Protein AF-0000000074209063 (afdb_homodimer)

Nearest PDB structures (foldseek):
  8j2m-assembly1_B  TM=8.668E-01  e=2.135E-11  Oryza sativa Japonica Group
  7x2u-assembly1_B  TM=7.773E-01  e=1.503E-11  Homo sapiens
  8pd5-assembly1_A  TM=6.858E-01  e=7.177E-13  Strongylocentrotus purpuratus
  7dsw-assembly1_A  TM=8.557E-01  e=4.136E-10  Homo sapiens
  7dsv-assembly1_B  TM=8.076E-01  e=2.693E-10  Homo sapiens

Foldseek 3Di:
DVVVVVLVVLQVLLVVQCVCQVVVVFQSLLVLLQVLLVVLPDPPDDQDDDALCCCQQPQLLLLLLLLLLPQQLLLCVLCVVVLCCLQAVLLQVQLQVQLVVCPVQPDPADSLVSSLLSLLQQAFALSLLVVCVVLAFDSNLSNSSSSNNLRNLQNSLLSNVQSLVCVVPPDDPVNSVVLQVCQLVLLLVQLQVLLVVLLVVLLVPPDLVVNLVSSSCSLNSSQPVSVVVVHRSSSSSSNSSNNNSLCCLPRHALSNVVSNNVVSVVSNSSSSSVLSNSLSSNLVVLQVVQVVDDHHLVSLLVSLVVSLVSSLVSLLVSLVVVLVVLVVVLVVLVVVLVVLVVVLVVLVVVVVPPPPPDPVVPDDPVVVVVVVVVVVSVVVNLVSLLSSLSSVVCNVDRCDPLSSVLSSLSRAHDSSSQSSLSPNDPPRPPSSSSNSSSSSNRSVSCNVSSSCSSVSCVVSPSGDPPPPPCLVVLLVQLLVQLVVCLVFPADPVRDGQDPVLSVVLNCVSVVPPDDPDDPPQPAPVSLVSNLRSNLVSLSSSSVSLSSCSSSNNDDPVSSVVVSSVSSVVNVVSVVDDGRHDPPDPPPPD/DVVVVVLVVLQVLLVVQCVCQVVVVFQSLLVLLQVLLVVLPDPPDDQDDDALCCCQQPQLLLLLLLLLLPQQLLLCVLCVVVLCCLQAVLLQVQLQVQLVVCPVLPDPADSLVSSLLSLLQQAFALSLLVVCVVLAFDSNLSNSSSSNNLRNLQNSLLSNVQSLVCVVPPDDPVNSVVLQVCQLVVLLVQLQVLLVVLLVVLLVPPDLVVNLVSSSCSLNSSQPVSVVVVHRSSSSSSNSSNNNSLCCLPRHALSNVVSNNVVSVVSNSSSSSVLSNSLSSNLVVLQVVQVVDDHDLVSLLVSLVVSLVSSLVSLLVSLVVVLVVLVVVLVVLVVVLVVLVVVLVVLVVVVVPPPDPDPPVPDPPVVVVVVVVVVVSVVVNLVSLLSSLSSVVCNVDRCDPLSSVLSSLSRAHDSSSQSSLSPNDPPRPPSSSSNSSSSSNRSVSCNVSSSCSSVSCVVSVSGPPPPPPCLVVLLVQLLVQLVVCLVFPADPVRDGQDPVLSVVLNCVSVVPPDDPDDPPQPAPVSLVSNLRSNLVSLSSSSVSLSSCSSSNNDDPVSSVVVSSVSSVVNVVSVVDDGRHDPPDPPDPD

Sequence (1178 aa):
MEYLIVAVIAAVLIIAVTALAPKAGVAAPLVLVVLGAGVSLLPWVPAVEIPPEVILGGVLPPLLYSAAVGLPSMDFRRDFTAIGGLSVTLVVISSVLLGLLFRWLIPDIDLATAIALGAIVSPTDAVATSIVKRLGASPRSVTMLEGESLLNDASALVLLRSAIAATAASVSLWEVVGDFAYAALVAVAIGVPVGWLGLRVRRRLGHAALSTAMSFVVPFVAYIPAEELGASGLVAVVAAGLVTGNGSPRYLRPQDRIAERSNWHTVELLLEGTVFLIMGIELFALIEDAESGTGSVWQAAVVAAIAGAAILVVRAAFVTPLIGIQGRRARRGEAVRETLTAFQDRIDQRAAAAPPPTETDEGTGRRKGRRSTAQRLERIQGTLRRRTADIDYDLARPLGWREGTLLVWAGMRGVVTLAAAQTLPADTPNRSFLILVAFGVAFGTLLLQGSTLPWVTRRLGLIGQDTTGDLPALRRETEQAARQFLAEPQRPDGTPYDAGVVARVRKDTFREHESQDEDAVLTKDRFIQYRELRLATIAAQREELLAARSHGTFDSAQLGNALDLLDAEQIAVEMRKGKFSMHEEDPERMEYLIVAVIAAVLIIAVTALAPKAGVAAPLVLVVLGAGVSLLPWVPAVEIPPEVILGGVLPPLLYSAAVGLPSMDFRRDFTAIGGLSVTLVVISSVLLGLLFRWLIPDIDLATAIALGAIVSPTDAVATSIVKRLGASPRSVTMLEGESLLNDASALVLLRSAIAATAASVSLWEVVGDFAYAALVAVAIGVPVGWLGLRVRRRLGHAALSTAMSFVVPFVAYIPAEELGASGLVAVVAAGLVTGNGSPRYLRPQDRIAERSNWHTVELLLEGTVFLIMGIELFALIEDAESGTGSVWQAAVVAAIAGAAILVVRAAFVTPLIGIQGRRARRGEAVRETLTAFQDRIDQRAAAAPPPTETDEGTGRRKGRRSTAQRLERIQGTLRRRTADIDYDLARPLGWREGTLLVWAGMRGVVTLAAAQTLPADTPNRSFLILVAFGVAFGTLLLQGSTLPWVTRRLGLIGQDTTGDLPALRRETEQAARQFLAEPQRPDGTPYDAGVVARVRKDTFREHESQDEDAVLTKDRFIQYRELRLATIAAQREELLAARSHGTFDSAQLGNALDLLDAEQIAVEMRKGKFSMHEEDPER

InterPro domains:
  IPR006153 Cation/H+ exchanger, transmembrane domain [PF00999] (13-322)
  IPR006153 Cation/H+ exchanger, transmembrane domain [PF00999] (398-458)
  IPR018422 Cation/H+ exchanger, CPA1 family [PTHR10110] (18-532)

Solvent-accessible surface area (backbone atoms only — not comparable to full-atom values): 59679 Å² total; per-residue (Å²): 108,66,67,56,52,52,51,48,52,50,50,51,48,40,48,51,39,53,57,47,24,57,78,72,72,38,60,36,60,56,54,32,23,53,47,17,34,53,50,37,68,37,86,86,45,71,80,62,80,74,60,36,62,50,45,64,68,58,50,43,28,54,52,41,17,54,53,26,30,68,43,57,57,54,59,46,62,74,41,40,66,60,24,44,41,56,10,42,55,45,31,54,51,41,8,49,54,42,7,54,49,41,39,70,72,38,83,93,51,51,66,33,56,19,27,23,54,15,15,30,64,42,26,38,28,56,66,42,39,57,54,42,53,72,50,24,37,46,67,65,60,43,48,42,48,42,48,18,25,61,44,11,46,40,43,22,52,52,48,24,52,49,21,54,49,32,64,78,40,94,64,55,71,66,54,48,54,51,49,46,50,47,16,51,51,52,4,40,64,44,2,39,54,44,14,50,48,48,48,58,52,40,49,68,50,83,39,39,39,56,31,34,52,48,58,68,44,46,23,52,67,18,19,51,60,21,43,74,71,67,23,35,21,58,44,2,8,32,35,15,13,39,44,34,32,63,42,40,80,75,54,43,53,58,66,33,50,52,35,32,52,40,39,49,49,31,49,45,52,52,52,54,37,49,52,29,24,47,52,12,27,33,50,46,49,47,52,53,51,23,59,71,46,93,44,52,64,64,56,31,48,50,52,11,50,52,51,47,53,48,50,50,50,53,43,41,62,53,47,55,55,51,39,53,51,50,48,50,47,36,60,50,36,57,58,46,44,58,51,48,53,52,47,50,53,48,50,53,50,52,59,67,63,46,73,72,84,59,83,79,67,67,58,77,66,64,51,54,53,47,52,47,49,51,53,48,49,49,48,52,50,47,51,49,47,24,52,49,23,49,44,47,47,43,59,73,55,63,64,47,72,58,53,44,52,47,57,44,55,40,60,23,30,37,69,64,25,51,36,48,40,62,63,54,59,89,84,42,80,63,44,63,46,53,34,47,21,40,43,37,27,22,50,46,32,30,52,55,34,54,69,40,42,66,57,51,42,54,74,62,62,44,52,64,61,70,78,67,81,58,52,66,61,49,49,50,53,29,48,49,33,29,50,61,47,62,70,70,58,62,40,95,86,66,48,73,63,57,67,69,33,52,53,48,41,50,31,69,70,63,65,50,78,68,84,82,71,76,85,51,66,38,47,64,64,49,37,51,49,31,52,50,50,42,52,49,39,51,49,41,21,49,51,46,54,50,50,38,46,76,31,36,73,57,57,64,68,50,51,50,50,54,50,50,52,52,35,54,52,50,50,55,57,69,66,59,75,75,61,59,68,77,69,74,74,73,68,86,118,107,67,67,56,52,51,51,48,50,49,49,52,48,41,48,50,39,54,58,46,25,56,78,71,72,38,60,36,60,55,53,31,23,52,47,18,34,53,50,38,68,37,87,86,43,73,79,62,80,73,61,35,61,53,44,64,68,58,49,42,27,54,50,41,17,54,53,25,30,67,44,56,58,56,61,48,62,72,40,39,67,61,25,44,42,58,11,42,53,45,32,54,52,42,7,50,56,42,6,54,49,40,39,71,75,39,83,94,50,52,66,33,58,19,27,23,52,14,15,30,64,42,27,37,27,56,66,42,38,57,54,41,53,72,50,24,38,45,67,65,61,41,48,42,48,44,48,18,25,62,44,12,46,40,44,21,51,51,47,25,53,49,20,54,49,32,64,79,40,94,64,56,71,64,54,48,51,50,50,46,51,49,16,51,52,51,4,39,64,43,2,38,55,44,16,50,49,50,48,57,52,38,45,67,51,82,38,41,37,56,31,32,52,48,59,69,43,46,23,53,67,17,19,52,62,21,44,75,72,68,24,35,21,56,44,2,9,32,34,15,13,39,44,34,34,64,42,40,80,77,55,42,52,57,65,34,51,52,33,32,51,41,37,49,48,29,49,45,52,52,52,53,37,49,53,29,24,47,53,12,27,34,50,45,50,47,50,53,52,24,59,72,46,93,44,52,65,64,58,31,49,50,51,10,51,52,49,46,53,48,51,49,50,52,43,42,63,53,46,55,55,49,40,52,50,52,49,50,47,35,60,50,36,58,59,47,44,59,51,47,53,52,47,50,53,48,50,52,50,50,60,68,63,45,74,73,83,58,83,77,68,66,59,76,65,63,53,55,52,48,52,46,48,51,54,48,49,50,46,52,49,45,51,49,46,25,52,49,24,48,44,49,47,42,60,73,55,63,64,48,71,57,54,45,53,47,57,43,55,41,58,22,29,34,69,65,24,49,34,48,41,62,62,56,58,89,82,43,81,63,44,64,48,54,34,44,21,42,42,37,27,23,51,48,31,30,52,54,34,56,69,39,41,65,58,52,43,54,75,62,62,46,53,63,61,70,78,69,82,59,51,66,60,51,48,50,51,30,48,49,33,29,51,62,46,63,71,68,57,60,41,94,86,66,48,71,63,57,68,68,35,52,52,48,41,49,28,71,72,60,64,50,77,69,84,82,71,76,86,51,66,38,47,64,64,50,37,51,49,32,53,51,51,43,52,51,37,52,50,42,21,50,52,45,52,50,49,38,45,76,32,38,73,57,58,64,68,52,52,49,51,54,50,48,53,51,34,55,51,51,52,54,59,70,65,59,75,76,62,59,68,77,71,72,77,71,70,82,124

Organism: NCBI:txid88382

Radius of gyration: 33.86 Å; Cα contacts (8 Å, |Δi|>4): 1612; chains: 2; bounding box: 88×90×101 Å

Secondary structure (DSSP, 8-state):
-HHHHHHHHHHHHHHHHHHHTGGGTS-HHHHHHHHHHHHHTSTTS------HHIIIIIIHHHHHHHHHHHS-HHHHHHTHHHHHIIIIIHHHHHHHHHHHHHHHHSTT--HHHHHHHHHHHS---THHHHHHHHTT--HHHHHHHHHHHHHHHHHHHHHHHHHHHHHHS---HHHHHHHHHHHHHHHHHHHHHHHHHHHHHHHHH--HHHHHHHHHHHHHHHHHHHHHTTS-HHHHHHHHHHHHHHHHHHHS-HHHHHHHHHHHHHHHHHHHHHHHHHHHHHHHHHHHHHHHSSS-HHHHHHHHHHHHHHHHHHHHHHHHHHHHHHHHHHHHHHHHHHHHHHHHHHHHHHHHTS----TT---HHHHHHHHHHHHHHHHHHHHHHHHHHHHHHHHHS---HHHHHHHHHT----HHHHHHHTTS-TTSTTHHHHHHHHHHHHHHHHHHHHHHHHHHHHHTT-S-----TTHHHHHHHHHHHHHHHHHS-B-TTSPBPPHHHHHHHHHHHHT------------HHHHHHHHHHHHHHHHHHHHHHHHHHHHT-S-HHHHHHHHHHHHHHHHHHHH-------GGG----/-HHHHHHHHHHHHHHHHHHHTGGGT--HHHHHHHHHHHHHTSTTS------HHIIIIIIHHHHHHHHHHHS-HHHHHHTHHHHHIIIIIHHHHHHHHHHHHHHHHSTT--HHHHHHHHHHHS---THHHHHHHHTT--HHHHHHHHHHHHHHHHHHHHHHHHHHHHHHS---HHHHHHHHHHHHHHHHHHHHHHHHHHHHHHHHH--HHHHHHHHHHHHHHHHHHHHHTTS-HHHHHHHHHHHHHHHHHHHS-HHHHHHHHHHHHHHHHHHHHHHHHHHHHHHHHHHHHHHHSSS-HHHHHHHHHHHHHHHHHHHHHHHHHHHHHHHHHHHHHHHHHHHHHHHHHHHHHHHHTS----TT---HHHHHHHHHHHHHHHHHHHHHHHHHHHHHHHHHS---HHHHHHHHHT----HHHHHHHTTS-TTSTTHHHHHHHHHHHHHHHHHHHHHHHHHHHHHTT-S-----TTHHHHHHHHHHHHHHHHHS-B-TTSPBPPHHHHHHHHHHHHT------------HHHHHHHHHHHHHHHHHHHHHHHHHHHHT-S-HHHHHHHHHHHHHHHHHHHH-------GGG----

Structure (mmCIF, N/CA/C/O backbone):
data_AF-0000000074209063-model_v1
#
loop_
_entity.id
_entity.type
_entity.pdbx_description
1 polymer 'CPA1 family monovalent cation:H+ antiporter'
#
loop_
_atom_site.group_PDB
_atom_site.id
_atom_site.type_symbol
_atom_site.label_atom_id
_atom_site.label_alt_id
_atom_site.label_comp_id
_atom_site.label_asym_id
_atom_site.label_entity_id
_atom_site.label_seq_id
_atom_site.pdbx_PDB_ins_code
_atom_site.Cartn_x
_atom_site.Cartn_y
_atom_site.Cartn_z
_atom_site.occupancy
_atom_site.B_iso_or_equiv
_atom_site.auth_seq_id
_atom_site.auth_comp_id
_atom_site.auth_asym_id
_atom_site.auth_atom_id
_atom_site.pdbx_PDB_model_num
ATOM 1 N N . MET A 1 1 ? -18.594 0.581 13.305 1 71.06 1 MET A N 1
ATOM 2 C CA . MET A 1 1 ? -17.5 0.396 14.273 1 71.06 1 MET A CA 1
ATOM 3 C C . MET A 1 1 ? -17.188 -1.083 14.445 1 71.06 1 MET A C 1
ATOM 5 O O . MET A 1 1 ? -16.016 -1.464 14.492 1 71.06 1 MET A O 1
ATOM 9 N N . GLU A 1 2 ? -18.141 -1.885 14.289 1 76.5 2 GLU A N 1
ATOM 10 C CA . GLU A 1 2 ? -17.922 -3.312 14.5 1 76.5 2 GLU A CA 1
ATOM 11 C C . GLU A 1 2 ? -17.094 -3.914 13.367 1 76.5 2 GLU A C 1
ATOM 13 O O . GLU A 1 2 ? -16.141 -4.672 13.625 1 76.5 2 GLU A O 1
ATOM 18 N N . TYR A 1 3 ? -17.375 -3.449 12.18 1 77.81 3 TYR A N 1
ATOM 19 C CA . TYR A 1 3 ? -16.641 -3.975 11.039 1 77.81 3 TYR A CA 1
ATOM 20 C C . TYR A 1 3 ? -15.188 -3.502 11.07 1 77.81 3 TYR A C 1
ATOM 22 O O . TYR A 1 3 ? -14.281 -4.246 10.688 1 77.81 3 TYR A O 1
ATOM 30 N N . LEU A 1 4 ? -15.047 -2.334 11.594 1 82.75 4 LEU A N 1
ATOM 31 C CA . LEU A 1 4 ? -13.703 -1.78 11.68 1 82.75 4 LEU A CA 1
ATOM 32 C C . LEU A 1 4 ? -12.875 -2.521 12.727 1 82.75 4 LEU A C 1
ATOM 34 O O . LEU A 1 4 ? -11.695 -2.803 12.508 1 82.75 4 LEU A O 1
ATOM 38 N N . ILE A 1 5 ? -13.531 -2.861 13.82 1 84 5 ILE A N 1
ATOM 39 C CA . ILE A 1 5 ? -12.852 -3.582 14.898 1 84 5 ILE A CA 1
ATOM 40 C C . ILE A 1 5 ? -12.438 -4.965 14.406 1 84 5 ILE A C 1
ATOM 42 O O . ILE A 1 5 ? -11.305 -5.395 14.633 1 84 5 ILE A O 1
ATOM 46 N N . VAL A 1 6 ? -13.32 -5.602 13.656 1 81.62 6 VAL A N 1
ATOM 47 C CA . VAL A 1 6 ? -13.039 -6.93 13.125 1 81.62 6 VAL A CA 1
ATOM 48 C C . VAL A 1 6 ? -11.891 -6.855 12.125 1 81.62 6 VAL A C 1
ATOM 50 O O . VAL A 1 6 ? -11.008 -7.715 12.117 1 81.62 6 VAL A O 1
ATOM 53 N N . ALA A 1 7 ? -11.914 -5.867 11.352 1 84.56 7 ALA A N 1
ATOM 54 C CA . ALA A 1 7 ? -10.875 -5.691 10.344 1 84.56 7 ALA A CA 1
ATOM 55 C C . ALA A 1 7 ? -9.516 -5.457 11 1 84.56 7 ALA A C 1
ATOM 57 O O . ALA A 1 7 ? -8.5 -6 10.555 1 84.56 7 ALA A O 1
ATOM 58 N N . VAL A 1 8 ? -9.508 -4.711 12.039 1 87.88 8 VAL A N 1
ATOM 59 C CA . VAL A 1 8 ? -8.266 -4.375 12.734 1 87.88 8 VAL A CA 1
ATOM 60 C C . VAL A 1 8 ? -7.723 -5.609 13.453 1 87.88 8 VAL A C 1
ATOM 62 O O . VAL A 1 8 ? -6.523 -5.898 13.391 1 87.88 8 VAL A O 1
ATOM 65 N N . ILE A 1 9 ? -8.578 -6.332 14.086 1 86.44 9 ILE A N 1
ATOM 66 C CA . ILE A 1 9 ? -8.172 -7.547 14.789 1 86.44 9 ILE A CA 1
ATOM 67 C C . ILE A 1 9 ? -7.621 -8.555 13.789 1 86.44 9 ILE A C 1
ATOM 69 O O . ILE A 1 9 ? -6.594 -9.195 14.039 1 86.44 9 ILE A O 1
ATOM 73 N N . ALA A 1 10 ? -8.328 -8.688 12.68 1 87.69 10 ALA A N 1
ATOM 74 C CA . ALA A 1 10 ? -7.879 -9.602 11.625 1 87.69 10 ALA A CA 1
ATOM 75 C C . ALA A 1 10 ? -6.492 -9.211 11.125 1 87.69 10 ALA A C 1
ATOM 77 O O . ALA A 1 10 ? -5.629 -10.07 10.938 1 87.69 10 ALA A O 1
ATOM 78 N N . ALA A 1 11 ? -6.359 -7.949 10.938 1 89.88 11 ALA A N 1
ATOM 79 C CA . ALA A 1 11 ? -5.074 -7.465 10.445 1 89.88 11 ALA A CA 1
ATOM 80 C C . ALA A 1 11 ? -3.959 -7.746 11.453 1 89.88 11 ALA A C 1
ATOM 82 O O . ALA A 1 11 ? -2.875 -8.195 11.07 1 89.88 11 ALA A O 1
ATOM 83 N N . VAL A 1 12 ? -4.191 -7.504 12.688 1 89.62 12 VAL A N 1
ATOM 84 C CA . VAL A 1 12 ? -3.207 -7.734 13.734 1 89.62 12 VAL A CA 1
ATOM 85 C C . VAL A 1 12 ? -2.867 -9.227 13.805 1 89.62 12 VAL A C 1
ATOM 87 O O . VAL A 1 12 ? -1.699 -9.594 13.945 1 89.62 12 VAL A O 1
ATOM 90 N N . LEU A 1 13 ? -3.855 -10.016 13.656 1 89.88 13 LEU A N 1
ATOM 91 C CA . LEU A 1 13 ? -3.65 -11.461 13.688 1 89.88 13 LEU A CA 1
ATOM 92 C C . LEU A 1 13 ? -2.797 -11.914 12.508 1 89.88 13 LEU A C 1
ATOM 94 O O . LEU A 1 13 ? -1.895 -12.742 12.672 1 89.88 13 LEU A O 1
ATOM 98 N N . ILE A 1 14 ? -3.133 -11.469 11.375 1 91.06 14 ILE A N 1
ATOM 99 C CA . ILE A 1 14 ? -2.395 -11.812 10.164 1 91.06 14 ILE A CA 1
ATOM 100 C C . ILE A 1 14 ? -0.929 -11.414 10.328 1 91.06 14 ILE A C 1
ATOM 102 O O . ILE A 1 14 ? -0.03 -12.211 10.039 1 91.06 14 ILE A O 1
ATOM 106 N N . ILE A 1 15 ? -0.71 -10.234 10.844 1 90.06 15 ILE A N 1
ATOM 107 C CA . ILE A 1 15 ? 0.643 -9.711 11.016 1 90.06 15 ILE A CA 1
ATOM 108 C C . ILE A 1 15 ? 1.382 -10.539 12.062 1 90.06 15 ILE A C 1
ATOM 110 O O . ILE A 1 15 ? 2.525 -10.945 11.852 1 90.06 15 ILE A O 1
ATOM 114 N N . ALA A 1 16 ? 0.745 -10.805 13.141 1 90 16 ALA A N 1
ATOM 115 C CA . ALA A 1 16 ? 1.349 -11.562 14.234 1 90 16 ALA A CA 1
ATOM 116 C C . ALA A 1 16 ? 1.724 -12.969 13.773 1 90 16 ALA A C 1
ATOM 118 O O . ALA A 1 16 ? 2.832 -13.445 14.047 1 90 16 ALA A O 1
ATOM 119 N N . VAL A 1 17 ? 0.86 -13.578 13.07 1 90.38 17 VAL A N 1
ATOM 120 C CA . VAL A 1 17 ? 1.085 -14.945 12.617 1 90.38 17 VAL A CA 1
ATOM 121 C C . VAL A 1 17 ? 2.195 -14.969 11.57 1 90.38 17 VAL A C 1
ATOM 123 O O . VAL A 1 17 ? 3.061 -15.852 11.594 1 90.38 17 VAL A O 1
ATOM 126 N N . THR A 1 18 ? 2.098 -14.102 10.695 1 87.31 18 THR A N 1
ATOM 127 C CA . THR A 1 18 ? 3.109 -14.062 9.641 1 87.31 18 THR A CA 1
ATOM 128 C C . THR A 1 18 ? 4.488 -13.773 10.234 1 87.31 18 THR A C 1
ATOM 130 O O . THR A 1 18 ? 5.5 -14.227 9.695 1 87.31 18 THR A O 1
ATOM 133 N N . ALA A 1 19 ? 4.535 -13.047 11.305 1 86.31 19 ALA A N 1
ATOM 134 C CA . ALA A 1 19 ? 5.797 -12.727 11.969 1 86.31 19 ALA A CA 1
ATOM 135 C C . ALA A 1 19 ? 6.305 -13.914 12.789 1 86.31 19 ALA A C 1
ATOM 137 O O . ALA A 1 19 ? 7.512 -14.164 12.844 1 86.31 19 ALA A O 1
ATOM 138 N N . LEU A 1 20 ? 5.438 -14.672 13.359 1 87.94 20 LEU A N 1
ATOM 139 C CA . LEU A 1 20 ? 5.824 -15.664 14.352 1 87.94 20 LEU A CA 1
ATOM 140 C C . LEU A 1 20 ? 5.918 -17.047 13.727 1 87.94 20 LEU A C 1
ATOM 142 O O . LE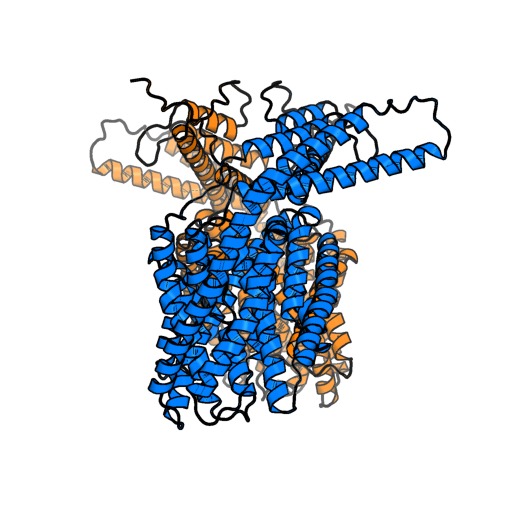U A 1 20 ? 6.684 -17.891 14.195 1 87.94 20 LEU A O 1
ATOM 146 N N . ALA A 1 21 ? 5.121 -17.281 12.727 1 85.06 21 ALA A N 1
ATOM 147 C CA . ALA A 1 21 ? 5.02 -18.625 12.148 1 85.06 21 ALA A CA 1
ATOM 148 C C . ALA A 1 21 ? 6.371 -19.094 11.633 1 85.06 21 ALA A C 1
ATOM 150 O O . ALA A 1 21 ? 6.789 -20.219 11.906 1 85.06 21 ALA A O 1
ATOM 151 N N . PRO A 1 22 ? 7.051 -18.219 10.945 1 76.19 22 PRO A N 1
ATOM 152 C CA . PRO A 1 22 ? 8.344 -18.688 10.438 1 76.19 22 PRO A CA 1
ATOM 153 C C . PRO A 1 22 ? 9.328 -19.031 11.555 1 76.19 22 PRO A C 1
ATOM 155 O O . PRO A 1 22 ? 10.188 -19.891 11.367 1 76.19 22 PRO A O 1
ATOM 158 N N . LYS A 1 23 ? 9.234 -18.375 12.609 1 77.5 23 LYS A N 1
ATOM 159 C CA . LYS A 1 23 ? 10.102 -18.672 13.75 1 77.5 23 LYS A CA 1
ATOM 160 C C . LYS A 1 23 ? 9.797 -20.062 14.32 1 77.5 23 LYS A C 1
ATOM 162 O O . LYS A 1 23 ? 10.68 -20.703 14.883 1 77.5 23 LYS A O 1
ATOM 167 N N . ALA A 1 24 ? 8.633 -20.516 14.117 1 78.94 24 ALA A N 1
ATOM 168 C CA . ALA A 1 24 ? 8.227 -21.844 14.578 1 78.94 24 ALA A CA 1
ATOM 169 C C . ALA A 1 24 ? 8.43 -22.891 13.492 1 78.94 24 ALA A C 1
ATOM 171 O O . ALA A 1 24 ? 8.102 -24.062 13.68 1 78.94 24 ALA A O 1
ATOM 172 N N . GLY A 1 25 ? 8.844 -22.422 12.391 1 74.88 25 GLY A N 1
ATOM 173 C CA . GLY A 1 25 ? 9.133 -23.344 11.305 1 74.88 25 GLY A CA 1
ATOM 174 C C . GLY A 1 25 ? 7.906 -23.719 10.5 1 74.88 25 GLY A C 1
ATOM 175 O O . GLY A 1 25 ? 7.914 -24.719 9.781 1 74.88 25 GLY A O 1
ATOM 176 N N . VAL A 1 26 ? 6.867 -23 10.664 1 80.81 26 VAL A N 1
ATOM 177 C CA . VAL A 1 26 ? 5.637 -23.328 9.953 1 80.81 26 VAL A CA 1
ATOM 178 C C . VAL A 1 26 ? 5.289 -22.188 8.984 1 80.81 26 VAL A C 1
ATOM 180 O O . VAL A 1 26 ? 5.688 -21.047 9.195 1 80.81 26 VAL A O 1
ATOM 183 N N . ALA A 1 27 ? 4.656 -22.609 7.879 1 81.69 27 ALA A N 1
ATOM 184 C CA . ALA A 1 27 ? 4.223 -21.609 6.914 1 81.69 27 ALA A CA 1
ATOM 185 C C . ALA A 1 27 ? 3.059 -20.781 7.461 1 81.69 27 ALA A C 1
ATOM 187 O O . ALA A 1 27 ? 2.123 -21.344 8.039 1 81.69 27 ALA A O 1
ATOM 188 N N . ALA A 1 28 ? 3.086 -19.516 7.297 1 85.81 28 ALA A N 1
ATOM 189 C CA . ALA A 1 28 ? 2.107 -18.578 7.852 1 85.81 28 ALA A CA 1
ATOM 190 C C . ALA A 1 28 ? 0.702 -18.891 7.348 1 85.81 28 ALA A C 1
ATOM 192 O O . ALA A 1 28 ? -0.253 -18.922 8.125 1 85.81 28 ALA A O 1
ATOM 193 N N . PRO A 1 29 ? 0.542 -19.188 6.059 1 84.12 29 PRO A N 1
ATOM 194 C CA . PRO A 1 29 ? -0.805 -19.469 5.551 1 84.12 29 PRO A CA 1
ATOM 195 C C . PRO A 1 29 ? -1.467 -20.641 6.258 1 84.12 29 PRO A C 1
ATOM 197 O O . PRO A 1 29 ? -2.68 -20.625 6.488 1 84.12 29 PRO A O 1
ATOM 200 N N . LEU A 1 30 ? -0.714 -21.609 6.645 1 85.31 30 LEU A N 1
ATOM 201 C CA . LEU A 1 30 ? -1.245 -22.781 7.332 1 85.31 30 LEU A CA 1
ATOM 202 C C . LEU A 1 30 ? -1.786 -22.406 8.703 1 85.31 30 LEU A C 1
ATOM 204 O O . LEU A 1 30 ? -2.879 -22.828 9.086 1 85.31 30 LEU A O 1
ATOM 208 N N . VAL A 1 31 ? -1.007 -21.641 9.391 1 88.69 31 VAL A N 1
ATOM 209 C CA . VAL A 1 31 ? -1.399 -21.219 10.734 1 88.69 31 VAL A CA 1
ATOM 210 C C . VAL A 1 31 ? -2.652 -20.359 10.656 1 88.69 31 VAL A C 1
ATOM 212 O O . VAL A 1 31 ? -3.541 -20.453 11.508 1 88.69 31 VAL A O 1
ATOM 215 N N . LEU A 1 32 ? -2.713 -19.562 9.68 1 89.62 32 LEU A N 1
ATOM 216 C CA . LEU A 1 32 ? -3.857 -18.672 9.531 1 89.62 32 LEU A CA 1
ATOM 217 C C . LEU A 1 32 ? -5.129 -19.469 9.25 1 89.62 32 LEU A C 1
ATOM 219 O O . LEU A 1 32 ? -6.199 -19.141 9.766 1 89.62 32 LEU A O 1
ATOM 223 N N . VAL A 1 33 ? -5.023 -20.453 8.461 1 86.38 33 VAL A N 1
ATOM 224 C CA . VAL A 1 33 ? -6.18 -21.297 8.164 1 86.38 33 VAL A CA 1
ATOM 225 C C . VAL A 1 33 ? -6.652 -22 9.43 1 86.38 33 VAL A C 1
ATOM 227 O O . VAL A 1 33 ? -7.852 -22.047 9.711 1 86.38 33 VAL A O 1
ATOM 230 N N . VAL A 1 34 ? -5.73 -22.531 10.18 1 88.06 34 VAL A N 1
ATOM 231 C CA . VAL A 1 34 ? -6.059 -23.234 11.414 1 88.06 34 VAL A CA 1
ATOM 232 C C . VAL A 1 34 ? -6.664 -22.25 12.422 1 88.06 34 VAL A C 1
ATOM 234 O O . VAL A 1 34 ? -7.641 -22.578 13.102 1 88.06 34 VAL A O 1
ATOM 237 N N . LEU A 1 35 ? -6.082 -21.125 12.492 1 88.75 35 LEU A N 1
ATOM 238 C CA . LEU A 1 35 ? -6.598 -20.094 13.391 1 88.75 35 LEU A CA 1
ATOM 239 C C . LEU A 1 35 ? -7.992 -19.656 12.969 1 88.75 35 LEU A C 1
ATOM 241 O O . LEU A 1 35 ? -8.859 -19.422 13.812 1 88.75 35 LEU A O 1
ATOM 245 N N . GLY A 1 36 ? -8.156 -19.406 11.711 1 87 36 GLY A N 1
ATOM 246 C CA . GLY A 1 36 ? -9.477 -19.078 11.211 1 87 36 GLY A CA 1
ATOM 247 C C . GLY A 1 36 ? -10.531 -20.109 11.539 1 87 36 GLY A C 1
ATOM 248 O O . GLY A 1 36 ? -11.641 -19.781 11.953 1 87 36 GLY A O 1
ATOM 249 N N . ALA A 1 37 ? -10.125 -21.359 11.359 1 84.44 37 ALA A N 1
ATOM 250 C CA . ALA A 1 37 ? -11.016 -22.469 11.711 1 84.44 37 ALA A CA 1
ATOM 251 C C . ALA A 1 37 ? -11.344 -22.453 13.203 1 84.44 37 ALA A C 1
ATOM 253 O O . ALA A 1 37 ? -12.484 -22.703 13.602 1 84.44 37 ALA A O 1
ATOM 254 N N . GLY A 1 38 ? -10.32 -22.141 14.008 1 85.44 38 GLY A N 1
ATOM 255 C CA . GLY A 1 38 ? -10.516 -22.062 15.453 1 85.44 38 GLY A CA 1
ATOM 256 C C . GLY A 1 38 ? -11.414 -20.906 15.867 1 85.44 38 GLY A C 1
ATOM 257 O O . GLY A 1 38 ? -12.289 -21.078 16.719 1 85.44 38 GLY A O 1
ATOM 258 N N . VAL A 1 39 ? -11.234 -19.797 15.281 1 84.19 39 VAL A N 1
ATOM 259 C CA . VAL A 1 39 ? -12.016 -18.594 15.594 1 84.19 39 VAL A CA 1
ATOM 260 C C . VAL A 1 39 ? -13.469 -18.812 15.203 1 84.19 39 VAL A C 1
ATOM 262 O O . VAL A 1 39 ? -14.383 -18.312 15.867 1 84.19 39 VAL A O 1
ATOM 265 N N . SER A 1 40 ? -13.672 -19.531 14.172 1 81.44 40 SER A N 1
ATOM 266 C CA . SER A 1 40 ? -15.023 -19.781 13.688 1 81.44 40 SER A CA 1
ATOM 267 C C . SER A 1 40 ? -15.828 -20.609 14.688 1 81.44 40 SER A C 1
ATOM 269 O O . SER A 1 40 ? -17.062 -20.609 14.656 1 81.44 40 SER A O 1
ATOM 271 N N . LEU A 1 41 ? -15.094 -21.312 15.531 1 78.44 41 LEU A N 1
ATOM 272 C CA . LEU A 1 41 ? -15.742 -22.141 16.531 1 78.44 41 LEU A CA 1
ATOM 273 C C . LEU A 1 41 ? -16.25 -21.297 17.703 1 78.44 41 LEU A C 1
ATOM 275 O O . LEU A 1 41 ? -17.062 -21.75 18.5 1 78.44 41 LEU A O 1
ATOM 279 N N . LEU A 1 42 ? -15.773 -20.078 17.719 1 76.81 42 LEU A N 1
ATOM 280 C CA . LEU A 1 42 ? -16.203 -19.188 18.797 1 76.81 42 LEU A CA 1
ATOM 281 C C . LEU A 1 42 ? -17.641 -18.703 18.547 1 76.81 42 LEU A C 1
ATOM 283 O O . LEU A 1 42 ? -17.984 -18.344 17.422 1 76.81 42 LEU A O 1
ATOM 287 N N . PRO A 1 43 ? -18.484 -18.734 19.438 1 68.31 43 PRO A N 1
ATOM 288 C CA . PRO A 1 43 ? -19.922 -18.453 19.297 1 68.31 43 PRO A CA 1
ATOM 289 C C . PRO A 1 43 ? -20.188 -17.016 18.844 1 68.31 43 PRO A C 1
ATOM 291 O O . PRO A 1 43 ? -21.234 -16.75 18.25 1 68.31 43 PRO A O 1
ATOM 294 N N . TRP A 1 44 ? -19.266 -16.094 19.078 1 67.5 44 TRP A N 1
ATOM 295 C CA . TRP A 1 44 ? -19.562 -14.703 18.766 1 67.5 44 TRP A CA 1
ATOM 296 C C . TRP A 1 44 ? -19.109 -14.352 17.359 1 67.5 44 TRP A C 1
ATOM 298 O O . TRP A 1 44 ? -19.312 -13.227 16.906 1 67.5 44 TRP A O 1
ATOM 308 N N . VAL A 1 45 ? -18.625 -15.336 16.703 1 69.25 45 VAL A N 1
ATOM 309 C CA . VAL A 1 45 ? -18.172 -15.047 15.344 1 69.25 45 VAL A CA 1
ATOM 310 C C . VAL A 1 45 ? -19.188 -15.57 14.336 1 69.25 45 VAL A C 1
ATOM 312 O O . VAL A 1 45 ? -19.469 -16.781 14.297 1 69.25 45 VAL A O 1
ATOM 315 N N . PRO A 1 46 ? -19.891 -14.594 13.711 1 66.44 46 PRO A N 1
ATOM 316 C CA . PRO A 1 46 ? -20.875 -15.047 12.727 1 66.44 46 PRO A CA 1
ATOM 317 C C . PRO A 1 46 ? -20.234 -15.727 11.516 1 66.44 46 PRO A C 1
ATOM 319 O O . PRO A 1 46 ? -19.047 -15.508 11.242 1 66.44 46 PRO A O 1
ATOM 322 N N . ALA A 1 47 ? -21.016 -16.609 10.945 1 66.38 47 ALA A N 1
ATOM 323 C CA . ALA A 1 47 ? -20.562 -17.266 9.719 1 66.38 47 ALA A CA 1
ATOM 324 C C . ALA A 1 47 ? -20.344 -16.25 8.602 1 66.38 47 ALA A C 1
ATOM 326 O O . ALA A 1 47 ? -21.203 -15.414 8.32 1 66.38 47 ALA A O 1
ATOM 327 N N . VAL A 1 48 ? -19.109 -16.047 8.328 1 68.19 48 VAL A N 1
ATOM 328 C CA . VAL A 1 48 ? -18.766 -15.094 7.277 1 68.19 48 VAL A CA 1
ATOM 329 C C . VAL A 1 48 ? -18.719 -15.812 5.93 1 68.19 48 VAL A C 1
ATOM 331 O O . VAL A 1 48 ? -18.047 -16.844 5.797 1 68.19 48 VAL A O 1
ATOM 334 N N . GLU A 1 49 ? -19.656 -15.555 5.035 1 72.62 49 GLU A N 1
ATOM 335 C CA . GLU A 1 49 ? -19.578 -16.062 3.666 1 72.62 49 GLU A CA 1
ATOM 336 C C . GLU A 1 49 ? -19.188 -14.945 2.691 1 72.62 49 GLU A C 1
ATOM 338 O O . GLU A 1 49 ? -19.906 -13.945 2.566 1 72.62 49 GLU A O 1
ATOM 343 N N . ILE A 1 50 ? -18.094 -15.102 2.178 1 75.69 50 ILE A N 1
ATOM 344 C CA . ILE A 1 50 ? -17.641 -14.117 1.194 1 75.69 50 ILE A CA 1
ATOM 345 C C . ILE A 1 50 ? -18.062 -14.57 -0.205 1 75.69 50 ILE A C 1
ATOM 347 O O . ILE A 1 50 ? -17.828 -15.719 -0.587 1 75.69 50 ILE A O 1
ATOM 351 N N . PRO A 1 51 ? -18.719 -13.703 -0.861 1 80.81 51 PRO A N 1
ATOM 352 C CA . PRO A 1 51 ? -19.047 -14.055 -2.244 1 80.81 51 PRO A CA 1
ATOM 353 C C . PRO A 1 51 ? -17.812 -14.406 -3.074 1 80.81 51 PRO A C 1
ATOM 355 O O . PRO A 1 51 ? -16.797 -13.719 -2.994 1 80.81 51 PRO A O 1
ATOM 358 N N . PRO A 1 52 ? -17.906 -15.523 -3.801 1 82.69 52 PRO A N 1
ATOM 359 C CA . PRO A 1 52 ? -16.766 -15.977 -4.594 1 82.69 52 PRO A CA 1
ATOM 360 C C . PRO A 1 52 ? -16.266 -14.914 -5.57 1 82.69 52 PRO A C 1
ATOM 362 O O . PRO A 1 52 ? -15.086 -14.891 -5.922 1 82.69 52 PRO A O 1
ATOM 365 N N . GLU A 1 53 ? -17.125 -14.008 -5.914 1 81.94 53 GLU A N 1
ATOM 366 C CA . GLU A 1 53 ? -16.75 -12.961 -6.863 1 81.94 53 GLU A CA 1
ATOM 367 C C . GLU A 1 53 ? -15.711 -12.023 -6.27 1 81.94 53 GLU A C 1
ATOM 369 O O . GLU A 1 53 ? -14.875 -11.477 -6.992 1 81.94 53 GLU A O 1
ATOM 374 N N . VAL A 1 54 ? -15.75 -11.891 -4.965 1 83.88 54 VAL A N 1
ATOM 375 C CA . VAL A 1 54 ? -14.805 -11.016 -4.285 1 83.88 54 VAL A CA 1
ATOM 376 C C . VAL A 1 54 ? -13.406 -11.625 -4.34 1 83.88 54 VAL A C 1
ATOM 378 O O . VAL A 1 54 ? -12.414 -10.914 -4.531 1 83.88 54 VAL A O 1
ATOM 381 N N . ILE A 1 55 ? -13.375 -12.883 -4.254 1 84.44 55 ILE A N 1
ATOM 382 C CA . ILE A 1 55 ? -12.086 -13.57 -4.262 1 84.44 55 ILE A CA 1
ATOM 383 C C . ILE A 1 55 ? -11.57 -13.68 -5.695 1 84.44 55 ILE A C 1
ATOM 385 O O . ILE A 1 55 ? -10.43 -13.32 -5.98 1 84.44 55 ILE A O 1
ATOM 389 N N . LEU A 1 56 ? -12.398 -14.07 -6.633 1 86.12 56 LEU A N 1
ATOM 390 C CA . LEU A 1 56 ? -11.992 -14.32 -8.016 1 86.12 56 LEU A CA 1
ATOM 391 C C . LEU A 1 56 ? -11.734 -13.016 -8.758 1 86.12 56 LEU A C 1
ATOM 393 O O . LEU A 1 56 ? -10.812 -12.93 -9.562 1 86.12 56 LEU A O 1
ATOM 397 N N . GLY A 1 57 ? -12.523 -12.016 -8.453 1 86.44 57 GLY A N 1
ATOM 398 C CA . GLY A 1 57 ? -12.391 -10.75 -9.164 1 86.44 57 GLY A CA 1
ATOM 399 C C . GLY A 1 57 ? -11.656 -9.688 -8.359 1 86.44 57 GLY A C 1
ATOM 400 O O . GLY A 1 57 ? -11.117 -8.742 -8.922 1 86.44 57 GLY A O 1
ATOM 401 N N . GLY A 1 58 ? -11.578 -9.844 -7.113 1 88.19 58 GLY A N 1
ATOM 402 C CA . GLY A 1 58 ? -11.016 -8.812 -6.262 1 88.19 58 GLY A CA 1
ATOM 403 C C . GLY A 1 58 ? -9.648 -9.164 -5.711 1 88.19 58 GLY A C 1
ATOM 404 O O . GLY A 1 58 ? -8.719 -8.359 -5.777 1 88.19 58 GLY A O 1
ATOM 405 N N . VAL A 1 59 ? -9.445 -10.359 -5.316 1 89.38 59 VAL A N 1
ATOM 406 C CA . VAL A 1 59 ? -8.258 -10.734 -4.559 1 89.38 59 VAL A CA 1
ATOM 407 C C . VAL A 1 59 ? -7.254 -11.43 -5.48 1 89.38 59 VAL A C 1
ATOM 409 O O . VAL A 1 59 ? -6.055 -11.148 -5.434 1 89.38 59 VAL A O 1
ATOM 412 N N . LEU A 1 60 ? -7.641 -12.258 -6.363 1 89.62 60 LEU A N 1
ATOM 413 C CA . LEU A 1 60 ? -6.754 -13.102 -7.156 1 89.62 60 LEU A CA 1
ATOM 414 C C . LEU A 1 60 ? -6.031 -12.289 -8.219 1 89.62 60 LEU A C 1
ATOM 416 O O . LEU A 1 60 ? -4.836 -12.484 -8.453 1 89.62 60 LEU A O 1
ATOM 420 N N . PRO A 1 61 ? -6.773 -11.367 -8.867 1 92.56 61 PRO A N 1
ATOM 421 C CA . PRO A 1 61 ? -6.078 -10.633 -9.93 1 92.56 61 PRO A CA 1
ATOM 422 C C . PRO A 1 61 ? -4.828 -9.914 -9.422 1 92.56 61 PRO A C 1
ATOM 424 O O . PRO A 1 61 ? -3.748 -10.07 -10 1 92.56 61 PRO A O 1
ATOM 427 N N . PRO A 1 62 ? -4.953 -9.203 -8.312 1 93.38 62 PRO A N 1
ATOM 428 C CA . PRO A 1 62 ? -3.73 -8.562 -7.824 1 93.38 62 PRO A CA 1
ATOM 429 C C . PRO A 1 62 ? -2.658 -9.57 -7.418 1 93.38 62 PRO A C 1
ATOM 431 O O . PRO A 1 62 ? -1.468 -9.336 -7.648 1 93.38 62 PRO A O 1
ATOM 434 N N . LEU A 1 63 ? -3.01 -10.641 -6.824 1 89.25 63 LEU A N 1
ATOM 435 C CA . LEU A 1 63 ? -2.047 -11.648 -6.387 1 89.25 63 LEU A CA 1
ATOM 436 C C . LEU A 1 63 ? -1.324 -12.258 -7.578 1 89.25 63 LEU A C 1
ATOM 438 O O . LEU A 1 63 ? -0.102 -12.422 -7.555 1 89.25 63 LEU A O 1
ATOM 442 N N . LEU A 1 64 ? -2.078 -12.555 -8.609 1 90.5 64 LEU A N 1
ATOM 443 C CA . LEU A 1 64 ? -1.506 -13.156 -9.805 1 90.5 64 LEU A CA 1
ATOM 444 C C . LEU A 1 64 ? -0.637 -12.148 -10.555 1 90.5 64 LEU A C 1
ATOM 446 O O . LEU A 1 64 ? 0.401 -12.516 -11.109 1 90.5 64 LEU A O 1
ATOM 450 N N . TYR A 1 65 ? -1.099 -10.922 -10.625 1 93.12 65 TYR A N 1
ATOM 451 C CA . TYR A 1 65 ? -0.322 -9.875 -11.266 1 93.12 65 TYR A CA 1
ATOM 452 C C . TYR A 1 65 ? 1.045 -9.719 -10.609 1 93.12 65 TYR A C 1
ATOM 454 O O . TYR A 1 65 ? 2.07 -9.68 -11.289 1 93.12 65 TYR A O 1
ATOM 462 N N . SER A 1 66 ? 1.018 -9.641 -9.305 1 91.69 66 SER A N 1
ATOM 463 C CA . SER A 1 66 ? 2.26 -9.469 -8.562 1 91.69 66 SER A CA 1
ATOM 464 C C . SER A 1 66 ? 3.201 -10.648 -8.781 1 91.69 66 SER A C 1
ATOM 466 O O . SER A 1 66 ? 4.402 -10.461 -8.992 1 91.69 66 SER A O 1
ATOM 468 N N . ALA A 1 67 ? 2.697 -11.844 -8.719 1 86.62 67 ALA A N 1
ATOM 469 C CA . ALA A 1 67 ? 3.498 -13.039 -8.938 1 86.62 67 ALA A CA 1
ATOM 470 C C . ALA A 1 67 ? 4.082 -13.055 -10.352 1 86.62 67 ALA A C 1
ATOM 472 O O . ALA A 1 67 ? 5.242 -13.43 -10.547 1 86.62 67 ALA A O 1
ATOM 473 N N . ALA A 1 68 ? 3.277 -12.68 -11.273 1 89.94 68 ALA A N 1
ATOM 474 C CA . ALA A 1 68 ? 3.709 -12.68 -12.664 1 89.94 68 ALA A CA 1
ATOM 475 C C . ALA A 1 68 ? 4.809 -11.648 -12.898 1 89.94 68 ALA A C 1
ATOM 477 O O . ALA A 1 68 ? 5.75 -11.898 -13.656 1 89.94 68 ALA A O 1
ATOM 478 N N . VAL A 1 69 ? 4.664 -10.539 -12.281 1 90.19 69 VAL A N 1
ATOM 479 C CA . VAL A 1 69 ? 5.66 -9.477 -12.422 1 90.19 69 VAL A CA 1
ATOM 480 C C . VAL A 1 69 ? 7 -9.953 -11.875 1 90.19 69 VAL A C 1
ATOM 482 O O . VAL A 1 69 ? 8.055 -9.609 -12.406 1 90.19 69 VAL A O 1
ATOM 485 N N . GLY A 1 70 ? 6.953 -10.711 -10.891 1 84.94 70 GLY A N 1
ATOM 486 C CA . GLY A 1 70 ? 8.164 -11.18 -10.234 1 84.94 70 GLY A CA 1
ATOM 487 C C . GLY A 1 70 ? 8.789 -12.375 -10.922 1 84.94 70 GLY A C 1
ATOM 488 O O . GLY A 1 70 ? 9.914 -12.758 -10.594 1 84.94 70 GLY A O 1
ATOM 489 N N . LEU A 1 71 ? 8.141 -12.938 -11.781 1 80.94 71 LEU A N 1
ATOM 490 C CA . LEU A 1 71 ? 8.641 -14.117 -12.484 1 80.94 71 LEU A CA 1
ATOM 491 C C . LEU A 1 71 ? 9.68 -13.727 -13.531 1 80.94 71 LEU A C 1
ATOM 493 O O . LEU A 1 71 ? 9.422 -12.867 -14.383 1 80.94 71 LEU A O 1
ATOM 497 N N . PRO A 1 72 ? 10.891 -14.266 -13.32 1 76.06 72 PRO A N 1
ATOM 498 C CA . PRO A 1 72 ? 11.891 -13.984 -14.352 1 76.06 72 PRO A CA 1
ATOM 499 C C . PRO A 1 72 ? 11.461 -14.453 -15.734 1 76.06 72 PRO A C 1
ATOM 501 O O . PRO A 1 72 ? 11.219 -15.648 -15.945 1 76.06 72 PRO A O 1
ATOM 504 N N . SER A 1 73 ? 11.328 -13.578 -16.594 1 74.44 73 SER A N 1
ATOM 505 C CA . SER A 1 73 ? 10.797 -13.852 -17.922 1 74.44 73 SER A CA 1
ATOM 506 C C . SER A 1 73 ? 11.703 -14.812 -18.688 1 74.44 73 SER A C 1
ATOM 508 O O . SER A 1 73 ? 11.219 -15.617 -19.5 1 74.44 73 SER A O 1
ATOM 510 N N . MET A 1 74 ? 13.023 -14.711 -18.453 1 69.88 74 MET A N 1
ATOM 511 C CA . MET A 1 74 ? 13.969 -15.578 -19.141 1 69.88 74 MET A CA 1
ATOM 512 C C . MET A 1 74 ? 13.742 -17.047 -18.781 1 69.88 74 MET A C 1
ATOM 514 O O . MET A 1 74 ? 13.672 -17.906 -19.656 1 69.88 74 MET A O 1
ATOM 518 N N . ASP A 1 75 ? 13.602 -17.281 -17.547 1 72.25 75 ASP A N 1
ATOM 519 C CA . ASP A 1 75 ? 13.391 -18.641 -17.062 1 72.25 75 ASP A CA 1
ATOM 520 C C . ASP A 1 75 ? 12.016 -19.156 -17.484 1 72.25 75 ASP A C 1
ATOM 522 O O . ASP A 1 75 ? 11.875 -20.328 -17.828 1 72.25 75 ASP A O 1
ATOM 526 N N . PHE A 1 76 ? 11.094 -18.344 -17.438 1 75.12 76 PHE A N 1
ATOM 527 C CA . PHE A 1 76 ? 9.742 -18.703 -17.844 1 75.12 76 PHE A CA 1
ATOM 528 C C . PHE A 1 76 ? 9.703 -19.125 -19.297 1 75.12 76 PHE A C 1
ATOM 530 O O . PHE A 1 76 ? 9.047 -20.109 -19.656 1 75.12 76 PHE A O 1
ATOM 537 N N . ARG A 1 77 ? 10.344 -18.406 -20.094 1 74.81 77 ARG A N 1
ATOM 538 C CA . ARG A 1 77 ? 10.359 -18.703 -21.531 1 74.81 77 ARG A CA 1
ATOM 539 C C . ARG A 1 77 ? 11.078 -20.016 -21.797 1 74.81 77 ARG A C 1
ATOM 541 O O . ARG A 1 77 ? 10.664 -20.781 -22.656 1 74.81 77 ARG A O 1
ATOM 548 N N . ARG A 1 78 ? 12.117 -20.203 -21.094 1 72.12 78 ARG A N 1
ATOM 549 C CA . ARG A 1 78 ? 12.898 -21.422 -21.266 1 72.12 78 ARG A CA 1
ATOM 550 C C . ARG A 1 78 ? 12.094 -22.656 -20.875 1 72.12 78 ARG A C 1
ATOM 552 O O . ARG A 1 78 ? 12.195 -23.719 -21.5 1 72.12 78 ARG A O 1
ATOM 559 N N . ASP A 1 79 ? 11.336 -22.484 -19.891 1 77.31 79 ASP A N 1
ATOM 560 C CA . ASP A 1 79 ? 10.602 -23.625 -19.344 1 77.31 79 ASP A CA 1
ATOM 561 C C . ASP A 1 79 ? 9.125 -23.547 -19.719 1 77.31 79 ASP A C 1
ATOM 563 O O . ASP A 1 79 ? 8.273 -24.141 -19.031 1 77.31 79 ASP A O 1
ATOM 567 N N . PHE A 1 80 ? 8.805 -22.891 -20.719 1 81.69 80 PHE A N 1
ATOM 568 C CA . PHE A 1 80 ? 7.422 -22.625 -21.094 1 81.69 80 PHE A CA 1
ATOM 569 C C . PHE A 1 80 ? 6.699 -23.938 -21.422 1 81.69 80 PHE A C 1
ATOM 571 O O . PHE A 1 80 ? 5.52 -24.094 -21.094 1 81.69 80 PHE A O 1
ATOM 578 N N . THR A 1 81 ? 7.348 -24.844 -22.062 1 80.88 81 THR A N 1
ATOM 579 C CA . THR A 1 81 ? 6.73 -26.109 -22.438 1 80.88 81 THR A CA 1
ATOM 580 C C . THR A 1 81 ? 6.438 -26.953 -21.203 1 80.88 81 THR A C 1
ATOM 582 O O . THR A 1 81 ? 5.375 -27.578 -21.094 1 80.88 81 THR A O 1
ATOM 585 N N . ALA A 1 82 ? 7.402 -26.969 -20.344 1 83.44 82 ALA A N 1
ATOM 586 C CA . ALA A 1 82 ? 7.199 -27.719 -19.094 1 83.44 82 ALA A CA 1
ATOM 587 C C . ALA A 1 82 ? 6.102 -27.078 -18.25 1 83.44 82 ALA A C 1
ATOM 589 O O . ALA A 1 82 ? 5.246 -27.781 -17.703 1 83.44 82 ALA A O 1
ATOM 590 N N . ILE A 1 83 ? 6.109 -25.812 -18.172 1 87.19 83 ILE A N 1
ATOM 591 C CA . ILE A 1 83 ? 5.109 -25.078 -17.406 1 87.19 83 ILE A CA 1
ATOM 592 C C . ILE A 1 83 ? 3.734 -25.266 -18.047 1 87.19 83 ILE A C 1
ATOM 594 O O . ILE A 1 83 ? 2.742 -25.469 -17.344 1 87.19 83 ILE A O 1
ATOM 598 N N . GLY A 1 84 ? 3.693 -25.234 -19.344 1 86.81 84 GLY A N 1
ATOM 599 C CA . GLY A 1 84 ? 2.449 -25.469 -20.047 1 86.81 84 GLY A CA 1
ATOM 600 C C . GLY A 1 84 ? 1.892 -26.859 -19.828 1 86.81 84 GLY A C 1
ATOM 601 O O . GLY A 1 84 ? 0.679 -27.031 -19.703 1 86.81 84 GLY A O 1
ATOM 602 N N . GLY A 1 85 ? 2.748 -27.797 -19.859 1 87.44 85 GLY A N 1
ATOM 603 C CA . GLY A 1 85 ? 2.326 -29.156 -19.562 1 87.44 85 GLY A CA 1
ATOM 604 C C . GLY A 1 85 ? 1.727 -29.312 -18.172 1 87.44 85 GLY A C 1
ATOM 605 O O . GLY A 1 85 ? 0.682 -29.938 -18.016 1 87.44 85 GLY A O 1
ATOM 606 N N . LEU A 1 86 ? 2.346 -28.688 -17.281 1 88.81 86 LEU A N 1
ATOM 607 C CA . LEU A 1 86 ? 1.901 -28.781 -15.891 1 88.81 86 LEU A CA 1
ATOM 608 C C . LEU A 1 86 ? 0.637 -27.969 -15.664 1 88.81 86 LEU A C 1
ATOM 610 O O . LEU A 1 86 ? -0.195 -28.312 -14.828 1 88.81 86 LEU A O 1
ATOM 614 N N . SER A 1 87 ? 0.51 -26.875 -16.422 1 89.44 87 SER A N 1
ATOM 615 C CA . SER A 1 87 ? -0.547 -25.922 -16.125 1 89.44 87 SER A CA 1
ATOM 616 C C . SER A 1 87 ? -1.795 -26.203 -16.953 1 89.44 87 SER A C 1
ATOM 618 O O . SER A 1 87 ? -2.898 -25.797 -16.578 1 89.44 87 SER A O 1
ATOM 620 N N . VAL A 1 88 ? -1.676 -26.828 -18.047 1 86.88 88 VAL A N 1
ATOM 621 C CA . VAL A 1 88 ? -2.822 -27.047 -18.922 1 86.88 88 VAL A CA 1
ATOM 622 C C . VAL A 1 88 ? -3.104 -28.547 -19.016 1 86.88 88 VAL A C 1
ATOM 624 O O . VAL A 1 88 ? -4.141 -29.031 -18.562 1 86.88 88 VAL A O 1
ATOM 627 N N . THR A 1 89 ? -2.121 -29.312 -19.516 1 89.31 89 THR A N 1
ATOM 628 C CA . THR A 1 89 ? -2.312 -30.734 -19.766 1 89.31 89 THR A CA 1
ATOM 629 C C . THR A 1 89 ? -2.596 -31.484 -18.453 1 89.31 89 THR A C 1
ATOM 631 O O . THR A 1 89 ? -3.537 -32.281 -18.375 1 89.31 89 THR A O 1
ATOM 634 N N . LEU A 1 90 ? -1.804 -31.219 -17.5 1 91.81 90 LEU A N 1
ATOM 635 C CA . LEU A 1 90 ? -1.997 -31.891 -16.219 1 91.81 90 LEU A CA 1
ATOM 636 C C . LEU A 1 90 ? -3.344 -31.516 -15.609 1 91.81 90 LEU A C 1
ATOM 638 O O . LEU A 1 90 ? -4.012 -32.344 -15 1 91.81 90 LEU A O 1
ATOM 642 N N . VAL A 1 91 ? -3.76 -30.281 -15.734 1 91.19 91 VAL A N 1
ATOM 643 C CA . VAL A 1 91 ? -5.023 -29.812 -15.172 1 91.19 91 VAL A CA 1
ATOM 644 C C . VAL A 1 91 ? -6.188 -30.516 -15.867 1 91.19 91 VAL A C 1
ATOM 646 O O . VAL A 1 91 ? -7.141 -30.953 -15.211 1 91.19 91 VAL A O 1
ATOM 649 N N . VAL A 1 92 ? -6.125 -30.656 -17.156 1 88.75 92 VAL A N 1
ATOM 650 C CA . VAL A 1 92 ? -7.176 -31.328 -17.906 1 88.75 92 VAL A CA 1
ATOM 651 C C . VAL A 1 92 ? -7.227 -32.812 -17.531 1 88.75 92 VAL A C 1
ATOM 653 O O . VAL A 1 92 ? -8.297 -33.344 -17.219 1 88.75 92 VAL A O 1
ATOM 656 N N . ILE A 1 93 ? -6.082 -33.406 -17.516 1 92.62 93 ILE A N 1
ATOM 657 C CA . ILE A 1 93 ? -6.004 -34.844 -17.188 1 92.62 93 ILE A CA 1
ATOM 658 C C . ILE A 1 93 ? -6.492 -35.062 -15.766 1 92.62 93 ILE A C 1
ATOM 660 O O . ILE A 1 93 ? -7.281 -36 -15.523 1 92.62 93 ILE A O 1
ATOM 664 N N . SER A 1 94 ? -6.023 -34.25 -14.898 1 94.19 94 SER A N 1
ATOM 665 C CA . SER A 1 94 ? -6.426 -34.406 -13.5 1 94.19 94 SER A CA 1
ATOM 666 C C . SER A 1 94 ? -7.918 -34.156 -13.32 1 94.19 94 SER A C 1
ATOM 668 O O . SER A 1 94 ? -8.578 -34.875 -12.547 1 94.19 94 SER A O 1
ATOM 670 N N . SER A 1 95 ? -8.477 -33.188 -13.977 1 93.31 95 SER A N 1
ATOM 671 C CA . SER A 1 95 ? -9.898 -32.875 -13.867 1 93.31 95 SER A CA 1
ATOM 672 C C . SER A 1 95 ? -10.758 -34.031 -14.344 1 93.31 95 SER A C 1
ATOM 674 O O . SER A 1 95 ? -11.75 -34.375 -13.711 1 93.31 95 SER A O 1
ATOM 676 N N . VAL A 1 96 ? -10.375 -34.656 -15.438 1 91.75 96 VAL A N 1
ATOM 677 C CA . VAL A 1 96 ? -11.148 -35.75 -16.016 1 91.75 96 VAL A CA 1
ATOM 678 C C . VAL A 1 96 ? -11.008 -37 -15.148 1 91.75 96 VAL A C 1
ATOM 680 O O . VAL A 1 96 ? -12 -37.656 -14.828 1 91.75 96 VAL A O 1
ATOM 683 N N . LEU A 1 97 ? -9.797 -37.344 -14.781 1 95.25 97 LEU A N 1
ATOM 684 C CA . LEU A 1 97 ? -9.57 -38.562 -13.992 1 95.25 97 LEU A CA 1
ATOM 685 C C . LEU A 1 97 ? -10.227 -38.438 -12.625 1 95.25 97 LEU A C 1
ATOM 687 O O . LEU A 1 97 ? -10.828 -39.406 -12.133 1 95.25 97 LEU A O 1
ATOM 691 N N . LEU A 1 98 ? -10.086 -37.312 -12.016 1 95.5 98 LEU A N 1
ATOM 692 C CA . LEU A 1 98 ? -10.742 -37.125 -10.734 1 95.5 98 LEU A CA 1
ATOM 693 C C . LEU A 1 98 ? -12.258 -37.062 -10.891 1 95.5 98 LEU A C 1
ATOM 695 O O . LEU A 1 98 ? -13 -37.5 -10.008 1 95.5 98 LEU A O 1
ATOM 699 N N . GLY A 1 99 ? -12.688 -36.375 -11.961 1 94.25 99 GLY A N 1
ATOM 700 C CA . GLY A 1 99 ? -14.117 -36.406 -12.242 1 94.25 99 GLY A CA 1
ATOM 701 C C . GLY A 1 99 ? -14.703 -37.781 -12.305 1 94.25 99 GLY A C 1
ATOM 702 O O . GLY A 1 99 ? -15.773 -38.062 -11.75 1 94.25 99 GLY A O 1
ATOM 703 N N . LEU A 1 100 ? -14.016 -38.656 -12.977 1 94.62 100 LEU A N 1
ATOM 704 C CA . LEU A 1 100 ? -14.445 -40.062 -13.062 1 94.62 100 LEU A CA 1
ATOM 705 C C . LEU A 1 100 ? -14.414 -40.719 -11.688 1 94.62 100 LEU A C 1
ATOM 707 O O . LEU A 1 100 ? -15.305 -41.5 -11.352 1 94.62 100 LEU A O 1
ATOM 711 N N . LEU A 1 101 ? -13.43 -40.406 -10.938 1 95.75 101 LEU A N 1
ATOM 712 C CA . LEU A 1 101 ? -13.328 -40.938 -9.578 1 95.75 101 LEU A CA 1
ATOM 713 C C . LEU A 1 101 ? -14.492 -40.438 -8.727 1 95.75 101 LEU A C 1
ATOM 715 O O . LEU A 1 101 ? -15.094 -41.219 -7.984 1 95.75 101 LEU A O 1
ATOM 719 N N . PHE A 1 102 ? -14.859 -39.188 -8.805 1 95.5 102 PHE A N 1
ATOM 720 C CA . PHE A 1 102 ? -15.945 -38.594 -8.023 1 95.5 102 PHE A CA 1
ATOM 721 C C . PHE A 1 102 ? -17.281 -39.188 -8.445 1 95.5 102 PHE A C 1
ATOM 723 O O . PHE A 1 102 ? -18.172 -39.375 -7.605 1 95.5 102 PHE A O 1
ATOM 730 N N . ARG A 1 103 ? -17.422 -39.406 -9.766 1 93.06 103 ARG A N 1
ATOM 731 C CA . ARG A 1 103 ? -18.641 -40.062 -10.242 1 93.06 103 ARG A CA 1
ATOM 732 C C . ARG A 1 103 ? -18.828 -41.438 -9.617 1 93.06 103 ARG A C 1
ATOM 734 O O . ARG A 1 103 ? -19.969 -41.844 -9.336 1 93.06 103 ARG A O 1
ATOM 741 N N . TRP A 1 104 ? -17.75 -42.062 -9.422 1 93.81 104 TRP A N 1
ATOM 742 C CA . TRP A 1 104 ? -17.781 -43.406 -8.844 1 93.81 104 TRP A CA 1
ATOM 743 C C . TRP A 1 104 ? -18.016 -43.344 -7.336 1 93.81 104 TRP A C 1
ATOM 745 O O . TRP A 1 104 ? -18.719 -44.156 -6.773 1 93.81 104 TRP A O 1
ATOM 755 N N . LEU A 1 105 ? -17.484 -42.375 -6.617 1 92.62 105 LEU A N 1
ATOM 756 C CA . LEU A 1 105 ? -17.516 -42.281 -5.16 1 92.62 105 LEU A CA 1
ATOM 757 C C . LEU A 1 105 ? -18.797 -41.625 -4.672 1 92.62 105 LEU A C 1
ATOM 759 O O . LEU A 1 105 ? -19.266 -41.938 -3.574 1 92.62 105 LEU A O 1
ATOM 763 N N . ILE A 1 106 ? -19.281 -40.625 -5.406 1 89.12 106 ILE A N 1
ATOM 764 C CA . ILE A 1 106 ? -20.453 -39.875 -4.984 1 89.12 106 ILE A CA 1
ATOM 765 C C . ILE A 1 106 ? -21.672 -40.281 -5.816 1 89.12 106 ILE A C 1
ATOM 767 O O . ILE A 1 106 ? -21.734 -39.969 -7.016 1 89.12 106 ILE A O 1
ATOM 771 N N . PRO A 1 107 ? -22.656 -40.781 -5.164 1 81.88 107 PRO A N 1
ATOM 772 C CA . PRO A 1 107 ? -23.828 -41.219 -5.906 1 81.88 107 PRO A CA 1
ATOM 773 C C . PRO A 1 107 ? -24.688 -40.062 -6.402 1 81.88 107 PRO A C 1
ATOM 775 O O . PRO A 1 107 ? -24.656 -38.969 -5.816 1 81.88 107 PRO A O 1
ATOM 778 N N . ASP A 1 108 ? -25.328 -40.062 -7.543 1 82.06 108 ASP A N 1
ATOM 779 C CA . ASP A 1 108 ? -26.375 -39.156 -8.047 1 82.06 108 ASP A CA 1
ATOM 780 C C . ASP A 1 108 ? -25.766 -37.906 -8.664 1 82.06 108 ASP A C 1
ATOM 782 O O . ASP A 1 108 ? -26.453 -36.906 -8.805 1 82.06 108 ASP A O 1
ATOM 786 N N . ILE A 1 109 ? -24.438 -37.906 -8.867 1 87.12 109 ILE A N 1
ATOM 787 C CA . ILE A 1 109 ? -23.891 -36.75 -9.539 1 87.12 109 ILE A CA 1
ATOM 788 C C . ILE A 1 109 ? -23.656 -37.062 -11.016 1 87.12 109 ILE A C 1
ATOM 790 O O . ILE A 1 109 ? -23.25 -38.188 -11.367 1 87.12 109 ILE A O 1
ATOM 794 N N . ASP A 1 110 ? -24.016 -36.219 -11.867 1 89.12 110 ASP A N 1
ATOM 795 C CA . ASP A 1 110 ? -23.766 -36.375 -13.297 1 89.12 110 ASP A CA 1
ATOM 796 C C . ASP A 1 110 ? -22.297 -36.188 -13.633 1 89.12 110 ASP A C 1
ATOM 798 O O . ASP A 1 110 ? -21.531 -35.688 -12.82 1 89.12 110 ASP A O 1
ATOM 802 N N . LEU A 1 111 ? -21.891 -36.688 -14.758 1 89.38 111 LEU A N 1
ATOM 803 C CA . LEU A 1 111 ? -20.5 -36.656 -15.18 1 89.38 111 LEU A CA 1
ATOM 804 C C . LEU A 1 111 ? -19.969 -35.219 -15.266 1 89.38 111 LEU A C 1
ATOM 806 O O . LEU A 1 111 ? -18.828 -34.969 -14.891 1 89.38 111 LEU A O 1
ATOM 810 N N . ALA A 1 112 ? -20.812 -34.312 -15.75 1 89.06 112 ALA A N 1
ATOM 811 C CA . ALA A 1 112 ? -20.406 -32.938 -15.906 1 89.06 112 ALA A CA 1
ATOM 812 C C . ALA A 1 112 ? -20.109 -32.281 -14.555 1 89.06 112 ALA A C 1
ATOM 814 O O . ALA A 1 112 ? -19.125 -31.562 -14.406 1 89.06 112 ALA A O 1
ATOM 815 N N . THR A 1 113 ? -20.938 -32.594 -13.609 1 91.75 113 THR A N 1
ATOM 816 C CA . THR A 1 113 ? -20.734 -32.062 -12.266 1 91.75 113 THR A CA 1
ATOM 817 C C . THR A 1 113 ? -19.484 -32.656 -11.617 1 91.75 113 THR A C 1
ATOM 819 O O . THR A 1 113 ? -18.75 -31.953 -10.914 1 91.75 113 THR A O 1
ATOM 822 N N . ALA A 1 114 ? -19.281 -33.938 -11.891 1 93.94 114 ALA A N 1
ATOM 823 C CA . ALA A 1 114 ? -18.109 -34.594 -11.359 1 93.94 114 ALA A CA 1
ATOM 824 C C . ALA A 1 114 ? -16.828 -34 -11.945 1 93.94 114 ALA A C 1
ATOM 826 O O . ALA A 1 114 ? -15.836 -33.812 -11.234 1 93.94 114 ALA A O 1
ATOM 827 N N . ILE A 1 115 ? -16.859 -33.75 -13.195 1 91.62 115 ILE A N 1
ATOM 828 C CA . ILE A 1 115 ? -15.703 -33.125 -13.852 1 91.62 115 ILE A CA 1
ATOM 829 C C . ILE A 1 115 ? -15.5 -31.719 -13.336 1 91.62 115 ILE A C 1
ATOM 831 O O . ILE A 1 115 ? -14.367 -31.266 -13.18 1 91.62 115 ILE A O 1
ATOM 835 N N . ALA A 1 116 ? -16.609 -31.016 -13.062 1 92.38 116 ALA A N 1
ATOM 836 C CA . ALA A 1 116 ? -16.516 -29.672 -12.469 1 92.38 116 ALA A CA 1
ATOM 837 C C . ALA A 1 116 ? -15.781 -29.719 -11.133 1 92.38 116 ALA A C 1
ATOM 839 O O . ALA A 1 116 ? -14.922 -28.891 -10.867 1 92.38 116 ALA A O 1
ATOM 840 N N . LEU A 1 117 ? -16.125 -30.703 -10.375 1 94.12 117 LEU A N 1
ATOM 841 C CA . LEU A 1 117 ? -15.445 -30.875 -9.094 1 94.12 117 LEU A CA 1
ATOM 842 C C . LEU A 1 117 ? -13.969 -31.219 -9.305 1 94.12 117 LEU A C 1
ATOM 844 O O . LEU A 1 117 ? -13.109 -30.734 -8.562 1 94.12 117 LEU A O 1
ATOM 848 N N . GLY A 1 118 ? -13.719 -32 -10.273 1 94.56 118 GLY A N 1
ATOM 849 C CA . GLY A 1 118 ? -12.344 -32.312 -10.633 1 94.56 118 GLY A CA 1
ATOM 850 C C . GLY A 1 118 ? -11.547 -31.078 -11.031 1 94.56 118 GLY A C 1
ATOM 851 O O . GLY A 1 118 ? -10.391 -30.922 -10.648 1 94.56 118 GLY A O 1
ATOM 852 N N . ALA A 1 119 ? -12.156 -30.25 -11.812 1 92.69 119 ALA A N 1
ATOM 853 C CA . ALA A 1 119 ? -11.523 -29 -12.234 1 92.69 119 ALA A CA 1
ATOM 854 C C . ALA A 1 119 ? -11.25 -28.094 -11.039 1 92.69 119 ALA A C 1
ATOM 856 O O . ALA A 1 119 ? -10.234 -27.391 -11 1 92.69 119 ALA A O 1
ATOM 857 N N . ILE A 1 120 ? -12.117 -28.125 -10.086 1 94.31 120 ILE A N 1
ATOM 858 C CA . ILE A 1 120 ? -12.031 -27.281 -8.898 1 94.31 120 ILE A CA 1
ATOM 859 C C . ILE A 1 120 ? -10.812 -27.688 -8.07 1 94.31 120 ILE A C 1
ATOM 861 O O . ILE A 1 120 ? -10.102 -26.828 -7.547 1 94.31 120 ILE A O 1
ATOM 865 N N . VAL A 1 121 ? -10.484 -28.953 -7.992 1 94.88 121 VAL A N 1
ATOM 866 C CA . VAL A 1 121 ? -9.461 -29.438 -7.074 1 94.88 121 VAL A CA 1
ATOM 867 C C . VAL A 1 121 ? -8.141 -29.641 -7.824 1 94.88 121 VAL A C 1
ATOM 869 O O . VAL A 1 121 ? -7.133 -30 -7.227 1 94.88 121 VAL A O 1
ATOM 872 N N . SER A 1 122 ? -8.109 -29.312 -9.031 1 92 122 SER A N 1
ATOM 873 C CA . SER A 1 122 ? -6.949 -29.625 -9.867 1 92 122 SER A CA 1
ATOM 874 C C . SER A 1 122 ? -5.867 -28.547 -9.734 1 92 122 SER A C 1
ATOM 876 O O . SER A 1 122 ? -4.676 -28.875 -9.711 1 92 122 SER A O 1
ATOM 878 N N . PRO A 1 123 ? -6.254 -27.266 -9.586 1 90.62 123 PRO A N 1
ATOM 879 C CA . PRO A 1 123 ? -5.203 -26.25 -9.602 1 90.62 123 PRO A CA 1
ATOM 880 C C . PRO A 1 123 ? -4.41 -26.203 -8.297 1 90.62 123 PRO A C 1
ATOM 882 O O . PRO A 1 123 ? -4.973 -26.406 -7.223 1 90.62 123 PRO A O 1
ATOM 885 N N . THR A 1 124 ? -3.111 -25.906 -8.477 1 90.62 124 THR A N 1
ATOM 886 C CA . THR A 1 124 ? -2.221 -25.797 -7.328 1 90.62 124 THR A CA 1
ATOM 887 C C . THR A 1 124 ? -2.105 -24.344 -6.875 1 90.62 124 THR A C 1
ATOM 889 O O . THR A 1 124 ? -2.48 -23.422 -7.609 1 90.62 124 THR A O 1
ATOM 892 N N . ASP A 1 125 ? -1.643 -24.203 -5.676 1 85 125 ASP A N 1
ATOM 893 C CA . ASP A 1 125 ? -1.484 -22.875 -5.082 1 85 125 ASP A CA 1
ATOM 894 C C . ASP A 1 125 ? -0.012 -22.484 -5.008 1 85 125 ASP A C 1
ATOM 896 O O . ASP A 1 125 ? 0.87 -23.344 -5.027 1 85 125 ASP A O 1
ATOM 900 N N . ALA A 1 126 ? 0.192 -21.125 -4.871 1 78.5 126 ALA A N 1
ATOM 901 C CA . ALA A 1 126 ? 1.552 -20.578 -4.887 1 78.5 126 ALA A CA 1
ATOM 902 C C . ALA A 1 126 ? 2.186 -20.656 -3.5 1 78.5 126 ALA A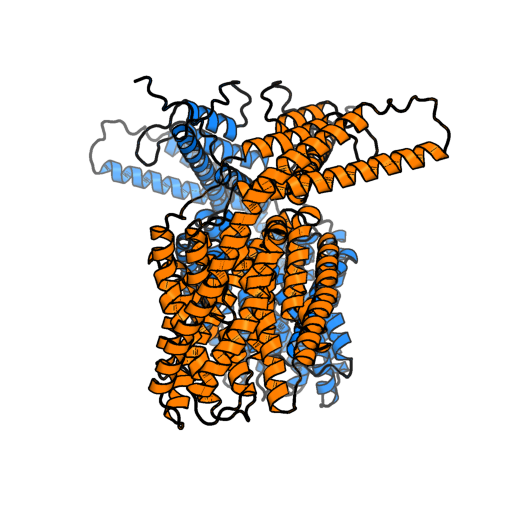 C 1
ATOM 904 O O . ALA A 1 126 ? 3.375 -20.375 -3.34 1 78.5 126 ALA A O 1
ATOM 905 N N . VAL A 1 127 ? 1.457 -21.078 -2.521 1 77.94 127 VAL A N 1
ATOM 906 C CA . VAL A 1 127 ? 1.973 -21.125 -1.157 1 77.94 127 VAL A CA 1
ATOM 907 C C . VAL A 1 127 ? 3.215 -22.016 -1.105 1 77.94 127 VAL A C 1
ATOM 909 O O . VAL A 1 127 ? 4.188 -21.688 -0.421 1 77.94 127 VAL A O 1
ATOM 912 N N . ALA A 1 128 ? 3.191 -23.047 -1.825 1 79.31 128 ALA A N 1
ATOM 913 C CA . ALA A 1 128 ? 4.332 -23.969 -1.863 1 79.31 128 ALA A CA 1
ATOM 914 C C . ALA A 1 128 ? 5.582 -23.266 -2.381 1 79.31 128 ALA A C 1
ATOM 916 O O . ALA A 1 128 ? 6.688 -23.516 -1.902 1 79.31 128 ALA A O 1
ATOM 917 N N . THR A 1 129 ? 5.328 -22.438 -3.309 1 81.5 129 THR A N 1
ATOM 918 C CA . THR A 1 129 ? 6.449 -21.719 -3.914 1 81.5 129 THR A CA 1
ATOM 919 C C . THR A 1 129 ? 7.152 -20.844 -2.885 1 81.5 129 THR A C 1
ATOM 921 O O . THR A 1 129 ? 8.383 -20.766 -2.861 1 81.5 129 THR A O 1
ATOM 924 N N . SER A 1 130 ? 6.422 -20.266 -2.09 1 77.88 130 SER A N 1
ATOM 925 C CA . SER A 1 130 ? 7.012 -19.406 -1.065 1 77.88 130 SER A CA 1
ATOM 926 C C . SER A 1 130 ? 7.855 -20.219 -0.084 1 77.88 130 SER A C 1
ATOM 928 O O . SER A 1 130 ? 8.914 -19.766 0.349 1 77.88 130 SER A O 1
ATOM 930 N N . ILE A 1 131 ? 7.41 -21.391 0.203 1 79.19 131 ILE A N 1
ATOM 931 C CA . ILE A 1 131 ? 8.117 -22.25 1.137 1 79.19 131 ILE A CA 1
ATOM 932 C C . ILE A 1 131 ? 9.422 -22.734 0.508 1 79.19 131 ILE A C 1
ATOM 934 O O . ILE A 1 131 ? 10.484 -22.641 1.131 1 79.19 131 ILE A O 1
ATOM 938 N N . VAL A 1 132 ? 9.344 -23.109 -0.661 1 82.12 132 VAL A N 1
ATOM 939 C CA . VAL A 1 132 ? 10.5 -23.672 -1.351 1 82.12 132 VAL A CA 1
ATOM 940 C C . VAL A 1 132 ? 11.539 -22.562 -1.599 1 82.12 132 VAL A C 1
ATOM 942 O O . VAL A 1 132 ? 12.742 -22.812 -1.498 1 82.12 132 VAL A O 1
ATOM 945 N N . LYS A 1 133 ? 11.055 -21.453 -1.907 1 77 133 LYS A N 1
ATOM 946 C CA . LYS A 1 133 ? 11.938 -20.312 -2.131 1 77 133 LYS A CA 1
ATOM 947 C C . LYS A 1 133 ? 12.711 -19.953 -0.862 1 77 133 LYS A C 1
ATOM 949 O O . LYS A 1 133 ? 13.914 -19.688 -0.913 1 77 133 LYS A O 1
ATOM 954 N N . ARG A 1 134 ? 12.094 -20.016 0.14 1 73.44 134 ARG A N 1
ATOM 955 C CA . ARG A 1 134 ? 12.703 -19.688 1.42 1 73.44 134 ARG A CA 1
ATOM 956 C C . ARG A 1 134 ? 13.766 -20.703 1.804 1 73.44 134 ARG A C 1
ATOM 958 O O . ARG A 1 134 ? 14.75 -20.375 2.469 1 73.44 134 ARG A O 1
ATOM 965 N N . LEU A 1 135 ? 13.547 -21.875 1.381 1 76.19 135 LEU A N 1
ATOM 966 C CA . LEU A 1 135 ? 14.461 -22.969 1.729 1 76.19 135 LEU A CA 1
ATOM 967 C C . LEU A 1 135 ? 15.656 -23 0.782 1 76.19 135 LEU A C 1
ATOM 969 O O . LEU A 1 135 ? 16.594 -23.766 0.985 1 76.19 135 LEU A O 1
ATOM 973 N N . GLY A 1 136 ? 15.594 -22.125 -0.204 1 73.62 136 GLY A N 1
ATOM 974 C CA . GLY A 1 136 ? 16.719 -21.984 -1.112 1 73.62 136 GLY A CA 1
ATOM 975 C C . GLY A 1 136 ? 16.734 -23.031 -2.217 1 73.62 136 GLY A C 1
ATOM 976 O O . GLY A 1 136 ? 17.797 -23.5 -2.623 1 73.62 136 GLY A O 1
ATOM 977 N N . ALA A 1 137 ? 15.633 -23.406 -2.646 1 77.44 137 ALA A N 1
ATOM 978 C CA . ALA A 1 137 ? 15.562 -24.344 -3.766 1 77.44 137 ALA A CA 1
ATOM 979 C C . ALA A 1 137 ? 16.047 -23.703 -5.055 1 77.44 137 ALA A C 1
ATOM 981 O O . ALA A 1 137 ? 16.188 -22.484 -5.129 1 77.44 137 ALA A O 1
ATOM 982 N N . SER A 1 138 ? 16.297 -24.5 -5.988 1 76.44 138 SER A N 1
ATOM 983 C CA . SER A 1 138 ? 16.812 -24.016 -7.258 1 76.44 138 SER A CA 1
ATOM 984 C C . SER A 1 138 ? 15.844 -23.031 -7.91 1 76.44 138 SER A C 1
ATOM 986 O O . SER A 1 138 ? 14.633 -23.234 -7.859 1 76.44 138 SER A O 1
ATOM 988 N N . PRO A 1 139 ? 16.359 -22 -8.461 1 75.19 139 PRO A N 1
ATOM 989 C CA . PRO A 1 139 ? 15.5 -21.016 -9.125 1 75.19 139 PRO A CA 1
ATOM 990 C C . PRO A 1 139 ? 14.625 -21.625 -10.219 1 75.19 139 PRO A C 1
ATOM 992 O O . PRO A 1 139 ? 13.508 -21.172 -10.445 1 75.19 139 PRO A O 1
ATOM 995 N N . ARG A 1 140 ? 15.141 -22.609 -10.828 1 76.94 140 ARG A N 1
ATOM 996 C CA . ARG A 1 140 ? 14.375 -23.25 -11.891 1 76.94 140 ARG A CA 1
ATOM 997 C C . ARG A 1 140 ? 13.125 -23.922 -11.336 1 76.94 140 ARG A C 1
ATOM 999 O O . ARG A 1 140 ? 12.047 -23.812 -11.922 1 76.94 140 ARG A O 1
ATOM 1006 N N . SER A 1 141 ? 13.312 -24.656 -10.258 1 83.31 141 SER A N 1
ATOM 1007 C CA . SER A 1 141 ? 12.172 -25.297 -9.617 1 83.31 141 SER A CA 1
ATOM 1008 C C . SER A 1 141 ? 11.148 -24.266 -9.156 1 83.31 141 SER A C 1
ATOM 1010 O O . SER A 1 141 ? 9.938 -24.484 -9.289 1 83.31 141 SER A O 1
ATOM 1012 N N . VAL A 1 142 ? 11.633 -23.203 -8.672 1 82.94 142 VAL A N 1
ATOM 1013 C CA . VAL A 1 142 ? 10.758 -22.141 -8.18 1 82.94 142 VAL A CA 1
ATOM 1014 C C . VAL A 1 142 ? 9.984 -21.531 -9.352 1 82.94 142 VAL A C 1
ATOM 1016 O O . VAL A 1 142 ? 8.773 -21.312 -9.25 1 82.94 142 VAL A O 1
ATOM 1019 N N . THR A 1 143 ? 10.664 -21.359 -10.398 1 82.94 143 THR A N 1
ATOM 1020 C CA . THR A 1 143 ? 10.047 -20.781 -11.586 1 82.94 143 THR A CA 1
ATOM 1021 C C . THR A 1 143 ? 8.977 -21.719 -12.148 1 82.94 143 THR A C 1
ATOM 1023 O O . THR A 1 143 ? 7.914 -21.266 -12.578 1 82.94 143 THR A O 1
ATOM 1026 N N . MET A 1 144 ? 9.266 -22.922 -12.133 1 86.31 144 MET A N 1
ATOM 1027 C CA . MET A 1 144 ? 8.312 -23.906 -12.648 1 86.31 144 MET A CA 1
ATOM 1028 C C . MET A 1 144 ? 7.059 -23.953 -11.789 1 86.31 144 MET A C 1
ATOM 1030 O O . MET A 1 144 ? 5.941 -23.969 -12.312 1 86.31 144 MET A O 1
ATOM 1034 N N . LEU A 1 145 ? 7.277 -23.969 -10.539 1 87.81 145 LEU A N 1
ATOM 1035 C CA . LEU A 1 145 ? 6.152 -24.016 -9.617 1 87.81 145 LEU A CA 1
ATOM 1036 C C . LEU A 1 145 ? 5.32 -22.75 -9.695 1 87.81 145 LEU A C 1
ATOM 1038 O O . LEU A 1 145 ? 4.09 -22.797 -9.688 1 87.81 145 LEU A O 1
ATOM 1042 N N . GLU A 1 146 ? 5.988 -21.672 -9.734 1 87.62 146 GLU A N 1
ATOM 1043 C CA . GLU A 1 146 ? 5.297 -20.391 -9.828 1 87.62 146 GLU A CA 1
ATOM 1044 C C . GLU A 1 146 ? 4.547 -20.266 -11.148 1 87.62 146 GLU A C 1
ATOM 1046 O O . GLU A 1 146 ? 3.402 -19.797 -11.18 1 87.62 146 GLU A O 1
ATOM 1051 N N . GLY A 1 147 ? 5.262 -20.609 -12.18 1 87.44 147 GLY A N 1
ATOM 1052 C CA . GLY A 1 147 ? 4.625 -20.562 -13.484 1 87.44 147 GLY A CA 1
ATOM 1053 C C . GLY A 1 147 ? 3.408 -21.469 -13.578 1 87.44 147 GLY A C 1
ATOM 1054 O O . GLY A 1 147 ? 2.383 -21.078 -14.141 1 87.44 147 GLY A O 1
ATOM 1055 N N . GLU A 1 148 ? 3.57 -22.609 -13.055 1 90.06 148 GLU A N 1
ATOM 1056 C CA . GLU A 1 148 ? 2.455 -23.562 -13.039 1 90.06 148 GLU A CA 1
ATOM 1057 C C . GLU A 1 148 ? 1.253 -22.969 -12.297 1 90.06 148 GLU A C 1
ATOM 1059 O O . GLU A 1 148 ? 0.134 -22.984 -12.82 1 90.06 148 GLU A O 1
ATOM 1064 N N . SER A 1 149 ? 1.496 -22.484 -11.109 1 88.81 149 SER A N 1
ATOM 1065 C CA . SER A 1 149 ? 0.418 -21.969 -10.281 1 88.81 149 SER A CA 1
ATOM 1066 C C . SER A 1 149 ? -0.284 -20.797 -10.961 1 88.81 149 SER A C 1
ATOM 1068 O O . SER A 1 149 ? -1.502 -20.641 -10.852 1 88.81 149 SER A O 1
ATOM 1070 N N . LEU A 1 150 ? 0.442 -20 -11.656 1 86.38 150 LEU A N 1
ATOM 1071 C CA . LEU A 1 150 ? -0.096 -18.828 -12.328 1 86.38 150 LEU A CA 1
ATOM 1072 C C . LEU A 1 150 ? -1.069 -19.234 -13.43 1 86.38 150 LEU A C 1
ATOM 1074 O O . LEU A 1 150 ? -2.129 -18.625 -13.586 1 86.38 150 LEU A O 1
ATOM 1078 N N . LEU A 1 151 ? -0.729 -20.266 -14.148 1 86.12 151 LEU A N 1
ATOM 1079 C CA . LEU A 1 151 ? -1.485 -20.609 -15.352 1 86.12 151 LEU A CA 1
ATOM 1080 C C . LEU A 1 151 ? -2.535 -21.672 -15.039 1 86.12 151 LEU A C 1
ATOM 1082 O O . LEU A 1 151 ? -3.578 -21.734 -15.695 1 86.12 151 LEU A O 1
ATOM 1086 N N . ASN A 1 152 ? -2.262 -22.469 -14.102 1 90.69 152 ASN A N 1
ATOM 1087 C CA . ASN A 1 152 ? -3.182 -23.578 -13.852 1 90.69 152 ASN A CA 1
ATOM 1088 C C . ASN A 1 152 ? -4.512 -23.078 -13.281 1 90.69 152 ASN A C 1
ATOM 1090 O O . ASN A 1 152 ? -5.551 -23.703 -13.492 1 90.69 152 ASN A O 1
ATOM 1094 N N . ASP A 1 153 ? -4.48 -21.938 -12.562 1 86.62 153 ASP A N 1
ATOM 1095 C CA . ASP A 1 153 ? -5.719 -21.344 -12.07 1 86.62 153 ASP A CA 1
ATOM 1096 C C . ASP A 1 153 ? -6.664 -21 -13.219 1 86.62 153 ASP A C 1
ATOM 1098 O O . ASP A 1 153 ? -7.855 -21.297 -13.164 1 86.62 153 ASP A O 1
ATOM 1102 N N . ALA A 1 154 ? -6.113 -20.438 -14.164 1 81.06 154 ALA A N 1
ATOM 1103 C CA . ALA A 1 154 ? -6.895 -20.047 -15.336 1 81.06 154 ALA A CA 1
ATOM 1104 C C . ALA A 1 154 ? -7.457 -21.266 -16.062 1 81.06 154 ALA A C 1
ATOM 1106 O O . ALA A 1 154 ? -8.633 -21.281 -16.438 1 81.06 154 ALA A O 1
ATOM 1107 N N . SER A 1 155 ? -6.668 -22.25 -16.25 1 84.94 155 SER A N 1
ATOM 1108 C CA . SER A 1 155 ? -7.09 -23.469 -16.922 1 84.94 155 SER A CA 1
ATOM 1109 C C . SER A 1 155 ? -8.211 -24.172 -16.172 1 84.94 155 SER A C 1
ATOM 1111 O O . SER A 1 155 ? -9.18 -24.625 -16.781 1 84.94 155 SER A O 1
ATOM 1113 N N . ALA A 1 156 ? -8.023 -24.188 -14.922 1 89.69 156 ALA A N 1
ATOM 1114 C CA . ALA A 1 156 ? -9.008 -24.875 -14.086 1 89.69 156 ALA A CA 1
ATOM 1115 C C . ALA A 1 156 ? -10.359 -24.156 -14.141 1 89.69 156 ALA A C 1
ATOM 1117 O O . ALA A 1 156 ? -11.406 -24.797 -14.203 1 89.69 156 ALA A O 1
ATOM 1118 N N . LEU A 1 157 ? -10.367 -22.906 -14.125 1 85.94 157 LEU A N 1
ATOM 1119 C CA . LEU A 1 157 ? -11.609 -22.125 -14.109 1 85.94 157 LEU A CA 1
ATOM 1120 C C . LEU A 1 157 ? -12.312 -22.203 -15.461 1 85.94 157 LEU A C 1
ATOM 1122 O O . LEU A 1 157 ? -13.547 -22.203 -15.516 1 85.94 157 LEU A O 1
ATOM 1126 N N . VAL A 1 158 ? -11.555 -22.234 -16.5 1 81.38 158 VAL A N 1
ATOM 1127 C CA . VAL A 1 158 ? -12.141 -22.391 -17.812 1 81.38 158 VAL A CA 1
ATOM 1128 C C . VAL A 1 158 ? -12.797 -23.766 -17.922 1 81.38 158 VAL A C 1
ATOM 1130 O O . VAL A 1 158 ? -13.906 -23.891 -18.453 1 81.38 158 VAL A O 1
ATOM 1133 N N . LEU A 1 159 ? -12.125 -24.734 -17.484 1 85.31 159 LEU A N 1
ATOM 1134 C CA . LEU A 1 159 ? -12.664 -26.094 -17.5 1 85.31 159 LEU A CA 1
ATOM 1135 C C . LEU A 1 159 ? -13.914 -26.203 -16.641 1 85.31 159 LEU A C 1
ATOM 1137 O O . LEU A 1 159 ? -14.859 -26.906 -16.984 1 85.31 159 LEU A O 1
ATOM 1141 N N . LEU A 1 160 ? -13.828 -25.516 -15.555 1 89.38 160 LEU A N 1
ATOM 1142 C CA . LEU A 1 160 ? -14.969 -25.516 -14.648 1 89.38 160 LEU A CA 1
ATOM 1143 C C . LEU A 1 160 ? -16.188 -24.891 -15.328 1 89.38 160 LEU A C 1
ATOM 1145 O O . LEU A 1 160 ? -17.281 -25.453 -15.273 1 89.38 160 LEU A O 1
ATOM 1149 N N . ARG A 1 161 ? -16.016 -23.812 -15.906 1 83.94 161 ARG A N 1
ATOM 1150 C CA . ARG A 1 161 ? -17.109 -23.156 -16.609 1 83.94 161 ARG A CA 1
ATOM 1151 C C . ARG A 1 161 ? -17.688 -24.031 -17.703 1 83.94 161 ARG A C 1
ATOM 1153 O O . ARG A 1 161 ? -18.906 -24.094 -17.891 1 83.94 161 ARG A O 1
ATOM 1160 N N . SER A 1 162 ? -16.844 -24.641 -18.406 1 82 162 SER A N 1
ATOM 1161 C CA . SER A 1 162 ? -17.25 -25.547 -19.484 1 82 162 SER A CA 1
ATOM 1162 C C . SER A 1 162 ? -18.016 -26.734 -18.922 1 82 162 SER A C 1
ATOM 1164 O O . SER A 1 162 ? -19 -27.188 -19.531 1 82 162 SER A O 1
ATOM 1166 N N . ALA A 1 163 ? -17.516 -27.25 -17.859 1 85.25 163 ALA A N 1
ATOM 1167 C CA . ALA A 1 163 ? -18.17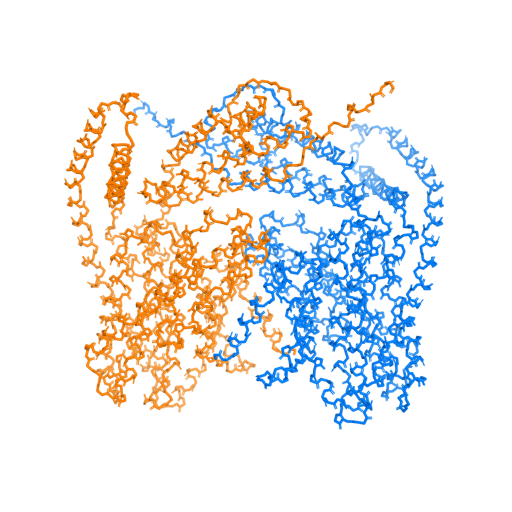2 -28.406 -17.25 1 85.25 163 ALA A CA 1
ATOM 1168 C C . ALA A 1 163 ? -19.562 -28.031 -16.734 1 85.25 163 ALA A C 1
ATOM 1170 O O . ALA A 1 163 ? -20.516 -28.812 -16.875 1 85.25 163 ALA A O 1
ATOM 1171 N N . ILE A 1 164 ? -19.656 -26.891 -16.188 1 86.38 164 ILE A N 1
ATOM 1172 C CA . ILE A 1 164 ? -20.938 -26.406 -15.703 1 86.38 164 ILE A CA 1
ATOM 1173 C C . ILE A 1 164 ? -21.891 -26.203 -16.875 1 86.38 164 ILE A C 1
ATOM 1175 O O . ILE A 1 164 ? -23.062 -26.562 -16.812 1 86.38 164 ILE A O 1
ATOM 1179 N N . ALA A 1 165 ? -21.375 -25.641 -17.938 1 79.75 165 ALA A N 1
ATOM 1180 C CA . ALA A 1 165 ? -22.172 -25.438 -19.141 1 79.75 165 ALA A CA 1
ATOM 1181 C C . ALA A 1 165 ? -22.656 -26.781 -19.703 1 79.75 165 ALA A C 1
ATOM 1183 O O . ALA A 1 165 ? -23.75 -26.875 -20.25 1 79.75 165 ALA A O 1
ATOM 1184 N N . ALA A 1 166 ? -21.875 -27.766 -19.531 1 81.06 166 ALA A N 1
ATOM 1185 C CA . ALA A 1 166 ? -22.172 -29.094 -20.062 1 81.06 166 ALA A CA 1
ATOM 1186 C C . ALA A 1 166 ? -23.281 -29.781 -19.266 1 81.06 166 ALA A C 1
ATOM 1188 O O . ALA A 1 166 ? -23.906 -30.719 -19.734 1 81.06 166 ALA A O 1
ATOM 1189 N N . THR A 1 167 ? -23.422 -29.359 -18.062 1 78.19 167 THR A N 1
ATOM 1190 C CA . THR A 1 167 ? -24.531 -29.891 -17.281 1 78.19 167 THR A CA 1
ATOM 1191 C C . THR A 1 167 ? -25.859 -29.438 -17.875 1 78.19 167 THR A C 1
ATOM 1193 O O . THR A 1 167 ? -26.875 -30.141 -17.734 1 78.19 167 THR A O 1
ATOM 1196 N N . ALA A 1 168 ? -25.844 -28.297 -18.438 1 73 168 ALA A N 1
ATOM 1197 C CA . ALA A 1 168 ? -27.062 -27.719 -19 1 73 168 ALA A CA 1
ATOM 1198 C C . ALA A 1 168 ? -27.297 -28.188 -20.422 1 73 168 ALA A C 1
ATOM 1200 O O . ALA A 1 168 ? -28.438 -28.281 -20.875 1 73 168 ALA A O 1
ATOM 1201 N N . ALA A 1 169 ? -26.188 -28.297 -21.234 1 72.25 169 ALA A N 1
ATOM 1202 C CA . ALA A 1 169 ? -26.297 -28.688 -22.641 1 72.25 169 ALA A CA 1
ATOM 1203 C C . ALA A 1 169 ? -25.203 -29.656 -23.016 1 72.25 169 ALA A C 1
ATOM 1205 O O . ALA A 1 169 ? -24.172 -29.766 -22.328 1 72.25 169 ALA A O 1
ATOM 1206 N N . SER A 1 170 ? -25.469 -30.516 -23.969 1 70.25 170 SER A N 1
ATOM 1207 C CA . SER A 1 170 ? -24.453 -31.438 -24.469 1 70.25 170 SER A CA 1
ATOM 1208 C C . SER A 1 170 ? -23.266 -30.688 -25.047 1 70.25 170 SER A C 1
ATOM 1210 O O . SER A 1 170 ? -23.422 -29.797 -25.891 1 70.25 170 SER A O 1
ATOM 1212 N N . VAL A 1 171 ? -22.172 -30.734 -24.375 1 67.69 171 VAL A N 1
ATOM 1213 C CA . VAL A 1 171 ? -20.984 -30.047 -24.844 1 67.69 171 VAL A CA 1
ATOM 1214 C C . VAL A 1 171 ? -19.984 -31.047 -25.406 1 67.69 171 VAL A C 1
ATOM 1216 O O . VAL A 1 171 ? -19.766 -32.125 -24.812 1 67.69 171 VAL A O 1
ATOM 1219 N N . SER A 1 172 ? -19.594 -30.875 -26.719 1 70.69 172 SER A N 1
ATOM 1220 C CA . SER A 1 172 ? -18.562 -31.719 -27.344 1 70.69 172 SER A CA 1
ATOM 1221 C C . SER A 1 172 ? -17.172 -31.328 -26.859 1 70.69 172 SER A C 1
ATOM 1223 O O . SER A 1 172 ? -16.953 -30.219 -26.391 1 70.69 172 SER A O 1
ATOM 1225 N N . LEU A 1 173 ? -16.219 -32.281 -26.781 1 71.75 173 LEU A N 1
ATOM 1226 C CA . LEU A 1 173 ? -14.828 -32.031 -26.406 1 71.75 173 LEU A CA 1
ATOM 1227 C C . LEU A 1 173 ? -14.211 -30.938 -27.25 1 71.75 173 LEU A C 1
ATOM 1229 O O . LEU A 1 173 ? -13.43 -30.125 -26.734 1 71.75 173 LEU A O 1
ATOM 1233 N N . TRP A 1 174 ? -14.609 -30.906 -28.438 1 75 174 TRP A N 1
ATOM 1234 C CA . TRP A 1 174 ? -14.055 -29.922 -29.344 1 75 174 TRP A CA 1
ATOM 1235 C C . TRP A 1 174 ? -14.531 -28.516 -28.984 1 75 174 TRP A C 1
ATOM 1237 O O . TRP A 1 174 ? -13.805 -27.547 -29.156 1 75 174 TRP A O 1
ATOM 1247 N N . GLU A 1 175 ? -15.695 -28.516 -28.484 1 75.62 175 GLU A N 1
ATOM 1248 C CA . GLU A 1 175 ? -16.219 -27.219 -28.047 1 75.62 175 GLU A CA 1
ATOM 1249 C C . GLU A 1 175 ? -15.492 -26.719 -26.812 1 75.62 175 GLU A C 1
ATOM 1251 O O . GLU A 1 175 ? -15.258 -25.516 -26.672 1 75.62 175 GLU A O 1
ATOM 1256 N N . VAL A 1 176 ? -15.094 -27.641 -26.062 1 72.81 176 VAL A N 1
ATOM 1257 C CA . VAL A 1 176 ? -14.383 -27.297 -24.828 1 72.81 176 VAL A CA 1
ATOM 1258 C C . VAL A 1 176 ? -12.984 -26.781 -25.172 1 72.81 176 VAL A C 1
ATOM 1260 O O . VAL A 1 176 ? -12.523 -25.781 -24.625 1 72.81 176 VAL A O 1
ATOM 1263 N N . VAL A 1 177 ? -12.367 -27.484 -26.016 1 76.25 177 VAL A N 1
ATOM 1264 C CA . VAL A 1 177 ? -11.031 -27.094 -26.453 1 76.25 177 VAL A CA 1
ATOM 1265 C C . VAL A 1 177 ? -11.086 -25.734 -27.141 1 76.25 177 VAL A C 1
ATOM 1267 O O . VAL A 1 177 ? -10.195 -24.891 -26.953 1 76.25 177 VAL A O 1
ATOM 1270 N N . GLY A 1 178 ? -12.047 -25.594 -28.016 1 77.5 178 GLY A N 1
ATOM 1271 C CA . GLY A 1 178 ? -12.227 -24.312 -28.672 1 77.5 178 GLY A CA 1
ATOM 1272 C C . GLY A 1 178 ? -12.477 -23.172 -27.703 1 77.5 178 GLY A C 1
ATOM 1273 O O . GLY A 1 178 ? -11.922 -22.078 -27.875 1 77.5 178 GLY A O 1
ATOM 1274 N N . ASP A 1 179 ? -13.258 -23.438 -26.719 1 75.5 179 ASP A N 1
ATOM 1275 C CA . ASP A 1 179 ? -13.562 -22.438 -25.703 1 75.5 179 ASP A CA 1
ATOM 1276 C C . ASP A 1 179 ? -12.305 -22.047 -24.938 1 75.5 179 ASP A C 1
ATOM 1278 O O . ASP A 1 179 ? -12.109 -20.875 -24.594 1 75.5 179 ASP A O 1
ATOM 1282 N N . PHE A 1 180 ? -11.516 -23.016 -24.703 1 76 180 PHE A N 1
ATOM 1283 C CA . PHE A 1 180 ? -10.273 -22.766 -23.984 1 76 180 PHE A CA 1
ATOM 1284 C C . PHE A 1 180 ? -9.32 -21.922 -24.828 1 76 180 PHE A C 1
ATOM 1286 O O . PHE A 1 180 ? -8.688 -21 -24.328 1 76 180 PHE A O 1
ATOM 1293 N N . ALA A 1 181 ? -9.188 -22.344 -26.047 1 82.38 181 ALA A N 1
ATOM 1294 C CA . ALA A 1 181 ? -8.312 -21.594 -26.953 1 82.38 181 ALA A CA 1
ATOM 1295 C C . ALA A 1 181 ? -8.773 -20.141 -27.078 1 82.38 181 ALA A C 1
ATOM 1297 O O . ALA A 1 181 ? -7.953 -19.219 -27.062 1 82.38 181 ALA A O 1
ATOM 1298 N N . TYR A 1 182 ? -10.031 -19.969 -27.188 1 85.75 182 TYR A N 1
ATOM 1299 C CA . TYR A 1 182 ? -10.586 -18.625 -27.25 1 85.75 182 TYR A CA 1
ATOM 1300 C C . TYR A 1 182 ? -10.289 -17.844 -25.984 1 85.75 182 TYR A C 1
ATOM 1302 O O . TYR A 1 182 ? -9.828 -16.703 -26.031 1 85.75 182 TYR A O 1
ATOM 1310 N N . ALA A 1 183 ? -10.57 -18.469 -24.922 1 83.81 183 ALA A N 1
ATOM 1311 C CA . ALA A 1 183 ? -10.383 -17.828 -23.625 1 83.81 183 ALA A CA 1
ATOM 1312 C C . ALA A 1 183 ? -8.93 -17.406 -23.422 1 83.81 183 ALA A C 1
ATOM 1314 O O . ALA A 1 183 ? -8.648 -16.312 -22.938 1 83.81 183 ALA A O 1
ATOM 1315 N N . ALA A 1 184 ? -8.047 -18.266 -23.812 1 84.44 184 ALA A N 1
ATOM 1316 C CA . ALA A 1 184 ? -6.621 -18 -23.625 1 84.44 184 ALA A CA 1
ATOM 1317 C C . ALA A 1 184 ? -6.125 -16.938 -24.609 1 84.44 184 ALA A C 1
ATOM 1319 O O . ALA A 1 184 ? -5.391 -16.031 -24.234 1 84.44 184 ALA A O 1
ATOM 1320 N N . LEU A 1 185 ? -6.5 -17.062 -25.859 1 90.62 185 LEU A N 1
ATOM 1321 C CA . LEU A 1 185 ? -6.016 -16.172 -26.891 1 90.62 185 LEU A CA 1
ATOM 1322 C C . LEU A 1 185 ? -6.535 -14.75 -26.672 1 90.62 185 LEU A C 1
ATOM 1324 O O . LEU A 1 185 ? -5.781 -13.781 -26.797 1 90.62 185 LEU A O 1
ATOM 1328 N N . VAL A 1 186 ? -7.789 -14.688 -26.406 1 93 186 VAL A N 1
ATOM 1329 C CA . VAL A 1 186 ? -8.383 -13.375 -26.156 1 93 186 VAL A CA 1
ATOM 1330 C C . VAL A 1 186 ? -7.789 -12.758 -24.891 1 93 186 VAL A C 1
ATOM 1332 O O . VAL A 1 186 ? -7.555 -11.547 -24.828 1 93 186 VAL A O 1
ATOM 1335 N N . ALA A 1 187 ? -7.609 -13.539 -23.938 1 92.19 187 ALA A N 1
ATOM 1336 C CA . ALA A 1 187 ? -7.02 -13.07 -22.672 1 92.19 187 ALA A CA 1
ATOM 1337 C C . ALA A 1 187 ? -5.625 -12.5 -22.906 1 92.19 187 ALA A C 1
ATOM 1339 O O . ALA A 1 187 ? -5.289 -11.43 -22.391 1 92.19 187 ALA A O 1
ATOM 1340 N N . VAL A 1 188 ? -4.84 -13.164 -23.703 1 92.31 188 VAL A N 1
ATOM 1341 C CA . VAL A 1 188 ? -3.486 -12.711 -24 1 92.31 188 VAL A CA 1
ATOM 1342 C C . VAL A 1 188 ? -3.541 -11.438 -24.844 1 92.31 188 VAL A C 1
ATOM 1344 O O . VAL A 1 188 ? -2.752 -10.516 -24.625 1 92.31 188 VAL A O 1
ATOM 1347 N N . ALA A 1 189 ? -4.449 -11.391 -25.75 1 96.44 189 ALA A N 1
ATOM 1348 C CA . ALA A 1 189 ? -4.609 -10.234 -26.641 1 96.44 189 ALA A CA 1
ATOM 1349 C C . ALA A 1 189 ? -4.969 -8.984 -25.844 1 96.44 189 ALA A C 1
ATOM 1351 O O . ALA A 1 189 ? -4.625 -7.867 -26.234 1 96.44 189 ALA A O 1
ATOM 1352 N N . ILE A 1 190 ? -5.574 -9.195 -24.75 1 96.25 190 ILE A N 1
ATOM 1353 C CA . ILE A 1 190 ? -5.965 -8.07 -23.906 1 96.25 190 ILE A CA 1
ATOM 1354 C C . ILE A 1 190 ? -4.863 -7.789 -22.891 1 96.25 190 ILE A C 1
ATOM 1356 O O . ILE A 1 190 ? -4.469 -6.637 -22.688 1 96.25 190 ILE A O 1
ATOM 1360 N N . GLY A 1 191 ? -4.371 -8.812 -22.266 1 96.31 191 GLY A N 1
ATOM 1361 C CA . GLY A 1 191 ? -3.396 -8.68 -21.203 1 96.31 191 GLY A CA 1
ATOM 1362 C C . GLY A 1 191 ? -2.096 -8.047 -21.656 1 96.31 191 GLY A C 1
ATOM 1363 O O . GLY A 1 191 ? -1.552 -7.176 -20.969 1 96.31 191 GLY A O 1
ATOM 1364 N N . VAL A 1 192 ? -1.612 -8.406 -22.797 1 95.56 192 VAL A N 1
ATOM 1365 C CA . VAL A 1 192 ? -0.321 -7.938 -23.297 1 95.56 192 VAL A CA 1
ATOM 1366 C C . VAL A 1 192 ? -0.382 -6.438 -23.562 1 95.56 192 VAL A C 1
ATOM 1368 O O . VAL A 1 192 ? 0.452 -5.676 -23.078 1 95.56 192 VAL A O 1
ATOM 1371 N N . PRO A 1 193 ? -1.403 -5.984 -24.328 1 97.25 193 PRO A N 1
ATOM 1372 C CA . PRO A 1 193 ? -1.479 -4.539 -24.547 1 97.25 193 PRO A CA 1
ATOM 1373 C C . PRO A 1 193 ? -1.67 -3.756 -23.25 1 97.25 193 PRO A C 1
ATOM 1375 O O . PRO A 1 193 ? -1.14 -2.652 -23.109 1 97.25 193 PRO A O 1
ATOM 1378 N N . VAL A 1 194 ? -2.402 -4.262 -22.375 1 96.31 194 VAL A N 1
ATOM 1379 C CA . VAL A 1 194 ? -2.65 -3.578 -21.109 1 96.31 194 VAL A CA 1
ATOM 1380 C C . VAL A 1 194 ? -1.35 -3.463 -20.312 1 96.31 194 VAL A C 1
ATOM 1382 O O . VAL A 1 194 ? -1.069 -2.422 -19.719 1 96.31 194 VAL A O 1
ATOM 1385 N N . GLY A 1 195 ? -0.61 -4.598 -20.281 1 95.25 195 GLY A N 1
ATOM 1386 C CA . GLY A 1 195 ? 0.691 -4.543 -19.625 1 95.25 195 GLY A CA 1
ATOM 1387 C C . GLY A 1 195 ? 1.627 -3.527 -20.25 1 95.25 195 GLY A C 1
ATOM 1388 O O . GLY A 1 195 ? 2.293 -2.77 -19.547 1 95.25 195 GLY A O 1
ATOM 1389 N N . TRP A 1 196 ? 1.622 -3.498 -21.516 1 94.69 196 TRP A N 1
ATOM 1390 C CA . TRP A 1 196 ? 2.479 -2.586 -22.266 1 94.69 196 TRP A CA 1
ATOM 1391 C C . TRP A 1 196 ? 2.039 -1.139 -22.062 1 94.69 196 TRP A C 1
ATOM 1393 O O . TRP A 1 196 ? 2.869 -0.261 -21.812 1 94.69 196 TRP A O 1
ATOM 1403 N N . LEU A 1 197 ? 0.782 -0.909 -22.188 1 95.06 197 LEU A N 1
ATOM 1404 C CA . LEU A 1 197 ? 0.24 0.431 -21.984 1 95.06 197 LEU A CA 1
ATOM 1405 C C . LEU A 1 197 ? 0.468 0.904 -20.562 1 95.06 197 LEU A C 1
ATOM 1407 O O . LEU A 1 197 ? 0.751 2.082 -20.328 1 95.06 197 LEU A O 1
ATOM 1411 N N . GLY A 1 198 ? 0.257 0.011 -19.656 1 94 198 GLY A N 1
ATOM 1412 C CA . GLY A 1 198 ? 0.524 0.348 -18.266 1 94 198 GLY A CA 1
ATOM 1413 C C . GLY A 1 198 ? 1.941 0.838 -18.031 1 94 198 GLY A C 1
ATOM 1414 O O . GLY A 1 198 ? 2.156 1.81 -17.312 1 94 198 GLY A O 1
ATOM 1415 N N . LEU A 1 199 ? 2.9 0.17 -18.672 1 92.31 199 LEU A N 1
ATOM 1416 C CA . LEU A 1 199 ? 4.305 0.549 -18.547 1 92.31 199 LEU A CA 1
ATOM 1417 C C . LEU A 1 199 ? 4.551 1.918 -19.172 1 92.31 199 LEU A C 1
ATOM 1419 O O . LEU A 1 199 ? 5.301 2.729 -18.625 1 92.31 199 LEU A O 1
ATOM 1423 N N . ARG A 1 200 ? 3.973 2.166 -20.297 1 91.69 200 ARG A N 1
ATOM 1424 C CA . ARG A 1 200 ? 4.156 3.432 -21 1 91.69 200 ARG A CA 1
ATOM 1425 C C . ARG A 1 200 ? 3.582 4.594 -20.188 1 91.69 200 ARG A C 1
ATOM 1427 O O . ARG A 1 200 ? 4.188 5.664 -20.109 1 91.69 200 ARG A O 1
ATOM 1434 N N . VAL A 1 201 ? 2.469 4.395 -19.641 1 92.31 201 VAL A N 1
ATOM 1435 C CA . VAL A 1 201 ? 1.822 5.426 -18.844 1 92.31 201 VAL A CA 1
ATOM 1436 C C . VAL A 1 201 ? 2.646 5.699 -17.578 1 92.31 201 VAL A C 1
ATOM 1438 O O . VAL A 1 201 ? 2.875 6.855 -17.219 1 92.31 201 VAL A O 1
ATOM 1441 N N . ARG A 1 202 ? 3.041 4.684 -16.969 1 91.25 202 ARG A N 1
ATOM 1442 C CA . ARG A 1 202 ? 3.787 4.809 -15.719 1 91.25 202 ARG A CA 1
ATOM 1443 C C . ARG A 1 202 ? 5.137 5.48 -15.953 1 91.25 202 ARG A C 1
ATOM 1445 O O . ARG A 1 202 ? 5.641 6.188 -15.078 1 91.25 202 ARG A O 1
ATOM 1452 N N . ARG A 1 203 ? 5.691 5.199 -17.078 1 86 203 ARG A N 1
ATOM 1453 C CA . ARG A 1 203 ? 6.945 5.855 -17.438 1 86 203 ARG A CA 1
ATOM 1454 C C . ARG A 1 203 ? 6.785 7.371 -17.453 1 86 203 ARG A C 1
ATOM 1456 O O . ARG A 1 203 ? 7.723 8.102 -17.125 1 86 203 ARG A O 1
ATOM 1463 N N . ARG A 1 204 ? 5.59 7.805 -17.719 1 86.69 204 ARG A N 1
ATOM 1464 C CA . ARG A 1 204 ? 5.348 9.234 -17.906 1 86.69 204 ARG A CA 1
ATOM 1465 C C . ARG A 1 204 ? 4.926 9.883 -16.594 1 86.69 204 ARG A C 1
ATOM 1467 O O . ARG A 1 204 ? 4.906 11.109 -16.484 1 86.69 204 ARG A O 1
ATOM 1474 N N . LEU A 1 205 ? 4.477 9.219 -15.516 1 85.19 205 LEU A N 1
ATOM 1475 C CA . LEU A 1 205 ? 3.943 9.766 -14.273 1 85.19 205 LEU A CA 1
ATOM 1476 C C . LEU A 1 205 ? 5.062 10.312 -13.398 1 85.19 205 LEU A C 1
ATOM 1478 O O . LEU A 1 205 ? 4.852 11.258 -12.633 1 85.19 205 LEU A O 1
ATOM 1482 N N . GLY A 1 206 ? 6.285 10.078 -13.578 1 73.38 206 GLY A N 1
ATOM 1483 C CA . GLY A 1 206 ? 7.473 10.609 -12.93 1 73.38 206 GLY A CA 1
ATOM 1484 C C . GLY A 1 206 ? 7.414 10.539 -11.414 1 73.38 206 GLY A C 1
ATOM 1485 O O . GLY A 1 206 ? 8.289 11.07 -10.734 1 73.38 206 GLY A O 1
ATOM 1486 N N . HIS A 1 207 ? 6.301 10.117 -10.688 1 83.81 207 HIS A N 1
ATOM 1487 C CA . HIS A 1 207 ? 6.156 10 -9.242 1 83.81 207 HIS A CA 1
ATOM 1488 C C . HIS A 1 207 ? 5.926 8.555 -8.828 1 83.81 207 HIS A C 1
ATOM 1490 O O . HIS A 1 207 ? 5.07 7.867 -9.398 1 83.81 207 HIS A O 1
ATOM 1496 N N . ALA A 1 208 ? 6.672 8.156 -7.836 1 86.12 208 ALA A N 1
ATOM 1497 C CA . ALA A 1 208 ? 6.656 6.758 -7.414 1 86.12 208 ALA A CA 1
ATOM 1498 C C . ALA A 1 208 ? 5.281 6.352 -6.895 1 86.12 208 ALA A C 1
ATOM 1500 O O . ALA A 1 208 ? 4.809 5.25 -7.172 1 86.12 208 ALA A O 1
ATOM 1501 N N . ALA A 1 209 ? 4.68 7.242 -6.234 1 88.19 209 ALA A N 1
ATOM 1502 C CA . ALA A 1 209 ? 3.371 6.926 -5.664 1 88.19 209 ALA A CA 1
ATOM 1503 C C . ALA A 1 209 ? 2.326 6.746 -6.762 1 88.19 209 ALA A C 1
ATOM 1505 O O . ALA A 1 209 ? 1.486 5.848 -6.688 1 88.19 209 ALA A O 1
ATOM 1506 N N . LEU A 1 210 ? 2.373 7.621 -7.754 1 89.69 210 LEU A N 1
ATOM 1507 C CA . LEU A 1 210 ? 1.448 7.535 -8.883 1 89.69 210 LEU A CA 1
ATOM 1508 C C . LEU A 1 210 ? 1.694 6.27 -9.695 1 89.69 210 LEU A C 1
ATOM 1510 O O . LEU A 1 210 ? 0.747 5.602 -10.109 1 89.69 210 LEU A O 1
ATOM 1514 N N . SER A 1 211 ? 2.955 6.035 -9.891 1 91.25 211 SER A N 1
ATOM 1515 C CA . SER A 1 211 ? 3.318 4.824 -10.617 1 91.25 211 SER A CA 1
ATOM 1516 C C . SER A 1 211 ? 2.83 3.574 -9.891 1 91.25 211 SER A C 1
ATOM 1518 O O . SER A 1 211 ? 2.295 2.654 -10.516 1 91.25 211 SER A O 1
ATOM 1520 N N . THR A 1 212 ? 3.061 3.561 -8.617 1 92.5 212 THR A N 1
ATOM 1521 C CA . THR A 1 212 ? 2.625 2.432 -7.801 1 92.5 212 THR A CA 1
ATOM 1522 C C . THR A 1 212 ? 1.104 2.301 -7.824 1 92.5 212 THR A C 1
ATOM 1524 O O . THR A 1 212 ? 0.572 1.198 -7.965 1 92.5 212 THR A O 1
ATOM 1527 N N . ALA A 1 213 ? 0.413 3.393 -7.664 1 92.69 213 ALA A N 1
ATOM 1528 C CA . ALA A 1 213 ? -1.047 3.385 -7.719 1 92.69 213 ALA A CA 1
ATOM 1529 C C . ALA A 1 213 ? -1.545 2.83 -9.047 1 92.69 213 ALA A C 1
ATOM 1531 O O . ALA A 1 213 ? -2.512 2.066 -9.086 1 92.69 213 ALA A O 1
ATOM 1532 N N . MET A 1 214 ? -0.903 3.273 -10.078 1 92.44 214 MET A N 1
ATOM 1533 C CA . MET A 1 214 ? -1.267 2.777 -11.398 1 92.44 214 MET A CA 1
ATOM 1534 C C . MET A 1 214 ? -1.044 1.272 -11.5 1 92.44 214 MET A C 1
ATOM 1536 O O . MET A 1 214 ? -1.815 0.568 -12.148 1 92.44 214 MET A O 1
ATOM 1540 N N . SER A 1 215 ? 0.035 0.811 -10.922 1 94.25 215 SER A N 1
ATOM 1541 C CA . SER A 1 215 ? 0.318 -0.62 -10.945 1 94.25 215 SER A CA 1
ATOM 1542 C C . SER A 1 215 ? -0.795 -1.415 -10.273 1 94.25 215 SER A C 1
ATOM 1544 O O . SER A 1 215 ? -1.032 -2.576 -10.617 1 94.25 215 SER A O 1
ATOM 1546 N N . PHE A 1 216 ? -1.482 -0.853 -9.281 1 93.75 216 PHE A N 1
ATOM 1547 C CA . PHE A 1 216 ? -2.588 -1.514 -8.602 1 93.75 216 PHE A CA 1
ATOM 1548 C C . PHE A 1 216 ? -3.803 -1.622 -9.516 1 93.75 216 PHE A C 1
ATOM 1550 O O . PHE A 1 216 ? -4.652 -2.494 -9.32 1 93.75 216 PHE A O 1
ATOM 1557 N N . VAL A 1 217 ? -3.916 -0.776 -10.5 1 94 217 VAL A N 1
ATOM 1558 C CA . VAL A 1 217 ? -5.086 -0.696 -11.367 1 94 217 VAL A CA 1
ATOM 1559 C C . VAL A 1 217 ? -4.914 -1.644 -12.555 1 94 217 VAL A C 1
ATOM 1561 O O . VAL A 1 217 ? -5.895 -2.17 -13.086 1 94 217 VAL A O 1
ATOM 1564 N N . VAL A 1 218 ? -3.734 -1.969 -12.938 1 94.88 218 VAL A N 1
ATOM 1565 C CA . VAL A 1 218 ? -3.398 -2.707 -14.148 1 94.88 218 VAL A CA 1
ATOM 1566 C C . VAL A 1 218 ? -4.07 -4.078 -14.125 1 94.88 218 VAL A C 1
ATOM 1568 O O . VAL A 1 218 ? -4.688 -4.492 -15.109 1 94.88 218 VAL A O 1
ATOM 1571 N N . PRO A 1 219 ? -4.004 -4.812 -13 1 95.31 219 PRO A N 1
ATOM 1572 C CA . PRO A 1 219 ? -4.633 -6.137 -13.016 1 95.31 219 PRO A CA 1
ATOM 1573 C C . PRO A 1 219 ? -6.137 -6.07 -13.273 1 95.31 219 PRO A C 1
ATOM 1575 O O . PRO A 1 219 ? -6.688 -6.934 -13.961 1 95.31 219 PRO A O 1
ATOM 1578 N N . PHE A 1 220 ? -6.758 -5.086 -12.859 1 95.25 220 PHE A N 1
ATOM 1579 C CA . PHE A 1 220 ? -8.203 -4.984 -13.016 1 95.25 220 PHE A CA 1
ATOM 1580 C C . PHE A 1 220 ? -8.562 -4.496 -14.414 1 95.25 220 PHE A C 1
ATOM 1582 O O . PHE A 1 220 ? -9.609 -4.871 -14.953 1 95.25 220 PHE A O 1
ATOM 1589 N N . VAL A 1 221 ? -7.738 -3.625 -14.961 1 95.25 221 VAL A N 1
ATOM 1590 C CA . VAL A 1 221 ? -7.965 -3.15 -16.312 1 95.25 221 VAL A CA 1
ATOM 1591 C C . VAL A 1 221 ? -7.805 -4.309 -17.297 1 95.25 221 VAL A C 1
ATOM 1593 O O . VAL A 1 221 ? -8.43 -4.32 -18.359 1 95.25 221 VAL A O 1
ATOM 1596 N N . ALA A 1 222 ? -6.973 -5.23 -16.938 1 95.88 222 ALA A N 1
ATOM 1597 C CA . ALA A 1 222 ? -6.809 -6.43 -17.75 1 95.88 222 ALA A CA 1
ATOM 1598 C C . ALA A 1 222 ? -7.938 -7.426 -17.5 1 95.88 222 ALA A C 1
ATOM 1600 O O . ALA A 1 222 ? -8.469 -8.023 -18.438 1 95.88 222 ALA A O 1
ATOM 1601 N N . TYR A 1 223 ? -8.352 -7.602 -16.281 1 94.56 223 TYR A N 1
ATOM 1602 C CA . TYR A 1 223 ? -9.312 -8.609 -15.852 1 94.56 223 TYR A CA 1
ATOM 1603 C C . TYR A 1 223 ? -10.703 -8.312 -16.391 1 94.56 223 TYR A C 1
ATOM 1605 O O . TYR A 1 223 ? -11.352 -9.188 -16.969 1 94.56 223 TYR A O 1
ATOM 1613 N N . ILE A 1 224 ? -11.188 -7.094 -16.266 1 94 224 ILE A N 1
ATOM 1614 C CA . ILE A 1 224 ? -12.586 -6.734 -16.469 1 94 224 ILE A CA 1
ATOM 1615 C C . ILE A 1 224 ? -12.953 -6.895 -17.938 1 94 224 ILE A C 1
ATOM 1617 O O . ILE A 1 224 ? -13.914 -7.582 -18.281 1 94 224 ILE A O 1
ATOM 1621 N N . PRO A 1 225 ? -12.219 -6.285 -18.875 1 94 225 PRO A N 1
ATOM 1622 C CA . PRO A 1 225 ? -12.586 -6.457 -20.281 1 94 225 PRO A CA 1
ATOM 1623 C C . PRO A 1 225 ? -12.516 -7.914 -20.734 1 94 225 PRO A C 1
ATOM 1625 O O . PRO A 1 225 ? -13.312 -8.344 -21.562 1 94 225 PRO A O 1
ATOM 1628 N N . ALA A 1 226 ? -11.523 -8.68 -20.25 1 93.06 226 ALA A N 1
ATOM 1629 C CA . ALA A 1 226 ? -11.422 -10.094 -20.609 1 93.06 226 ALA A CA 1
ATOM 1630 C C . ALA A 1 226 ? -12.648 -10.867 -20.141 1 93.06 226 ALA A C 1
ATOM 1632 O O . ALA A 1 226 ? -13.219 -11.656 -20.891 1 93.06 226 ALA A O 1
ATOM 1633 N N . GLU A 1 227 ? -13.062 -10.641 -18.938 1 89.5 227 GLU A N 1
ATOM 1634 C CA . GLU A 1 227 ? -14.234 -11.328 -18.391 1 89.5 227 GLU A CA 1
ATOM 1635 C C . GLU A 1 227 ? -15.5 -10.914 -19.141 1 89.5 227 GLU A C 1
ATOM 1637 O O . GLU A 1 227 ? -16.391 -11.742 -19.375 1 89.5 227 GLU A O 1
ATOM 1642 N N . GLU A 1 228 ? -15.625 -9.664 -19.531 1 90.12 228 GLU A N 1
ATOM 1643 C CA . GLU A 1 228 ? -16.797 -9.164 -20.234 1 90.12 228 GLU A CA 1
ATOM 1644 C C . GLU A 1 228 ? -16.906 -9.789 -21.625 1 90.12 228 GLU A C 1
ATOM 1646 O O . GLU A 1 228 ? -18 -9.961 -22.156 1 90.12 228 GLU A O 1
ATOM 1651 N N . LEU A 1 229 ? -15.805 -10.18 -22.219 1 91.81 229 LEU A N 1
ATOM 1652 C CA . LEU A 1 229 ? -15.789 -10.781 -23.547 1 91.81 229 LEU A CA 1
ATOM 1653 C C . LEU A 1 229 ? -15.867 -12.297 -23.453 1 91.81 229 LEU A C 1
ATOM 1655 O O . LEU A 1 229 ? -15.711 -12.992 -24.453 1 91.81 229 LEU A O 1
ATOM 1659 N N . GLY A 1 230 ? -15.984 -12.758 -22.266 1 85.62 230 GLY A N 1
ATOM 1660 C CA . GLY A 1 230 ? -16.125 -14.188 -22.062 1 85.62 230 GLY A CA 1
ATOM 1661 C C . GLY A 1 230 ? -14.805 -14.922 -22.031 1 85.62 230 GLY A C 1
ATOM 1662 O O . GLY A 1 230 ? -14.758 -16.141 -22.188 1 85.62 230 GLY A O 1
ATOM 1663 N N . ALA A 1 231 ? -13.742 -14.242 -21.953 1 89.38 231 ALA A N 1
ATOM 1664 C CA . ALA A 1 231 ? -12.422 -14.852 -21.859 1 89.38 231 ALA A CA 1
ATOM 1665 C C . ALA A 1 231 ? -12 -15 -20.391 1 89.38 231 ALA A C 1
ATOM 1667 O O . ALA A 1 231 ? -12.797 -14.766 -19.484 1 89.38 231 ALA A O 1
ATOM 1668 N N . SER A 1 232 ? -10.773 -15.5 -20.172 1 88.06 232 SER A N 1
ATOM 1669 C CA . SER A 1 232 ? -10.266 -15.688 -18.812 1 88.06 232 SER A CA 1
ATOM 1670 C C . SER A 1 232 ? -9.609 -14.414 -18.297 1 88.06 232 SER A C 1
ATOM 1672 O O . SER A 1 232 ? -8.5 -14.07 -18.688 1 88.06 232 SER A O 1
ATOM 1674 N N . GLY A 1 233 ? -10.234 -13.742 -17.375 1 91 233 GLY A N 1
ATOM 1675 C CA . GLY A 1 233 ? -9.664 -12.547 -16.781 1 91 233 GLY A CA 1
ATOM 1676 C C . GLY A 1 233 ? -8.336 -12.797 -16.094 1 91 233 GLY A C 1
ATOM 1677 O O . GLY A 1 233 ? -7.438 -11.961 -16.141 1 91 233 GLY A O 1
ATOM 1678 N N . LEU A 1 234 ? -8.188 -13.922 -15.492 1 90 234 LEU A N 1
ATOM 1679 C CA . LEU A 1 234 ? -6.984 -14.242 -14.734 1 90 234 LEU A CA 1
ATOM 1680 C C . LEU A 1 234 ? -5.789 -14.438 -15.664 1 90 234 LEU A C 1
ATOM 1682 O O . LEU A 1 234 ? -4.676 -14.016 -15.344 1 90 234 LEU A O 1
ATOM 1686 N N . VAL A 1 235 ? -6.031 -15.062 -16.781 1 90.06 235 VAL A N 1
ATOM 1687 C CA . VAL A 1 235 ? -4.957 -15.234 -17.766 1 90.06 235 VAL A CA 1
ATOM 1688 C C . VAL A 1 235 ? -4.52 -13.867 -18.281 1 90.06 235 VAL A C 1
ATOM 1690 O O . VAL A 1 235 ? -3.328 -13.641 -18.516 1 90.06 235 VAL A O 1
ATOM 1693 N N . ALA A 1 236 ? -5.465 -13.039 -18.516 1 94.75 236 ALA A N 1
ATOM 1694 C CA . ALA A 1 236 ? -5.148 -11.688 -18.969 1 94.75 236 ALA A CA 1
ATOM 1695 C C . ALA A 1 236 ? -4.27 -10.961 -17.953 1 94.75 236 ALA A C 1
ATOM 1697 O O . ALA A 1 236 ? -3.33 -10.258 -18.328 1 94.75 236 ALA A O 1
ATOM 1698 N N . VAL A 1 237 ? -4.586 -11.109 -16.703 1 94.75 237 VAL A N 1
ATOM 1699 C CA . VAL A 1 237 ? -3.826 -10.484 -15.625 1 94.75 237 VAL A CA 1
ATOM 1700 C C . VAL A 1 237 ? -2.398 -11.023 -15.617 1 94.75 237 VAL A C 1
ATOM 1702 O O . VAL A 1 237 ? -1.441 -10.258 -15.469 1 94.75 237 VAL A O 1
ATOM 1705 N N . VAL A 1 238 ? -2.246 -12.273 -15.781 1 90.62 238 VAL A N 1
ATOM 1706 C CA . VAL A 1 238 ? -0.926 -12.898 -15.805 1 90.62 238 VAL A CA 1
ATOM 1707 C C . VAL A 1 238 ? -0.126 -12.367 -16.984 1 90.62 238 VAL A C 1
ATOM 1709 O O . VAL A 1 238 ? 1.054 -12.031 -16.844 1 90.62 238 VAL A O 1
ATOM 1712 N N . ALA A 1 239 ? -0.747 -12.305 -18.125 1 93.19 239 ALA A N 1
ATOM 1713 C CA . ALA A 1 239 ? -0.079 -11.781 -19.312 1 93.19 239 ALA A CA 1
ATOM 1714 C C . ALA A 1 239 ? 0.387 -10.344 -19.094 1 93.19 239 ALA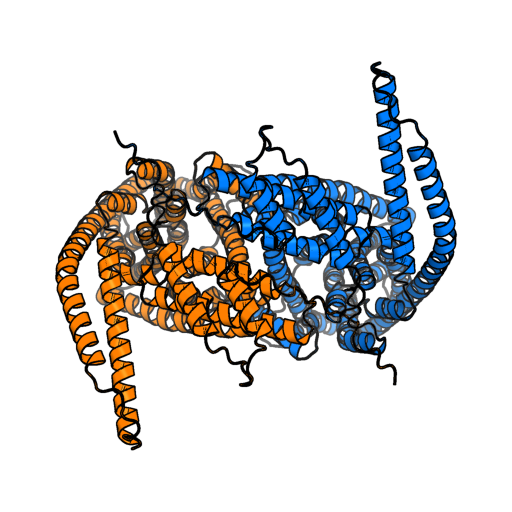 A C 1
ATOM 1716 O O . ALA A 1 239 ? 1.507 -9.984 -19.469 1 93.19 239 ALA A O 1
ATOM 1717 N N . ALA A 1 240 ? -0.463 -9.578 -18.531 1 95.69 240 ALA A N 1
ATOM 1718 C CA . ALA A 1 240 ? -0.103 -8.195 -18.234 1 95.69 240 ALA A CA 1
ATOM 1719 C C . ALA A 1 240 ? 1.064 -8.133 -17.25 1 95.69 240 ALA A C 1
ATOM 1721 O O . ALA A 1 240 ? 1.962 -7.301 -17.391 1 95.69 240 ALA A O 1
ATOM 1722 N N . GLY A 1 241 ? 0.998 -8.969 -16.281 1 93.94 241 GLY A N 1
ATOM 1723 C CA . GLY A 1 241 ? 2.07 -9.023 -15.297 1 93.94 241 GLY A CA 1
ATOM 1724 C C . GLY A 1 241 ? 3.404 -9.43 -15.891 1 93.94 241 GLY A C 1
ATOM 1725 O O . GLY A 1 241 ? 4.441 -8.844 -15.555 1 93.94 241 GLY A O 1
ATOM 1726 N N . LEU A 1 242 ? 3.406 -10.375 -16.734 1 89.44 242 LEU A N 1
ATOM 1727 C CA . LEU A 1 242 ? 4.629 -10.836 -17.391 1 89.44 242 LEU A CA 1
ATOM 1728 C C . LEU A 1 242 ? 5.242 -9.727 -18.234 1 89.44 242 LEU A C 1
ATOM 1730 O O . LEU A 1 242 ? 6.461 -9.539 -18.234 1 89.44 242 LEU A O 1
ATOM 1734 N N . VAL A 1 243 ? 4.453 -9.047 -18.938 1 92.31 243 VAL A N 1
ATOM 1735 C CA . VAL A 1 243 ? 4.922 -7.93 -19.75 1 92.31 243 VAL A CA 1
ATOM 1736 C C . VAL A 1 243 ? 5.504 -6.84 -18.859 1 92.31 243 VAL A C 1
ATOM 1738 O O . VAL A 1 243 ? 6.559 -6.277 -19.156 1 92.31 243 VAL A O 1
ATOM 1741 N N . THR A 1 244 ? 4.809 -6.605 -17.828 1 92.62 244 THR A N 1
ATOM 1742 C CA . THR A 1 244 ? 5.266 -5.586 -16.891 1 92.62 244 THR A CA 1
ATOM 1743 C C . THR A 1 244 ? 6.594 -5.992 -16.25 1 92.62 244 THR A C 1
ATOM 1745 O O . THR A 1 244 ? 7.512 -5.176 -16.141 1 92.62 244 THR A O 1
ATOM 1748 N N . GLY A 1 245 ? 6.633 -7.211 -15.82 1 87.75 245 GLY A N 1
ATOM 1749 C CA . GLY A 1 245 ? 7.863 -7.703 -15.219 1 87.75 245 GLY A CA 1
ATOM 1750 C C . GLY A 1 245 ? 9.055 -7.629 -16.156 1 87.75 245 GLY A C 1
ATOM 1751 O O . GLY A 1 245 ? 10.164 -7.281 -15.727 1 87.75 245 GLY A O 1
ATOM 1752 N N . ASN A 1 246 ? 8.875 -7.895 -17.312 1 82.38 246 ASN A N 1
ATOM 1753 C CA . ASN A 1 246 ? 9.945 -7.883 -18.312 1 82.38 246 ASN A CA 1
ATOM 1754 C C . ASN A 1 246 ? 10.352 -6.461 -18.672 1 82.38 246 ASN A C 1
ATOM 1756 O O . ASN A 1 246 ? 11.531 -6.195 -18.938 1 82.38 246 ASN A O 1
ATOM 1760 N N . GLY A 1 247 ? 9.5 -5.535 -18.672 1 85.44 247 GLY A N 1
ATOM 1761 C CA . GLY A 1 247 ? 9.758 -4.184 -19.141 1 85.44 247 GLY A CA 1
ATOM 1762 C C . GLY A 1 247 ? 10.086 -3.219 -18.016 1 85.44 247 GLY A C 1
ATOM 1763 O O . GLY A 1 247 ? 10.602 -2.125 -18.266 1 85.44 247 GLY A O 1
ATOM 1764 N N . SER A 1 248 ? 9.859 -3.584 -16.812 1 85.69 248 SER A N 1
ATOM 1765 C CA . SER A 1 248 ? 9.984 -2.691 -15.672 1 85.69 248 SER A CA 1
ATOM 1766 C C . SER A 1 248 ? 11.398 -2.137 -15.547 1 85.69 248 SER A C 1
ATOM 1768 O O . SER A 1 248 ? 11.586 -0.933 -15.367 1 85.69 248 SER A O 1
ATOM 1770 N N . PRO A 1 249 ? 12.469 -3 -15.719 1 72.25 249 PRO A N 1
ATOM 1771 C CA . PRO A 1 249 ? 13.828 -2.477 -15.562 1 72.25 249 PRO A CA 1
ATOM 1772 C C . PRO A 1 249 ? 14.211 -1.497 -16.672 1 72.25 249 PRO A C 1
ATOM 1774 O O . PRO A 1 249 ? 15.109 -0.673 -16.484 1 72.25 249 PRO A O 1
ATOM 1777 N N . ARG A 1 250 ? 13.562 -1.59 -17.734 1 71.81 250 ARG A N 1
ATOM 1778 C CA . ARG A 1 250 ? 13.891 -0.759 -18.891 1 71.81 250 ARG A CA 1
ATOM 1779 C C . ARG A 1 250 ? 13.117 0.557 -18.844 1 71.81 250 ARG A C 1
ATOM 1781 O O . ARG A 1 250 ? 13.664 1.611 -19.188 1 71.81 250 ARG A O 1
ATOM 1788 N N . TYR A 1 251 ? 11.953 0.528 -18.422 1 77.56 251 TYR A N 1
ATOM 1789 C CA . TYR A 1 251 ? 11.078 1.673 -18.641 1 77.56 251 TYR A CA 1
ATOM 1790 C C . TYR A 1 251 ? 10.836 2.441 -17.359 1 77.56 251 TYR A C 1
ATOM 1792 O O . TYR A 1 251 ? 10.484 3.621 -17.375 1 77.56 251 TYR A O 1
ATOM 1800 N N . LEU A 1 252 ? 11.039 1.872 -16.203 1 81.94 252 LEU A N 1
ATOM 1801 C CA . LEU A 1 252 ? 10.711 2.516 -14.938 1 81.94 252 LEU A CA 1
ATOM 1802 C C . LEU A 1 252 ? 11.977 2.939 -14.203 1 81.94 252 LEU A C 1
ATOM 1804 O O . LEU A 1 252 ? 13.008 2.271 -14.297 1 81.94 252 LEU A O 1
ATOM 1808 N N . ARG A 1 253 ? 11.891 3.953 -13.461 1 78.06 253 ARG A N 1
ATOM 1809 C CA . ARG A 1 253 ? 12.977 4.441 -12.625 1 78.06 253 ARG A CA 1
ATOM 1810 C C . ARG A 1 253 ? 13.203 3.518 -11.43 1 78.06 253 ARG A C 1
ATOM 1812 O O . ARG A 1 253 ? 12.281 2.828 -10.992 1 78.06 253 ARG A O 1
ATOM 1819 N N . PRO A 1 254 ? 14.445 3.461 -10.977 1 73.44 254 PRO A N 1
ATOM 1820 C CA . PRO A 1 254 ? 14.734 2.617 -9.812 1 73.44 254 PRO A CA 1
ATOM 1821 C C . PRO A 1 254 ? 13.836 2.934 -8.617 1 73.44 254 PRO A C 1
ATOM 1823 O O . PRO A 1 254 ? 13.375 2.021 -7.926 1 73.44 254 PRO A O 1
ATOM 1826 N N . GLN A 1 255 ? 13.516 4.203 -8.398 1 75.31 255 GLN A N 1
ATOM 1827 C CA . GLN A 1 255 ? 12.672 4.594 -7.277 1 75.31 255 GLN A CA 1
ATOM 1828 C C . GLN A 1 255 ? 11.258 4.039 -7.426 1 75.31 255 GLN A C 1
ATOM 1830 O O . GLN A 1 255 ? 10.633 3.639 -6.441 1 75.31 255 GLN A O 1
ATOM 1835 N N . ASP A 1 256 ? 10.812 4.031 -8.711 1 83.75 256 ASP A N 1
ATOM 1836 C CA . ASP A 1 256 ? 9.484 3.504 -8.977 1 83.75 256 ASP A CA 1
ATOM 1837 C C . ASP A 1 256 ? 9.422 2.002 -8.719 1 83.75 256 ASP A C 1
ATOM 1839 O O . ASP A 1 256 ? 8.453 1.506 -8.133 1 83.75 256 ASP A O 1
ATOM 1843 N N . ARG A 1 257 ? 10.43 1.315 -9.086 1 82.31 257 ARG A N 1
ATOM 1844 C CA . ARG A 1 257 ? 10.461 -0.135 -8.93 1 82.31 257 ARG A CA 1
ATOM 1845 C C . ARG A 1 257 ? 10.539 -0.526 -7.461 1 82.31 257 ARG A C 1
ATOM 1847 O O . ARG A 1 257 ? 9.891 -1.479 -7.031 1 82.31 257 ARG A O 1
ATOM 1854 N N . ILE A 1 258 ? 11.336 0.198 -6.754 1 80.38 258 ILE A N 1
ATOM 1855 C CA . ILE A 1 258 ? 11.477 -0.078 -5.328 1 80.38 258 ILE A CA 1
ATOM 1856 C C . ILE A 1 258 ? 10.148 0.174 -4.621 1 80.38 258 ILE A C 1
ATOM 1858 O O . ILE A 1 258 ? 9.703 -0.643 -3.809 1 80.38 258 ILE A O 1
ATOM 1862 N N . ALA A 1 259 ? 9.586 1.3 -4.941 1 85.69 259 ALA A N 1
ATOM 1863 C CA . ALA A 1 259 ? 8.297 1.64 -4.344 1 85.69 259 ALA A CA 1
ATOM 1864 C C . ALA A 1 259 ? 7.246 0.588 -4.68 1 85.69 259 ALA A C 1
ATOM 1866 O O . ALA A 1 259 ? 6.492 0.154 -3.803 1 85.69 259 ALA A O 1
ATOM 1867 N N . GLU A 1 260 ? 7.238 0.238 -5.875 1 89.5 260 GLU A N 1
ATOM 1868 C CA . GLU A 1 260 ? 6.27 -0.756 -6.328 1 89.5 260 GLU A CA 1
ATOM 1869 C C . GLU A 1 260 ? 6.461 -2.084 -5.602 1 89.5 260 GLU A C 1
ATOM 1871 O O . GLU A 1 260 ? 5.492 -2.693 -5.145 1 89.5 260 GLU A O 1
ATOM 1876 N N . ARG A 1 261 ? 7.641 -2.539 -5.574 1 86.69 261 ARG A N 1
ATOM 1877 C CA . ARG A 1 261 ? 7.93 -3.812 -4.918 1 86.69 261 ARG A CA 1
ATOM 1878 C C . ARG A 1 261 ? 7.52 -3.779 -3.449 1 86.69 261 ARG A C 1
ATOM 1880 O O . ARG A 1 261 ? 6.93 -4.734 -2.943 1 86.69 261 ARG A O 1
ATOM 1887 N N . SER A 1 262 ? 7.879 -2.709 -2.867 1 88.5 262 SER A N 1
ATOM 1888 C CA . SER A 1 262 ? 7.559 -2.559 -1.452 1 88.5 262 SER A CA 1
ATOM 1889 C C . SER A 1 262 ? 6.051 -2.551 -1.226 1 88.5 262 SER A C 1
ATOM 1891 O O . SER A 1 262 ? 5.551 -3.219 -0.317 1 88.5 262 SER A O 1
ATOM 1893 N N . ASN A 1 263 ? 5.367 -1.795 -1.961 1 91.44 263 ASN A N 1
ATOM 1894 C CA . ASN A 1 263 ? 3.918 -1.692 -1.832 1 91.44 263 ASN A CA 1
ATOM 1895 C C . ASN A 1 263 ? 3.232 -3.021 -2.137 1 91.44 263 ASN A C 1
ATOM 1897 O O . ASN A 1 263 ? 2.334 -3.443 -1.405 1 91.44 263 ASN A O 1
ATOM 1901 N N . TRP A 1 264 ? 3.617 -3.646 -3.17 1 91.56 264 TRP A N 1
ATOM 1902 C CA . TRP A 1 264 ? 2.998 -4.91 -3.559 1 91.56 264 TRP A CA 1
ATOM 1903 C C . TRP A 1 264 ? 3.268 -5.992 -2.518 1 91.56 264 TRP A C 1
ATOM 1905 O O . TRP A 1 264 ? 2.398 -6.82 -2.236 1 91.56 264 TRP A O 1
ATOM 1915 N N . HIS A 1 265 ? 4.449 -6.035 -1.945 1 89.12 265 HIS A N 1
ATOM 1916 C CA . HIS A 1 265 ? 4.742 -7.008 -0.897 1 89.12 265 HIS A CA 1
ATOM 1917 C C . HIS A 1 265 ? 3.787 -6.852 0.28 1 89.12 265 HIS A C 1
ATOM 1919 O O . HIS A 1 265 ? 3.303 -7.848 0.827 1 89.12 265 HIS A O 1
ATOM 1925 N N . THR A 1 266 ? 3.58 -5.656 0.623 1 91 266 THR A N 1
ATOM 1926 C CA . THR A 1 266 ? 2.678 -5.383 1.734 1 91 266 THR A CA 1
ATOM 1927 C C . THR A 1 266 ? 1.254 -5.812 1.393 1 91 266 THR A C 1
ATOM 1929 O O . THR A 1 266 ? 0.581 -6.449 2.203 1 91 266 THR A O 1
ATOM 1932 N N . VAL A 1 267 ? 0.815 -5.465 0.241 1 91.81 267 VAL A N 1
ATOM 1933 C CA . VAL A 1 267 ? -0.536 -5.797 -0.199 1 91.81 267 VAL A CA 1
ATOM 1934 C C . VAL A 1 267 ? -0.692 -7.312 -0.292 1 91.81 267 VAL A C 1
ATOM 1936 O O . VAL A 1 267 ? -1.718 -7.863 0.114 1 91.81 267 VAL A O 1
ATOM 1939 N N . GLU A 1 268 ? 0.292 -7.969 -0.848 1 89.62 268 GLU A N 1
ATOM 1940 C CA . GLU A 1 268 ? 0.256 -9.422 -0.979 1 89.62 268 GLU A CA 1
ATOM 1941 C C . GLU A 1 268 ? 0.133 -10.094 0.385 1 89.62 268 GLU A C 1
ATOM 1943 O O . GLU A 1 268 ? -0.634 -11.047 0.547 1 89.62 268 GLU A O 1
ATOM 1948 N N . LEU A 1 269 ? 0.925 -9.617 1.278 1 88.38 269 LEU A N 1
ATOM 1949 C CA . LEU A 1 269 ? 0.92 -10.172 2.627 1 88.38 269 LEU A CA 1
ATOM 1950 C C . LEU A 1 269 ? -0.465 -10.062 3.256 1 88.38 269 LEU A C 1
ATOM 1952 O O . LEU A 1 269 ? -0.976 -11.039 3.814 1 88.38 269 LEU A O 1
ATOM 1956 N N . LEU A 1 270 ? -1.051 -8.945 3.092 1 91.31 270 LEU A N 1
ATOM 1957 C CA . LEU A 1 270 ? -2.354 -8.711 3.705 1 91.31 270 LEU A CA 1
ATOM 1958 C C . LEU A 1 270 ? -3.449 -9.477 2.973 1 91.31 270 LEU A C 1
ATOM 1960 O O . LEU A 1 270 ? -4.328 -10.062 3.605 1 91.31 270 LEU A O 1
ATOM 1964 N N . LEU A 1 271 ? -3.408 -9.445 1.652 1 89.88 271 LEU A N 1
ATOM 1965 C CA . LEU A 1 271 ? -4.426 -10.141 0.87 1 89.88 271 LEU A CA 1
ATOM 1966 C C . LEU A 1 271 ? -4.355 -11.641 1.094 1 89.88 271 LEU A C 1
ATOM 1968 O O . LEU A 1 271 ? -5.383 -12.289 1.315 1 89.88 271 LEU A O 1
ATOM 1972 N N . GLU A 1 272 ? -3.141 -12.188 1.002 1 87.12 272 GLU A N 1
ATOM 1973 C CA . GLU A 1 272 ? -2.959 -13.617 1.215 1 87.12 272 GLU A CA 1
ATOM 1974 C C . GLU A 1 272 ? -3.371 -14.023 2.627 1 87.12 272 GLU A C 1
ATOM 1976 O O . GLU A 1 272 ? -4.031 -15.047 2.816 1 87.12 272 GLU A O 1
ATOM 1981 N N . GLY A 1 273 ? -2.924 -13.25 3.588 1 88.94 273 GLY A N 1
ATOM 1982 C CA . GLY A 1 273 ? -3.312 -13.531 4.961 1 88.94 273 GLY A CA 1
ATOM 1983 C C . GLY A 1 273 ? -4.812 -13.508 5.176 1 88.94 273 GLY A C 1
ATOM 1984 O O . GLY A 1 273 ? -5.359 -14.359 5.883 1 88.94 273 GLY A O 1
ATOM 1985 N N . THR A 1 274 ? -5.469 -12.547 4.555 1 89.75 274 THR A N 1
ATOM 1986 C CA . THR A 1 274 ? -6.91 -12.406 4.691 1 89.75 274 THR A CA 1
ATOM 1987 C C . THR A 1 274 ? -7.637 -13.602 4.078 1 89.75 274 THR A C 1
ATOM 1989 O O . THR A 1 274 ? -8.57 -14.141 4.676 1 89.75 274 THR A O 1
ATOM 1992 N N . VAL A 1 275 ? -7.195 -14.016 2.916 1 86.88 275 VAL A N 1
ATOM 1993 C CA . VAL A 1 275 ? -7.855 -15.102 2.203 1 86.88 275 VAL A CA 1
ATOM 1994 C C . VAL A 1 275 ? -7.719 -16.406 2.996 1 86.88 275 VAL A C 1
ATOM 1996 O O . VAL A 1 275 ? -8.68 -17.156 3.131 1 86.88 275 VAL A O 1
ATOM 1999 N N . PHE A 1 276 ? -6.578 -16.703 3.516 1 87.31 276 PHE A N 1
ATOM 2000 C CA . PHE A 1 276 ? -6.363 -17.938 4.25 1 87.31 276 PHE A CA 1
ATOM 2001 C C . PHE A 1 276 ? -7.09 -17.906 5.59 1 87.31 276 PHE A C 1
ATOM 2003 O O . PHE A 1 276 ? -7.59 -18.938 6.055 1 87.31 276 PHE A O 1
ATOM 2010 N N . LEU A 1 277 ? -7.117 -16.734 6.199 1 88.44 277 LEU A N 1
ATOM 2011 C CA . LEU A 1 277 ? -7.891 -16.594 7.426 1 88.44 277 LEU A CA 1
ATOM 2012 C C . LEU A 1 277 ? -9.375 -16.844 7.168 1 88.44 277 LEU A C 1
ATOM 2014 O O . LEU A 1 277 ? -10.031 -17.562 7.934 1 88.44 277 LEU A O 1
ATOM 2018 N N . ILE A 1 278 ? -9.875 -16.297 6.121 1 84.69 278 ILE A N 1
ATOM 2019 C CA . ILE A 1 278 ? -11.281 -16.438 5.758 1 84.69 278 ILE A CA 1
ATOM 2020 C C . ILE A 1 278 ? -11.586 -17.891 5.41 1 84.69 278 ILE A C 1
ATOM 2022 O O . ILE A 1 278 ? -12.648 -18.406 5.746 1 84.69 278 ILE A O 1
ATOM 2026 N N . MET A 1 279 ? -10.688 -18.484 4.688 1 81.12 279 MET A N 1
ATOM 2027 C CA . MET A 1 279 ? -10.828 -19.906 4.359 1 81.12 279 MET A CA 1
ATOM 2028 C C . MET A 1 279 ? -11.031 -20.734 5.621 1 81.12 279 MET A C 1
ATOM 2030 O O . MET A 1 279 ? -11.859 -21.641 5.641 1 81.12 279 MET A O 1
ATOM 2034 N N . GLY A 1 280 ? -10.25 -20.438 6.613 1 82.62 280 GLY A N 1
ATOM 2035 C CA . GLY A 1 280 ? -10.398 -21.156 7.875 1 82.62 280 GLY A CA 1
ATOM 2036 C C . GLY A 1 280 ? -11.727 -20.891 8.555 1 82.62 280 GLY A C 1
ATOM 2037 O O . GLY A 1 280 ? -12.359 -21.812 9.07 1 82.62 280 GLY A O 1
ATOM 2038 N N . ILE A 1 281 ? -12.18 -19.688 8.453 1 83.31 281 ILE A N 1
ATOM 2039 C CA . ILE A 1 281 ? -13.43 -19.297 9.109 1 83.31 281 ILE A CA 1
ATOM 2040 C C . ILE A 1 281 ? -14.609 -19.938 8.391 1 83.31 281 ILE A C 1
ATOM 2042 O O . ILE A 1 281 ? -15.594 -20.328 9.023 1 83.31 281 ILE A O 1
ATOM 2046 N N . GLU A 1 282 ? -14.523 -20.047 7.113 1 80.88 282 GLU A N 1
ATOM 2047 C CA . GLU A 1 282 ? -15.609 -20.594 6.309 1 80.88 282 GLU A CA 1
ATOM 2048 C C . GLU A 1 282 ? -15.734 -22.109 6.492 1 80.88 282 GLU A C 1
ATOM 2050 O O . GLU A 1 282 ? -16.812 -22.672 6.27 1 80.88 282 GLU A O 1
ATOM 2055 N N . LEU A 1 283 ? -14.68 -22.781 6.816 1 76.94 283 LEU A N 1
ATOM 2056 C CA . LEU A 1 283 ? -14.68 -24.234 6.977 1 76.94 283 LEU A CA 1
ATOM 2057 C C . LEU A 1 283 ? -15.711 -24.672 8.008 1 76.94 283 LEU A C 1
ATOM 2059 O O . LEU A 1 283 ? -16.438 -25.641 7.797 1 76.94 283 LEU A O 1
ATOM 2063 N N . PHE A 1 284 ? -15.867 -23.922 9.039 1 73.31 284 PHE A N 1
ATOM 2064 C CA . PHE A 1 284 ? -16.797 -24.312 10.102 1 73.31 284 PHE A CA 1
ATOM 2065 C C . PHE A 1 284 ? -18.234 -24.141 9.648 1 73.31 284 PHE A C 1
ATOM 2067 O O . PHE A 1 284 ? -19.094 -24.953 9.961 1 73.31 284 PHE A O 1
ATOM 2074 N N . ALA A 1 285 ? -18.406 -23.078 8.984 1 73.75 285 ALA A N 1
ATOM 2075 C CA . ALA A 1 285 ? -19.766 -22.828 8.484 1 73.75 285 ALA A CA 1
ATOM 2076 C C . ALA A 1 285 ? -20.203 -23.953 7.551 1 73.75 285 ALA A C 1
ATOM 2078 O O . ALA A 1 285 ? -21.375 -24.375 7.57 1 73.75 285 ALA A O 1
ATOM 2079 N N . LEU A 1 286 ? -19.297 -24.469 6.805 1 75.06 286 LEU A N 1
ATOM 2080 C CA . LEU A 1 286 ? -19.594 -25.516 5.844 1 75.06 286 LEU A CA 1
ATOM 2081 C C . LEU A 1 286 ? -19.812 -26.844 6.551 1 75.06 286 LEU A C 1
ATOM 2083 O O . LEU A 1 286 ? -20.656 -27.641 6.129 1 75.06 286 LEU A O 1
ATOM 2087 N N . ILE A 1 287 ? -19.109 -27.062 7.609 1 76.38 287 ILE A N 1
ATOM 2088 C CA . ILE A 1 287 ? -19.25 -28.281 8.391 1 76.38 287 ILE A CA 1
ATOM 2089 C C . ILE A 1 287 ? -20.625 -28.312 9.047 1 76.38 287 ILE A C 1
ATOM 2091 O O . ILE A 1 287 ? -21.297 -29.344 9.023 1 76.38 287 ILE A O 1
ATOM 2095 N N . GLU A 1 288 ? -21.016 -27.188 9.508 1 73.81 288 GLU A N 1
ATOM 2096 C CA . GLU A 1 288 ? -22.312 -27.109 10.156 1 73.81 288 GLU A CA 1
ATOM 2097 C C . GLU A 1 288 ? -23.453 -27.312 9.156 1 73.81 288 GLU A C 1
ATOM 2099 O O . GLU A 1 288 ? -24.453 -27.969 9.469 1 73.81 288 GLU A O 1
ATOM 2104 N N . ASP A 1 289 ? -23.234 -26.781 8.023 1 73.81 289 ASP A N 1
ATOM 2105 C CA . ASP A 1 289 ? -24.25 -26.906 6.98 1 73.81 289 ASP A CA 1
ATOM 2106 C C . ASP A 1 289 ? -24.359 -28.359 6.5 1 73.81 289 ASP A C 1
ATOM 2108 O O . ASP A 1 289 ? -25.453 -28.828 6.195 1 73.81 289 ASP A O 1
ATOM 2112 N N . ALA A 1 290 ? -23.234 -28.969 6.332 1 72.81 290 ALA A N 1
ATOM 2113 C CA . ALA A 1 290 ? -23.219 -30.359 5.859 1 72.81 290 ALA A CA 1
ATOM 2114 C C . ALA A 1 290 ? -23.828 -31.297 6.891 1 72.81 290 ALA A C 1
ATOM 2116 O O . ALA A 1 290 ? -24.469 -32.281 6.527 1 72.81 290 ALA A O 1
ATOM 2117 N N . GLU A 1 291 ? -23.609 -31.016 8.125 1 70.88 291 GLU A N 1
ATOM 2118 C CA . GLU A 1 291 ? -24.156 -31.859 9.18 1 70.88 291 GLU A CA 1
ATOM 2119 C C . GLU A 1 291 ? -25.672 -31.734 9.242 1 70.88 291 GLU A C 1
ATOM 2121 O O . GLU A 1 291 ? -26.359 -32.688 9.594 1 70.88 291 GLU A O 1
ATOM 2126 N N . SER A 1 292 ? -26.062 -30.578 8.922 1 66.19 292 SER A N 1
ATOM 2127 C CA . SER A 1 292 ? -27.5 -30.375 8.961 1 66.19 292 SER A CA 1
ATOM 2128 C C . SER A 1 292 ? -28.188 -31 7.75 1 66.19 292 SER A C 1
ATOM 2130 O O . SER A 1 292 ? -29.375 -31.328 7.793 1 66.19 292 SER A O 1
ATOM 2132 N N . GLY A 1 293 ? -27.359 -31.109 6.738 1 61.06 293 GLY A N 1
ATOM 2133 C CA . GLY A 1 293 ? -27.953 -31.719 5.559 1 61.06 293 GLY A CA 1
ATOM 2134 C C . GLY A 1 293 ? -27.688 -33.219 5.461 1 61.06 293 GLY A C 1
ATOM 2135 O O . GLY A 1 293 ? -27.516 -33.875 6.48 1 61.06 293 GLY A O 1
ATOM 2136 N N . THR A 1 294 ? -27.922 -33.844 4.305 1 55.69 294 THR A N 1
ATOM 2137 C CA . THR A 1 294 ? -27.891 -35.281 4.039 1 55.69 294 THR A CA 1
ATOM 2138 C C . THR A 1 294 ? -26.453 -35.812 4.012 1 55.69 294 THR A C 1
ATOM 2140 O O . THR A 1 294 ? -26.234 -37.031 4.051 1 55.69 294 THR A O 1
ATOM 2143 N N . GLY A 1 295 ? -25.453 -34.969 3.941 1 62.09 295 GLY A N 1
ATOM 2144 C CA . GLY A 1 295 ? -24.141 -35.531 3.73 1 62.09 295 GLY A CA 1
ATOM 2145 C C . GLY A 1 295 ? -23.297 -35.562 4.992 1 62.09 295 GLY A C 1
ATOM 2146 O O . GLY A 1 295 ? -23.547 -34.812 5.938 1 62.09 295 GLY A O 1
ATOM 2147 N N . SER A 1 296 ? -22.781 -36.719 5.383 1 77.19 296 SER A N 1
ATOM 2148 C CA . SER A 1 296 ? -21.938 -36.906 6.562 1 77.19 296 SER A CA 1
ATOM 2149 C C . SER A 1 296 ? -20.562 -36.281 6.379 1 77.19 296 SER A C 1
ATOM 2151 O O . SER A 1 296 ? -19.969 -36.375 5.305 1 77.19 296 SER A O 1
ATOM 2153 N N . VAL A 1 297 ? -20.172 -35.312 7.289 1 83.75 297 VAL A N 1
ATOM 2154 C CA . VAL A 1 297 ? -18.859 -34.719 7.348 1 83.75 297 VAL A CA 1
ATOM 2155 C C . VAL A 1 297 ? -17.781 -35.781 7.199 1 83.75 297 VAL A C 1
ATOM 2157 O O . VAL A 1 297 ? -16.766 -35.562 6.531 1 83.75 297 VAL A O 1
ATOM 2160 N N . TRP A 1 298 ? -18.094 -36.906 7.648 1 86.38 298 TRP A N 1
ATOM 2161 C CA . TRP A 1 298 ? -17.141 -38.031 7.582 1 86.38 298 TRP A CA 1
ATOM 2162 C C . TRP A 1 298 ? -17 -38.531 6.16 1 86.38 298 TRP A C 1
ATOM 2164 O O . TRP A 1 298 ? -15.898 -38.844 5.699 1 86.38 298 TRP A O 1
ATOM 2174 N N . GLN A 1 299 ? -18.109 -38.656 5.512 1 88.06 299 GLN A N 1
ATOM 2175 C CA . GLN A 1 299 ? -18.078 -39.094 4.121 1 88.06 299 GLN A CA 1
ATOM 2176 C C . GLN A 1 299 ? -17.328 -38.094 3.246 1 88.06 299 GLN A C 1
ATOM 2178 O O . GLN A 1 299 ? -16.578 -38.5 2.348 1 88.06 299 GLN A O 1
ATOM 2183 N N . ALA A 1 300 ? -17.594 -36.875 3.527 1 90 300 ALA A N 1
ATOM 2184 C CA . ALA A 1 300 ? -16.891 -35.844 2.768 1 90 300 ALA A CA 1
ATOM 2185 C C . ALA A 1 300 ? -15.391 -35.906 3.008 1 90 300 ALA A C 1
ATOM 2187 O O . ALA A 1 300 ? -14.602 -35.719 2.08 1 90 300 ALA A O 1
ATOM 2188 N N . ALA A 1 301 ? -14.984 -36.156 4.254 1 91.5 301 ALA A N 1
ATOM 2189 C CA . ALA A 1 301 ? -13.57 -36.25 4.613 1 91.5 301 ALA A CA 1
ATOM 2190 C C . ALA A 1 301 ? -12.898 -37.438 3.922 1 91.5 301 ALA A C 1
ATOM 2192 O O . ALA A 1 301 ? -11.75 -37.344 3.484 1 91.5 301 ALA A O 1
ATOM 2193 N N . VAL A 1 302 ? -13.602 -38.5 3.818 1 93.75 302 VAL A N 1
ATOM 2194 C CA . VAL A 1 302 ? -13.062 -39.719 3.186 1 93.75 302 VAL A CA 1
ATOM 2195 C C . VAL A 1 302 ? -12.891 -39.469 1.687 1 93.75 302 VAL A C 1
ATOM 2197 O O . VAL A 1 302 ? -11.859 -39.812 1.109 1 93.75 302 VAL A O 1
ATOM 2200 N N . VAL A 1 303 ? -13.961 -38.906 1.102 1 94.12 303 VAL A N 1
ATOM 2201 C CA . VAL A 1 303 ? -13.898 -38.594 -0.327 1 94.12 303 VAL A CA 1
ATOM 2202 C C . VAL A 1 303 ? -12.766 -37.625 -0.609 1 94.12 303 VAL A C 1
ATOM 2204 O O . VAL A 1 303 ? -12.039 -37.781 -1.593 1 94.12 303 VAL A O 1
ATOM 2207 N N . ALA A 1 304 ? -12.633 -36.656 0.259 1 94.75 304 ALA A N 1
ATOM 2208 C CA . ALA A 1 304 ? -11.57 -35.656 0.104 1 94.75 304 ALA A CA 1
ATOM 2209 C C . ALA A 1 304 ? -10.195 -36.312 0.223 1 94.75 304 ALA A C 1
ATOM 2211 O O . ALA A 1 304 ? -9.273 -35.969 -0.521 1 94.75 304 ALA A O 1
ATOM 2212 N N . ALA A 1 305 ? -10.031 -37.219 1.142 1 95.69 305 ALA A N 1
ATOM 2213 C CA . ALA A 1 305 ? -8.758 -37.906 1.347 1 95.69 305 ALA A CA 1
ATOM 2214 C C . ALA A 1 305 ? -8.391 -38.75 0.134 1 95.69 305 ALA A C 1
ATOM 2216 O O . ALA A 1 305 ? -7.23 -38.75 -0.292 1 95.69 305 ALA A O 1
ATOM 2217 N N . ILE A 1 306 ? -9.367 -39.406 -0.369 1 96.31 306 ILE A N 1
ATOM 2218 C CA . ILE A 1 306 ? -9.141 -40.25 -1.543 1 96.31 306 ILE A CA 1
ATOM 2219 C C . ILE A 1 306 ? -8.781 -39.375 -2.74 1 96.31 306 ILE A C 1
ATOM 2221 O O . ILE A 1 306 ? -7.863 -39.688 -3.5 1 96.31 306 ILE A O 1
ATOM 2225 N N . ALA A 1 307 ? -9.555 -38.344 -2.877 1 95.94 307 ALA A N 1
ATOM 2226 C CA . ALA A 1 307 ? -9.289 -37.406 -3.963 1 95.94 307 ALA A CA 1
ATOM 2227 C C . ALA A 1 307 ? -7.891 -36.812 -3.836 1 95.94 307 ALA A C 1
ATOM 2229 O O . ALA A 1 307 ? -7.188 -36.625 -4.832 1 95.94 307 ALA A O 1
ATOM 2230 N N . GLY A 1 308 ? -7.523 -36.375 -2.604 1 95.25 308 GLY A N 1
ATOM 2231 C CA . GLY A 1 308 ? -6.188 -35.844 -2.363 1 95.25 308 GLY A CA 1
ATOM 2232 C C . GLY A 1 308 ? -5.086 -36.844 -2.738 1 95.25 308 GLY A C 1
ATOM 2233 O O . GLY A 1 308 ? -4.09 -36.438 -3.352 1 95.25 308 GLY A O 1
ATOM 2234 N N . ALA A 1 309 ? -5.258 -38.062 -2.422 1 95.75 309 ALA A N 1
ATOM 2235 C CA . ALA A 1 309 ? -4.293 -39.094 -2.771 1 95.75 309 ALA A CA 1
ATOM 2236 C C . ALA A 1 309 ? -4.242 -39.312 -4.281 1 95.75 309 ALA A C 1
ATOM 2238 O O . ALA A 1 309 ? -3.166 -39.5 -4.852 1 95.75 309 ALA A O 1
ATOM 2239 N N . ALA A 1 310 ? -5.375 -39.312 -4.852 1 95.88 310 ALA A N 1
ATOM 2240 C CA . ALA A 1 310 ? -5.461 -39.5 -6.297 1 95.88 310 ALA A CA 1
ATOM 2241 C C . ALA A 1 310 ? -4.75 -38.375 -7.047 1 95.88 310 ALA A C 1
ATOM 2243 O O . ALA A 1 310 ? -4.082 -38.625 -8.055 1 95.88 310 ALA A O 1
ATOM 2244 N N . ILE A 1 311 ? -4.934 -37.188 -6.598 1 94.56 311 ILE A N 1
ATOM 2245 C CA . ILE A 1 311 ? -4.297 -36.031 -7.223 1 94.56 311 ILE A CA 1
ATOM 2246 C C . ILE A 1 311 ? -2.779 -36.188 -7.168 1 94.56 311 ILE A C 1
ATOM 2248 O O . ILE A 1 311 ? -2.082 -35.875 -8.133 1 94.56 311 ILE A O 1
ATOM 2252 N N . LEU A 1 312 ? -2.285 -36.656 -6.07 1 94.19 312 LEU A N 1
ATOM 2253 C CA . LEU A 1 312 ? -0.851 -36.875 -5.902 1 94.19 312 LEU A CA 1
ATOM 2254 C C . LEU A 1 312 ? -0.338 -37.938 -6.863 1 94.19 312 LEU A C 1
ATOM 2256 O O . LEU A 1 312 ? 0.749 -37.781 -7.43 1 94.19 312 LEU A O 1
ATOM 2260 N N . VAL A 1 313 ? -1.106 -38.938 -7.023 1 95.56 313 VAL A N 1
ATOM 2261 C CA . VAL A 1 313 ? -0.714 -40.031 -7.902 1 95.56 313 VAL A CA 1
ATOM 2262 C C . VAL A 1 313 ? -0.721 -39.562 -9.352 1 95.56 313 VAL A C 1
ATOM 2264 O O . VAL A 1 313 ? 0.201 -39.875 -10.117 1 95.56 313 VAL A O 1
ATOM 2267 N N . VAL A 1 314 ? -1.75 -38.875 -9.719 1 95.38 314 VAL A N 1
ATOM 2268 C CA . VAL A 1 314 ? -1.863 -38.344 -11.078 1 95.38 314 VAL A CA 1
ATOM 2269 C C . VAL A 1 314 ? -0.71 -37.375 -11.367 1 95.38 314 VAL A C 1
ATOM 2271 O O . VAL A 1 314 ? -0.113 -37.438 -12.445 1 95.38 314 VAL A O 1
ATOM 2274 N N . ARG A 1 315 ? -0.424 -36.5 -10.438 1 93.88 315 ARG A N 1
ATOM 2275 C CA . ARG A 1 315 ? 0.67 -35.531 -10.594 1 93.88 315 ARG A CA 1
ATOM 2276 C C . ARG A 1 315 ? 2.01 -36.25 -10.711 1 93.88 315 ARG A C 1
ATOM 2278 O O . ARG A 1 315 ? 2.846 -35.906 -11.539 1 93.88 315 ARG A O 1
ATOM 2285 N N . ALA A 1 316 ? 2.225 -37.25 -9.914 1 94.31 316 ALA A N 1
ATOM 2286 C CA . ALA A 1 316 ? 3.455 -38.062 -9.969 1 94.31 316 ALA A CA 1
ATOM 2287 C C . ALA A 1 316 ? 3.598 -38.75 -11.312 1 94.31 316 ALA A C 1
ATOM 2289 O O . ALA A 1 316 ? 4.691 -38.812 -11.883 1 94.31 316 ALA A O 1
ATOM 2290 N N . ALA A 1 317 ? 2.529 -39.281 -11.727 1 94.06 317 ALA A N 1
ATOM 2291 C CA . ALA A 1 317 ? 2.533 -40 -12.992 1 94.06 317 ALA A CA 1
ATOM 2292 C C . ALA A 1 317 ? 2.83 -39.094 -14.164 1 94.06 317 ALA A C 1
ATOM 2294 O O . ALA A 1 317 ? 3.393 -39.5 -15.18 1 94.06 317 ALA A O 1
ATOM 2295 N N . PHE A 1 318 ? 2.447 -37.875 -14.055 1 92.56 318 PHE A N 1
ATOM 2296 C CA . PHE A 1 318 ? 2.664 -36.906 -15.125 1 92.56 318 PHE A CA 1
ATOM 2297 C C . PHE A 1 318 ? 4.07 -36.312 -15.047 1 92.56 318 PHE A C 1
ATOM 2299 O O . PHE A 1 318 ? 4.734 -36.156 -16.078 1 92.56 318 PHE A O 1
ATOM 2306 N N . VAL A 1 319 ? 4.555 -35.969 -13.852 1 90.31 319 VAL A N 1
ATOM 2307 C CA . VAL A 1 319 ? 5.82 -35.281 -13.656 1 90.31 319 VAL A CA 1
ATOM 2308 C C . VAL A 1 319 ? 6.98 -36.219 -13.93 1 90.31 319 VAL A C 1
ATOM 2310 O O . VAL A 1 319 ? 8.016 -35.812 -14.469 1 90.31 319 VAL A O 1
ATOM 2313 N N . THR A 1 320 ? 6.895 -37.5 -13.648 1 87.25 320 THR A N 1
ATOM 2314 C CA . THR A 1 320 ? 7.973 -38.469 -13.812 1 87.25 320 THR A CA 1
ATOM 2315 C C . THR A 1 320 ? 8.383 -38.594 -15.273 1 87.25 320 THR A C 1
ATOM 2317 O O . THR A 1 320 ? 9.562 -38.469 -15.609 1 87.25 320 THR A O 1
ATOM 2320 N N . PRO A 1 321 ? 7.406 -38.75 -16.109 1 85.94 321 PRO A N 1
ATOM 2321 C CA . PRO A 1 321 ? 7.812 -38.812 -17.516 1 85.94 321 PRO A CA 1
ATOM 2322 C C . PRO A 1 321 ? 8.305 -37.469 -18.047 1 85.94 321 PRO A C 1
ATOM 2324 O O . PRO A 1 321 ? 9.164 -37.406 -18.922 1 85.94 321 PRO A O 1
ATOM 2327 N N . LEU A 1 322 ? 7.77 -36.438 -17.578 1 82.56 322 LEU A N 1
ATOM 2328 C CA . LEU A 1 322 ? 8.18 -35.094 -18 1 82.56 322 LEU A CA 1
ATOM 2329 C C . LEU A 1 322 ? 9.656 -34.875 -17.703 1 82.56 322 LEU A C 1
ATOM 2331 O O . LEU A 1 322 ? 10.383 -34.312 -18.531 1 82.56 322 LEU A O 1
ATOM 2335 N N . ILE A 1 323 ? 10.086 -35.219 -16.531 1 78.19 323 ILE A N 1
ATOM 2336 C CA . ILE A 1 323 ? 11.484 -35.062 -16.141 1 78.19 323 ILE A CA 1
ATOM 2337 C C . ILE A 1 323 ? 12.359 -35.969 -17 1 78.19 323 ILE A C 1
ATOM 2339 O O . ILE A 1 323 ? 13.469 -35.594 -17.391 1 78.19 323 ILE A O 1
ATOM 2343 N N . GLY A 1 324 ? 11.891 -37.156 -17.25 1 76.69 324 GLY A N 1
ATOM 2344 C CA . GLY A 1 324 ? 12.625 -38.062 -18.109 1 76.69 324 GLY A CA 1
ATOM 2345 C C . GLY A 1 324 ? 12.836 -37.531 -19.516 1 76.69 324 GLY A C 1
ATOM 2346 O O . GLY A 1 324 ? 13.93 -37.656 -20.078 1 76.69 324 GLY A O 1
ATOM 2347 N N . ILE A 1 325 ? 11.852 -36.906 -20.016 1 77.81 325 ILE A N 1
ATOM 2348 C CA . ILE A 1 325 ? 11.906 -36.344 -21.359 1 77.81 325 ILE A CA 1
ATOM 2349 C C . ILE A 1 325 ? 12.867 -35.156 -21.391 1 77.81 325 ILE A C 1
ATOM 2351 O O . ILE A 1 325 ? 13.633 -35 -22.344 1 77.81 325 ILE A O 1
ATOM 2355 N N . GLN A 1 326 ? 12.828 -34.344 -20.391 1 72.81 326 GLN A N 1
ATOM 2356 C CA . GLN A 1 326 ? 13.703 -33.188 -20.312 1 72.81 326 GLN A CA 1
ATOM 2357 C C . GLN A 1 326 ? 15.164 -33.625 -20.156 1 72.81 326 GLN A C 1
ATOM 2359 O O . GLN A 1 326 ? 16.062 -32.969 -20.719 1 72.81 326 GLN A O 1
ATOM 2364 N N . GLY A 1 327 ? 15.375 -34.625 -19.344 1 67.31 327 GLY A N 1
ATOM 2365 C CA . GLY A 1 327 ? 16.719 -35.188 -19.203 1 67.31 327 GLY A CA 1
ATOM 2366 C C . GLY A 1 327 ? 17.266 -35.719 -20.516 1 67.31 327 GLY A C 1
ATOM 2367 O O . GLY A 1 327 ? 18.422 -35.531 -20.844 1 67.31 327 GLY A O 1
ATOM 2368 N N . ARG A 1 328 ? 16.422 -36.312 -21.25 1 66.81 328 ARG A N 1
ATOM 2369 C CA . ARG A 1 328 ? 16.828 -36.844 -22.547 1 66.81 328 ARG A CA 1
ATOM 2370 C C . ARG A 1 328 ? 17.125 -35.75 -23.547 1 66.81 328 ARG A C 1
ATOM 2372 O O . ARG A 1 328 ? 18.078 -35.844 -24.328 1 66.81 328 ARG A O 1
ATOM 2379 N N . ARG A 1 329 ? 16.344 -34.75 -23.484 1 66.62 329 ARG A N 1
ATOM 2380 C CA . ARG A 1 329 ? 16.531 -33.594 -24.375 1 66.62 329 ARG A CA 1
ATOM 2381 C C . ARG A 1 329 ? 17.844 -32.875 -24.062 1 66.62 329 ARG A C 1
ATOM 2383 O O . ARG A 1 329 ? 18.531 -32.406 -24.969 1 66.62 329 ARG A O 1
ATOM 2390 N N . ALA A 1 330 ? 18.094 -32.719 -22.797 1 62.66 330 ALA A N 1
ATOM 2391 C CA . ALA A 1 330 ? 19.344 -32.094 -22.391 1 62.66 330 ALA A CA 1
ATOM 2392 C C . ALA A 1 330 ? 20.547 -32.906 -22.891 1 62.66 330 ALA A C 1
ATOM 2394 O O . ALA A 1 330 ? 21.547 -32.312 -23.344 1 62.66 330 ALA A O 1
ATOM 2395 N N . ARG A 1 331 ? 20.453 -34.156 -22.859 1 60.84 331 ARG A N 1
ATOM 2396 C CA . ARG A 1 331 ? 21.531 -35 -23.359 1 60.84 331 ARG A CA 1
ATOM 2397 C C . ARG A 1 331 ? 21.688 -34.875 -24.875 1 60.84 331 ARG A C 1
ATOM 2399 O O . ARG A 1 331 ? 22.797 -34.844 -25.391 1 60.84 331 ARG A O 1
ATOM 2406 N N . ARG A 1 332 ? 20.562 -34.688 -25.422 1 60.34 332 ARG A N 1
ATOM 2407 C CA . ARG A 1 332 ? 20.609 -34.5 -26.875 1 60.34 332 ARG A CA 1
ATOM 2408 C C . ARG A 1 332 ? 21.125 -33.125 -27.25 1 60.34 332 ARG A C 1
ATOM 2410 O O . ARG A 1 332 ? 21.75 -32.969 -28.312 1 60.34 332 ARG A O 1
ATOM 2417 N N . GLY A 1 333 ? 20.719 -32.156 -26.453 1 61.62 333 GLY A N 1
ATOM 2418 C CA . GLY A 1 333 ? 21.172 -30.781 -26.672 1 61.62 333 GLY A CA 1
ATOM 2419 C C . GLY A 1 333 ? 22.688 -30.641 -26.641 1 61.62 333 GLY A C 1
ATOM 2420 O O . GLY A 1 333 ? 23.25 -29.828 -27.359 1 61.62 333 GLY A O 1
ATOM 2421 N N . GLU A 1 334 ? 23.359 -31.406 -25.812 1 58.03 334 GLU A N 1
ATOM 2422 C CA . GLU A 1 334 ? 24.812 -31.422 -25.797 1 58.03 334 GLU A CA 1
ATOM 2423 C C . GLU A 1 334 ? 25.391 -31.766 -27.172 1 58.03 334 GLU A C 1
ATOM 2425 O O . GLU A 1 334 ? 26.375 -31.156 -27.609 1 58.03 334 GLU A O 1
ATOM 2430 N N . ALA A 1 335 ? 24.688 -32.594 -27.812 1 58.72 335 ALA A N 1
ATOM 2431 C CA . ALA A 1 335 ? 25.141 -32.938 -29.156 1 58.72 335 ALA A CA 1
ATOM 2432 C C . ALA A 1 335 ? 24.922 -31.781 -30.125 1 58.72 335 ALA A C 1
ATOM 2434 O O . ALA A 1 335 ? 25.766 -31.516 -30.984 1 58.72 335 ALA A O 1
ATOM 2435 N N . VAL A 1 336 ? 23.797 -31.141 -29.859 1 60.5 336 VAL A N 1
ATOM 2436 C CA . VAL A 1 336 ? 23.438 -30.047 -30.75 1 60.5 336 VAL A CA 1
ATOM 2437 C C . VAL A 1 336 ? 24.328 -28.844 -30.469 1 60.5 336 VAL A C 1
ATOM 2439 O O . VAL A 1 336 ? 24.641 -28.062 -31.375 1 60.5 336 VAL A O 1
ATOM 2442 N N . ARG A 1 337 ? 24.688 -28.672 -29.25 1 62.78 337 ARG A N 1
ATOM 2443 C CA . ARG A 1 337 ? 25.594 -27.578 -28.875 1 62.78 337 ARG A CA 1
ATOM 2444 C C . ARG A 1 337 ? 26.875 -27.625 -29.703 1 62.78 337 ARG A C 1
ATOM 2446 O O . ARG A 1 337 ? 27.359 -26.594 -30.156 1 62.78 337 ARG A O 1
ATOM 2453 N N . GLU A 1 338 ? 27.438 -28.781 -29.797 1 59.69 338 GLU A N 1
ATOM 2454 C CA . GLU A 1 338 ? 28.656 -28.922 -30.578 1 59.69 338 GLU A CA 1
ATOM 2455 C C . GLU A 1 338 ? 28.453 -28.5 -32.031 1 59.69 338 GLU A C 1
ATOM 2457 O O . GLU A 1 338 ? 29.312 -27.844 -32.625 1 59.69 338 GLU A O 1
ATOM 2462 N N . THR A 1 339 ? 27.234 -28.766 -32.406 1 59.09 339 THR A N 1
ATOM 2463 C CA . THR A 1 339 ? 26.953 -28.422 -33.812 1 59.09 339 THR A CA 1
ATOM 2464 C C . THR A 1 339 ? 26.703 -26.922 -33.938 1 59.09 339 THR A C 1
ATOM 2466 O O . THR A 1 339 ? 27.125 -26.297 -34.906 1 59.09 339 THR A O 1
ATOM 2469 N N . LEU A 1 340 ? 26.031 -26.375 -32.906 1 61.41 340 LEU A N 1
ATOM 2470 C CA . LEU A 1 340 ? 25.703 -24.953 -32.969 1 61.41 340 LEU A CA 1
ATOM 2471 C C . LEU A 1 340 ? 26.953 -24.094 -32.75 1 61.41 340 LEU A C 1
ATOM 2473 O O . LEU A 1 340 ? 27.109 -23.062 -33.406 1 61.41 340 LEU A O 1
ATOM 2477 N N . THR A 1 341 ? 27.828 -24.484 -31.875 1 60.59 341 THR A N 1
ATOM 2478 C CA . THR A 1 341 ? 29.094 -23.781 -31.703 1 60.59 341 THR A CA 1
ATOM 2479 C C . THR A 1 341 ? 29.922 -23.844 -32.969 1 60.59 341 THR A C 1
ATOM 2481 O O . THR A 1 341 ? 30.578 -22.859 -33.344 1 60.59 341 THR A O 1
ATOM 2484 N N . ALA A 1 342 ? 29.828 -24.938 -33.625 1 58.78 342 ALA A N 1
ATOM 2485 C CA . ALA A 1 342 ? 30.531 -25.078 -34.906 1 58.78 342 ALA A CA 1
ATOM 2486 C C . ALA A 1 342 ? 29.938 -24.156 -35.938 1 58.78 342 ALA A C 1
ATOM 2488 O O . ALA A 1 342 ? 30.672 -23.547 -36.719 1 58.78 342 ALA A O 1
ATOM 2489 N N . PHE A 1 343 ? 28.641 -24.062 -35.844 1 59.16 343 PHE A N 1
ATOM 2490 C CA . PHE A 1 343 ? 27.953 -23.203 -36.781 1 59.16 343 PHE A CA 1
ATOM 2491 C C . PHE A 1 343 ? 28.234 -21.734 -36.469 1 59.16 343 PHE A C 1
ATOM 2493 O O . PHE A 1 343 ? 28.438 -20.938 -37.406 1 59.16 343 PHE A O 1
ATOM 2500 N N . GLN A 1 344 ? 28.203 -21.344 -35.219 1 61.09 344 GLN A N 1
ATOM 2501 C CA . GLN A 1 344 ? 28.547 -20 -34.781 1 61.09 344 GLN A CA 1
ATOM 2502 C C . GLN A 1 344 ? 29.984 -19.641 -35.188 1 61.09 344 GLN A C 1
ATOM 2504 O O . GLN A 1 344 ? 30.234 -18.516 -35.625 1 61.09 344 GLN A O 1
ATOM 2509 N N . ASP A 1 345 ? 30.891 -20.547 -35.031 1 59.69 345 ASP A N 1
ATOM 2510 C CA . ASP A 1 345 ? 32.281 -20.344 -35.438 1 59.69 345 ASP A CA 1
ATOM 2511 C C . ASP A 1 345 ? 32.375 -20.125 -36.938 1 59.69 345 ASP A C 1
ATOM 2513 O O . ASP A 1 345 ? 33.156 -19.281 -37.375 1 59.69 345 ASP A O 1
ATOM 2517 N N . ARG A 1 346 ? 31.516 -20.703 -37.625 1 60.19 346 ARG A N 1
ATOM 2518 C CA . ARG A 1 346 ? 31.5 -20.547 -39.094 1 60.19 346 ARG A CA 1
ATOM 2519 C C . ARG A 1 346 ? 30.938 -19.188 -39.5 1 60.19 346 ARG A C 1
ATOM 2521 O O . ARG A 1 346 ? 31.453 -18.547 -40.406 1 60.19 346 ARG A O 1
ATOM 2528 N N . ILE A 1 347 ? 29.906 -18.812 -38.812 1 61.06 347 ILE A N 1
ATOM 2529 C CA . ILE A 1 347 ? 29.297 -17.531 -39.125 1 61.06 347 ILE A CA 1
ATOM 2530 C C . ILE A 1 347 ? 30.234 -16.391 -38.719 1 61.06 347 ILE A C 1
ATOM 2532 O O . ILE A 1 347 ? 30.375 -15.406 -39.438 1 61.06 347 ILE A O 1
ATOM 2536 N N . ASP A 1 348 ? 30.859 -16.531 -37.562 1 60.34 348 ASP A N 1
ATOM 2537 C CA . ASP A 1 348 ? 31.844 -15.547 -37.125 1 60.34 348 ASP A CA 1
ATOM 2538 C C . ASP A 1 348 ? 33.031 -15.484 -38.062 1 60.34 348 ASP A C 1
ATOM 2540 O O . ASP A 1 348 ? 33.562 -14.406 -38.375 1 60.34 348 ASP A O 1
ATOM 2544 N N . GLN A 1 349 ? 33.438 -16.578 -38.625 1 59.47 349 GLN A N 1
ATOM 2545 C CA . GLN A 1 349 ? 34.5 -16.656 -39.625 1 59.47 349 GLN A CA 1
ATOM 2546 C C . GLN A 1 349 ? 34.062 -16.031 -40.938 1 59.47 349 GLN A C 1
ATOM 2548 O O . GLN A 1 349 ? 34.875 -15.328 -41.594 1 59.47 349 GLN A O 1
ATOM 2553 N N . ARG A 1 350 ? 32.812 -16.234 -41.25 1 57.34 350 ARG A N 1
ATOM 2554 C CA . ARG A 1 350 ? 32.312 -15.633 -42.5 1 57.34 350 ARG A CA 1
ATOM 2555 C C . ARG A 1 350 ? 32.156 -14.125 -42.344 1 57.34 350 ARG A C 1
ATOM 2557 O O . ARG A 1 350 ? 32.375 -13.367 -43.281 1 57.34 350 ARG A O 1
ATOM 2564 N N . ALA A 1 351 ? 31.656 -13.805 -41.125 1 57.44 351 ALA A N 1
ATOM 2565 C CA . ALA A 1 351 ? 31.5 -12.375 -40.844 1 57.44 351 ALA A CA 1
ATOM 2566 C C . ALA A 1 351 ? 32.844 -11.672 -40.781 1 57.44 351 ALA A C 1
ATOM 2568 O O . ALA A 1 351 ? 32.969 -10.531 -41.25 1 57.44 351 ALA A O 1
ATOM 2569 N N . ALA A 1 352 ? 33.875 -12.25 -40.219 1 56.41 352 ALA A N 1
ATOM 2570 C CA . ALA A 1 352 ? 35.219 -11.727 -40.188 1 56.41 352 ALA A CA 1
ATOM 2571 C C . ALA A 1 352 ? 35.875 -11.727 -41.562 1 56.41 352 ALA A C 1
ATOM 2573 O O . ALA A 1 352 ? 36.719 -10.883 -41.875 1 56.41 352 ALA A O 1
ATOM 2574 N N . ALA A 1 353 ? 35.531 -12.609 -42.344 1 55.22 353 ALA A N 1
ATOM 2575 C CA . ALA A 1 353 ? 36.094 -12.695 -43.688 1 55.22 353 ALA A CA 1
ATOM 2576 C C . ALA A 1 353 ? 35.438 -11.695 -44.625 1 55.22 353 ALA A C 1
ATOM 2578 O O . ALA A 1 353 ? 35.875 -11.539 -45.781 1 55.22 353 ALA A O 1
ATOM 2579 N N . ALA A 1 354 ? 34.344 -11.172 -44.219 1 52.78 354 ALA A N 1
ATOM 2580 C CA . ALA A 1 354 ? 33.75 -10.18 -45.125 1 52.78 354 ALA A CA 1
ATOM 2581 C C . ALA A 1 354 ? 34.594 -8.914 -45.156 1 52.78 354 ALA A C 1
ATOM 2583 O O . ALA A 1 354 ? 35.062 -8.406 -44.125 1 52.78 354 ALA A O 1
ATOM 2584 N N . PRO A 1 355 ? 35.188 -8.508 -46.188 1 51.12 355 PRO A N 1
ATOM 2585 C CA . PRO A 1 355 ? 36.062 -7.355 -46.375 1 51.12 355 PRO A CA 1
ATOM 2586 C C . PRO A 1 355 ? 35.5 -6.07 -45.781 1 51.12 355 PRO A C 1
ATOM 2588 O O . PRO A 1 355 ? 34.281 -5.883 -45.75 1 51.12 355 PRO A O 1
ATOM 2591 N N . PRO A 1 356 ? 36.188 -5.441 -44.781 1 49.16 356 PRO A N 1
ATOM 2592 C CA . PRO A 1 356 ? 35.719 -4.156 -44.25 1 49.16 356 PRO A CA 1
ATOM 2593 C C . PRO A 1 356 ? 35.156 -3.234 -45.312 1 49.16 356 PRO A C 1
ATOM 2595 O O . PRO A 1 356 ? 35.531 -3.314 -46.469 1 49.16 356 PRO A O 1
ATOM 2598 N N . PRO A 1 357 ? 33.969 -2.711 -45.062 1 45 357 PRO A N 1
ATOM 2599 C CA . PRO A 1 357 ? 33.469 -1.816 -46.125 1 45 357 PRO A CA 1
ATOM 2600 C C . PRO A 1 357 ? 34.531 -0.835 -46.594 1 45 357 PRO A C 1
ATOM 2602 O O . PRO A 1 357 ? 35.281 -0.278 -45.781 1 45 357 PRO A O 1
ATOM 2605 N N . THR A 1 358 ? 35.219 -1.05 -47.594 1 44.38 358 THR A N 1
ATOM 2606 C CA . THR A 1 358 ? 36.031 0.003 -48.219 1 44.38 358 THR A CA 1
ATOM 2607 C C . THR A 1 358 ? 35.219 1.272 -48.406 1 44.38 358 THR A C 1
ATOM 2609 O O . THR A 1 358 ? 34 1.206 -48.625 1 44.38 358 THR A O 1
ATOM 2612 N N . GLU A 1 359 ? 35.719 2.486 -47.906 1 44.53 359 GLU A N 1
ATOM 2613 C CA . GLU A 1 359 ? 35.219 3.848 -48.062 1 44.53 359 GLU A CA 1
ATOM 2614 C C . GLU A 1 359 ? 34.5 4.035 -49.375 1 44.53 359 GLU A C 1
ATOM 2616 O O . GLU A 1 359 ? 33.719 4.98 -49.562 1 44.53 359 GLU A O 1
ATOM 2621 N N . THR A 1 360 ? 35.062 3.443 -50.438 1 44.47 360 THR A N 1
ATOM 2622 C CA . THR A 1 360 ? 34.625 3.885 -51.75 1 44.47 360 THR A CA 1
ATOM 2623 C C . THR A 1 360 ? 33.188 3.379 -52.031 1 44.47 360 THR A C 1
ATOM 2625 O O . THR A 1 360 ? 32.656 3.617 -53.094 1 44.47 360 THR A O 1
ATOM 2628 N N . ASP A 1 361 ? 32.812 2.418 -51.344 1 45.03 361 ASP A N 1
ATOM 2629 C CA . ASP A 1 361 ? 31.516 1.888 -51.75 1 45.03 361 ASP A CA 1
ATOM 2630 C C . ASP A 1 361 ? 30.391 2.809 -51.312 1 45.03 361 ASP A C 1
ATOM 2632 O O . ASP A 1 361 ? 29.672 2.506 -50.375 1 45.03 361 ASP A O 1
ATOM 2636 N N . GLU A 1 362 ? 30.562 4.137 -51.438 1 42.78 362 GLU A N 1
ATOM 2637 C CA . GLU A 1 362 ? 29.641 5.242 -51.219 1 42.78 362 GLU A CA 1
ATOM 2638 C C . GLU A 1 362 ? 28.312 5.004 -51.938 1 42.78 362 GLU A C 1
ATOM 2640 O O . GLU A 1 362 ? 27.438 5.863 -51.906 1 42.78 362 GLU A O 1
ATOM 2645 N N . GLY A 1 363 ? 28.234 4.07 -52.875 1 42.69 363 GLY A N 1
ATOM 2646 C CA . GLY A 1 363 ? 26.938 4.168 -53.531 1 42.69 363 GLY A CA 1
ATOM 2647 C C . GLY A 1 363 ? 25.797 3.699 -52.656 1 42.69 363 GLY A C 1
ATOM 2648 O O . GLY A 1 363 ? 26.016 2.969 -51.688 1 42.69 363 GLY A O 1
ATOM 2649 N N . THR A 1 364 ? 24.625 4.398 -52.688 1 46.91 364 THR A N 1
ATOM 2650 C CA . THR A 1 364 ? 23.375 4.477 -51.906 1 46.91 364 THR A CA 1
ATOM 2651 C C . THR A 1 364 ? 22.812 3.086 -51.656 1 46.91 364 THR A C 1
ATOM 2653 O O . THR A 1 364 ? 22.297 2.807 -50.562 1 46.91 364 THR A O 1
ATOM 2656 N N . GLY A 1 365 ? 22.781 2.242 -52.562 1 42.72 365 GLY A N 1
ATOM 2657 C CA . GLY A 1 365 ? 21.984 1.021 -52.531 1 42.72 365 GLY A CA 1
ATOM 2658 C C . GLY A 1 365 ? 22.641 -0.083 -51.719 1 42.72 365 GLY A C 1
ATOM 2659 O O . GLY A 1 365 ? 21.953 -0.893 -51.094 1 42.72 365 GLY A O 1
ATOM 2660 N N . ARG A 1 366 ? 23.922 -0.36 -51.906 1 41.38 366 ARG A N 1
ATOM 2661 C CA . ARG A 1 366 ? 24.625 -1.5 -51.312 1 41.38 366 ARG A CA 1
ATOM 2662 C C . ARG A 1 366 ? 24.812 -1.306 -49.812 1 41.38 366 ARG A C 1
ATOM 2664 O O . ARG A 1 366 ? 25.125 -2.256 -49.094 1 41.38 366 ARG A O 1
ATOM 2671 N N . ARG A 1 367 ? 24.766 -0.117 -49.344 1 47.19 367 ARG A N 1
ATOM 2672 C CA . ARG A 1 367 ? 24.797 0.139 -47.906 1 47.19 367 ARG A CA 1
ATOM 2673 C C . ARG A 1 367 ? 23.547 -0.406 -47.219 1 47.19 367 ARG A C 1
ATOM 2675 O O . ARG A 1 367 ? 23.625 -0.907 -46.094 1 47.19 367 ARG A O 1
ATOM 2682 N N . LYS A 1 368 ? 22.531 -0.21 -47.969 1 48.78 368 LYS A N 1
ATOM 2683 C CA . LYS A 1 368 ? 21.266 -0.695 -47.406 1 48.78 368 LYS A CA 1
ATOM 2684 C C . LYS A 1 368 ? 21.266 -2.219 -47.312 1 48.78 368 LYS A C 1
ATOM 2686 O O . LYS A 1 368 ? 20.734 -2.781 -46.344 1 48.78 368 LYS A O 1
ATOM 2691 N N . GLY A 1 369 ? 21.797 -2.77 -48.344 1 43.62 369 GLY A N 1
ATOM 2692 C CA . GLY A 1 369 ? 21.844 -4.223 -48.375 1 43.62 369 GLY A CA 1
ATOM 2693 C C . GLY A 1 369 ? 22.75 -4.816 -47.312 1 43.62 369 GLY A C 1
ATOM 2694 O O . GLY A 1 369 ? 22.406 -5.816 -46.688 1 43.62 369 GLY A O 1
ATOM 2695 N N . ARG A 1 370 ? 23.844 -4.312 -47.094 1 48.59 370 ARG A N 1
ATOM 2696 C CA . ARG A 1 370 ? 24.844 -4.816 -46.156 1 48.59 370 ARG A CA 1
ATOM 2697 C C . ARG A 1 370 ? 24.406 -4.559 -44.719 1 48.59 370 ARG A C 1
ATOM 2699 O O . ARG A 1 370 ? 24.656 -5.379 -43.844 1 48.59 370 ARG A O 1
ATOM 2706 N N . ARG A 1 371 ? 23.891 -3.373 -44.469 1 51.31 371 ARG A N 1
ATOM 2707 C CA . ARG A 1 371 ? 23.312 -3.117 -43.156 1 51.31 371 ARG A CA 1
ATOM 2708 C C . ARG A 1 371 ? 22.203 -4.113 -42.844 1 51.31 371 ARG A C 1
ATOM 2710 O O . ARG A 1 371 ? 22.094 -4.57 -41.688 1 51.31 371 ARG A O 1
ATOM 2717 N N . SER A 1 372 ? 21.594 -4.402 -43.969 1 55.03 372 SER A N 1
ATOM 2718 C CA . SER A 1 372 ? 20.516 -5.383 -43.781 1 55.03 372 SER A CA 1
ATOM 2719 C C . SER A 1 372 ? 21.094 -6.758 -43.438 1 55.03 372 SER A C 1
ATOM 2721 O O . SER A 1 372 ? 20.578 -7.453 -42.562 1 55.03 372 SER A O 1
ATOM 2723 N N . THR A 1 373 ? 22.125 -7.09 -44.094 1 55.09 373 THR A N 1
ATOM 2724 C CA . THR A 1 373 ? 22.734 -8.391 -43.844 1 55.09 373 THR A CA 1
ATOM 2725 C C . THR A 1 373 ? 23.375 -8.414 -42.469 1 55.09 373 THR A C 1
ATOM 2727 O O . THR A 1 373 ? 23.281 -9.414 -41.75 1 55.09 373 THR A O 1
ATOM 2730 N N . ALA A 1 374 ? 23.969 -7.336 -42.062 1 57.16 374 ALA A N 1
ATOM 2731 C CA . ALA A 1 374 ? 24.594 -7.238 -40.75 1 57.16 374 ALA A CA 1
ATOM 2732 C C . ALA A 1 374 ? 23.547 -7.309 -39.625 1 57.16 374 ALA A C 1
ATOM 2734 O O . ALA A 1 374 ? 23.781 -7.961 -38.594 1 57.16 374 ALA A O 1
ATOM 2735 N N . GLN A 1 375 ? 22.484 -6.672 -39.844 1 59.38 375 GLN A N 1
ATOM 2736 C CA . GLN A 1 375 ? 21.406 -6.707 -38.844 1 59.38 375 GLN A CA 1
ATOM 2737 C C . GLN A 1 375 ? 20.812 -8.109 -38.75 1 59.38 375 GLN A C 1
ATOM 2739 O O . GLN A 1 375 ? 20.5 -8.57 -37.625 1 59.38 375 GLN A O 1
ATOM 2744 N N . ARG A 1 376 ? 20.734 -8.742 -39.969 1 57.62 376 ARG A N 1
ATOM 2745 C CA . ARG A 1 376 ? 20.219 -10.102 -39.969 1 57.62 376 ARG A CA 1
ATOM 2746 C C . ARG A 1 376 ? 21.172 -11.047 -39.25 1 57.62 376 ARG A C 1
ATOM 2748 O O . ARG A 1 376 ? 20.75 -11.938 -38.5 1 57.62 376 ARG A O 1
ATOM 2755 N N . LEU A 1 377 ? 22.391 -10.836 -39.594 1 58.28 377 LEU A N 1
ATOM 2756 C CA . LEU A 1 377 ? 23.391 -11.68 -38.938 1 58.28 377 LEU A CA 1
ATOM 2757 C C . LEU A 1 377 ? 23.422 -11.461 -37.438 1 58.28 377 LEU A C 1
ATOM 2759 O O . LEU A 1 377 ? 23.562 -12.414 -36.656 1 58.28 377 LEU A O 1
ATOM 2763 N N . GLU A 1 378 ? 23.219 -10.234 -37.062 1 59.12 378 GLU A N 1
ATOM 2764 C CA . GLU A 1 378 ? 23.156 -9.93 -35.625 1 59.12 378 GLU A CA 1
ATOM 2765 C C . GLU A 1 378 ? 21.953 -10.586 -34.969 1 59.12 378 GLU A C 1
ATOM 2767 O O . GLU A 1 378 ? 22.047 -11.078 -33.844 1 59.12 378 GLU A O 1
ATOM 2772 N N . ARG A 1 379 ? 20.984 -10.68 -35.656 1 58.44 379 ARG A N 1
ATOM 2773 C CA . ARG A 1 379 ? 19.781 -11.328 -35.156 1 58.44 379 ARG A CA 1
ATOM 2774 C C . ARG A 1 379 ? 19.984 -12.836 -35 1 58.44 379 ARG A C 1
ATOM 2776 O O . ARG A 1 379 ? 19.547 -13.445 -34.031 1 58.44 379 ARG A O 1
ATOM 2783 N N . ILE A 1 380 ? 20.531 -13.375 -36.156 1 59.22 380 ILE A N 1
ATOM 2784 C CA . ILE A 1 380 ? 20.797 -14.812 -36.125 1 59.22 380 ILE A CA 1
ATOM 2785 C C . ILE A 1 380 ? 21.766 -15.148 -35 1 59.22 380 ILE A C 1
ATOM 2787 O O . ILE A 1 380 ? 21.594 -16.141 -34.312 1 59.22 380 ILE A O 1
ATOM 2791 N N . GLN A 1 381 ? 22.719 -14.25 -34.844 1 58.69 381 GLN A N 1
ATOM 2792 C CA . GLN A 1 381 ? 23.688 -14.445 -33.781 1 58.69 381 GLN A CA 1
ATOM 2793 C C . GLN A 1 381 ? 23 -14.352 -32.406 1 58.69 381 GLN A C 1
ATOM 2795 O O . GLN A 1 381 ? 23.312 -15.117 -31.5 1 58.69 381 GLN A O 1
ATOM 2800 N N . GLY A 1 382 ? 22.078 -13.5 -32.344 1 59.16 382 GLY A N 1
ATOM 2801 C CA . GLY A 1 382 ? 21.328 -13.367 -31.109 1 59.16 382 GLY A CA 1
ATOM 2802 C C . GLY A 1 382 ? 20.5 -14.594 -30.781 1 59.16 382 GLY A C 1
ATOM 2803 O O . GLY A 1 382 ? 20.484 -15.055 -29.641 1 59.16 382 GLY A O 1
ATOM 2804 N N . THR A 1 383 ? 19.906 -15.07 -31.844 1 62.94 383 THR A N 1
ATOM 2805 C CA . THR A 1 383 ? 19.078 -16.266 -31.656 1 62.94 383 THR A CA 1
ATOM 2806 C C . THR A 1 383 ? 19.938 -17.469 -31.297 1 62.94 383 THR A C 1
ATOM 2808 O O . THR A 1 383 ? 19.562 -18.281 -30.453 1 62.94 383 THR A O 1
ATOM 2811 N N . LEU A 1 384 ? 21.078 -17.516 -31.984 1 59.72 384 LEU A N 1
ATOM 2812 C CA . LEU A 1 384 ? 21.969 -18.641 -31.719 1 59.72 384 LEU A CA 1
ATOM 2813 C C . LEU A 1 384 ? 22.547 -18.562 -30.312 1 59.72 384 LEU A C 1
ATOM 2815 O O . LEU A 1 384 ? 22.641 -19.578 -29.625 1 59.72 384 LEU A O 1
ATOM 2819 N N . ARG A 1 385 ? 22.828 -17.406 -29.922 1 57.94 385 ARG A N 1
ATOM 2820 C CA . ARG A 1 385 ? 23.344 -17.203 -28.562 1 57.94 385 ARG A CA 1
ATOM 2821 C C . ARG A 1 385 ? 22.281 -17.594 -27.531 1 57.94 385 ARG A C 1
ATOM 2823 O O . ARG A 1 385 ? 22.609 -18.172 -26.484 1 57.94 385 ARG A O 1
ATOM 2830 N N . ARG A 1 386 ? 21.219 -17.281 -27.875 1 60.84 386 ARG A N 1
ATOM 2831 C CA . ARG A 1 386 ? 20.109 -17.625 -26.984 1 60.84 386 ARG A CA 1
ATOM 2832 C C . ARG A 1 386 ? 19.922 -19.141 -26.891 1 60.84 386 ARG A C 1
ATOM 2834 O O . ARG A 1 386 ? 19.719 -19.672 -25.797 1 60.84 386 ARG A O 1
ATOM 2841 N N . ARG A 1 387 ? 19.922 -19.734 -28.031 1 61.69 387 ARG A N 1
ATOM 2842 C CA . ARG A 1 387 ? 19.719 -21.172 -28.047 1 61.69 387 ARG A CA 1
ATOM 2843 C C . ARG A 1 387 ? 20.859 -21.906 -27.328 1 61.69 387 ARG A C 1
ATOM 2845 O O . ARG A 1 387 ? 20.609 -22.875 -26.625 1 61.69 387 ARG A O 1
ATOM 2852 N N . THR A 1 388 ? 22.016 -21.391 -27.562 1 58.97 388 THR A N 1
ATOM 2853 C CA . THR A 1 388 ? 23.156 -22 -26.891 1 58.97 388 THR A CA 1
ATOM 2854 C C . THR A 1 388 ? 23.078 -21.781 -25.375 1 58.97 388 THR A C 1
ATOM 2856 O O . THR A 1 388 ? 23.422 -22.672 -24.594 1 58.97 388 THR A O 1
ATOM 2859 N N . ALA A 1 389 ? 22.625 -20.656 -25.094 1 58.97 389 ALA A N 1
ATOM 2860 C CA . ALA A 1 389 ? 22.5 -20.344 -23.672 1 58.97 389 ALA A CA 1
ATOM 2861 C C . ALA A 1 389 ? 21.438 -21.203 -23 1 58.97 389 ALA A C 1
ATOM 2863 O O . ALA A 1 389 ? 21.609 -21.641 -21.859 1 58.97 389 ALA A O 1
ATOM 2864 N N . ASP A 1 390 ? 20.469 -21.422 -23.766 1 62.19 390 ASP A N 1
ATOM 2865 C CA . ASP A 1 390 ? 19.391 -22.266 -23.25 1 62.19 390 ASP A CA 1
ATOM 2866 C C . ASP A 1 390 ? 19.875 -23.703 -23.031 1 62.19 390 ASP A C 1
ATOM 2868 O O . ASP A 1 390 ? 19.547 -24.312 -22.016 1 62.19 390 ASP A O 1
ATOM 2872 N N . ILE A 1 391 ? 20.594 -24.109 -24 1 55.91 391 ILE A N 1
ATOM 2873 C CA . ILE A 1 391 ? 21.125 -25.469 -23.922 1 55.91 391 ILE A CA 1
ATOM 2874 C C . ILE A 1 391 ? 22.094 -25.562 -22.734 1 55.91 391 ILE A C 1
ATOM 2876 O O . ILE A 1 391 ? 22.062 -26.531 -21.984 1 55.91 391 ILE A O 1
ATOM 2880 N N . ASP A 1 392 ? 22.844 -24.531 -22.578 1 57.22 392 ASP A N 1
ATOM 2881 C CA . ASP A 1 392 ? 23.812 -24.516 -21.484 1 57.22 392 ASP A CA 1
ATOM 2882 C C . ASP A 1 392 ? 23.109 -24.484 -20.125 1 57.22 392 ASP A C 1
ATOM 2884 O O . ASP A 1 392 ? 23.562 -25.125 -19.172 1 57.22 392 ASP A O 1
ATOM 2888 N N . TYR A 1 393 ? 22.094 -23.828 -20.188 1 58.12 393 TYR A N 1
ATOM 2889 C CA . TYR A 1 393 ? 21.312 -23.719 -18.953 1 58.12 393 TYR A CA 1
ATOM 2890 C C . TYR A 1 393 ? 20.688 -25.062 -18.578 1 58.12 393 TYR A C 1
ATOM 2892 O O . TYR A 1 393 ? 20.719 -25.469 -17.422 1 58.12 393 TYR A O 1
ATOM 2900 N N . ASP A 1 394 ? 20.141 -25.703 -19.562 1 60.88 394 ASP A N 1
ATOM 2901 C CA . ASP A 1 394 ? 19.484 -27 -19.344 1 60.88 394 ASP A CA 1
ATOM 2902 C C . ASP A 1 394 ? 20.5 -28.047 -18.875 1 60.88 394 ASP A C 1
ATOM 2904 O O . ASP A 1 394 ? 20.172 -28.906 -18.047 1 60.88 394 ASP A O 1
ATOM 2908 N N . LEU A 1 395 ? 21.688 -27.844 -19.438 1 53.56 395 LEU A N 1
ATOM 2909 C CA . LEU A 1 395 ? 22.75 -28.797 -19.094 1 53.56 395 LEU A CA 1
ATOM 2910 C C . LEU A 1 395 ? 23.328 -28.484 -17.719 1 53.56 395 LEU A C 1
ATOM 2912 O O . LEU A 1 395 ? 23.719 -29.391 -17 1 53.56 395 LEU A O 1
ATOM 2916 N N . ALA A 1 396 ? 23.344 -27.25 -17.375 1 54.91 396 ALA A N 1
ATOM 2917 C CA . ALA A 1 396 ? 23.969 -26.828 -16.125 1 54.91 396 ALA A CA 1
ATOM 2918 C C . ALA A 1 396 ? 23.031 -27.062 -14.938 1 54.91 396 ALA A C 1
ATOM 2920 O O . ALA A 1 396 ? 23.484 -27.266 -13.812 1 54.91 396 ALA A O 1
ATOM 2921 N N . ARG A 1 397 ? 21.766 -27.141 -15.297 1 60.12 397 ARG A N 1
ATOM 2922 C CA . ARG A 1 397 ? 20.812 -27.312 -14.203 1 60.12 397 ARG A CA 1
ATOM 2923 C C . ARG A 1 397 ? 19.75 -28.344 -14.555 1 60.12 397 ARG A C 1
ATOM 2925 O O . ARG A 1 397 ? 18.578 -27.984 -14.773 1 60.12 397 ARG A O 1
ATOM 2932 N N . PRO A 1 398 ? 20.25 -29.516 -14.609 1 60.78 398 PRO A N 1
ATOM 2933 C CA . PRO A 1 398 ? 19.297 -30.562 -14.984 1 60.78 398 PRO A CA 1
ATOM 2934 C C . PRO A 1 398 ? 18.234 -30.797 -13.906 1 60.78 398 PRO A C 1
ATOM 2936 O O . PRO A 1 398 ? 18.5 -30.609 -12.719 1 60.78 398 PRO A O 1
ATOM 2939 N N . LEU A 1 399 ? 16.938 -30.953 -14.391 1 71.75 399 LEU A N 1
ATOM 2940 C CA . LEU A 1 399 ? 15.891 -31.391 -13.469 1 71.75 399 LEU A CA 1
ATOM 2941 C C . LEU A 1 399 ? 16.016 -32.875 -13.156 1 71.75 399 LEU A C 1
ATOM 2943 O O . LEU A 1 399 ? 15.773 -33.719 -14.023 1 71.75 399 LEU A O 1
ATOM 2947 N N . GLY A 1 400 ? 16.531 -33.219 -12 1 77.75 400 GLY A N 1
ATOM 2948 C CA . GLY A 1 400 ? 16.672 -34.625 -11.578 1 77.75 400 GLY A CA 1
ATOM 2949 C C . GLY A 1 400 ? 15.469 -35.125 -10.82 1 77.75 400 GLY A C 1
ATOM 2950 O O . GLY A 1 400 ? 14.414 -34.5 -10.812 1 77.75 400 GLY A O 1
ATOM 2951 N N . TRP A 1 401 ? 15.594 -36.375 -10.375 1 83.31 401 TRP A N 1
ATOM 2952 C CA . TRP A 1 401 ? 14.508 -37.031 -9.656 1 83.31 401 TRP A CA 1
ATOM 2953 C C . TRP A 1 401 ? 14.18 -36.281 -8.367 1 83.31 401 TRP A C 1
ATOM 2955 O O . TRP A 1 401 ? 13.039 -36.312 -7.902 1 83.31 401 TRP A O 1
ATOM 2965 N N . ARG A 1 402 ? 15.133 -35.594 -7.836 1 86.81 402 ARG A N 1
ATOM 2966 C CA . ARG A 1 402 ? 14.914 -34.844 -6.613 1 86.81 402 ARG A CA 1
ATOM 2967 C C . ARG A 1 402 ? 14 -33.656 -6.875 1 86.81 402 ARG A C 1
ATOM 2969 O O . ARG A 1 402 ? 13.078 -33.375 -6.098 1 86.81 402 ARG A O 1
ATOM 2976 N N . GLU A 1 403 ? 14.344 -33 -7.93 1 85.75 403 GLU A N 1
ATOM 2977 C CA . GLU A 1 403 ? 13.508 -31.859 -8.305 1 85.75 403 GLU A CA 1
ATOM 2978 C C . GLU A 1 403 ? 12.102 -32.312 -8.688 1 85.75 403 GLU A C 1
ATOM 2980 O O . GLU A 1 403 ? 11.117 -31.625 -8.422 1 85.75 403 GLU A O 1
ATOM 2985 N N . GLY A 1 404 ? 12.062 -33.469 -9.297 1 88.5 404 GLY A N 1
ATOM 2986 C CA . GLY A 1 404 ? 10.766 -34.031 -9.633 1 88.5 404 GLY A CA 1
ATOM 2987 C C . GLY A 1 404 ? 9.914 -34.344 -8.414 1 88.5 404 GLY A C 1
ATOM 2988 O O . GLY A 1 404 ? 8.719 -34.062 -8.406 1 88.5 404 GLY A O 1
ATOM 2989 N N . THR A 1 405 ? 10.492 -34.938 -7.43 1 90.69 405 THR A N 1
ATOM 2990 C CA . THR A 1 405 ? 9.781 -35.25 -6.191 1 90.69 405 THR A CA 1
ATOM 2991 C C . THR A 1 405 ? 9.297 -33.969 -5.516 1 90.69 405 THR A C 1
ATOM 2993 O O . THR A 1 405 ? 8.203 -33.938 -4.953 1 90.69 405 THR A O 1
ATOM 2996 N N . LEU A 1 406 ? 10.133 -32.969 -5.629 1 90.38 406 LEU A N 1
ATOM 2997 C CA . LEU A 1 406 ? 9.75 -31.688 -5.078 1 90.38 406 LEU A CA 1
ATOM 2998 C C . LEU A 1 406 ? 8.539 -31.125 -5.809 1 90.38 406 LEU A C 1
ATOM 3000 O O . LEU A 1 406 ? 7.613 -30.594 -5.18 1 90.38 406 LEU A O 1
ATOM 3004 N N . LEU A 1 407 ? 8.547 -31.25 -7.094 1 90.38 407 LEU A N 1
ATOM 3005 C CA . LEU A 1 407 ? 7.457 -30.719 -7.91 1 90.38 407 LEU A CA 1
ATOM 3006 C C . LEU A 1 407 ? 6.152 -31.453 -7.602 1 90.38 407 LEU A C 1
ATOM 3008 O O . LEU A 1 407 ? 5.078 -30.844 -7.621 1 90.38 407 LEU A O 1
ATOM 3012 N N . VAL A 1 408 ? 6.262 -32.656 -7.34 1 92 408 VAL A N 1
ATOM 3013 C CA . VAL A 1 408 ? 5.082 -33.438 -7.031 1 92 408 VAL A CA 1
ATOM 3014 C C . VAL A 1 408 ? 4.547 -33.062 -5.652 1 92 408 VAL A C 1
ATOM 3016 O O . VAL A 1 408 ? 3.344 -32.875 -5.48 1 92 408 VAL A O 1
ATOM 3019 N N . TRP A 1 409 ? 5.379 -32.906 -4.711 1 92.19 409 TRP A N 1
ATOM 3020 C CA . TRP A 1 409 ? 4.977 -32.688 -3.33 1 92.19 409 TRP A CA 1
ATOM 3021 C C . TRP A 1 409 ? 4.531 -31.234 -3.137 1 92.19 409 TRP A C 1
ATOM 3023 O O . TRP A 1 409 ? 3.76 -30.938 -2.223 1 92.19 409 TRP A O 1
ATOM 3033 N N . ALA A 1 410 ? 4.977 -30.375 -4 1 90.81 410 ALA A N 1
ATOM 3034 C CA . ALA A 1 410 ? 4.664 -28.953 -3.881 1 90.81 410 ALA A CA 1
ATOM 3035 C C . ALA A 1 410 ? 3.311 -28.641 -4.508 1 90.81 410 ALA A C 1
ATOM 3037 O O . ALA A 1 410 ? 2.895 -27.484 -4.547 1 90.81 410 ALA A O 1
ATOM 3038 N N . GLY A 1 411 ? 2.57 -29.609 -4.91 1 89.19 411 GLY A N 1
ATOM 3039 C CA . GLY A 1 411 ? 1.295 -29.406 -5.578 1 89.19 411 GLY A CA 1
ATOM 3040 C C . GLY A 1 411 ? 0.135 -29.25 -4.613 1 89.19 411 GLY A C 1
ATOM 3041 O O . GLY A 1 411 ? -0.89 -29.922 -4.754 1 89.19 411 GLY A O 1
ATOM 3042 N N . MET A 1 412 ? 0.239 -28.375 -3.674 1 88.5 412 MET A N 1
ATOM 3043 C CA . MET A 1 412 ? -0.844 -28.156 -2.719 1 88.5 412 MET A CA 1
ATOM 3044 C C . MET A 1 412 ? -1.915 -27.25 -3.307 1 88.5 412 MET A C 1
ATOM 3046 O O . MET A 1 412 ? -1.635 -26.453 -4.211 1 88.5 412 MET A O 1
ATOM 3050 N N . ARG A 1 413 ? -3.098 -27.453 -2.764 1 88.38 413 ARG A N 1
ATOM 3051 C CA . ARG A 1 413 ? -4.23 -26.656 -3.234 1 88.38 413 ARG A CA 1
ATOM 3052 C C . ARG A 1 413 ? -4.477 -25.453 -2.326 1 88.38 413 ARG A C 1
ATOM 3054 O O . ARG A 1 413 ? -3.902 -25.375 -1.238 1 88.38 413 ARG A O 1
ATOM 3061 N N . GLY A 1 414 ? -5.242 -24.469 -2.857 1 82.56 414 GLY A N 1
ATOM 3062 C CA . GLY A 1 414 ? -5.363 -23.281 -2.039 1 82.56 414 GLY A CA 1
ATOM 3063 C C . GLY A 1 414 ? -6.609 -22.469 -2.348 1 82.56 414 GLY A C 1
ATOM 3064 O O . GLY A 1 414 ? -7.707 -23.016 -2.426 1 82.56 414 GLY A O 1
ATOM 3065 N N . VAL A 1 415 ? -6.379 -21.188 -2.518 1 79.25 415 VAL A N 1
ATOM 3066 C CA . VAL A 1 415 ? -7.43 -20.172 -2.5 1 79.25 415 VAL A CA 1
ATOM 3067 C C . VAL A 1 415 ? -8.336 -20.359 -3.713 1 79.25 415 VAL A C 1
ATOM 3069 O O . VAL A 1 415 ? -9.555 -20.203 -3.611 1 79.25 415 VAL A O 1
ATOM 3072 N N . VAL A 1 416 ? -7.828 -20.719 -4.809 1 84.19 416 VAL A N 1
ATOM 3073 C CA . VAL A 1 416 ? -8.617 -20.828 -6.031 1 84.19 416 VAL A CA 1
ATOM 3074 C C . VAL A 1 416 ? -9.594 -21.984 -5.914 1 84.19 416 VAL A C 1
ATOM 3076 O O . VAL A 1 416 ? -10.734 -21.906 -6.383 1 84.19 416 VAL A O 1
ATOM 3079 N N . THR A 1 417 ? -9.125 -23.047 -5.312 1 88.12 417 THR A N 1
ATOM 3080 C CA . THR A 1 417 ? -10 -24.203 -5.102 1 88.12 417 THR A CA 1
ATOM 3081 C C . THR A 1 417 ? -11.219 -23.812 -4.277 1 88.12 417 THR A C 1
ATOM 3083 O O . THR A 1 417 ? -12.344 -24.188 -4.609 1 88.12 417 THR A O 1
ATOM 3086 N N . LEU A 1 418 ? -11.023 -23.047 -3.34 1 83.44 418 LEU A N 1
ATOM 3087 C CA . LEU A 1 418 ? -12.109 -22.641 -2.447 1 83.44 418 LEU A CA 1
ATOM 3088 C C . LEU A 1 418 ? -13.086 -21.703 -3.16 1 83.44 418 LEU A C 1
ATOM 3090 O O . LEU A 1 418 ? -14.297 -21.891 -3.072 1 83.44 418 LEU A O 1
ATOM 3094 N N . ALA A 1 419 ? -12.578 -20.766 -3.801 1 83.56 419 ALA A N 1
ATOM 3095 C CA . ALA A 1 419 ? -13.422 -19.797 -4.496 1 83.56 419 ALA A CA 1
ATOM 3096 C C . ALA A 1 419 ? -14.188 -20.469 -5.637 1 83.56 419 ALA A C 1
ATOM 3098 O O . ALA A 1 419 ? -15.375 -20.188 -5.84 1 83.56 419 ALA A O 1
ATOM 3099 N N . ALA A 1 420 ? -13.516 -21.328 -6.324 1 88 420 ALA A N 1
ATOM 3100 C CA . ALA A 1 420 ? -14.125 -22.016 -7.457 1 88 420 ALA A CA 1
ATOM 3101 C C . ALA A 1 420 ? -15.273 -22.922 -7 1 88 420 ALA A C 1
ATOM 3103 O O . ALA A 1 420 ? -16.312 -23 -7.672 1 88 420 ALA A O 1
ATOM 3104 N N . ALA A 1 421 ? -15.062 -23.531 -5.879 1 88.94 421 ALA A N 1
ATOM 3105 C CA . ALA A 1 421 ? -16.094 -24.422 -5.355 1 88.94 421 ALA A CA 1
ATOM 3106 C C . ALA A 1 421 ? -17.391 -23.656 -5.086 1 88.94 421 ALA A C 1
ATOM 3108 O O . ALA A 1 421 ? -18.484 -24.172 -5.324 1 88.94 421 ALA A O 1
ATOM 3109 N N . GLN A 1 422 ? -17.234 -22.469 -4.738 1 85.81 422 GLN A N 1
ATOM 3110 C CA . GLN A 1 422 ? -18.391 -21.672 -4.348 1 85.81 422 GLN A CA 1
ATOM 3111 C C . GLN A 1 422 ? -19.078 -21.078 -5.566 1 85.81 422 GLN A C 1
ATOM 3113 O O . GLN A 1 422 ? -20.172 -20.5 -5.449 1 85.81 422 GLN A O 1
ATOM 3118 N N . THR A 1 423 ? -18.531 -21.266 -6.676 1 83.88 423 THR A N 1
ATOM 3119 C CA . THR A 1 423 ? -19.156 -20.781 -7.902 1 83.88 423 THR A CA 1
ATOM 3120 C C . THR A 1 423 ? -20.109 -21.812 -8.477 1 83.88 423 THR A C 1
ATOM 3122 O O . THR A 1 423 ? -20.844 -21.531 -9.438 1 83.88 423 THR A O 1
ATOM 3125 N N . LEU A 1 424 ? -20.156 -22.953 -7.875 1 87.5 424 LEU A N 1
ATOM 3126 C CA . LEU A 1 424 ? -21.109 -23.969 -8.312 1 87.5 424 LEU A CA 1
ATOM 3127 C C . LEU A 1 424 ? -22.547 -23.438 -8.211 1 87.5 424 LEU A C 1
ATOM 3129 O O . LEU A 1 424 ? -22.922 -22.812 -7.215 1 87.5 424 LEU A O 1
ATOM 3133 N N . PRO A 1 425 ? -23.25 -23.672 -9.289 1 85.94 425 PRO A N 1
ATOM 3134 C CA . PRO A 1 425 ? -24.625 -23.172 -9.281 1 85.94 425 PRO A CA 1
ATOM 3135 C C . PRO A 1 425 ? -25.438 -23.672 -8.086 1 85.94 425 PRO A C 1
ATOM 3137 O O . PRO A 1 425 ? -25.219 -24.781 -7.613 1 85.94 425 PRO A O 1
ATOM 3140 N N . ALA A 1 426 ? -26.422 -22.859 -7.672 1 81.81 426 ALA A N 1
ATOM 3141 C CA . ALA A 1 426 ? -27.25 -23.172 -6.508 1 81.81 426 ALA A CA 1
ATOM 3142 C C . ALA A 1 426 ? -28.094 -24.406 -6.746 1 81.81 426 ALA A C 1
ATOM 3144 O O . ALA A 1 426 ? -28.453 -25.125 -5.801 1 81.81 426 ALA A O 1
ATOM 3145 N N . ASP A 1 427 ? -28.328 -24.703 -7.941 1 81.62 427 ASP A N 1
ATOM 3146 C CA . ASP A 1 427 ? -29.219 -25.812 -8.273 1 81.62 427 ASP A CA 1
ATOM 3147 C C . ASP A 1 427 ? -28.438 -27.109 -8.406 1 81.62 427 ASP A C 1
ATOM 3149 O O . ASP A 1 427 ? -29.016 -28.172 -8.695 1 81.62 427 ASP A O 1
ATOM 3153 N N . THR A 1 428 ? -27.156 -27.125 -8.078 1 85.56 428 THR A N 1
ATOM 3154 C CA . THR A 1 428 ? -26.344 -28.328 -8.156 1 85.56 428 THR A CA 1
ATOM 3155 C C . THR A 1 428 ? -26.734 -29.312 -7.047 1 85.56 428 THR A C 1
ATOM 3157 O O . THR A 1 428 ? -26.828 -28.922 -5.879 1 85.56 428 THR A O 1
ATOM 3160 N N . PRO A 1 429 ? -27.047 -30.469 -7.477 1 82.5 429 PRO A N 1
ATOM 3161 C CA . PRO A 1 429 ? -27.359 -31.469 -6.449 1 82.5 429 PRO A CA 1
ATOM 3162 C C . PRO A 1 429 ? -26.219 -31.672 -5.453 1 82.5 429 PRO A C 1
ATOM 3164 O O . PRO A 1 429 ? -25.062 -31.75 -5.852 1 82.5 429 PRO A O 1
ATOM 3167 N N . ASN A 1 430 ? -26.516 -31.719 -4.152 1 82.69 430 ASN A N 1
ATOM 3168 C CA . ASN A 1 430 ? -25.531 -31.922 -3.092 1 82.69 430 ASN A CA 1
ATOM 3169 C C . ASN A 1 430 ? -24.453 -30.844 -3.107 1 82.69 430 ASN A C 1
ATOM 3171 O O . ASN A 1 430 ? -23.266 -31.141 -2.955 1 82.69 430 ASN A O 1
ATOM 3175 N N . ARG A 1 431 ? -24.781 -29.703 -3.43 1 85.88 431 ARG A N 1
ATOM 3176 C CA . ARG A 1 431 ? -23.844 -28.594 -3.59 1 85.88 431 ARG A CA 1
ATOM 3177 C C . ARG A 1 431 ? -22.984 -28.422 -2.348 1 85.88 431 ARG A C 1
ATOM 3179 O O . ARG A 1 431 ? -21.766 -28.297 -2.453 1 85.88 431 ARG A O 1
ATOM 3186 N N . SER A 1 432 ? -23.625 -28.453 -1.17 1 82.88 432 SER A N 1
ATOM 3187 C CA . SER A 1 432 ? -22.891 -28.25 0.073 1 82.88 432 SER A CA 1
ATOM 3188 C C . SER A 1 432 ? -21.859 -29.344 0.308 1 82.88 432 SER A C 1
ATOM 3190 O O . SER A 1 432 ? -20.781 -29.094 0.821 1 82.88 432 SER A O 1
ATOM 3192 N N . PHE A 1 433 ? -22.25 -30.5 -0.11 1 86.56 433 PHE A N 1
ATOM 3193 C CA . PHE A 1 433 ? -21.344 -31.641 0.032 1 86.56 433 PHE A CA 1
ATOM 3194 C C . PHE A 1 433 ? -20.141 -31.5 -0.886 1 86.56 433 PHE A C 1
ATOM 3196 O O . PHE A 1 433 ? -19.016 -31.75 -0.473 1 86.56 433 PHE A O 1
ATOM 3203 N N . LEU A 1 434 ? -20.406 -31.141 -2.08 1 89.62 434 LEU A N 1
ATOM 3204 C CA . LEU A 1 434 ? -19.328 -30.969 -3.055 1 89.62 434 LEU A CA 1
ATOM 3205 C C . LEU A 1 434 ? -18.359 -29.875 -2.617 1 89.62 434 LEU A C 1
ATOM 3207 O O . LEU A 1 434 ? -17.141 -30.031 -2.76 1 89.62 434 LEU A O 1
ATOM 3211 N N . ILE A 1 435 ? -18.906 -28.844 -2.045 1 88.94 435 ILE A N 1
ATOM 3212 C CA . ILE A 1 435 ? -18.078 -27.734 -1.568 1 88.94 435 ILE A CA 1
ATOM 3213 C C . ILE A 1 435 ? -17.234 -28.203 -0.387 1 88.94 435 ILE A C 1
ATOM 3215 O O . ILE A 1 435 ? -16.047 -27.859 -0.292 1 88.94 435 ILE A O 1
ATOM 3219 N N . LEU A 1 436 ? -17.797 -28.938 0.41 1 88.69 436 LEU A N 1
ATOM 3220 C CA . LEU A 1 436 ? -17.062 -29.469 1.566 1 88.69 436 LEU A CA 1
ATOM 3221 C C . LEU A 1 436 ? -15.93 -30.375 1.131 1 88.69 436 LEU A C 1
ATOM 3223 O O . LEU A 1 436 ? -14.852 -30.359 1.727 1 88.69 436 LEU A O 1
ATOM 3227 N N . VAL A 1 437 ? -16.156 -31.172 0.145 1 91.38 437 VAL A N 1
ATOM 3228 C CA . VAL A 1 437 ? -15.133 -32.062 -0.385 1 91.38 437 VAL A CA 1
ATOM 3229 C C . VAL A 1 437 ? -13.977 -31.234 -0.94 1 91.38 437 VAL A C 1
ATOM 3231 O O . VAL A 1 437 ? -12.805 -31.516 -0.668 1 91.38 437 VAL A O 1
ATOM 3234 N N . ALA A 1 438 ? -14.336 -30.234 -1.736 1 92 438 ALA A N 1
ATOM 3235 C CA . ALA A 1 438 ? -13.312 -29.359 -2.297 1 92 438 ALA A CA 1
ATOM 3236 C C . ALA A 1 438 ? -12.5 -28.688 -1.194 1 92 438 ALA A C 1
ATOM 3238 O O . ALA A 1 438 ? -11.273 -28.609 -1.281 1 92 438 ALA A O 1
ATOM 3239 N N . PHE A 1 439 ? -13.18 -28.266 -0.198 1 88.62 439 PHE A N 1
ATOM 3240 C CA . PHE A 1 439 ? -12.516 -27.641 0.938 1 88.62 439 PHE A CA 1
ATOM 3241 C C . PHE A 1 439 ? -11.625 -28.641 1.665 1 88.62 439 PHE A C 1
ATOM 3243 O O . PHE A 1 439 ? -10.531 -28.297 2.119 1 88.62 439 PHE A O 1
ATOM 3250 N N . GLY A 1 440 ? -12.141 -29.797 1.783 1 90.06 440 GLY A N 1
ATOM 3251 C CA . GLY A 1 440 ? -11.359 -30.844 2.412 1 90.06 440 GLY A CA 1
ATOM 3252 C C . GLY A 1 440 ? -10.07 -31.156 1.672 1 90.06 440 GLY A C 1
ATOM 3253 O O . GLY A 1 440 ? -9.023 -31.359 2.293 1 90.06 440 GLY A O 1
ATOM 3254 N N . VAL A 1 441 ? -10.164 -31.219 0.396 1 92.62 441 VAL A N 1
ATOM 3255 C CA . VAL A 1 441 ? -8.984 -31.484 -0.419 1 92.62 441 VAL A CA 1
ATOM 3256 C C . VAL A 1 441 ? -7.984 -30.344 -0.257 1 92.62 441 VAL A C 1
ATOM 3258 O O . VAL A 1 441 ? -6.785 -30.578 -0.069 1 92.62 441 VAL A O 1
ATOM 3261 N N . ALA A 1 442 ? -8.492 -29.125 -0.348 1 90.38 442 ALA A N 1
ATOM 3262 C CA . ALA A 1 442 ? -7.633 -27.953 -0.242 1 90.38 442 ALA A CA 1
ATOM 3263 C C . ALA A 1 442 ? -6.977 -27.875 1.133 1 90.38 442 ALA A C 1
ATOM 3265 O O . ALA A 1 442 ? -5.758 -27.719 1.237 1 90.38 442 ALA A O 1
ATOM 3266 N N . PHE A 1 443 ? -7.758 -28.062 2.135 1 88.06 443 PHE A N 1
ATOM 3267 C CA . PHE A 1 443 ? -7.266 -27.984 3.506 1 88.06 443 PHE A CA 1
ATOM 3268 C C . PHE A 1 443 ? -6.324 -29.141 3.807 1 88.06 443 PHE A C 1
ATOM 3270 O O . PHE A 1 443 ? -5.273 -28.953 4.43 1 88.06 443 PHE A O 1
ATOM 3277 N N . GLY A 1 444 ? -6.707 -30.25 3.371 1 89.44 444 GLY A N 1
ATOM 3278 C CA . GLY A 1 444 ? -5.898 -31.438 3.607 1 89.44 444 GLY A CA 1
ATOM 3279 C C . GLY A 1 444 ? -4.539 -31.375 2.936 1 89.44 444 GLY A C 1
ATOM 3280 O O . GLY A 1 444 ? -3.516 -31.672 3.561 1 89.44 444 GLY A O 1
ATOM 3281 N N . THR A 1 445 ? -4.535 -31 1.716 1 91 445 THR A N 1
ATOM 3282 C CA . THR A 1 445 ? -3.275 -30.922 0.984 1 91 445 THR A CA 1
ATOM 3283 C C . THR A 1 445 ? -2.404 -29.797 1.532 1 91 445 THR A C 1
ATOM 3285 O O . THR A 1 445 ? -1.185 -29.938 1.64 1 91 445 THR A O 1
ATOM 3288 N N . LEU A 1 446 ? -3.045 -28.75 1.882 1 87.44 446 LEU A N 1
ATOM 3289 C CA . LEU A 1 446 ? -2.303 -27.609 2.428 1 87.44 446 LEU A CA 1
ATOM 3290 C C . LEU A 1 446 ? -1.645 -27.984 3.752 1 87.44 446 LEU A C 1
ATOM 3292 O O . LEU A 1 446 ? -0.472 -27.672 3.975 1 87.44 446 LEU A O 1
ATOM 3296 N N . LEU A 1 447 ? -2.387 -28.594 4.59 1 87.38 447 LEU A N 1
ATOM 3297 C CA . LEU A 1 447 ? -1.876 -28.922 5.918 1 87.38 447 LEU A CA 1
ATOM 3298 C C . LEU A 1 447 ? -0.848 -30.047 5.848 1 87.38 447 LEU A C 1
ATOM 3300 O O . LEU A 1 447 ? 0.191 -29.984 6.508 1 87.38 447 LEU A O 1
ATOM 3304 N N . LEU A 1 448 ? -1.157 -31.047 5.062 1 89.75 448 LEU A N 1
ATOM 3305 C CA . LEU A 1 448 ? -0.264 -32.188 4.988 1 89.75 448 LEU A CA 1
ATOM 3306 C C . LEU A 1 448 ? 0.986 -31.859 4.184 1 89.75 448 LEU A C 1
ATOM 3308 O O . LEU A 1 448 ? 2.107 -32.031 4.672 1 89.75 448 LEU A O 1
ATOM 3312 N N . GLN A 1 449 ? 0.808 -31.406 3.021 1 90.88 449 GLN A N 1
ATOM 3313 C CA . GLN A 1 449 ? 1.946 -31.109 2.16 1 90.88 449 GLN A CA 1
ATOM 3314 C C . GLN A 1 449 ? 2.652 -29.828 2.605 1 90.88 449 GLN A C 1
ATOM 3316 O O . GLN A 1 449 ? 3.881 -29.734 2.539 1 90.88 449 GLN A O 1
ATOM 3321 N N . GLY A 1 450 ? 1.887 -28.875 3.031 1 86.56 450 GLY A N 1
ATOM 3322 C CA . GLY A 1 450 ? 2.498 -27.625 3.479 1 86.56 450 GLY A CA 1
ATOM 3323 C C . GLY A 1 450 ? 3.373 -27.797 4.707 1 86.56 450 GLY A C 1
ATOM 3324 O O . GLY A 1 450 ? 4.453 -27.219 4.793 1 86.56 450 GLY A O 1
ATOM 3325 N N . SER A 1 451 ? 2.971 -28.578 5.625 1 87.94 451 SER A N 1
ATOM 3326 C CA . SER A 1 451 ? 3.721 -28.797 6.859 1 87.94 451 SER A CA 1
ATOM 3327 C C . SER A 1 451 ? 4.906 -29.719 6.633 1 87.94 451 SER A C 1
ATOM 3329 O O . SER A 1 451 ? 5.914 -29.641 7.336 1 87.94 451 SER A O 1
ATOM 3331 N N . THR A 1 452 ? 4.891 -30.484 5.598 1 91.25 452 THR A N 1
ATOM 3332 C CA . THR A 1 452 ? 5.941 -31.469 5.395 1 91.25 452 THR A CA 1
ATOM 3333 C C . THR A 1 452 ? 6.891 -31.031 4.281 1 91.25 452 THR A C 1
ATOM 3335 O O . THR A 1 452 ? 7.977 -31.594 4.129 1 91.25 452 THR A O 1
ATOM 3338 N N . LEU A 1 453 ? 6.559 -30.125 3.611 1 88.75 453 LEU A N 1
ATOM 3339 C CA . LEU A 1 453 ? 7.344 -29.688 2.459 1 88.75 453 LEU A CA 1
ATOM 3340 C C . LEU A 1 453 ? 8.75 -29.281 2.883 1 88.75 453 LEU A C 1
ATOM 3342 O O . LEU A 1 453 ? 9.734 -29.641 2.227 1 88.75 453 LEU A O 1
ATOM 3346 N N . PRO A 1 454 ? 8.883 -28.531 3.973 1 86.25 454 PRO A N 1
ATOM 3347 C CA . PRO A 1 454 ? 10.25 -28.188 4.391 1 86.25 454 PRO A CA 1
ATOM 3348 C C . PRO A 1 454 ? 11.086 -29.422 4.719 1 86.25 454 PRO A C 1
ATOM 3350 O O . PRO A 1 454 ? 12.273 -29.469 4.395 1 86.25 454 PRO A O 1
ATOM 3353 N N . TRP A 1 455 ? 10.461 -30.359 5.273 1 87.5 455 TRP A N 1
ATOM 3354 C CA . TRP A 1 455 ? 11.141 -31.594 5.617 1 87.5 455 TRP A CA 1
ATOM 3355 C C . TRP A 1 455 ? 11.555 -32.375 4.359 1 87.5 455 TRP A C 1
ATOM 3357 O O . TRP A 1 455 ? 12.68 -32.875 4.27 1 87.5 455 TRP A O 1
ATOM 3367 N N . VAL A 1 456 ? 10.703 -32.438 3.426 1 90.06 456 VAL A N 1
ATOM 3368 C CA . VAL A 1 456 ? 10.977 -33.125 2.174 1 90.06 456 VAL A CA 1
ATOM 3369 C C . VAL A 1 456 ? 12.094 -32.406 1.414 1 90.06 456 VAL A C 1
ATOM 3371 O O . VAL A 1 456 ? 12.992 -33.062 0.87 1 90.06 456 VAL A O 1
ATOM 3374 N N . THR A 1 457 ? 12.047 -31.172 1.39 1 87 457 THR A N 1
ATOM 3375 C CA . THR A 1 457 ? 13.039 -30.391 0.675 1 87 457 THR A CA 1
ATOM 3376 C C . THR A 1 457 ? 14.422 -30.578 1.294 1 87 457 THR A C 1
ATOM 3378 O O . THR A 1 457 ? 15.422 -30.672 0.578 1 87 457 THR A O 1
ATOM 3381 N N . ARG A 1 458 ? 14.469 -30.641 2.559 1 85.19 458 ARG A N 1
ATOM 3382 C CA . ARG A 1 458 ? 15.734 -30.844 3.264 1 85.19 458 ARG A CA 1
ATOM 3383 C C . ARG A 1 458 ? 16.266 -32.25 3.037 1 85.19 458 ARG A C 1
ATOM 3385 O O . ARG A 1 458 ? 17.469 -32.438 2.848 1 85.19 458 ARG A O 1
ATOM 3392 N N . ARG A 1 459 ? 15.406 -33.156 3.1 1 88.19 459 ARG A N 1
ATOM 3393 C CA . ARG A 1 459 ? 15.805 -34.531 2.938 1 88.19 459 ARG A CA 1
ATOM 3394 C C . ARG A 1 459 ? 16.312 -34.812 1.523 1 88.19 459 ARG A C 1
ATOM 3396 O O . ARG A 1 459 ? 17.172 -35.656 1.316 1 88.19 459 ARG A O 1
ATOM 3403 N N . LEU A 1 460 ? 15.812 -34.062 0.604 1 89 460 LEU A N 1
ATOM 3404 C CA . LEU A 1 460 ? 16.219 -34.219 -0.789 1 89 460 LEU A CA 1
ATOM 3405 C C . LEU A 1 460 ? 17.5 -33.469 -1.076 1 89 460 LEU A C 1
ATOM 3407 O O . LEU A 1 460 ? 18.078 -33.594 -2.156 1 89 460 LEU A O 1
ATOM 3411 N N . GLY A 1 461 ? 18 -32.594 -0.157 1 78.31 461 GLY A N 1
ATOM 3412 C CA . GLY A 1 461 ? 19.25 -31.875 -0.29 1 78.31 461 GLY A CA 1
ATOM 3413 C C . GLY A 1 461 ? 19.156 -30.688 -1.231 1 78.31 461 GLY A C 1
ATOM 3414 O O . GLY A 1 461 ? 20.141 -30.344 -1.903 1 78.31 461 GLY A O 1
ATOM 3415 N N . LEU A 1 462 ? 18.109 -30.188 -1.394 1 76.19 462 LEU A N 1
ATOM 3416 C CA . LEU A 1 462 ? 17.906 -29.109 -2.363 1 76.19 462 LEU A CA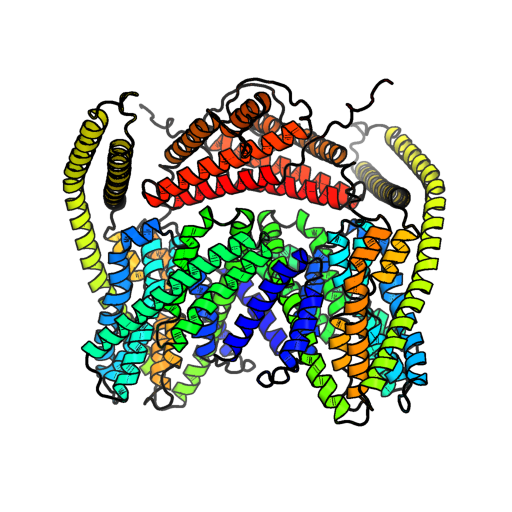 1
ATOM 3417 C C . LEU A 1 462 ? 18.016 -27.75 -1.694 1 76.19 462 LEU A C 1
ATOM 3419 O O . LEU A 1 462 ? 17.547 -26.75 -2.236 1 76.19 462 LEU A O 1
ATOM 3423 N N . ILE A 1 463 ? 18.656 -27.609 -0.573 1 70.12 463 ILE A N 1
ATOM 3424 C CA . ILE A 1 463 ? 18.766 -26.359 0.166 1 70.12 463 ILE A CA 1
ATOM 3425 C C . ILE A 1 463 ? 20.016 -25.609 -0.276 1 70.12 463 ILE A C 1
ATOM 3427 O O . ILE A 1 463 ? 21.078 -26.203 -0.477 1 70.12 463 ILE A O 1
ATOM 3431 N N . GLY A 1 464 ? 19.859 -24.188 -0.339 1 60.66 464 GLY A N 1
ATOM 3432 C CA . GLY A 1 464 ? 21 -23.297 -0.437 1 60.66 464 GLY A CA 1
ATOM 3433 C C . GLY A 1 464 ? 21.719 -23.375 -1.776 1 60.66 464 GLY A C 1
ATOM 3434 O O . GLY A 1 464 ? 22.938 -23.297 -1.841 1 60.66 464 GLY A O 1
ATOM 3435 N N . GLN A 1 465 ? 21.156 -23.844 -2.838 1 53.91 465 GLN A N 1
ATOM 3436 C CA . GLN A 1 465 ? 21.844 -23.906 -4.117 1 53.91 465 GLN A CA 1
ATOM 3437 C C . GLN A 1 465 ? 22.125 -22.516 -4.664 1 53.91 465 GLN A C 1
ATOM 3439 O O . GLN A 1 465 ? 21.297 -21.953 -5.383 1 53.91 465 GLN A O 1
ATOM 3444 N N . ASP A 1 466 ? 22.703 -21.594 -3.799 1 51.06 466 ASP A N 1
ATOM 3445 C CA . ASP A 1 466 ? 23.047 -20.203 -4.094 1 51.06 466 ASP A CA 1
ATOM 3446 C C . ASP A 1 466 ? 23.984 -20.125 -5.297 1 51.06 466 ASP A C 1
ATOM 3448 O O . ASP A 1 466 ? 25 -20.812 -5.355 1 51.06 466 ASP A O 1
ATOM 3452 N N . THR A 1 467 ? 23.562 -19.859 -6.43 1 50.12 467 THR A N 1
ATOM 3453 C CA . THR A 1 467 ? 24.312 -19.75 -7.684 1 50.12 467 THR A CA 1
ATOM 3454 C C . THR A 1 467 ? 25.281 -18.578 -7.641 1 50.12 467 THR A C 1
ATOM 3456 O O . THR A 1 467 ? 24.938 -17.469 -8.047 1 50.12 467 THR A O 1
ATOM 3459 N N . THR A 1 468 ? 26.172 -18.422 -6.609 1 46.59 468 THR A N 1
ATOM 3460 C CA . THR A 1 468 ? 27.125 -17.328 -6.492 1 46.59 468 THR A CA 1
ATOM 3461 C C . THR A 1 468 ? 28.109 -17.344 -7.652 1 46.59 468 THR A C 1
ATOM 3463 O O . THR A 1 468 ? 28.812 -16.359 -7.898 1 46.59 468 THR A O 1
ATOM 3466 N N . GLY A 1 469 ? 28.25 -18.328 -8.484 1 45.56 469 GLY A N 1
ATOM 3467 C CA . GLY A 1 469 ? 29.422 -18.531 -9.328 1 45.56 469 GLY A CA 1
ATOM 3468 C C . GLY A 1 469 ? 29.547 -17.516 -10.438 1 45.56 469 GLY A C 1
ATOM 3469 O O . GLY A 1 469 ? 30.641 -17.188 -10.891 1 45.56 469 GLY A O 1
ATOM 3470 N N . ASP A 1 470 ? 28.406 -16.844 -10.891 1 53.66 470 ASP A N 1
ATOM 3471 C CA . ASP A 1 470 ? 28.547 -16.109 -12.141 1 53.66 470 ASP A CA 1
ATOM 3472 C C . ASP A 1 470 ? 28.531 -14.602 -11.898 1 53.66 470 ASP A C 1
ATOM 3474 O O . ASP A 1 470 ? 28.453 -13.812 -12.844 1 53.66 470 ASP A O 1
ATOM 3478 N N . LEU A 1 471 ? 28.688 -14.141 -10.688 1 57.28 471 LEU A N 1
ATOM 3479 C CA . LEU A 1 471 ? 28.578 -12.719 -10.391 1 57.28 471 LEU A CA 1
ATOM 3480 C C . LEU A 1 471 ? 29.781 -11.961 -10.938 1 57.28 471 LEU A C 1
ATOM 3482 O O . LEU A 1 471 ? 29.641 -10.875 -11.508 1 57.28 471 LEU A O 1
ATOM 3486 N N . PRO A 1 472 ? 30.953 -12.57 -10.891 1 52.53 472 PRO A N 1
ATOM 3487 C CA . PRO A 1 472 ? 32.094 -11.852 -11.445 1 52.53 472 PRO A CA 1
ATOM 3488 C C . PRO A 1 472 ? 31.984 -11.641 -12.953 1 52.53 472 PRO A C 1
ATOM 3490 O O . PRO A 1 472 ? 32.375 -10.586 -13.461 1 52.53 472 PRO A O 1
ATOM 3493 N N . ALA A 1 473 ? 31.422 -12.625 -13.586 1 57.03 473 ALA A N 1
ATOM 3494 C CA . ALA A 1 473 ? 31.266 -12.492 -15.031 1 57.03 473 ALA A CA 1
ATOM 3495 C C . ALA A 1 473 ? 30.297 -11.367 -15.383 1 57.03 473 ALA A C 1
ATOM 3497 O O . ALA A 1 473 ? 30.516 -10.617 -16.328 1 57.03 473 ALA A O 1
ATOM 3498 N N . LEU A 1 474 ? 29.359 -11.242 -14.641 1 62.09 474 LEU A N 1
ATOM 3499 C CA . LEU A 1 474 ? 28.359 -10.195 -14.859 1 62.09 474 LEU A CA 1
ATOM 3500 C C . LEU A 1 474 ? 28.953 -8.82 -14.594 1 62.09 474 LEU A C 1
ATOM 3502 O O . LEU A 1 474 ? 28.672 -7.867 -15.32 1 62.09 474 LEU A O 1
ATOM 3506 N N . ARG A 1 475 ? 29.719 -8.789 -13.664 1 61.56 475 ARG A N 1
ATOM 3507 C CA . ARG A 1 475 ? 30.359 -7.527 -13.336 1 61.56 475 ARG A CA 1
ATOM 3508 C C . ARG A 1 475 ? 31.312 -7.102 -14.453 1 61.56 475 ARG A C 1
ATOM 3510 O O . ARG A 1 475 ? 31.406 -5.918 -14.781 1 61.56 475 ARG A O 1
ATOM 3517 N N . ARG A 1 476 ? 31.984 -8.062 -14.906 1 59.84 476 ARG A N 1
ATOM 3518 C CA . ARG A 1 476 ? 32.906 -7.773 -16 1 59.84 476 ARG A CA 1
ATOM 3519 C C . ARG A 1 476 ? 32.156 -7.238 -17.219 1 59.84 476 ARG A C 1
ATOM 3521 O O . ARG A 1 476 ? 32.594 -6.309 -17.875 1 59.84 476 ARG A O 1
ATOM 3528 N N . GLU A 1 477 ? 31.031 -7.828 -17.438 1 65.44 477 GLU A N 1
ATOM 3529 C CA . GLU A 1 477 ? 30.219 -7.383 -18.562 1 65.44 477 GLU A CA 1
ATOM 3530 C C . GLU A 1 477 ? 29.719 -5.957 -18.359 1 65.44 477 GLU A C 1
ATOM 3532 O O . GLU A 1 477 ? 29.703 -5.156 -19.297 1 65.44 477 GLU A O 1
ATOM 3537 N N . THR A 1 478 ? 29.375 -5.684 -17.203 1 70.44 478 THR A N 1
ATOM 3538 C CA . THR A 1 478 ? 28.859 -4.352 -16.906 1 70.44 478 THR A CA 1
ATOM 3539 C C . THR A 1 478 ? 29.984 -3.32 -16.953 1 70.44 478 THR A C 1
ATOM 3541 O O . THR A 1 478 ? 29.781 -2.189 -17.391 1 70.44 478 THR A O 1
ATOM 3544 N N . GLU A 1 479 ? 31.062 -3.73 -16.453 1 65.69 479 GLU A N 1
ATOM 3545 C CA . GLU A 1 479 ? 32.219 -2.844 -16.5 1 65.69 479 GLU A CA 1
ATOM 3546 C C . GLU A 1 479 ? 32.656 -2.572 -17.938 1 65.69 479 GLU A C 1
ATOM 3548 O O . GLU A 1 479 ? 33.031 -1.454 -18.281 1 65.69 479 GLU A O 1
ATOM 3553 N N . GLN A 1 480 ? 32.625 -3.619 -18.688 1 65.44 480 GLN A N 1
ATOM 3554 C CA . GLN A 1 480 ? 32.969 -3.451 -20.094 1 65.44 480 GLN A CA 1
ATOM 3555 C C . GLN A 1 480 ? 32.031 -2.49 -20.797 1 65.44 480 GLN A C 1
ATOM 3557 O O . GLN A 1 480 ? 32.438 -1.672 -21.609 1 65.44 480 GLN A O 1
ATOM 3562 N N . ALA A 1 481 ? 30.844 -2.631 -20.469 1 67.5 481 ALA A N 1
ATOM 3563 C CA . ALA A 1 481 ? 29.844 -1.721 -21.031 1 67.5 481 ALA A CA 1
ATOM 3564 C C . ALA A 1 481 ? 30.125 -0.28 -20.609 1 67.5 481 ALA A C 1
ATOM 3566 O O . ALA A 1 481 ? 29.969 0.646 -21.422 1 67.5 481 ALA A O 1
ATOM 3567 N N . ALA A 1 482 ? 30.375 -0.147 -19.406 1 67.38 482 ALA A N 1
ATOM 3568 C CA . ALA A 1 482 ? 30.703 1.179 -18.891 1 67.38 482 ALA A CA 1
ATOM 3569 C C . ALA A 1 482 ? 31.953 1.744 -19.578 1 67.38 482 ALA A C 1
ATOM 3571 O O . ALA A 1 482 ? 32 2.93 -19.906 1 67.38 482 ALA A O 1
ATOM 3572 N N . ARG A 1 483 ? 32.969 0.894 -19.703 1 65.75 483 ARG A N 1
ATOM 3573 C CA . ARG A 1 483 ? 34.188 1.306 -20.359 1 65.75 483 ARG A CA 1
ATOM 3574 C C . ARG A 1 483 ? 33.938 1.742 -21.797 1 65.75 483 ARG A C 1
ATOM 3576 O O . ARG A 1 483 ? 34.5 2.742 -22.25 1 65.75 483 ARG A O 1
ATOM 3583 N N . GLN A 1 484 ? 33.219 1.001 -22.484 1 68.44 484 GLN A N 1
ATOM 3584 C CA . GLN A 1 484 ? 32.875 1.318 -23.859 1 68.44 484 GLN A CA 1
ATOM 3585 C C . GLN A 1 484 ? 32.094 2.635 -23.953 1 68.44 484 GLN A C 1
ATOM 3587 O O . GLN A 1 484 ? 32.344 3.434 -24.859 1 68.44 484 GLN A O 1
ATOM 3592 N N . PHE A 1 485 ? 31.281 2.844 -23.047 1 68.12 485 PHE A N 1
ATOM 3593 C CA . PHE A 1 485 ? 30.469 4.062 -23.047 1 68.12 485 PHE A CA 1
ATOM 3594 C C . PHE A 1 485 ? 31.328 5.277 -22.703 1 68.12 485 PHE A C 1
ATOM 3596 O O . PHE A 1 485 ? 31.172 6.34 -23.312 1 68.12 485 PHE A O 1
ATOM 3603 N N . LEU A 1 486 ? 32.156 5.105 -21.734 1 69.75 486 LEU A N 1
ATOM 3604 C CA . LEU A 1 486 ? 32.969 6.219 -21.25 1 69.75 486 LEU A CA 1
ATOM 3605 C C . LEU A 1 486 ? 34.125 6.508 -22.172 1 69.75 486 LEU A C 1
ATOM 3607 O O . LEU A 1 486 ? 34.844 7.504 -22.016 1 69.75 486 LEU A O 1
ATOM 3611 N N . ALA A 1 487 ? 34.375 5.648 -23.078 1 71.31 487 ALA A N 1
ATOM 3612 C CA . ALA A 1 487 ? 35.438 5.883 -24.062 1 71.31 487 ALA A CA 1
ATOM 3613 C C . ALA A 1 487 ? 35.125 7.109 -24.922 1 71.31 487 ALA A C 1
ATOM 3615 O O . ALA A 1 487 ? 36.031 7.898 -25.219 1 71.31 487 ALA A O 1
ATOM 3616 N N . GLU A 1 488 ? 33.875 7.316 -25.359 1 71.38 488 GLU A N 1
ATOM 3617 C CA . GLU A 1 488 ? 33.469 8.484 -26.125 1 71.38 488 GLU A CA 1
ATOM 3618 C C . GLU A 1 488 ? 32.125 9.008 -25.641 1 71.38 488 GLU A C 1
ATOM 3620 O O . GLU A 1 488 ? 31.141 9.008 -26.391 1 71.38 488 GLU A O 1
ATOM 3625 N N . PRO A 1 489 ? 32.219 9.641 -24.375 1 70.12 489 PRO A N 1
ATOM 3626 C CA . PRO A 1 489 ? 30.938 10.125 -23.844 1 70.12 489 PRO A CA 1
ATOM 3627 C C . PRO A 1 489 ? 30.5 11.445 -24.484 1 70.12 489 PRO A C 1
ATOM 3629 O O . PRO A 1 489 ? 31.312 12.336 -24.688 1 70.12 489 PRO A O 1
ATOM 3632 N N . GLN A 1 490 ? 29.375 11.477 -25.109 1 65.88 490 GLN A N 1
ATOM 3633 C CA . GLN A 1 490 ? 28.828 12.695 -25.688 1 65.88 490 GLN A CA 1
ATOM 3634 C C . GLN A 1 490 ? 27.562 13.141 -24.938 1 65.88 490 GLN A C 1
ATOM 3636 O O . GLN A 1 490 ? 26.75 12.305 -24.531 1 65.88 490 GLN A O 1
ATOM 3641 N N . ARG A 1 491 ? 27.609 14.414 -24.547 1 62.5 491 ARG A N 1
ATOM 3642 C CA . ARG A 1 491 ? 26.391 14.953 -23.953 1 62.5 491 ARG A CA 1
ATOM 3643 C C . ARG A 1 491 ? 25.219 14.891 -24.922 1 62.5 491 ARG A C 1
ATOM 3645 O O . ARG A 1 491 ? 25.422 14.805 -26.141 1 62.5 491 ARG A O 1
ATOM 3652 N N . PRO A 1 492 ? 24.016 14.812 -24.453 1 61.59 492 PRO A N 1
ATOM 3653 C CA . PRO A 1 492 ? 22.859 14.781 -25.344 1 61.59 492 PRO A CA 1
ATOM 3654 C C . PRO A 1 492 ? 22.828 15.945 -26.328 1 61.59 492 PRO A C 1
ATOM 3656 O O . PRO A 1 492 ? 22.297 15.812 -27.438 1 61.59 492 PRO A O 1
ATOM 3659 N N . ASP A 1 493 ? 23.453 17.031 -25.969 1 60.69 493 ASP A N 1
ATOM 3660 C CA . ASP A 1 493 ? 23.484 18.203 -26.828 1 60.69 493 ASP A CA 1
ATOM 3661 C C . ASP A 1 493 ? 24.656 18.141 -27.797 1 60.69 493 ASP A C 1
ATOM 3663 O O . ASP A 1 493 ? 24.797 19 -28.672 1 60.69 493 ASP A O 1
ATOM 3667 N N . GLY A 1 494 ? 25.438 17.047 -27.812 1 64.94 494 GLY A N 1
ATOM 3668 C CA . GLY A 1 494 ? 26.547 16.859 -28.734 1 64.94 494 GLY A CA 1
ATOM 3669 C C . GLY A 1 494 ? 27.859 17.406 -28.203 1 64.94 494 GLY A C 1
ATOM 3670 O O . GLY A 1 494 ? 28.906 17.172 -28.797 1 64.94 494 GLY A O 1
ATOM 3671 N N . THR A 1 495 ? 27.781 18.219 -27.156 1 69.56 495 THR A N 1
ATOM 3672 C CA . THR A 1 495 ? 29 18.797 -26.594 1 69.56 495 THR A CA 1
ATOM 3673 C C . THR A 1 495 ? 29.734 17.781 -25.734 1 69.56 495 THR A C 1
ATOM 3675 O O . THR A 1 495 ? 29.125 16.875 -25.172 1 69.56 495 THR A O 1
ATOM 3678 N N . PRO A 1 496 ? 31.094 17.891 -25.797 1 69.12 496 PRO A N 1
ATOM 3679 C CA . PRO A 1 496 ? 31.859 16.953 -25 1 69.12 496 PRO A CA 1
ATOM 3680 C C . PRO A 1 496 ? 31.812 17.25 -23.5 1 69.12 496 PRO A C 1
ATOM 3682 O O . PRO A 1 496 ? 31.562 18.391 -23.109 1 69.12 496 PRO A O 1
ATOM 3685 N N . TYR A 1 497 ? 31.797 16.266 -22.719 1 71.38 497 TYR A N 1
ATOM 3686 C CA . TYR A 1 497 ? 31.891 16.406 -21.266 1 71.38 497 TYR A CA 1
ATOM 3687 C C . TYR A 1 497 ? 33.25 16.953 -20.875 1 71.38 497 TYR A C 1
ATOM 3689 O O . TYR A 1 497 ? 34.25 16.75 -21.578 1 71.38 497 TYR A O 1
ATOM 3697 N N . ASP A 1 498 ? 33.25 17.75 -19.766 1 71.69 498 ASP A N 1
ATOM 3698 C CA . ASP A 1 498 ? 34.531 18.188 -19.203 1 71.69 498 ASP A CA 1
ATOM 3699 C C . ASP A 1 498 ? 35.438 17 -18.875 1 71.69 498 ASP A C 1
ATOM 3701 O O . ASP A 1 498 ? 34.969 15.984 -18.359 1 71.69 498 ASP A O 1
ATOM 3705 N N . ALA A 1 499 ? 36.719 17.047 -19.359 1 68.81 499 ALA A N 1
ATOM 3706 C CA . ALA A 1 499 ? 37.656 15.961 -19.172 1 68.81 499 ALA A CA 1
ATOM 3707 C C . ALA A 1 499 ? 37.781 15.57 -17.703 1 68.81 499 ALA A C 1
ATOM 3709 O O . ALA A 1 499 ? 37.938 14.383 -17.391 1 68.81 499 ALA A O 1
ATOM 3710 N N . GLY A 1 500 ? 37.719 16.594 -16.844 1 64.88 500 GLY A N 1
ATOM 3711 C CA . GLY A 1 500 ? 37.781 16.312 -15.414 1 64.88 500 GLY A CA 1
ATOM 3712 C C . GLY A 1 500 ? 36.562 15.508 -14.922 1 64.88 500 GLY A C 1
ATOM 3713 O O . GLY A 1 500 ? 36.719 14.625 -14.07 1 64.88 500 GLY A O 1
ATOM 3714 N N . VAL A 1 501 ? 35.5 15.773 -15.523 1 66.69 501 VAL A N 1
ATOM 3715 C CA . VAL A 1 501 ? 34.25 15.078 -15.148 1 66.69 501 VAL A CA 1
ATOM 3716 C C . VAL A 1 501 ? 34.312 13.633 -15.633 1 66.69 501 VAL A C 1
ATOM 3718 O O . VAL A 1 501 ? 33.938 12.711 -14.914 1 66.69 501 VAL A O 1
ATOM 3721 N N . VAL A 1 502 ? 34.844 13.461 -16.812 1 69.31 502 VAL A N 1
ATOM 3722 C CA . VAL A 1 502 ? 34.969 12.117 -17.359 1 69.31 502 VAL A CA 1
ATOM 3723 C C . VAL A 1 502 ? 35.906 11.273 -16.516 1 69.31 502 VAL A C 1
ATOM 3725 O O . VAL A 1 502 ? 35.625 10.109 -16.234 1 69.31 502 VAL A O 1
ATOM 3728 N N . ALA A 1 503 ? 36.938 11.883 -16.109 1 64.75 503 ALA A N 1
ATOM 3729 C CA . ALA A 1 503 ? 37.938 11.18 -15.289 1 64.75 503 ALA A CA 1
ATOM 3730 C C . ALA A 1 503 ? 37.312 10.789 -13.938 1 64.75 503 ALA A C 1
ATOM 3732 O O . ALA A 1 503 ? 37.594 9.695 -13.43 1 64.75 503 ALA A O 1
ATOM 3733 N N . ARG A 1 504 ? 36.562 11.656 -13.461 1 63.53 504 ARG A N 1
ATOM 3734 C CA . ARG A 1 504 ? 35.938 11.391 -12.164 1 63.53 504 ARG A CA 1
ATOM 3735 C C . ARG A 1 504 ? 34.938 10.266 -12.273 1 63.53 504 ARG A C 1
ATOM 3737 O O . ARG A 1 504 ? 34.844 9.398 -11.398 1 63.53 504 ARG A O 1
ATOM 3744 N N . VAL A 1 505 ? 34.188 10.328 -13.273 1 64.44 505 VAL A N 1
ATOM 3745 C CA . VAL A 1 505 ? 33.156 9.297 -13.477 1 64.44 505 VAL A CA 1
ATOM 3746 C C . VAL A 1 505 ? 33.844 7.949 -13.719 1 64.44 505 VAL A C 1
ATOM 3748 O O . VAL A 1 505 ? 33.375 6.918 -13.242 1 64.44 505 VAL A O 1
ATOM 3751 N N . ARG A 1 506 ? 34.875 7.961 -14.469 1 63.12 506 ARG A N 1
ATOM 3752 C CA . ARG A 1 506 ? 35.625 6.73 -14.711 1 63.12 506 ARG A CA 1
ATOM 3753 C C . ARG A 1 506 ? 36.156 6.152 -13.398 1 63.12 506 ARG A C 1
ATOM 3755 O O . ARG A 1 506 ? 36.094 4.945 -13.18 1 63.12 506 ARG A O 1
ATOM 3762 N N . LYS A 1 507 ? 36.562 7.062 -12.633 1 61.53 507 LYS A N 1
ATOM 3763 C CA . LYS A 1 507 ? 37.094 6.645 -11.344 1 61.53 507 LYS A CA 1
ATOM 3764 C C . LYS A 1 507 ? 36 6.059 -10.453 1 61.53 507 LYS A C 1
ATOM 3766 O O . LYS A 1 507 ? 36.188 5.023 -9.812 1 61.53 507 LYS A O 1
ATOM 3771 N N . ASP A 1 508 ? 34.969 6.734 -10.438 1 60.31 508 ASP A N 1
ATOM 3772 C CA . ASP A 1 508 ? 33.844 6.32 -9.57 1 60.31 508 ASP A CA 1
ATOM 3773 C C . ASP A 1 508 ? 33.219 5.027 -10.078 1 60.31 508 ASP A C 1
ATOM 3775 O O . ASP A 1 508 ? 32.688 4.246 -9.289 1 60.31 508 ASP A O 1
ATOM 3779 N N . THR A 1 509 ? 33.281 4.84 -11.367 1 58.91 509 THR A N 1
ATOM 3780 C CA . THR A 1 509 ? 32.656 3.67 -11.977 1 58.91 509 THR A CA 1
ATOM 3781 C C . THR A 1 509 ? 33.562 2.441 -11.82 1 58.91 509 THR A C 1
ATOM 3783 O O . THR A 1 509 ? 33.062 1.343 -11.547 1 58.91 509 THR A O 1
ATOM 3786 N N . PHE A 1 510 ? 34.906 2.639 -12.125 1 52.81 510 PHE A N 1
ATOM 3787 C CA . PHE A 1 510 ? 35.781 1.487 -12.148 1 52.81 510 PHE A CA 1
ATOM 3788 C C . PHE A 1 510 ? 36.562 1.381 -10.836 1 52.81 510 PHE A C 1
ATOM 3790 O O . PHE A 1 510 ? 37.375 0.459 -10.656 1 52.81 510 PHE A O 1
ATOM 3797 N N . ARG A 1 511 ? 36.062 2.051 -9.898 1 49.25 511 ARG A N 1
ATOM 3798 C CA . ARG A 1 511 ? 36.75 2.078 -8.617 1 49.25 511 ARG A CA 1
ATOM 3799 C C . ARG A 1 511 ? 38.25 2.088 -8.812 1 49.25 511 ARG A C 1
ATOM 3801 O O . ARG A 1 511 ? 38.969 1.343 -8.148 1 49.25 511 ARG A O 1
ATOM 3808 N N . GLU A 1 512 ? 38.688 2.488 -10 1 42.91 512 GLU A N 1
ATOM 3809 C CA . GLU A 1 512 ? 40.125 2.574 -10.266 1 42.91 512 GLU A CA 1
ATOM 3810 C C . GLU A 1 512 ? 40.812 3.557 -9.312 1 42.91 512 GLU A C 1
ATOM 3812 O O . GLU A 1 512 ? 40.219 4.578 -8.945 1 42.91 512 GLU A O 1
ATOM 3817 N N . HIS A 1 513 ? 41.562 3.01 -8.461 1 34.41 513 HIS A N 1
ATOM 3818 C CA . HIS A 1 513 ? 42.438 3.646 -7.473 1 34.41 513 HIS A CA 1
ATOM 3819 C C . HIS A 1 513 ? 43.219 4.793 -8.094 1 34.41 513 HIS A C 1
ATOM 3821 O O . HIS A 1 513 ? 44.25 5.227 -7.543 1 34.41 513 HIS A O 1
ATOM 3827 N N . GLU A 1 514 ? 43.156 5.082 -9.406 1 32.47 514 GLU A N 1
ATOM 3828 C CA . GLU A 1 514 ? 44.25 5.973 -9.75 1 32.47 514 GLU A CA 1
ATOM 3829 C C . GLU A 1 514 ? 44.219 7.246 -8.906 1 32.47 514 GLU A C 1
ATOM 3831 O O . GLU A 1 514 ? 43.406 7.367 -7.992 1 32.47 514 GLU A O 1
ATOM 3836 N N . SER A 1 515 ? 44.406 8.508 -9.828 1 29.38 515 SER A N 1
ATOM 3837 C CA . SER A 1 515 ? 44.938 9.812 -9.484 1 29.38 515 SER A CA 1
ATOM 3838 C C . SER A 1 515 ? 44.094 10.508 -8.422 1 29.38 515 SER A C 1
ATOM 3840 O O . SER A 1 515 ? 42.875 10.312 -8.375 1 29.38 515 SER A O 1
ATOM 3842 N N . GLN A 1 516 ? 44.688 10.883 -7.324 1 31.5 516 GLN A N 1
ATOM 3843 C CA . GLN A 1 516 ? 44.531 11.742 -6.152 1 31.5 516 GLN A CA 1
ATOM 3844 C C . GLN A 1 516 ? 43.625 12.938 -6.453 1 31.5 516 GLN A C 1
ATOM 3846 O O . GLN A 1 516 ? 43.562 13.883 -5.672 1 31.5 516 GLN A O 1
ATOM 3851 N N . ASP A 1 517 ? 43.438 13.344 -7.707 1 32.12 517 ASP A N 1
ATOM 3852 C CA . ASP A 1 517 ? 43.25 14.781 -7.824 1 32.12 517 ASP A CA 1
ATOM 3853 C C . ASP A 1 517 ? 42.156 15.266 -6.906 1 32.12 517 ASP A C 1
ATOM 3855 O O . ASP A 1 517 ? 41.344 14.469 -6.414 1 32.12 517 ASP A O 1
ATOM 3859 N N . GLU A 1 518 ? 41.594 16.562 -7.316 1 31.33 518 GLU A N 1
ATOM 3860 C CA . GLU A 1 518 ? 41.062 17.797 -6.758 1 31.33 518 GLU A CA 1
ATOM 3861 C C . GLU A 1 518 ? 39.594 17.578 -6.309 1 31.33 518 GLU A C 1
ATOM 3863 O O . GLU A 1 518 ? 38.719 17.281 -7.125 1 31.33 518 GLU A O 1
ATOM 3868 N N . ASP A 1 519 ? 39.281 16.812 -5.352 1 37.72 519 ASP A N 1
ATOM 3869 C CA . ASP A 1 519 ? 38.094 17.156 -4.566 1 37.72 519 ASP A CA 1
ATOM 3870 C C . ASP A 1 519 ? 37.688 18.609 -4.809 1 37.72 519 ASP A C 1
ATOM 3872 O O . ASP A 1 519 ? 37.812 19.453 -3.914 1 37.72 519 ASP A O 1
ATOM 3876 N N . ALA A 1 520 ? 38.188 19.203 -5.805 1 36.81 520 ALA A N 1
ATOM 3877 C CA . ALA A 1 520 ? 37.875 20.609 -6.102 1 36.81 520 ALA A CA 1
ATOM 3878 C C . ALA A 1 520 ? 36.344 20.828 -6.121 1 36.81 520 ALA A C 1
ATOM 3880 O O . ALA A 1 520 ? 35.594 19.984 -6.605 1 36.81 520 ALA A O 1
ATOM 3881 N N . VAL A 1 521 ? 35.812 21.422 -5.188 1 42 521 VAL A N 1
ATOM 3882 C CA . VAL A 1 521 ? 34.531 22.141 -5.258 1 42 521 VAL A CA 1
ATOM 3883 C C . VAL A 1 521 ? 34.094 22.234 -6.711 1 42 521 VAL A C 1
ATOM 3885 O O . VAL A 1 521 ? 34.75 22.844 -7.547 1 42 521 VAL A O 1
ATOM 3888 N N . LEU A 1 522 ? 33.625 21.047 -7.227 1 47.81 522 LEU A N 1
ATOM 3889 C CA . LEU A 1 522 ? 33.062 21.141 -8.57 1 47.81 522 LEU A CA 1
ATOM 3890 C C . LEU A 1 522 ? 32.219 22.406 -8.695 1 47.81 522 LEU A C 1
ATOM 3892 O O . LEU A 1 522 ? 31.516 22.797 -7.754 1 47.81 522 LEU A O 1
ATOM 3896 N N . THR A 1 523 ? 32.531 23.141 -9.555 1 55.72 523 THR A N 1
ATOM 3897 C CA . THR A 1 523 ? 31.609 24.203 -9.922 1 55.72 523 THR A CA 1
ATOM 3898 C C . THR A 1 523 ? 30.219 23.641 -10.219 1 55.72 523 THR A C 1
ATOM 3900 O O . THR A 1 523 ? 30.062 22.438 -10.43 1 55.72 523 THR A O 1
ATOM 3903 N N . LYS A 1 524 ? 29.266 24.312 -9.984 1 61.5 524 LYS A N 1
ATOM 3904 C CA . LYS A 1 524 ? 27.875 23.922 -10.266 1 61.5 524 LYS A CA 1
ATOM 3905 C C . LYS A 1 524 ? 27.781 23.203 -11.609 1 61.5 524 LYS A C 1
ATOM 3907 O O . LYS A 1 524 ? 27.109 22.172 -11.711 1 61.5 524 LYS A O 1
ATOM 3912 N N . ASP A 1 525 ? 28.609 23.703 -12.633 1 62.66 525 ASP A N 1
ATOM 3913 C CA . ASP A 1 525 ? 28.5 23.125 -13.969 1 62.66 525 ASP A CA 1
ATOM 3914 C C . ASP A 1 525 ? 29.156 21.75 -14.031 1 62.66 525 ASP A C 1
ATOM 3916 O O . ASP A 1 525 ? 28.625 20.828 -14.664 1 62.66 525 ASP A O 1
ATOM 3920 N N . ARG A 1 526 ? 30.297 21.609 -13.367 1 62.34 526 ARG A N 1
ATOM 3921 C CA . ARG A 1 526 ? 31 20.328 -13.383 1 62.34 526 ARG A CA 1
ATOM 3922 C C . ARG A 1 526 ? 30.188 19.25 -12.664 1 62.34 526 ARG A C 1
ATOM 3924 O O . ARG A 1 526 ? 30.188 18.078 -13.062 1 62.34 526 ARG A O 1
ATOM 3931 N N . PHE A 1 527 ? 29.469 19.734 -11.68 1 64.69 527 PHE A N 1
ATOM 3932 C CA . PHE A 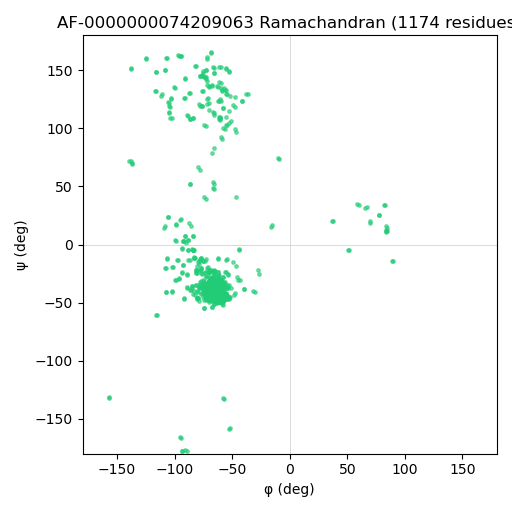1 527 ? 28.641 18.766 -10.953 1 64.69 527 PHE A CA 1
ATOM 3933 C C . PHE A 1 527 ? 27.484 18.281 -11.812 1 64.69 527 PHE A C 1
ATOM 3935 O O . PHE A 1 527 ? 27.141 17.094 -11.789 1 64.69 527 PHE A O 1
ATOM 3942 N N . ILE A 1 528 ? 26.969 19.234 -12.547 1 67.19 528 ILE A N 1
ATOM 3943 C CA . ILE A 1 528 ? 25.875 18.859 -13.445 1 67.19 528 ILE A CA 1
ATOM 3944 C C . ILE A 1 528 ? 26.391 17.859 -14.484 1 67.19 528 ILE A C 1
ATOM 3946 O O . ILE A 1 528 ? 25.719 16.875 -14.773 1 67.19 528 ILE A O 1
ATOM 3950 N N . GLN A 1 529 ? 27.578 18.062 -15.008 1 67.94 529 GLN A N 1
ATOM 3951 C CA . GLN A 1 529 ? 28.156 17.172 -16 1 67.94 529 GLN A CA 1
ATOM 3952 C C . GLN A 1 529 ? 28.484 15.805 -15.398 1 67.94 529 GLN A C 1
ATOM 3954 O O . GLN A 1 529 ? 28.328 14.773 -16.062 1 67.94 529 GLN A O 1
ATOM 3959 N N . TYR A 1 530 ? 28.969 15.867 -14.219 1 68.44 530 TYR A N 1
ATOM 3960 C CA . TYR A 1 530 ? 29.266 14.617 -13.531 1 68.44 530 TYR A CA 1
ATOM 3961 C C . TYR A 1 530 ? 28.016 13.758 -13.367 1 68.44 530 TYR A C 1
ATOM 3963 O O . TYR A 1 530 ? 28.031 12.562 -13.68 1 68.44 530 TYR A O 1
ATOM 3971 N N . ARG A 1 531 ? 27 14.43 -12.859 1 68.5 531 ARG A N 1
ATOM 3972 C CA . ARG A 1 531 ? 25.75 13.711 -12.656 1 68.5 531 ARG A CA 1
ATOM 3973 C C . ARG A 1 531 ? 25.219 13.156 -13.977 1 68.5 531 ARG A C 1
ATOM 3975 O O . ARG A 1 531 ? 24.781 12.008 -14.039 1 68.5 531 ARG A O 1
ATOM 3982 N N . GLU A 1 532 ? 25.328 13.969 -14.945 1 72.62 532 GLU A N 1
ATOM 3983 C CA . GLU A 1 532 ? 24.859 13.562 -16.266 1 72.62 532 GLU A CA 1
ATOM 3984 C C . GLU A 1 532 ? 25.641 12.375 -16.797 1 72.62 532 GLU A C 1
ATOM 3986 O O . GLU A 1 532 ? 25.062 11.398 -17.266 1 72.62 532 GLU A O 1
ATOM 3991 N N . LEU A 1 533 ? 26.906 12.445 -16.766 1 70.69 533 LEU A N 1
ATOM 3992 C CA . LEU A 1 533 ? 27.766 11.391 -17.312 1 70.69 533 LEU A CA 1
ATOM 3993 C C . LEU A 1 533 ? 27.656 10.117 -16.484 1 70.69 533 LEU A C 1
ATOM 3995 O O . LEU A 1 533 ? 27.641 9.016 -17.047 1 70.69 533 LEU A O 1
ATOM 3999 N N . ARG A 1 534 ? 27.594 10.305 -15.219 1 72.44 534 ARG A N 1
ATOM 4000 C CA . ARG A 1 534 ? 27.484 9.141 -14.344 1 72.44 534 ARG A CA 1
ATOM 4001 C C . ARG A 1 534 ? 26.156 8.398 -14.586 1 72.44 534 ARG A C 1
ATOM 4003 O O . ARG A 1 534 ? 26.141 7.172 -14.648 1 72.44 534 ARG A O 1
ATOM 4010 N N . LEU A 1 535 ? 25.141 9.141 -14.68 1 72.31 535 LEU A N 1
ATOM 4011 C CA . LEU A 1 535 ? 23.828 8.531 -14.938 1 72.31 535 LEU A CA 1
ATOM 4012 C C . LEU A 1 535 ? 23.812 7.867 -16.312 1 72.31 535 LEU A C 1
ATOM 4014 O O . LEU A 1 535 ? 23.203 6.809 -16.484 1 72.31 535 LEU A O 1
ATOM 4018 N N . ALA A 1 536 ? 24.469 8.477 -17.25 1 74.19 536 ALA A N 1
ATOM 4019 C CA . ALA A 1 536 ? 24.547 7.875 -18.578 1 74.19 536 ALA A CA 1
ATOM 4020 C C . ALA A 1 536 ? 25.359 6.578 -18.531 1 74.19 536 ALA A C 1
ATOM 4022 O O . ALA A 1 536 ? 25.047 5.629 -19.266 1 74.19 536 ALA A O 1
ATOM 4023 N N . THR A 1 537 ? 26.375 6.594 -17.766 1 73.19 537 THR A N 1
ATOM 4024 C CA . THR A 1 537 ? 27.188 5.387 -17.625 1 73.19 537 THR A CA 1
ATOM 4025 C C . THR A 1 537 ? 26.375 4.262 -17 1 73.19 537 THR A C 1
ATOM 4027 O O . THR A 1 537 ? 26.438 3.115 -17.453 1 73.19 537 THR A O 1
ATOM 4030 N N . ILE A 1 538 ? 25.609 4.574 -15.977 1 73.25 538 ILE A N 1
ATOM 4031 C CA . ILE A 1 538 ? 24.75 3.594 -15.312 1 73.25 538 ILE A CA 1
ATOM 4032 C C . ILE A 1 538 ? 23.703 3.07 -16.297 1 73.25 538 ILE A C 1
ATOM 4034 O O . ILE A 1 538 ? 23.391 1.876 -16.297 1 73.25 538 ILE A O 1
ATOM 4038 N N . ALA A 1 539 ? 23.234 3.949 -17.109 1 74.62 539 ALA A N 1
ATOM 4039 C CA . ALA A 1 539 ? 22.266 3.545 -18.109 1 74.62 539 ALA A CA 1
ATOM 4040 C C . ALA A 1 539 ? 22.875 2.557 -19.109 1 74.62 539 ALA A C 1
ATOM 4042 O O . ALA A 1 539 ? 22.219 1.599 -19.516 1 74.62 539 ALA A O 1
ATOM 4043 N N . ALA A 1 540 ? 24.078 2.795 -19.484 1 73 540 ALA A N 1
ATOM 4044 C CA . ALA A 1 540 ? 24.781 1.887 -20.391 1 73 540 ALA A CA 1
ATOM 4045 C C . ALA A 1 540 ? 25 0.521 -19.75 1 73 540 ALA A C 1
ATOM 4047 O O . ALA A 1 540 ? 24.844 -0.513 -20.406 1 73 540 ALA A O 1
ATOM 4048 N N . GLN A 1 541 ? 25.297 0.546 -18.547 1 74.06 541 GLN A N 1
ATOM 4049 C CA . GLN A 1 541 ? 25.484 -0.697 -17.812 1 74.06 541 GLN A CA 1
ATOM 4050 C C . GLN A 1 541 ? 24.172 -1.469 -17.703 1 74.06 541 GLN A C 1
ATOM 4052 O O . GLN A 1 541 ? 24.156 -2.695 -17.828 1 74.06 541 GLN A O 1
ATOM 4057 N N . ARG A 1 542 ? 23.156 -0.735 -17.406 1 74.5 542 ARG A N 1
ATOM 4058 C CA . ARG A 1 542 ? 21.828 -1.351 -17.312 1 74.5 542 ARG A CA 1
ATOM 4059 C C . ARG A 1 542 ? 21.438 -2.012 -18.625 1 74.5 542 ARG A C 1
ATOM 4061 O O . ARG A 1 542 ? 20.906 -3.123 -18.641 1 74.5 542 ARG A O 1
ATOM 4068 N N . GLU A 1 543 ? 21.656 -1.37 -19.688 1 75.81 543 GLU A N 1
ATOM 4069 C CA . GLU A 1 543 ? 21.328 -1.915 -21 1 75.81 543 GLU A CA 1
ATOM 4070 C C . GLU A 1 543 ? 22.078 -3.209 -21.266 1 75.81 543 GLU A C 1
ATOM 4072 O O . GLU A 1 543 ? 21.547 -4.137 -21.875 1 75.81 543 GLU A O 1
ATOM 4077 N N . GLU A 1 544 ? 23.281 -3.189 -20.844 1 73.25 544 GLU A N 1
ATOM 4078 C CA . GLU A 1 544 ? 24.078 -4.398 -21.016 1 73.25 544 GLU A CA 1
ATOM 4079 C C . GLU A 1 544 ? 23.5 -5.559 -20.203 1 73.25 544 GLU A C 1
ATOM 4081 O O . GLU A 1 544 ? 23.484 -6.699 -20.672 1 73.25 544 GLU A O 1
ATOM 4086 N N . LEU A 1 545 ? 23.125 -5.301 -19.031 1 73.94 545 LEU A N 1
ATOM 4087 C CA . LEU A 1 545 ? 22.547 -6.332 -18.172 1 73.94 545 LEU A CA 1
ATOM 4088 C C . LEU A 1 545 ? 21.219 -6.828 -18.734 1 73.94 545 LEU A C 1
ATOM 4090 O O . LEU A 1 545 ? 20.922 -8.023 -18.672 1 73.94 545 LEU A O 1
ATOM 4094 N N . LEU A 1 546 ? 20.516 -5.91 -19.312 1 72.44 546 LEU A N 1
ATOM 4095 C CA . LEU A 1 546 ? 19.234 -6.289 -19.906 1 72.44 546 LEU A CA 1
ATOM 4096 C C . LEU A 1 546 ? 19.438 -7.102 -21.172 1 72.44 546 LEU A C 1
ATOM 4098 O O . LEU A 1 546 ? 18.656 -8.008 -21.469 1 72.44 546 LEU A O 1
ATOM 4102 N N . ALA A 1 547 ? 20.422 -6.77 -21.891 1 73 547 ALA A N 1
ATOM 4103 C CA . ALA A 1 547 ? 20.781 -7.578 -23.062 1 73 547 ALA A CA 1
ATOM 4104 C C . ALA A 1 547 ? 21.172 -8.992 -22.641 1 73 547 ALA A C 1
ATOM 4106 O O . ALA A 1 547 ? 20.766 -9.969 -23.281 1 73 547 ALA A O 1
ATOM 4107 N N . ALA A 1 548 ? 21.938 -9.055 -21.609 1 70 548 ALA A N 1
ATOM 4108 C CA . ALA A 1 548 ? 22.328 -10.359 -21.078 1 70 548 ALA A CA 1
ATOM 4109 C C . ALA A 1 548 ? 21.109 -11.164 -20.656 1 70 548 ALA A C 1
ATOM 4111 O O . ALA A 1 548 ? 21.078 -12.391 -20.812 1 70 548 ALA A O 1
ATOM 4112 N N . ARG A 1 549 ? 20.172 -10.484 -20.094 1 70 549 ARG A N 1
ATOM 4113 C CA . ARG A 1 549 ? 18.938 -11.125 -19.672 1 70 549 ARG A CA 1
ATOM 4114 C C . ARG A 1 549 ? 18.141 -11.641 -20.875 1 70 549 ARG A C 1
ATOM 4116 O O . ARG A 1 549 ? 17.578 -12.734 -20.828 1 70 549 ARG A O 1
ATOM 4123 N N . SER A 1 550 ? 18.094 -10.836 -21.938 1 70.25 550 SER A N 1
ATOM 4124 C CA . SER A 1 550 ? 17.359 -11.234 -23.125 1 70.25 550 SER A CA 1
ATOM 4125 C C . SER A 1 550 ? 18.016 -12.445 -23.797 1 70.25 550 SER A C 1
ATOM 4127 O O . SER A 1 550 ? 17.312 -13.297 -24.359 1 70.25 550 SER A O 1
ATOM 4129 N N . HIS A 1 551 ? 19.375 -12.531 -23.641 1 64.69 551 HIS A N 1
ATOM 4130 C CA . HIS A 1 551 ? 20.109 -13.641 -24.25 1 64.69 551 HIS A CA 1
ATOM 4131 C C . HIS A 1 551 ? 20.172 -14.844 -23.328 1 64.69 551 HIS A C 1
ATOM 4133 O O . HIS A 1 551 ? 20.438 -15.961 -23.766 1 64.69 551 HIS A O 1
ATOM 4139 N N . GLY A 1 552 ? 19.812 -14.578 -22.094 1 57.84 552 GLY A N 1
ATOM 4140 C CA . GLY A 1 552 ? 19.766 -15.664 -21.141 1 57.84 552 GLY A CA 1
ATOM 4141 C C . GLY A 1 552 ? 21.141 -16.234 -20.828 1 57.84 552 GLY A C 1
ATOM 4142 O O . GLY A 1 552 ? 21.266 -17.438 -20.609 1 57.84 552 GLY A O 1
ATOM 4143 N N . THR A 1 553 ? 22.188 -15.469 -20.844 1 56.09 553 THR A N 1
ATOM 4144 C CA . THR A 1 553 ? 23.562 -15.945 -20.688 1 56.09 553 THR A CA 1
ATOM 4145 C C . THR A 1 553 ? 23.891 -16.156 -19.219 1 56.09 553 THR A C 1
ATOM 4147 O O . THR A 1 553 ? 24.812 -16.906 -18.891 1 56.09 553 THR A O 1
ATOM 4150 N N . PHE A 1 554 ? 23.109 -15.383 -18.312 1 61.75 554 PHE A N 1
ATOM 4151 C CA . PHE A 1 554 ? 23.391 -15.461 -16.875 1 61.75 554 PHE A CA 1
ATOM 4152 C C . PHE A 1 554 ? 22.141 -15.852 -16.109 1 61.75 554 PHE A C 1
ATOM 4154 O O . PHE A 1 554 ? 21.031 -15.797 -16.641 1 61.75 554 PHE A O 1
ATOM 4161 N N . ASP A 1 555 ? 22.406 -16.312 -14.977 1 65.69 555 ASP A N 1
ATOM 4162 C CA . ASP A 1 555 ? 21.312 -16.688 -14.078 1 65.69 555 ASP A CA 1
ATOM 4163 C C . ASP A 1 555 ? 20.453 -15.469 -13.719 1 65.69 555 ASP A C 1
ATOM 4165 O O . ASP A 1 555 ? 20.984 -14.367 -13.523 1 65.69 555 ASP A O 1
ATOM 4169 N N . SER A 1 556 ? 19.172 -15.672 -13.758 1 68.56 556 SER A N 1
ATOM 4170 C CA . SER A 1 556 ? 18.219 -14.586 -13.516 1 68.56 556 SER A CA 1
ATOM 4171 C C . SER A 1 556 ? 18.438 -13.953 -12.148 1 68.56 556 SER A C 1
ATOM 4173 O O . SER A 1 556 ? 18.312 -12.734 -11.992 1 68.56 556 SER A O 1
ATOM 4175 N N . ALA A 1 557 ? 18.703 -14.719 -11.156 1 65 557 ALA A N 1
ATOM 4176 C CA . ALA A 1 557 ? 18.906 -14.203 -9.805 1 65 557 ALA A CA 1
ATOM 4177 C C . ALA A 1 557 ? 20.125 -13.281 -9.742 1 65 557 ALA A C 1
ATOM 4179 O O . ALA A 1 557 ? 20.078 -12.234 -9.094 1 65 557 ALA A O 1
ATOM 4180 N N . GLN A 1 558 ? 21.141 -13.711 -10.469 1 64.38 558 GLN A N 1
ATOM 4181 C CA . GLN A 1 558 ? 22.359 -12.906 -10.492 1 64.38 558 GLN A CA 1
ATOM 4182 C C . GLN A 1 558 ? 22.141 -11.594 -11.234 1 64.38 558 GLN A C 1
ATOM 4184 O O . GLN A 1 558 ? 22.625 -10.539 -10.812 1 64.38 558 GLN A O 1
ATOM 4189 N N . LEU A 1 559 ? 21.438 -11.75 -12.312 1 67.81 559 LEU A N 1
ATOM 4190 C CA . LEU A 1 559 ? 21.109 -10.555 -13.086 1 67.81 559 LEU A CA 1
ATOM 4191 C C . LEU A 1 559 ? 20.25 -9.594 -12.266 1 67.81 559 LEU A C 1
ATOM 4193 O O . LEU A 1 559 ? 20.469 -8.383 -12.305 1 67.81 559 LEU A O 1
ATOM 4197 N N . GLY A 1 560 ? 19.297 -10.148 -11.516 1 67.56 560 GLY A N 1
ATOM 4198 C CA . GLY A 1 560 ? 18.484 -9.336 -10.633 1 67.56 560 GLY A CA 1
ATOM 4199 C C . GLY A 1 560 ? 19.281 -8.602 -9.578 1 67.56 560 GLY A C 1
ATOM 4200 O O . GLY A 1 560 ? 19.062 -7.414 -9.336 1 67.56 560 GLY A O 1
ATOM 4201 N N . ASN A 1 561 ? 20.188 -9.297 -8.992 1 66.5 561 ASN A N 1
ATOM 4202 C CA . ASN A 1 561 ? 21.047 -8.695 -7.984 1 66.5 561 ASN A CA 1
ATOM 4203 C C . ASN A 1 561 ? 21.891 -7.566 -8.562 1 66.5 561 ASN A C 1
ATOM 4205 O O . ASN A 1 561 ? 22.078 -6.531 -7.926 1 66.5 561 ASN A O 1
ATOM 4209 N N . ALA A 1 562 ? 22.484 -7.824 -9.719 1 67 562 ALA A N 1
ATOM 4210 C CA . ALA A 1 562 ? 23.297 -6.809 -10.383 1 67 562 ALA A CA 1
ATOM 4211 C C . ALA A 1 562 ? 22.469 -5.559 -10.688 1 67 562 ALA A C 1
ATOM 4213 O O . ALA A 1 562 ? 22.953 -4.438 -10.516 1 67 562 ALA A O 1
ATOM 4214 N N . LEU A 1 563 ? 21.266 -5.781 -11.102 1 69.94 563 LEU A N 1
ATOM 4215 C CA . LEU A 1 563 ? 20.375 -4.66 -11.414 1 69.94 563 LEU A CA 1
ATOM 4216 C C . LEU A 1 563 ? 20.016 -3.893 -10.148 1 69.94 563 LEU A C 1
ATOM 4218 O O . LEU A 1 563 ? 19.938 -2.66 -10.164 1 69.94 563 LEU A O 1
ATOM 4222 N N . ASP A 1 564 ? 19.812 -4.613 -9.109 1 68 564 ASP A N 1
ATOM 4223 C CA . ASP A 1 564 ? 19.5 -3.973 -7.836 1 68 564 ASP A CA 1
ATOM 4224 C C . ASP A 1 564 ? 20.672 -3.109 -7.355 1 68 564 ASP A C 1
ATOM 4226 O O . ASP A 1 564 ? 20.453 -2.021 -6.812 1 68 564 ASP A O 1
ATOM 4230 N N . LEU A 1 565 ? 21.828 -3.586 -7.445 1 64.75 565 LEU A N 1
ATOM 4231 C CA . LEU A 1 565 ? 23.016 -2.826 -7.07 1 64.75 565 LEU A CA 1
ATOM 4232 C C . LEU A 1 565 ? 23.125 -1.554 -7.902 1 64.75 565 LEU A C 1
ATOM 4234 O O . LEU A 1 565 ? 23.469 -0.492 -7.375 1 64.75 565 LEU A O 1
ATOM 4238 N N . LEU A 1 566 ? 22.891 -1.71 -9.203 1 68.25 566 LEU A N 1
ATOM 4239 C CA . LEU A 1 566 ? 22.922 -0.553 -10.094 1 68.25 566 LEU A CA 1
ATOM 4240 C C . LEU A 1 566 ? 21.875 0.47 -9.688 1 68.25 566 LEU A C 1
ATOM 4242 O O . LEU A 1 566 ? 22.109 1.678 -9.766 1 68.25 566 LEU A O 1
ATOM 4246 N N . ASP A 1 567 ? 20.734 0.003 -9.297 1 71.38 567 ASP A N 1
ATOM 4247 C CA . ASP A 1 567 ? 19.672 0.888 -8.836 1 71.38 567 ASP A CA 1
ATOM 4248 C C . ASP A 1 567 ? 20.109 1.663 -7.594 1 71.38 567 ASP A C 1
ATOM 4250 O O . ASP A 1 567 ? 19.844 2.863 -7.484 1 71.38 567 ASP A O 1
ATOM 4254 N N . ALA A 1 568 ? 20.641 0.973 -6.629 1 65 568 ALA A N 1
ATOM 4255 C CA . ALA A 1 568 ? 21.125 1.618 -5.414 1 65 568 ALA A CA 1
ATOM 4256 C C . ALA A 1 568 ? 22.141 2.707 -5.742 1 65 568 ALA A C 1
ATOM 4258 O O . ALA A 1 568 ? 22.125 3.787 -5.145 1 65 568 ALA A O 1
ATOM 4259 N N . GLU A 1 569 ? 23.031 2.428 -6.664 1 65.88 569 GLU A N 1
ATOM 4260 C CA . GLU A 1 569 ? 24.031 3.406 -7.098 1 65.88 569 GLU A CA 1
ATOM 4261 C C . GLU A 1 569 ? 23.359 4.617 -7.742 1 65.88 569 GLU A C 1
ATOM 4263 O O . GLU A 1 569 ? 23.766 5.758 -7.5 1 65.88 569 GLU A O 1
ATOM 4268 N N . GLN A 1 570 ? 22.453 4.328 -8.586 1 69.75 570 GLN A N 1
ATOM 4269 C CA . GLN A 1 570 ? 21.75 5.41 -9.266 1 69.75 570 GLN A CA 1
ATOM 4270 C C . GLN A 1 570 ? 21.047 6.324 -8.266 1 69.75 570 GLN A C 1
ATOM 4272 O O . GLN A 1 570 ? 21.125 7.551 -8.375 1 69.75 570 GLN A O 1
ATOM 4277 N N . ILE A 1 571 ? 20.391 5.762 -7.309 1 66.31 571 ILE A N 1
ATOM 4278 C CA . ILE A 1 571 ? 19.688 6.535 -6.289 1 66.31 571 ILE A CA 1
ATOM 4279 C C . ILE A 1 571 ? 20.688 7.383 -5.504 1 66.31 571 ILE A C 1
ATOM 4281 O O . ILE A 1 571 ? 20.438 8.555 -5.223 1 66.31 571 ILE A O 1
ATOM 4285 N N . ALA A 1 572 ? 21.75 6.801 -5.137 1 63.28 572 ALA A N 1
ATOM 4286 C CA . ALA A 1 572 ? 22.797 7.523 -4.414 1 63.28 572 ALA A CA 1
ATOM 4287 C C . ALA A 1 572 ? 23.266 8.742 -5.211 1 63.28 572 ALA A C 1
ATOM 4289 O O . ALA A 1 572 ? 23.453 9.82 -4.648 1 63.28 572 ALA A O 1
ATOM 4290 N N . VAL A 1 573 ? 23.484 8.586 -6.555 1 65.12 573 VAL A N 1
ATOM 4291 C CA . VAL A 1 573 ? 23.953 9.664 -7.426 1 65.12 573 VAL A CA 1
ATOM 4292 C C . VAL A 1 573 ? 22.875 10.758 -7.508 1 65.12 573 VAL A C 1
ATOM 4294 O O . VAL A 1 573 ? 23.203 11.945 -7.488 1 65.12 573 VAL A O 1
ATOM 4297 N N . GLU A 1 574 ? 21.688 10.391 -7.574 1 68.81 574 GLU A N 1
ATOM 4298 C CA . GLU A 1 574 ? 20.594 11.336 -7.715 1 68.81 574 GLU A CA 1
ATOM 4299 C C . GLU A 1 574 ? 20.391 12.141 -6.434 1 68.81 574 GLU A C 1
ATOM 4301 O O . GLU A 1 574 ? 19.938 13.289 -6.48 1 68.81 574 GLU A O 1
ATOM 4306 N N . MET A 1 575 ? 20.656 11.523 -5.348 1 60.19 575 MET A N 1
ATOM 4307 C CA . MET A 1 575 ? 20.438 12.188 -4.062 1 60.19 575 MET A CA 1
ATOM 4308 C C . MET A 1 575 ? 21.609 13.117 -3.734 1 60.19 575 MET A C 1
ATOM 4310 O O . MET A 1 575 ? 21.469 14.023 -2.906 1 60.19 575 MET A O 1
ATOM 4314 N N . ARG A 1 576 ? 22.797 12.914 -4.312 1 55.91 576 ARG A N 1
ATOM 4315 C CA . ARG A 1 576 ? 23.969 13.742 -4.035 1 55.91 576 ARG A CA 1
ATOM 4316 C C . ARG A 1 576 ? 23.766 15.164 -4.531 1 55.91 576 ARG A C 1
ATOM 4318 O O . ARG A 1 576 ? 23.359 15.375 -5.68 1 55.91 576 ARG A O 1
ATOM 4325 N N . LYS A 1 577 ? 23.641 16.203 -3.6 1 54.56 577 LYS A N 1
ATOM 4326 C CA . LYS A 1 577 ? 23.562 17.609 -3.967 1 54.56 577 LYS A CA 1
ATOM 4327 C C . LYS A 1 577 ? 24.969 18.219 -4.105 1 54.56 577 LYS A C 1
ATOM 4329 O O . LYS A 1 577 ? 25.906 17.781 -3.424 1 54.56 577 LYS A O 1
ATOM 4334 N N . GLY A 1 578 ? 25.406 19 -5.27 1 45.19 578 GLY A N 1
ATOM 4335 C CA . GLY A 1 578 ? 26.703 19.609 -5.551 1 45.19 578 GLY A CA 1
ATOM 4336 C C . GLY A 1 578 ? 27.125 20.625 -4.504 1 45.19 578 GLY A C 1
ATOM 4337 O O . GLY A 1 578 ? 26.281 21.281 -3.891 1 45.19 578 GLY A O 1
ATOM 4338 N N . LYS A 1 579 ? 28.297 20.547 -3.811 1 45.28 579 LYS A N 1
ATOM 4339 C CA . LYS A 1 579 ? 28.953 21.641 -3.09 1 45.28 579 LYS A CA 1
ATOM 4340 C C . LYS A 1 579 ? 29.266 22.812 -4.023 1 45.28 579 LYS A C 1
ATOM 4342 O O . LYS A 1 579 ? 29.969 22.641 -5.016 1 45.28 579 LYS A O 1
ATOM 4347 N N . PHE A 1 580 ? 28.344 23.797 -4.16 1 39.03 580 PHE A N 1
ATOM 4348 C CA . PHE A 1 580 ? 28.766 24.922 -5 1 39.03 580 PHE A CA 1
ATOM 4349 C C . PHE A 1 580 ? 29.578 25.922 -4.199 1 39.03 580 PHE A C 1
ATOM 4351 O O . PHE A 1 580 ? 29.281 26.203 -3.039 1 39.03 580 PHE A O 1
ATOM 4358 N N . SER A 1 581 ? 30.812 26.062 -4.367 1 34.5 581 SER A N 1
ATOM 4359 C CA . SER A 1 581 ? 31.609 27.188 -3.869 1 34.5 581 SER A CA 1
ATOM 4360 C C . SER A 1 581 ? 31.016 28.516 -4.332 1 34.5 581 SER A C 1
ATOM 4362 O O . SER A 1 581 ? 30.797 28.719 -5.527 1 34.5 581 SER A O 1
ATOM 4364 N N . MET A 1 582 ? 30.328 29.266 -3.557 1 33.47 582 MET A N 1
ATOM 4365 C CA . MET A 1 582 ? 29.953 30.656 -3.822 1 33.47 582 MET A CA 1
ATOM 4366 C C . MET A 1 582 ? 31.188 31.5 -4.113 1 33.47 582 MET A C 1
ATOM 4368 O O . MET A 1 582 ? 31.078 32.719 -4.312 1 33.47 582 MET A O 1
ATOM 4372 N N . HIS A 1 583 ? 32.438 31.203 -3.926 1 32.38 583 HIS A N 1
ATOM 4373 C CA . HIS A 1 583 ? 33.469 32.25 -4.004 1 32.38 583 HIS A CA 1
ATOM 4374 C C . HIS A 1 583 ? 33.438 32.938 -5.367 1 32.38 583 HIS A C 1
ATOM 4376 O O . HIS A 1 583 ? 34.094 33.969 -5.562 1 32.38 583 HIS A O 1
ATOM 4382 N N . GLU A 1 584 ? 33.219 32.469 -6.496 1 32.34 584 GLU A N 1
ATOM 4383 C CA . GLU A 1 584 ? 33.938 33.188 -7.547 1 32.34 584 GLU A CA 1
ATOM 4384 C C . GLU A 1 584 ? 33.188 34.5 -7.887 1 32.34 584 GLU A C 1
ATOM 4386 O O . GLU A 1 584 ? 33.656 35.25 -8.75 1 32.34 584 GLU A O 1
ATOM 4391 N N . GLU A 1 585 ? 31.953 34.875 -7.621 1 31.31 585 GLU A N 1
ATOM 4392 C CA . GLU A 1 585 ? 31.641 36.062 -8.398 1 31.31 585 GLU A CA 1
ATOM 4393 C C . GLU A 1 585 ? 32.094 37.344 -7.668 1 31.31 585 GLU A C 1
ATOM 4395 O O . GLU A 1 585 ? 31.406 38.344 -7.699 1 31.31 585 GLU A O 1
ATOM 4400 N N . ASP A 1 586 ? 32.938 37.406 -6.652 1 28.98 586 ASP A N 1
ATOM 4401 C CA . ASP A 1 586 ? 33.344 38.781 -6.434 1 28.98 586 ASP A CA 1
ATOM 4402 C C . ASP A 1 586 ? 34.156 39.312 -7.602 1 28.98 586 ASP A C 1
ATOM 4404 O O . ASP A 1 586 ? 35.281 38.844 -7.855 1 28.98 586 ASP A O 1
ATOM 4408 N N . PRO A 1 587 ? 33.562 39.812 -8.75 1 30.06 587 PRO A N 1
ATOM 4409 C CA . PRO A 1 587 ? 34.375 40.719 -9.555 1 30.06 587 PRO A CA 1
ATOM 4410 C C . PRO A 1 587 ? 34.938 41.875 -8.734 1 30.06 587 PRO A C 1
ATOM 4412 O O . PRO A 1 587 ? 34.312 42.312 -7.77 1 30.06 587 PRO A O 1
ATOM 4415 N N . GLU A 1 588 ? 36.219 42.031 -8.531 1 22 588 GLU A N 1
ATOM 4416 C CA . GLU A 1 588 ? 37.031 43.219 -8.367 1 22 588 GLU A CA 1
ATOM 4417 C C . GLU A 1 588 ? 36.688 44.25 -9.453 1 22 588 GLU A C 1
ATOM 4419 O O . GLU A 1 588 ? 37.312 45.312 -9.508 1 22 588 GLU A O 1
ATOM 4424 N N . ARG A 1 589 ? 35.5 44.625 -9.977 1 18.77 589 ARG A N 1
ATOM 4425 C CA . ARG A 1 589 ? 35.438 46.062 -9.977 1 18.77 589 ARG A CA 1
ATOM 4426 C C . ARG A 1 589 ? 34.875 46.594 -8.664 1 18.77 589 ARG A C 1
ATOM 4428 O O . ARG A 1 589 ? 34 45.969 -8.07 1 18.77 589 ARG A O 1
ATOM 4435 N N . MET B 1 1 ? -19.391 -7.102 -10.008 1 71.25 1 MET B N 1
ATOM 4436 C CA . MET B 1 1 ? -18.609 -6.609 -11.141 1 71.25 1 MET B CA 1
ATOM 4437 C C . MET B 1 1 ? -18.812 -5.109 -11.328 1 71.25 1 MET B C 1
ATOM 4439 O O . MET B 1 1 ? -17.859 -4.371 -11.562 1 71.25 1 MET B O 1
ATOM 4443 N N . GLU B 1 2 ? -19.938 -4.656 -10.977 1 76.69 2 GLU B N 1
ATOM 4444 C CA . GLU B 1 2 ? -20.234 -3.242 -11.18 1 76.69 2 GLU B CA 1
ATOM 4445 C C . GLU B 1 2 ? -19.453 -2.369 -10.203 1 76.69 2 GLU B C 1
ATOM 4447 O O . GLU B 1 2 ? -18.859 -1.359 -10.594 1 76.69 2 GLU B O 1
ATOM 4452 N N . TYR B 1 3 ? -19.359 -2.863 -8.992 1 77.75 3 TYR B N 1
ATOM 4453 C CA . TYR B 1 3 ? -18.641 -2.094 -7.984 1 77.75 3 TYR B CA 1
ATOM 4454 C C . TYR B 1 3 ? -17.141 -2.076 -8.281 1 77.75 3 TYR B C 1
ATOM 4456 O O . TYR B 1 3 ? -16.469 -1.072 -8.039 1 77.75 3 TYR B O 1
ATOM 4464 N N . LEU B 1 4 ? -16.734 -3.158 -8.867 1 82.88 4 LEU B N 1
ATOM 4465 C CA . LEU B 1 4 ? -15.32 -3.252 -9.195 1 82.88 4 LEU B CA 1
ATOM 4466 C C . LEU B 1 4 ? -14.969 -2.318 -10.352 1 82.88 4 LEU B C 1
ATOM 4468 O O . LEU B 1 4 ? -13.922 -1.67 -10.336 1 82.88 4 LEU B O 1
ATOM 4472 N N . ILE B 1 5 ? -15.883 -2.238 -11.305 1 84 5 ILE B N 1
ATOM 4473 C CA . ILE B 1 5 ? -15.672 -1.371 -12.461 1 84 5 ILE B CA 1
ATOM 4474 C C . ILE B 1 5 ? -15.641 0.087 -12.008 1 84 5 ILE B C 1
ATOM 4476 O O . ILE B 1 5 ? -14.758 0.85 -12.422 1 84 5 ILE B O 1
ATOM 4480 N N . VAL B 1 6 ? -16.531 0.429 -11.102 1 81.75 6 VAL B N 1
ATOM 4481 C CA . VAL B 1 6 ? -16.609 1.793 -10.586 1 81.75 6 VAL B CA 1
ATOM 4482 C C . VAL B 1 6 ? -15.336 2.117 -9.805 1 81.75 6 VAL B C 1
ATOM 4484 O O . VAL B 1 6 ? -14.781 3.215 -9.93 1 81.75 6 VAL B O 1
ATOM 4487 N N . ALA B 1 7 ? -14.906 1.194 -9.07 1 84.75 7 ALA B N 1
ATOM 4488 C CA . ALA B 1 7 ? -13.703 1.391 -8.266 1 84.75 7 ALA B CA 1
ATOM 4489 C C . ALA B 1 7 ? -12.477 1.582 -9.148 1 84.75 7 ALA B C 1
ATOM 4491 O O . ALA B 1 7 ? -11.625 2.432 -8.875 1 84.75 7 ALA B O 1
ATOM 4492 N N . VAL B 1 8 ? -12.406 0.853 -10.203 1 87.88 8 VAL B N 1
ATOM 4493 C CA . VAL B 1 8 ? -11.266 0.912 -11.109 1 87.88 8 VAL B CA 1
ATOM 4494 C C . VAL B 1 8 ? -11.281 2.232 -11.875 1 87.88 8 VAL B C 1
ATOM 4496 O O . VAL B 1 8 ? -10.242 2.889 -12.008 1 87.88 8 VAL B O 1
ATOM 4499 N N . ILE B 1 9 ? -12.422 2.631 -12.328 1 86.56 9 ILE B N 1
ATOM 4500 C CA . ILE B 1 9 ? -12.555 3.891 -13.047 1 86.56 9 ILE B CA 1
ATOM 4501 C C . ILE B 1 9 ? -12.188 5.055 -12.125 1 86.56 9 ILE B C 1
ATOM 4503 O O . ILE B 1 9 ? -11.477 5.977 -12.531 1 86.56 9 ILE B O 1
ATOM 4507 N N . ALA B 1 10 ? -12.695 4.969 -10.914 1 87.81 10 ALA B N 1
ATOM 4508 C CA . ALA B 1 10 ? -12.383 6.004 -9.93 1 87.81 10 ALA B CA 1
ATOM 4509 C C . ALA B 1 10 ? -10.883 6.09 -9.68 1 87.81 10 ALA B C 1
ATOM 4511 O O . ALA B 1 10 ? -10.32 7.188 -9.625 1 87.81 10 ALA B O 1
ATOM 4512 N N . ALA B 1 11 ? -10.32 4.949 -9.562 1 90.06 11 ALA B N 1
ATOM 4513 C CA . ALA B 1 11 ? -8.883 4.91 -9.32 1 90.06 11 ALA B CA 1
ATOM 4514 C C . ALA B 1 11 ? -8.109 5.504 -10.492 1 90.06 11 ALA B C 1
ATOM 4516 O O . ALA B 1 11 ? -7.176 6.285 -10.297 1 90.06 11 ALA B O 1
ATOM 4517 N N . VAL B 1 12 ? -8.461 5.172 -11.672 1 89.69 12 VAL B N 1
ATOM 4518 C CA . VAL B 1 12 ? -7.805 5.676 -12.875 1 89.69 12 VAL B CA 1
ATOM 4519 C C . VAL B 1 12 ? -7.969 7.191 -12.961 1 89.69 12 VAL B C 1
ATOM 4521 O O . VAL B 1 12 ? -7.023 7.91 -13.289 1 89.69 12 VAL B O 1
ATOM 4524 N N . LEU B 1 13 ? -9.117 7.633 -12.617 1 89.94 13 LEU B N 1
ATOM 4525 C CA . LEU B 1 13 ? -9.391 9.062 -12.641 1 89.94 13 LEU B CA 1
ATOM 4526 C C . LEU B 1 13 ? -8.531 9.797 -11.617 1 89.94 13 LEU B C 1
ATOM 4528 O O . LEU B 1 13 ? -7.984 10.859 -11.906 1 89.94 13 LEU B O 1
ATOM 4532 N N . ILE B 1 14 ? -8.508 9.297 -10.453 1 91.12 14 ILE B N 1
ATOM 4533 C CA . ILE B 1 14 ? -7.719 9.898 -9.375 1 91.12 14 ILE B CA 1
ATOM 4534 C C . ILE B 1 14 ? -6.254 9.984 -9.805 1 91.12 14 ILE B C 1
ATOM 4536 O O . ILE B 1 14 ? -5.621 11.031 -9.656 1 91.12 14 ILE B O 1
ATOM 4540 N N . ILE B 1 15 ? -5.77 8.906 -10.383 1 90.06 15 ILE B N 1
ATOM 4541 C CA . ILE B 1 15 ? -4.371 8.844 -10.797 1 90.06 15 ILE B CA 1
ATOM 4542 C C . ILE B 1 15 ? -4.125 9.828 -11.938 1 90.06 15 ILE B C 1
ATOM 4544 O O . ILE B 1 15 ? -3.152 10.586 -11.914 1 90.06 15 ILE B O 1
ATOM 4548 N N . ALA B 1 16 ? -4.988 9.852 -12.875 1 90.06 16 ALA B N 1
ATOM 4549 C CA . ALA B 1 16 ? -4.855 10.727 -14.039 1 90.06 16 ALA B CA 1
ATOM 4550 C C . ALA B 1 16 ? -4.871 12.195 -13.617 1 90.06 16 ALA B C 1
ATOM 4552 O O . ALA B 1 16 ? -4.035 12.984 -14.062 1 90.06 16 ALA B O 1
ATOM 4553 N N . VAL B 1 17 ? -5.75 12.523 -12.758 1 90.56 17 VAL B N 1
ATOM 4554 C CA . VAL B 1 17 ? -5.895 13.906 -12.312 1 90.56 17 VAL B CA 1
ATOM 4555 C C . VAL B 1 17 ? -4.68 14.305 -11.469 1 90.56 17 VAL B C 1
ATOM 4557 O O . VAL B 1 17 ? -4.156 15.414 -11.617 1 90.56 17 VAL B O 1
ATOM 4560 N N . THR B 1 18 ? -4.344 13.477 -10.617 1 87.44 18 THR B N 1
ATOM 4561 C CA . THR B 1 18 ? -3.203 13.781 -9.766 1 87.44 18 THR B CA 1
ATOM 4562 C C . THR B 1 18 ? -1.93 13.93 -10.586 1 87.44 18 THR B C 1
ATOM 4564 O O . THR B 1 18 ? -1.032 14.695 -10.227 1 87.44 18 THR B O 1
ATOM 4567 N N . ALA B 1 19 ? -1.847 13.234 -11.672 1 86.38 19 ALA B N 1
ATOM 4568 C CA . ALA B 1 19 ? -0.683 13.305 -12.555 1 86.38 19 ALA B CA 1
ATOM 4569 C C . ALA B 1 19 ? -0.723 14.57 -13.414 1 86.38 19 ALA B C 1
ATOM 4571 O O . ALA B 1 19 ? 0.314 15.18 -13.68 1 86.38 19 ALA B O 1
ATOM 4572 N N . LEU B 1 20 ? -1.871 14.992 -13.797 1 88 20 LEU B N 1
ATOM 4573 C CA . LEU B 1 20 ? -1.993 16.031 -14.82 1 88 20 LEU B CA 1
ATOM 4574 C C . LEU B 1 20 ? -2.242 17.391 -14.18 1 88 20 LEU B C 1
ATOM 4576 O O . LEU B 1 20 ? -1.873 18.422 -14.75 1 88 20 LEU B O 1
ATOM 4580 N N . ALA B 1 21 ? -2.889 17.391 -13.055 1 85.06 21 ALA B N 1
ATOM 4581 C CA . ALA B 1 21 ? -3.309 18.641 -12.438 1 85.06 21 ALA B CA 1
ATOM 4582 C C . ALA B 1 21 ? -2.109 19.531 -12.141 1 85.06 21 ALA B C 1
ATOM 4584 O O . ALA B 1 21 ? -2.123 20.719 -12.453 1 85.06 21 ALA B O 1
ATOM 4585 N N . PRO B 1 22 ? -1.088 18.938 -11.609 1 76.19 22 PRO B N 1
ATOM 4586 C CA . PRO B 1 22 ? 0.059 19.797 -11.312 1 76.19 22 PRO B CA 1
ATOM 4587 C C . PRO B 1 22 ? 0.674 20.422 -12.57 1 76.19 22 PRO B C 1
ATOM 4589 O O . PRO B 1 22 ? 1.24 21.516 -12.516 1 76.19 22 PRO B O 1
ATOM 4592 N N . LYS B 1 23 ? 0.622 19.734 -13.617 1 77.62 23 LYS B N 1
ATOM 4593 C CA . LYS B 1 23 ? 1.135 20.266 -14.875 1 77.62 23 LYS B CA 1
ATOM 4594 C C . LYS B 1 23 ? 0.314 21.453 -15.344 1 77.62 23 LYS B C 1
ATOM 4596 O O . LYS B 1 23 ? 0.832 22.344 -16.031 1 77.62 23 LYS B O 1
ATOM 4601 N N . ALA B 1 24 ? -0.886 21.531 -14.938 1 79 24 ALA B N 1
ATOM 4602 C CA . ALA B 1 24 ? -1.766 22.641 -15.289 1 79 24 ALA B CA 1
ATOM 4603 C C . ALA B 1 24 ? -1.718 23.734 -14.219 1 79 24 ALA B C 1
ATOM 4605 O O . ALA B 1 24 ? -2.424 24.734 -14.32 1 79 24 ALA B O 1
ATOM 4606 N N . GLY B 1 25 ? -0.997 23.438 -13.227 1 75 25 GLY B N 1
ATOM 4607 C CA . GLY B 1 25 ? -0.832 24.438 -12.18 1 75 25 GLY B CA 1
ATOM 4608 C C . GLY B 1 25 ? -1.962 24.438 -11.172 1 75 25 GLY B C 1
ATOM 4609 O O . GLY B 1 25 ? -2.15 25.406 -10.438 1 75 25 GLY B O 1
ATOM 4610 N N . VAL B 1 26 ? -2.721 23.422 -11.164 1 81 26 VAL B N 1
ATOM 4611 C CA . VAL B 1 26 ? -3.85 23.359 -10.242 1 81 26 VAL B CA 1
ATOM 4612 C C . VAL B 1 26 ? -3.646 22.203 -9.266 1 81 26 VAL B C 1
ATOM 4614 O O . VAL B 1 26 ? -2.943 21.234 -9.57 1 81 26 VAL B O 1
ATOM 4617 N N . ALA B 1 27 ? -4.176 22.438 -8.047 1 81.75 27 ALA B N 1
ATOM 4618 C CA . ALA B 1 27 ? -4.086 21.375 -7.051 1 81.75 27 ALA B CA 1
ATOM 4619 C C . ALA B 1 27 ? -5.008 20.203 -7.41 1 81.75 27 ALA B C 1
ATOM 4621 O O . ALA B 1 27 ? -6.152 20.406 -7.816 1 81.75 27 ALA B O 1
ATOM 4622 N N . ALA B 1 28 ? -4.551 19.016 -7.277 1 85.94 28 ALA B N 1
ATOM 4623 C CA . ALA B 1 28 ? -5.262 17.797 -7.676 1 85.94 28 ALA B CA 1
ATOM 4624 C C . ALA B 1 28 ? -6.586 17.672 -6.93 1 85.94 28 ALA B C 1
ATOM 4626 O O . ALA B 1 28 ? -7.617 17.359 -7.531 1 85.94 28 ALA B O 1
ATOM 4627 N N . PRO B 1 29 ? -6.605 17.938 -5.629 1 84.19 29 PRO B N 1
ATOM 4628 C CA . PRO B 1 29 ? -7.859 17.781 -4.891 1 84.19 29 PRO B CA 1
ATOM 4629 C C . PRO B 1 29 ? -8.977 18.672 -5.438 1 84.19 29 PRO B C 1
ATOM 4631 O O . PRO B 1 29 ? -10.141 18.266 -5.453 1 84.19 29 PRO B O 1
ATOM 4634 N N . LEU B 1 30 ? -8.641 19.812 -5.922 1 85.38 30 LEU B N 1
ATOM 4635 C CA . LEU B 1 30 ? -9.625 20.734 -6.469 1 85.38 30 LEU B CA 1
ATOM 4636 C C . LEU B 1 30 ? -10.25 20.172 -7.742 1 85.38 30 LEU B C 1
ATOM 4638 O O . LEU B 1 30 ? -11.469 20.219 -7.914 1 85.38 30 LEU B O 1
ATOM 4642 N N . VAL B 1 31 ? -9.406 19.672 -8.578 1 88.69 31 VAL B N 1
ATOM 4643 C CA . VAL B 1 31 ? -9.867 19.109 -9.844 1 88.69 31 VAL B CA 1
ATOM 4644 C C . VAL B 1 31 ? -10.75 17.891 -9.578 1 88.69 31 VAL B C 1
ATOM 4646 O O . VAL B 1 31 ? -11.758 17.688 -10.258 1 88.69 31 VAL B O 1
ATOM 4649 N N . LEU B 1 32 ? -10.391 17.156 -8.625 1 89.62 32 LEU B N 1
ATOM 4650 C CA . LEU B 1 32 ? -11.156 15.945 -8.305 1 89.62 32 LEU B CA 1
ATOM 4651 C C . LEU B 1 32 ? -12.539 16.297 -7.785 1 89.62 32 LEU B C 1
ATOM 4653 O O . LEU B 1 32 ? -13.523 15.641 -8.117 1 89.62 32 LEU B O 1
ATOM 4657 N N . VAL B 1 33 ? -12.617 17.297 -6.996 1 86.5 33 VAL B N 1
ATOM 4658 C CA . VAL B 1 33 ? -13.906 17.734 -6.477 1 86.5 33 VAL B CA 1
ATOM 4659 C C . VAL B 1 33 ? -14.789 18.219 -7.625 1 86.5 33 VAL B C 1
ATOM 4661 O O . VAL B 1 33 ? -15.977 17.875 -7.691 1 86.5 33 VAL B O 1
ATOM 4664 N N . VAL B 1 34 ? -14.234 19 -8.508 1 88.12 34 VAL B N 1
ATOM 4665 C CA . VAL B 1 34 ? -14.977 19.531 -9.648 1 88.12 34 VAL B CA 1
ATOM 4666 C C . VAL B 1 34 ? -15.414 18.375 -10.562 1 88.12 34 VAL B C 1
ATOM 4668 O O . VAL B 1 34 ? -16.547 18.359 -11.047 1 88.12 34 VAL B O 1
ATOM 4671 N N . LEU B 1 35 ? -14.523 17.484 -10.758 1 88.75 35 LEU B N 1
ATOM 4672 C CA . LEU B 1 35 ? -14.836 16.328 -11.594 1 88.75 35 LEU B CA 1
ATOM 4673 C C . LEU B 1 35 ? -15.914 15.469 -10.945 1 88.75 35 LEU B C 1
ATOM 4675 O O . LEU B 1 35 ? -16.797 14.953 -11.633 1 88.75 35 LEU B O 1
ATOM 4679 N N . GLY B 1 36 ? -15.773 15.219 -9.688 1 86.94 36 GLY B N 1
ATOM 4680 C CA . GLY B 1 36 ? -16.812 14.492 -8.969 1 86.94 36 GLY B CA 1
ATOM 4681 C C . GLY B 1 36 ? -18.188 15.133 -9.086 1 86.94 36 GLY B C 1
ATOM 4682 O O . GLY B 1 36 ? -19.188 14.453 -9.312 1 86.94 36 GLY B O 1
ATOM 4683 N N . ALA B 1 37 ? -18.172 16.453 -8.938 1 84.5 37 ALA B N 1
ATOM 4684 C CA . ALA B 1 37 ? -19.422 17.203 -9.094 1 84.5 37 ALA B CA 1
ATOM 4685 C C . ALA B 1 37 ? -19.984 17.047 -10.508 1 84.5 37 ALA B C 1
ATOM 4687 O O . ALA B 1 37 ? -21.188 16.922 -10.695 1 84.5 37 ALA B O 1
ATOM 4688 N N . GLY B 1 38 ? -19.062 17.062 -11.492 1 85.44 38 GLY B N 1
ATOM 4689 C CA . GLY B 1 38 ? -19.469 16.891 -12.883 1 85.44 38 GLY B CA 1
ATOM 4690 C C . GLY B 1 38 ? -20.016 15.5 -13.164 1 85.44 38 GLY B C 1
ATOM 4691 O O . GLY B 1 38 ? -21.031 15.352 -13.844 1 85.44 38 GLY B O 1
ATOM 4692 N N . VAL B 1 39 ? -19.391 14.5 -12.648 1 84.25 39 VAL B N 1
ATOM 4693 C CA . VAL B 1 39 ? -19.797 13.109 -12.852 1 84.25 39 VAL B CA 1
ATOM 4694 C C . VAL B 1 39 ? -21.156 12.867 -12.211 1 84.25 39 VAL B C 1
ATOM 4696 O O . VAL B 1 39 ? -21.953 12.078 -12.719 1 84.25 39 VAL B O 1
ATOM 4699 N N . SER B 1 40 ? -21.375 13.508 -11.148 1 81.38 40 SER B N 1
ATOM 4700 C CA . SER B 1 40 ? -22.641 13.336 -10.43 1 81.38 40 SER B CA 1
ATOM 4701 C C . SER B 1 40 ? -23.828 13.836 -11.258 1 81.38 40 SER B C 1
ATOM 4703 O O . SER B 1 40 ? -24.969 13.445 -11.008 1 81.38 40 SER B O 1
ATOM 4705 N N . LEU B 1 41 ? -23.516 14.719 -12.188 1 78.38 41 LEU B N 1
ATOM 4706 C CA . LEU B 1 41 ? -24.562 15.273 -13.039 1 78.38 41 LEU B CA 1
ATOM 4707 C C . LEU B 1 41 ? -24.953 14.281 -14.125 1 78.38 41 LEU B C 1
ATOM 4709 O O . LEU B 1 41 ? -26 14.438 -14.758 1 78.38 41 LEU B O 1
ATOM 4713 N N . LEU B 1 42 ? -24.141 13.273 -14.25 1 76.69 42 LEU B N 1
ATOM 4714 C CA . LEU B 1 42 ? -24.453 12.258 -15.25 1 76.69 42 LEU B CA 1
ATOM 4715 C C . LEU B 1 42 ? -25.578 11.352 -14.781 1 76.69 42 LEU B C 1
ATOM 4717 O O . LEU B 1 42 ? -25.594 10.922 -13.625 1 76.69 42 LEU B O 1
ATOM 4721 N N . PRO B 1 43 ? -26.531 11.078 -15.508 1 68.25 43 PRO B N 1
ATOM 4722 C CA . PRO B 1 43 ? -27.75 10.359 -15.125 1 68.25 43 PRO B CA 1
ATOM 4723 C C . PRO B 1 43 ? -27.469 8.93 -14.672 1 68.25 43 PRO B C 1
ATOM 4725 O O . PRO B 1 43 ? -28.25 8.359 -13.906 1 68.25 43 PRO B O 1
ATOM 4728 N N . TRP B 1 44 ? -26.375 8.336 -15.094 1 67.69 44 TRP B N 1
ATOM 4729 C CA . TRP B 1 44 ? -26.141 6.93 -14.789 1 67.69 44 TRP B CA 1
ATOM 4730 C C . TRP B 1 44 ? -25.375 6.777 -13.477 1 67.69 44 TRP B C 1
ATOM 4732 O O . TRP B 1 44 ? -25.125 5.656 -13.023 1 67.69 44 TRP B O 1
ATOM 4742 N N . VAL B 1 45 ? -25.109 7.879 -12.898 1 69.12 45 VAL B N 1
ATOM 4743 C CA . VAL B 1 45 ? -24.359 7.785 -11.648 1 69.12 45 VAL B CA 1
ATOM 4744 C C . VAL B 1 45 ? -25.297 7.98 -10.469 1 69.12 45 VAL B C 1
ATOM 4746 O O . VAL B 1 45 ? -25.938 9.031 -10.336 1 69.12 45 VAL B O 1
ATOM 4749 N N . PRO B 1 46 ? -25.531 6.855 -9.75 1 66.44 46 PRO B N 1
ATOM 4750 C CA . PRO B 1 46 ? -26.422 7 -8.602 1 66.44 46 PRO B CA 1
ATOM 4751 C C . PRO B 1 46 ? -25.828 7.879 -7.5 1 66.44 46 PRO B C 1
ATOM 4753 O O . PRO B 1 46 ? -24.609 8.062 -7.438 1 66.44 46 PRO B O 1
ATOM 4756 N N . ALA B 1 47 ? -26.734 8.484 -6.773 1 66.44 47 ALA B N 1
ATOM 4757 C CA . ALA B 1 47 ? -26.328 9.281 -5.625 1 66.44 47 ALA B CA 1
ATOM 4758 C C . ALA B 1 47 ? -25.594 8.43 -4.594 1 66.44 47 ALA B C 1
ATOM 4760 O O . ALA B 1 47 ? -26.078 7.367 -4.199 1 66.44 47 ALA B O 1
ATOM 4761 N N . VAL B 1 48 ? -24.328 8.641 -4.547 1 68.12 48 VAL B N 1
ATOM 4762 C CA . VAL B 1 48 ? -23.531 7.875 -3.594 1 68.12 48 VAL B CA 1
ATOM 4763 C C . VAL B 1 48 ? -23.469 8.617 -2.26 1 68.12 48 VAL B C 1
ATOM 4765 O O . VAL B 1 48 ? -23.156 9.805 -2.215 1 68.12 48 VAL B O 1
ATOM 4768 N N . GLU B 1 49 ? -24.094 8.094 -1.225 1 72.56 49 GLU B N 1
ATOM 4769 C CA . GLU B 1 49 ? -23.953 8.633 0.123 1 72.56 49 GLU B CA 1
ATOM 4770 C C . GLU B 1 49 ? -23.062 7.73 0.983 1 72.56 49 GLU B C 1
ATOM 4772 O O . GLU B 1 49 ? -23.391 6.559 1.192 1 72.56 49 GLU B O 1
ATOM 4777 N N . ILE B 1 50 ? -22 8.25 1.308 1 75.75 50 ILE B N 1
ATOM 4778 C CA . ILE B 1 50 ? -21.109 7.492 2.174 1 75.75 50 ILE B CA 1
ATOM 4779 C C . ILE B 1 50 ? -21.391 7.828 3.635 1 75.75 50 ILE B C 1
ATOM 4781 O O . ILE B 1 50 ? -21.484 9 4.004 1 75.75 50 ILE B O 1
ATOM 4785 N N . PRO B 1 51 ? -21.625 6.816 4.375 1 80.88 51 PRO B N 1
ATOM 4786 C CA . PRO B 1 51 ? -21.797 7.086 5.805 1 80.88 51 PRO B CA 1
ATOM 4787 C C . PRO B 1 51 ? -20.609 7.832 6.414 1 80.88 51 PRO B C 1
ATOM 4789 O O . PRO B 1 51 ? -19.453 7.496 6.145 1 80.88 51 PRO B O 1
ATOM 4792 N N . PRO B 1 52 ? -20.938 8.883 7.176 1 82.56 52 PRO B N 1
ATOM 4793 C CA . PRO B 1 52 ? -19.875 9.695 7.77 1 82.56 52 PRO B CA 1
ATOM 4794 C C . PRO B 1 52 ? -18.906 8.875 8.617 1 82.56 52 PRO B C 1
ATOM 4796 O O . PRO B 1 52 ? -17.734 9.234 8.75 1 82.56 52 PRO B O 1
ATOM 4799 N N . GLU B 1 53 ? -19.344 7.762 9.086 1 81.81 53 GLU B N 1
ATOM 4800 C CA . GLU B 1 53 ? -18.5 6.918 9.93 1 81.81 53 GLU B CA 1
ATOM 4801 C C . GLU B 1 53 ? -17.344 6.336 9.133 1 81.81 53 GLU B C 1
ATOM 4803 O O . GLU B 1 53 ? -16.266 6.098 9.688 1 81.81 53 GLU B O 1
ATOM 4808 N N . VAL B 1 54 ? -17.562 6.156 7.852 1 84 54 VAL B N 1
ATOM 4809 C CA . VAL B 1 54 ? -16.516 5.605 6.992 1 84 54 VAL B CA 1
ATOM 4810 C C . VAL B 1 54 ? -15.398 6.633 6.824 1 84 54 VAL B C 1
ATOM 4812 O O . VAL B 1 54 ? -14.219 6.273 6.82 1 84 54 VAL B O 1
ATOM 4815 N N . ILE B 1 55 ? -15.797 7.828 6.766 1 84.31 55 ILE B N 1
ATOM 4816 C CA . ILE B 1 55 ? -14.812 8.883 6.57 1 84.31 55 ILE B CA 1
ATOM 4817 C C . ILE B 1 55 ? -14.117 9.195 7.895 1 84.31 55 ILE B C 1
ATOM 4819 O O . ILE B 1 55 ? -12.883 9.227 7.961 1 84.31 55 ILE B O 1
ATOM 4823 N N . LEU B 1 56 ? -14.844 9.328 8.969 1 86.06 56 LEU B N 1
ATOM 4824 C CA . LEU B 1 56 ? -14.305 9.734 10.266 1 86.06 56 LEU B CA 1
ATOM 4825 C C . LEU B 1 56 ? -13.523 8.594 10.906 1 86.06 56 LEU B C 1
ATOM 4827 O O . LEU B 1 56 ? -12.484 8.828 11.539 1 86.06 56 LEU B O 1
ATOM 4831 N N . GLY B 1 57 ? -13.992 7.395 10.727 1 86.44 57 GLY B N 1
ATOM 4832 C CA . GLY B 1 57 ? -13.344 6.254 11.359 1 86.44 57 GLY B CA 1
ATOM 4833 C C . GLY B 1 57 ? -12.461 5.465 10.406 1 86.44 57 GLY B C 1
ATOM 4834 O O . GLY B 1 57 ? -11.555 4.75 10.844 1 86.44 57 GLY B O 1
ATOM 4835 N N . GLY B 1 58 ? -12.648 5.598 9.172 1 88.31 58 GLY B N 1
ATOM 4836 C CA . GLY B 1 58 ? -11.945 4.77 8.203 1 88.31 58 GLY B CA 1
ATOM 4837 C C . GLY B 1 58 ? -10.875 5.527 7.438 1 88.31 58 GLY B C 1
ATOM 4838 O O . GLY B 1 58 ? -9.742 5.059 7.316 1 88.31 58 GLY B O 1
ATOM 4839 N N . VAL B 1 59 ? -11.141 6.719 7.055 1 89.31 59 VAL B N 1
ATOM 4840 C CA . VAL B 1 59 ? -10.281 7.434 6.117 1 89.31 59 VAL B CA 1
ATOM 4841 C C . VAL B 1 59 ? -9.406 8.438 6.875 1 89.31 59 VAL B C 1
ATOM 4843 O O . VAL B 1 59 ? -8.211 8.547 6.613 1 89.31 59 VAL B O 1
ATOM 4846 N N . LEU B 1 60 ? -9.883 9.125 7.828 1 89.56 60 LEU B N 1
ATOM 4847 C CA . LEU B 1 60 ? -9.188 10.227 8.484 1 89.56 60 LEU B CA 1
ATOM 4848 C C . LEU B 1 60 ? -8.07 9.711 9.383 1 89.56 60 LEU B C 1
ATOM 4850 O O . LEU B 1 60 ? -6.977 10.281 9.414 1 89.56 60 LEU B O 1
ATOM 4854 N N . PRO B 1 61 ? -8.359 8.625 10.117 1 92.56 61 PRO B N 1
ATOM 4855 C CA . PRO B 1 61 ? -7.289 8.18 11.016 1 92.56 61 PRO B CA 1
ATOM 4856 C C . PRO B 1 61 ? -5.984 7.883 10.281 1 92.56 61 PRO B C 1
ATOM 4858 O O . PRO B 1 61 ? -4.926 8.391 10.664 1 92.56 61 PRO B O 1
ATOM 4861 N N . PRO B 1 62 ? -6.066 7.133 9.188 1 93.38 62 PRO B N 1
ATOM 4862 C CA . PRO B 1 62 ? -4.809 6.902 8.477 1 93.38 62 PRO B CA 1
ATOM 4863 C C . PRO B 1 62 ? -4.199 8.188 7.918 1 93.38 62 PRO B C 1
ATOM 4865 O O . PRO B 1 62 ? -2.979 8.352 7.934 1 93.38 62 PRO B O 1
ATOM 4868 N N . LEU B 1 63 ? -4.973 9.07 7.43 1 89.25 63 LEU B N 1
ATOM 4869 C CA . LEU B 1 63 ? -4.473 10.32 6.855 1 89.25 63 LEU B CA 1
ATOM 4870 C C . LEU B 1 63 ? -3.785 11.164 7.922 1 89.25 63 LEU B C 1
ATOM 4872 O O . LEU B 1 63 ? -2.701 11.703 7.688 1 89.25 63 LEU B O 1
ATOM 4876 N N . LEU B 1 64 ? -4.395 11.234 9.07 1 90.38 64 LEU B N 1
ATOM 4877 C CA . LEU B 1 64 ? -3.846 12.023 10.172 1 90.38 64 LEU B CA 1
ATOM 4878 C C . LEU B 1 64 ? -2.586 11.375 10.727 1 90.38 64 LEU B C 1
ATOM 4880 O O . LEU B 1 64 ? -1.638 12.062 11.109 1 90.38 64 LEU B O 1
ATOM 4884 N N . TYR B 1 65 ? -2.619 10.07 10.836 1 93 65 TYR B N 1
ATOM 4885 C CA . TYR B 1 65 ? -1.45 9.336 11.305 1 93 65 TYR B CA 1
ATOM 4886 C C . TYR B 1 65 ? -0.242 9.602 10.414 1 93 65 TYR B C 1
ATOM 4888 O O . TYR B 1 65 ? 0.845 9.914 10.914 1 93 65 TYR B O 1
ATOM 4896 N N . SER B 1 66 ? -0.466 9.469 9.141 1 91.69 66 SER B N 1
ATOM 4897 C CA . SER B 1 66 ? 0.617 9.68 8.188 1 91.69 66 SER B CA 1
ATOM 4898 C C . SER B 1 66 ? 1.159 11.102 8.266 1 91.69 66 SER B C 1
ATOM 4900 O O . SER B 1 66 ? 2.375 11.312 8.258 1 91.69 66 SER B O 1
ATOM 4902 N N . ALA B 1 67 ? 0.305 12.07 8.328 1 86.56 67 ALA B N 1
ATOM 4903 C CA . ALA B 1 67 ? 0.71 13.469 8.445 1 86.56 67 ALA B CA 1
ATOM 4904 C C . ALA B 1 67 ? 1.495 13.711 9.727 1 86.56 67 ALA B C 1
ATOM 4906 O O . ALA B 1 67 ? 2.494 14.438 9.727 1 86.56 67 ALA B O 1
ATOM 4907 N N . ALA B 1 68 ? 1.023 13.133 10.766 1 89.81 68 ALA B N 1
ATOM 4908 C CA . ALA B 1 68 ? 1.668 13.305 12.062 1 89.81 68 ALA B CA 1
ATOM 4909 C C . ALA B 1 68 ? 3.061 12.68 12.078 1 89.81 68 ALA B C 1
ATOM 4911 O O . ALA B 1 68 ? 3.99 13.234 12.664 1 89.81 68 ALA B O 1
ATOM 4912 N N . VAL B 1 69 ? 3.168 11.562 11.461 1 90.06 69 VAL B N 1
ATOM 4913 C CA . VAL B 1 69 ? 4.453 10.875 11.398 1 90.06 69 VAL B CA 1
ATOM 4914 C C . VAL B 1 69 ? 5.461 11.734 10.633 1 90.06 69 VAL B C 1
ATOM 4916 O O . VAL B 1 69 ? 6.648 11.758 10.969 1 90.06 69 VAL B O 1
ATOM 4919 N N . GLY B 1 70 ? 5.004 12.414 9.703 1 84.88 70 GLY B N 1
ATOM 4920 C CA . GLY B 1 70 ? 5.871 13.219 8.859 1 84.88 70 GLY B CA 1
ATOM 4921 C C . GLY B 1 70 ? 6.199 14.57 9.461 1 84.88 70 GLY B C 1
ATOM 4922 O O . GLY B 1 70 ? 7.074 15.289 8.953 1 84.88 70 GLY B O 1
ATOM 4923 N N . LEU B 1 71 ? 5.559 14.922 10.43 1 80.75 71 LEU B N 1
ATOM 4924 C CA . LEU B 1 71 ? 5.773 16.219 11.07 1 80.75 71 LEU B CA 1
ATOM 4925 C C . LEU B 1 71 ? 7.051 16.203 11.906 1 80.75 71 LEU B C 1
ATOM 4927 O O . LEU B 1 71 ? 7.23 15.344 12.766 1 80.75 71 LEU B O 1
ATOM 4931 N N . PRO B 1 72 ? 7.965 17.094 11.508 1 75.69 72 PRO B N 1
ATOM 4932 C CA . PRO B 1 72 ? 9.172 17.188 12.344 1 75.69 72 PRO B CA 1
ATOM 4933 C C . PRO B 1 72 ? 8.859 17.531 13.797 1 75.69 72 PRO B C 1
ATOM 4935 O O . PRO B 1 72 ? 8.289 18.578 14.078 1 75.69 72 PRO B O 1
ATOM 4938 N N . SER B 1 73 ? 9.172 16.672 14.633 1 74.5 73 SER B N 1
ATOM 4939 C CA . SER B 1 73 ? 8.828 16.797 16.047 1 74.5 73 SER B CA 1
ATOM 4940 C C . SER B 1 73 ? 9.492 18.031 16.656 1 74.5 73 SER B C 1
ATOM 4942 O O . SER B 1 73 ? 8.93 18.656 17.562 1 74.5 73 SER B O 1
ATOM 4944 N N . MET B 1 74 ? 10.703 18.344 16.203 1 69.75 74 MET B N 1
ATOM 4945 C CA . MET B 1 74 ? 11.438 19.484 16.734 1 69.75 74 MET B CA 1
ATOM 4946 C C . MET B 1 74 ? 10.695 20.781 16.453 1 69.75 74 MET B C 1
ATOM 4948 O O . MET B 1 74 ? 10.508 21.609 17.359 1 69.75 74 MET B O 1
ATOM 4952 N N . ASP B 1 75 ? 10.281 20.922 15.266 1 72.06 75 ASP B N 1
ATOM 4953 C CA . ASP B 1 75 ? 9.57 22.141 14.875 1 72.06 75 ASP B CA 1
ATOM 4954 C C . ASP B 1 75 ? 8.195 22.219 15.547 1 72.06 75 ASP B C 1
ATOM 4956 O O . ASP B 1 75 ? 7.75 23.297 15.938 1 72.06 75 ASP B O 1
ATOM 4960 N N . PHE B 1 76 ? 7.586 21.141 15.641 1 74.94 76 PHE B N 1
ATOM 4961 C CA . PHE B 1 76 ? 6.277 21.078 16.281 1 74.94 76 PHE B CA 1
ATOM 4962 C C . PHE B 1 76 ? 6.363 21.5 17.734 1 74.94 76 PHE B C 1
ATOM 4964 O O . PHE B 1 76 ? 5.5 22.234 18.219 1 74.94 76 PHE B O 1
ATOM 4971 N N . ARG B 1 77 ? 7.32 21.047 18.391 1 74.69 77 ARG B N 1
ATOM 4972 C CA . ARG B 1 77 ? 7.488 21.375 19.797 1 74.69 77 ARG B CA 1
ATOM 4973 C C . ARG B 1 77 ? 7.785 22.859 19.984 1 74.69 77 ARG B C 1
ATOM 4975 O O . ARG B 1 77 ? 7.301 23.484 20.922 1 74.69 77 ARG B O 1
ATOM 4982 N N . ARG B 1 78 ? 8.562 23.344 19.125 1 71.88 78 ARG B N 1
ATOM 4983 C CA . ARG B 1 78 ? 8.938 24.766 19.203 1 71.88 78 ARG B CA 1
ATOM 4984 C C . ARG B 1 78 ? 7.723 25.656 18.984 1 71.88 78 ARG B C 1
ATOM 4986 O O . ARG B 1 78 ? 7.598 26.703 19.609 1 71.88 78 ARG B O 1
ATOM 4993 N N . ASP B 1 79 ? 6.91 25.219 18.141 1 77.06 79 ASP B N 1
ATOM 4994 C CA . ASP B 1 79 ? 5.77 26.047 17.75 1 77.06 79 ASP B CA 1
ATOM 4995 C C . ASP B 1 79 ? 4.48 25.516 18.375 1 77.06 79 ASP B C 1
ATOM 4997 O O . ASP B 1 79 ? 3.389 25.781 17.859 1 77.06 79 ASP B O 1
ATOM 5001 N N . PHE B 1 80 ? 4.566 24.828 19.406 1 81.62 80 PHE B N 1
ATOM 5002 C CA . PHE B 1 80 ? 3.418 24.141 20 1 81.62 80 PHE B CA 1
ATOM 5003 C C . PHE B 1 80 ? 2.387 25.156 20.484 1 81.62 80 PHE B C 1
ATOM 5005 O O . PHE B 1 80 ? 1.182 24.922 20.375 1 81.62 80 PHE B O 1
ATOM 5012 N N . THR B 1 81 ? 2.822 26.25 21.031 1 80.5 81 THR B N 1
ATOM 5013 C CA . THR B 1 81 ? 1.907 27.266 21.547 1 80.5 81 THR B CA 1
ATOM 5014 C C . THR B 1 81 ? 1.153 27.938 20.406 1 80.5 81 THR B C 1
ATOM 5016 O O . THR B 1 81 ? -0.051 28.188 20.5 1 80.5 81 THR B O 1
ATOM 5019 N N . ALA B 1 82 ? 1.897 28.234 19.391 1 83.12 82 ALA B N 1
ATOM 5020 C CA . ALA B 1 82 ? 1.256 28.844 18.234 1 83.12 82 ALA B CA 1
ATOM 5021 C C . ALA B 1 82 ? 0.287 27.875 17.578 1 83.12 82 ALA B C 1
ATOM 5023 O O . ALA B 1 82 ? -0.825 28.25 17.188 1 83.12 82 ALA B O 1
ATOM 5024 N N . ILE B 1 83 ? 0.685 26.672 17.453 1 87.06 83 ILE B N 1
ATOM 5025 C CA . ILE B 1 83 ? -0.147 25.625 16.844 1 87.06 83 ILE B CA 1
ATOM 5026 C C . ILE B 1 83 ? -1.379 25.391 17.719 1 87.06 83 ILE B C 1
ATOM 5028 O O . ILE B 1 83 ? -2.492 25.25 17.203 1 87.06 83 ILE B O 1
ATOM 5032 N N . GLY B 1 84 ? -1.188 25.391 19 1 86.69 84 GLY B N 1
ATOM 5033 C CA . GLY B 1 84 ? -2.301 25.25 19.922 1 86.69 84 GLY B CA 1
ATOM 5034 C C . GLY B 1 84 ? -3.299 26.375 19.844 1 86.69 84 GLY B C 1
ATOM 5035 O O . GLY B 1 84 ? -4.508 26.156 19.938 1 86.69 84 GLY B O 1
ATOM 5036 N N . GLY B 1 85 ? -2.787 27.531 19.75 1 87.38 85 GLY B N 1
ATOM 5037 C CA . GLY B 1 85 ? -3.662 28.688 19.562 1 87.38 85 GLY B CA 1
ATOM 5038 C C . GLY B 1 85 ? -4.512 28.594 18.312 1 87.38 85 GLY B C 1
ATOM 5039 O O . GLY B 1 85 ? -5.715 28.859 18.344 1 87.38 85 GLY B O 1
ATOM 5040 N N . LEU B 1 86 ? -3.895 28.172 17.297 1 88.75 86 LEU B N 1
ATOM 5041 C CA . LEU B 1 86 ? -4.582 28.094 16.016 1 88.75 86 LEU B CA 1
ATOM 5042 C C . LEU B 1 86 ? -5.539 26.906 15.992 1 88.75 86 LEU B C 1
ATOM 5044 O O . LEU B 1 86 ? -6.57 26.938 15.312 1 88.75 86 LEU B O 1
ATOM 5048 N N . SER B 1 87 ? -5.184 25.859 16.719 1 89.31 87 SER B N 1
ATOM 5049 C CA . SER B 1 87 ? -5.91 24.594 16.594 1 89.31 87 SER B CA 1
ATOM 5050 C C . SER B 1 87 ? -7.023 24.5 17.641 1 89.31 87 SER B C 1
ATOM 5052 O O . SER B 1 87 ? -7.988 23.75 17.453 1 89.31 87 SER B O 1
ATOM 5054 N N . VAL B 1 88 ? -6.926 25.156 18.703 1 86.94 88 VAL B N 1
ATOM 5055 C CA . VAL B 1 88 ? -7.914 25.031 19.766 1 86.94 88 VAL B CA 1
ATOM 5056 C C . VAL B 1 88 ? -8.633 26.375 19.953 1 86.94 88 VAL B C 1
ATOM 5058 O O . VAL B 1 88 ? -9.836 26.484 19.703 1 86.94 88 VAL B O 1
ATOM 5061 N N . THR B 1 89 ? -7.871 27.406 20.297 1 89.31 89 THR B N 1
ATOM 5062 C CA . THR B 1 89 ? -8.461 28.703 20.609 1 89.31 89 THR B CA 1
ATOM 5063 C C . THR B 1 89 ? -9.188 29.281 19.406 1 89.31 89 THR B C 1
ATOM 5065 O O . THR B 1 89 ? -10.328 29.734 19.516 1 89.31 89 THR B O 1
ATOM 5068 N N . LEU B 1 90 ? -8.539 29.281 18.312 1 91.88 90 LEU B N 1
ATOM 5069 C CA . LEU B 1 90 ? -9.148 29.812 17.109 1 91.88 90 LEU B CA 1
ATOM 5070 C C . LEU B 1 90 ? -10.391 29 16.734 1 91.88 90 LEU B C 1
ATOM 5072 O O . LEU B 1 90 ? -11.391 29.578 16.266 1 91.88 90 LEU B O 1
ATOM 5076 N N . VAL B 1 91 ? -10.359 27.703 16.891 1 91.12 91 VAL B N 1
ATOM 5077 C CA . VAL B 1 91 ? -11.492 26.844 16.547 1 91.12 91 VAL B CA 1
ATOM 5078 C C . VAL B 1 91 ? -12.68 27.156 17.438 1 91.12 91 VAL B C 1
ATOM 5080 O O . VAL B 1 91 ? -13.82 27.25 16.969 1 91.12 91 VAL B O 1
ATOM 5083 N N . VAL B 1 92 ? -12.445 27.344 18.703 1 88.75 92 VAL B N 1
ATOM 5084 C CA . VAL B 1 92 ? -13.508 27.672 19.656 1 88.75 92 VAL B CA 1
ATOM 5085 C C . VAL B 1 92 ? -14.094 29.031 19.312 1 88.75 92 VAL B C 1
ATOM 5087 O O . VAL B 1 92 ? -15.312 29.188 19.219 1 88.75 92 VAL B O 1
ATOM 5090 N N . ILE B 1 93 ? -13.219 29.984 19.125 1 92.62 93 ILE B N 1
ATOM 5091 C CA . ILE B 1 93 ? -13.656 31.344 18.844 1 92.62 93 ILE B CA 1
ATOM 5092 C C . ILE B 1 93 ? -14.43 31.375 17.531 1 92.62 93 ILE B C 1
ATOM 5094 O O . ILE B 1 93 ? -15.5 31.984 17.453 1 92.62 93 ILE B O 1
ATOM 5098 N N . SER B 1 94 ? -13.891 30.719 16.562 1 94.19 94 SER B N 1
ATOM 5099 C CA . SER B 1 94 ? -14.555 30.703 15.266 1 94.19 94 SER B CA 1
ATOM 5100 C C . SER B 1 94 ? -15.898 29.984 15.344 1 94.19 94 SER B C 1
ATOM 5102 O O . SER B 1 94 ? -16.875 30.406 14.719 1 94.19 94 SER B O 1
ATOM 5104 N N . SER B 1 95 ? -15.992 28.906 16.047 1 93.25 95 SER B N 1
ATOM 5105 C CA . SER B 1 95 ? -17.234 28.156 16.188 1 93.25 95 SER B CA 1
ATOM 5106 C C . SER B 1 95 ? -18.328 29 16.844 1 93.25 95 SER B C 1
ATOM 5108 O O . SER B 1 95 ? -19.469 28.984 16.391 1 93.25 95 SER B O 1
ATOM 5110 N N . VAL B 1 96 ? -17.984 29.734 17.875 1 91.69 96 VAL B N 1
ATOM 5111 C CA . VAL B 1 96 ? -18.953 30.531 18.609 1 91.69 96 VAL B CA 1
ATOM 5112 C C . VAL B 1 96 ? -19.359 31.734 17.766 1 91.69 96 VAL B C 1
ATOM 5114 O O . VAL B 1 96 ? -20.562 32.031 17.641 1 91.69 96 VAL B O 1
ATOM 5117 N N . LEU B 1 97 ? -18.406 32.438 17.188 1 95.19 97 LEU B N 1
ATOM 5118 C CA . LEU B 1 97 ? -18.719 33.656 16.406 1 95.19 97 LEU B CA 1
ATOM 5119 C C . LEU B 1 97 ? -19.547 33.281 15.18 1 95.19 97 LEU B C 1
ATOM 5121 O O . LEU B 1 97 ? -20.484 34 14.828 1 95.19 97 LEU B O 1
ATOM 5125 N N . LEU B 1 98 ? -19.156 32.25 14.531 1 95.5 98 LEU B N 1
ATOM 5126 C CA . LEU B 1 98 ? -19.922 31.812 13.367 1 95.5 98 LEU B CA 1
ATOM 5127 C C . LEU B 1 98 ? -21.281 31.281 13.789 1 95.5 98 LEU B C 1
ATOM 5129 O O . LEU B 1 98 ? -22.266 31.422 13.062 1 95.5 98 LEU B O 1
ATOM 5133 N N . GLY B 1 99 ? -21.297 30.547 14.891 1 94.19 99 GLY B N 1
ATOM 5134 C CA . GLY B 1 99 ? -22.578 30.109 15.422 1 94.19 99 GLY B CA 1
ATOM 5135 C C . GLY B 1 99 ? -23.547 31.25 15.625 1 94.19 99 GLY B C 1
ATOM 5136 O O . GLY B 1 99 ? -24.734 31.141 15.266 1 94.19 99 GLY B O 1
ATOM 5137 N N . LEU B 1 100 ? -23.078 32.312 16.203 1 94.56 100 LEU B N 1
ATOM 5138 C CA . LEU B 1 100 ? -23.906 33.5 16.391 1 94.56 100 LEU B CA 1
ATOM 5139 C C . LEU B 1 100 ? -24.328 34.094 15.055 1 94.56 100 LEU B C 1
ATOM 5141 O O . LEU B 1 100 ? -25.453 34.562 14.898 1 94.56 100 LEU B O 1
ATOM 5145 N N . LEU B 1 101 ? -23.422 34.094 14.141 1 95.75 101 LEU B N 1
ATOM 5146 C CA . LEU B 1 101 ? -23.734 34.562 12.797 1 95.75 101 LEU B CA 1
ATOM 5147 C C . LEU B 1 101 ? -24.812 33.719 12.148 1 95.75 101 LEU B C 1
ATOM 5149 O O . LEU B 1 101 ? -25.75 34.25 11.539 1 95.75 101 LEU B O 1
ATOM 5153 N N . PHE B 1 102 ? -24.734 32.406 12.25 1 95.5 102 PHE B N 1
ATOM 5154 C CA . PHE B 1 102 ? -25.703 31.484 11.656 1 95.5 102 PHE B CA 1
ATOM 5155 C C . PHE B 1 102 ? -27.078 31.641 12.312 1 95.5 102 PHE B C 1
ATOM 5157 O O . PHE B 1 102 ? -28.109 31.516 11.648 1 95.5 102 PHE B O 1
ATOM 5164 N N . ARG B 1 103 ? -27.047 31.828 13.648 1 93 103 ARG B N 1
ATOM 5165 C CA . ARG B 1 103 ? -28.297 32.062 14.352 1 93 103 ARG B CA 1
ATOM 5166 C C . ARG B 1 103 ? -29.031 33.281 13.797 1 93 103 ARG B C 1
ATOM 5168 O O . ARG B 1 103 ? -30.25 33.312 13.734 1 93 103 ARG B O 1
ATOM 5175 N N . TRP B 1 104 ? -28.266 34.219 13.43 1 93.69 104 TRP B N 1
ATOM 5176 C CA . TRP B 1 104 ? -28.828 35.469 12.906 1 93.69 104 TRP B CA 1
ATOM 5177 C C . TRP B 1 104 ? -29.266 35.281 11.453 1 93.69 104 TRP B C 1
ATOM 5179 O O . TRP B 1 104 ? -30.297 35.844 11.047 1 93.69 104 TRP B O 1
ATOM 5189 N N . LEU B 1 105 ? -28.594 34.531 10.633 1 92.56 105 LEU B N 1
ATOM 5190 C CA . LEU B 1 105 ? -28.828 34.375 9.203 1 92.56 105 LEU B CA 1
ATOM 5191 C C . LEU B 1 105 ? -29.922 33.344 8.93 1 92.56 105 LEU B C 1
ATOM 5193 O O . LEU B 1 105 ? -30.641 33.438 7.934 1 92.56 105 LEU B O 1
ATOM 5197 N N . ILE B 1 106 ? -29.922 32.25 9.703 1 89.12 106 ILE B N 1
ATOM 5198 C CA . ILE B 1 106 ? -30.844 31.156 9.477 1 89.12 106 ILE B CA 1
ATOM 5199 C C . ILE B 1 106 ? -31.953 31.188 10.516 1 89.12 106 ILE B C 1
ATOM 5201 O O . ILE B 1 106 ? -31.719 30.922 11.695 1 89.12 106 ILE B O 1
ATOM 5205 N N . PRO B 1 107 ? -33.125 31.344 10.07 1 81.75 107 PRO B N 1
ATOM 5206 C CA . PRO B 1 107 ? -34.25 31.406 11.016 1 81.75 107 PRO B CA 1
ATOM 5207 C C . PRO B 1 107 ? -34.594 30.047 11.617 1 81.75 107 PRO B C 1
ATOM 5209 O O . PRO B 1 107 ? -34.312 29 11.008 1 81.75 107 PRO B O 1
ATOM 5212 N N . ASP B 1 108 ? -35 29.875 12.859 1 82.06 108 ASP B N 1
ATOM 5213 C CA . ASP B 1 108 ? -35.594 28.719 13.508 1 82.06 108 ASP B CA 1
ATOM 5214 C C . ASP B 1 108 ? -34.531 27.719 13.977 1 82.06 108 ASP B C 1
ATOM 5216 O O . ASP B 1 108 ? -34.812 26.547 14.211 1 82.06 108 ASP B O 1
ATOM 5220 N N . ILE B 1 109 ? -33.25 28.172 13.938 1 87.25 109 ILE B N 1
ATOM 5221 C CA . ILE B 1 109 ? -32.25 27.25 14.469 1 87.25 109 ILE B CA 1
ATOM 5222 C C . ILE B 1 109 ? -31.875 27.672 15.891 1 87.25 109 ILE B C 1
ATOM 5224 O O . ILE B 1 109 ? -31.812 28.859 16.203 1 87.25 109 ILE B O 1
ATOM 5228 N N . ASP B 1 110 ? -31.797 26.766 16.766 1 89.19 110 ASP B N 1
ATOM 5229 C CA . ASP B 1 110 ? -31.375 27.047 18.141 1 89.19 110 ASP B CA 1
ATOM 5230 C C . ASP B 1 110 ? -29.891 27.359 18.203 1 89.19 110 ASP B C 1
ATOM 5232 O O . ASP B 1 110 ? -29.141 27.094 17.25 1 89.19 110 ASP B O 1
ATOM 5236 N N . LEU B 1 111 ? -29.469 27.969 19.25 1 89.44 111 LEU B N 1
ATOM 5237 C CA . LEU B 1 111 ? -28.094 28.406 19.422 1 89.44 111 LEU B CA 1
ATOM 5238 C C . LEU B 1 111 ? -27.125 27.219 19.391 1 89.44 111 LEU B C 1
ATOM 5240 O O . LEU B 1 111 ? -26.047 27.312 18.797 1 89.44 111 LEU B O 1
ATOM 5244 N N . ALA B 1 112 ? -27.547 26.109 19.984 1 89.12 112 ALA B N 1
ATOM 5245 C CA . ALA B 1 112 ? -26.688 24.922 20.031 1 89.12 112 ALA B CA 1
ATOM 5246 C C . ALA B 1 112 ? -26.453 24.375 18.625 1 89.12 112 ALA B C 1
ATOM 5248 O O . ALA B 1 112 ? -25.328 24 18.281 1 89.12 112 ALA B O 1
ATOM 5249 N N . THR B 1 113 ? -27.469 24.359 17.844 1 91.88 113 THR B N 1
ATOM 5250 C CA . THR B 1 113 ? -27.359 23.875 16.469 1 91.88 113 THR B CA 1
ATOM 5251 C C . THR B 1 113 ? -26.5 24.828 15.641 1 91.88 113 THR B C 1
ATOM 5253 O O . THR B 1 113 ? -25.703 24.375 14.797 1 91.88 113 THR B O 1
ATOM 5256 N N . ALA B 1 114 ? -26.672 26.109 15.898 1 93.94 114 ALA B N 1
ATOM 5257 C CA . ALA B 1 114 ? -25.875 27.094 15.188 1 93.94 114 ALA B CA 1
ATOM 5258 C C . ALA B 1 114 ? -24.391 26.969 15.531 1 93.94 114 ALA B C 1
ATOM 5260 O O . ALA B 1 114 ? -23.531 27.078 14.648 1 93.94 114 ALA B O 1
ATOM 5261 N N . ILE B 1 115 ? -24.109 26.734 16.766 1 91.62 115 ILE B N 1
ATOM 5262 C CA . ILE B 1 115 ? -22.734 26.562 17.188 1 91.62 115 ILE B CA 1
ATOM 5263 C C . ILE B 1 115 ? -22.172 25.25 16.609 1 91.62 115 ILE B C 1
ATOM 5265 O O . ILE B 1 115 ? -21 25.188 16.25 1 91.62 115 ILE B O 1
ATOM 5269 N N . ALA B 1 116 ? -23.031 24.234 16.516 1 92.44 116 ALA B N 1
ATOM 5270 C CA . ALA B 1 116 ? -22.625 22.984 15.875 1 92.44 116 ALA B CA 1
ATOM 5271 C C . ALA B 1 116 ? -22.188 23.219 14.438 1 92.44 116 ALA B C 1
ATOM 5273 O O . ALA B 1 116 ? -21.172 22.688 13.992 1 92.44 116 ALA B O 1
ATOM 5274 N N . LEU B 1 117 ? -22.953 24.016 13.773 1 94.12 117 LEU B N 1
ATOM 5275 C CA . LEU B 1 117 ? -22.594 24.359 12.398 1 94.12 117 LEU B CA 1
ATOM 5276 C C . LEU B 1 117 ? -21.297 25.141 12.352 1 94.12 117 LEU B C 1
ATOM 5278 O O . LEU B 1 117 ? -20.484 24.953 11.453 1 94.12 117 LEU B O 1
ATOM 5282 N N . GLY B 1 118 ? -21.141 26.016 13.289 1 94.56 118 GLY B N 1
ATOM 5283 C CA . GLY B 1 118 ? -19.891 26.75 13.406 1 94.56 118 GLY B CA 1
ATOM 5284 C C . GLY B 1 118 ? -18.688 25.844 13.633 1 94.56 118 GLY B C 1
ATOM 5285 O O . GLY B 1 118 ? -17.625 26.062 13.039 1 94.56 118 GLY B O 1
ATOM 5286 N N . ALA B 1 119 ? -18.875 24.891 14.477 1 92.69 119 ALA B N 1
ATOM 5287 C CA . ALA B 1 119 ? -17.812 23.922 14.75 1 92.69 119 ALA B CA 1
ATOM 5288 C C . ALA B 1 119 ? -17.469 23.125 13.5 1 92.69 119 ALA B C 1
ATOM 5290 O O . ALA B 1 119 ? -16.312 22.781 13.266 1 92.69 119 ALA B O 1
ATOM 5291 N N . ILE B 1 120 ? -18.453 22.828 12.711 1 94.25 120 ILE B N 1
ATOM 5292 C CA . ILE B 1 120 ? -18.312 22.031 11.5 1 94.25 120 ILE B CA 1
ATOM 5293 C C . ILE B 1 120 ? -17.438 22.781 10.492 1 94.25 120 ILE B C 1
ATOM 5295 O O . ILE B 1 120 ? -16.594 22.172 9.82 1 94.25 120 ILE B O 1
ATOM 5299 N N . VAL B 1 121 ? -17.562 24.078 10.391 1 94.88 121 VAL B N 1
ATOM 5300 C CA . VAL B 1 121 ? -16.922 24.828 9.32 1 94.88 121 VAL B CA 1
ATOM 5301 C C . VAL B 1 121 ? -15.633 25.453 9.836 1 94.88 121 VAL B C 1
ATOM 5303 O O . VAL B 1 121 ? -14.906 26.125 9.086 1 94.88 121 VAL B O 1
ATOM 5306 N N . SER B 1 122 ? -15.281 25.203 11.016 1 92 122 SER B N 1
ATOM 5307 C CA . SER B 1 122 ? -14.156 25.891 11.641 1 92 122 SER B CA 1
ATOM 5308 C C . SER B 1 122 ? -12.828 25.219 11.289 1 92 122 SER B C 1
ATOM 5310 O O . SER B 1 122 ? -11.82 25.891 11.07 1 92 122 SER B O 1
ATOM 5312 N N . PRO B 1 123 ? -12.812 23.875 11.172 1 90.62 123 PRO B N 1
ATOM 5313 C CA . PRO B 1 123 ? -11.5 23.25 10.977 1 90.62 123 PRO B CA 1
ATOM 5314 C C . PRO B 1 123 ? -10.977 23.422 9.555 1 90.62 123 PRO B C 1
ATOM 5316 O O . PRO B 1 123 ? -11.75 23.406 8.594 1 90.62 123 PRO B O 1
ATOM 5319 N N . THR B 1 124 ? -9.648 23.562 9.5 1 90.56 124 THR B N 1
ATOM 5320 C CA . THR B 1 124 ? -8.977 23.703 8.211 1 90.56 124 THR B CA 1
ATOM 5321 C C . THR B 1 124 ? -8.484 22.359 7.703 1 90.56 124 THR B C 1
ATOM 5323 O O . THR B 1 124 ? -8.422 21.391 8.461 1 90.56 124 THR B O 1
ATOM 5326 N N . ASP B 1 125 ? -8.211 22.344 6.438 1 84.94 125 ASP B N 1
ATOM 5327 C CA . ASP B 1 125 ? -7.742 21.109 5.785 1 84.94 125 ASP B CA 1
ATOM 5328 C C . ASP B 1 125 ? -6.258 21.203 5.449 1 84.94 125 ASP B C 1
ATOM 5330 O O . ASP B 1 125 ? -5.707 22.312 5.34 1 84.94 125 ASP B O 1
ATOM 5334 N N . ALA B 1 126 ? -5.656 19.984 5.246 1 78.44 126 ALA B N 1
ATOM 5335 C CA . ALA B 1 126 ? -4.215 19.906 5.008 1 78.44 126 ALA B CA 1
ATOM 5336 C C . ALA B 1 126 ? -3.891 20.125 3.533 1 78.44 126 ALA B C 1
ATOM 5338 O O . ALA B 1 126 ? -2.719 20.219 3.158 1 78.44 126 ALA B O 1
ATOM 5339 N N . VAL B 1 127 ? -4.875 20.266 2.709 1 77.81 127 VAL B N 1
ATOM 5340 C CA . VAL B 1 127 ? -4.648 20.422 1.278 1 77.81 127 VAL B CA 1
ATOM 5341 C C . VAL B 1 127 ? -3.779 21.656 1.035 1 77.81 127 VAL B C 1
ATOM 5343 O O . VAL B 1 127 ? -2.891 21.641 0.182 1 77.81 127 VAL B O 1
ATOM 5346 N N . ALA B 1 128 ? -4 22.656 1.778 1 79.19 128 ALA B N 1
ATOM 5347 C CA . ALA B 1 128 ? -3.221 23.891 1.646 1 79.19 128 ALA B CA 1
ATOM 5348 C C . ALA B 1 128 ? -1.741 23.625 1.917 1 79.19 128 ALA B C 1
ATOM 5350 O O . ALA B 1 128 ? -0.872 24.219 1.264 1 79.19 128 ALA B O 1
ATOM 5351 N N . THR B 1 129 ? -1.544 22.797 2.848 1 81.31 129 THR B N 1
ATOM 5352 C CA . THR B 1 129 ? -0.169 22.484 3.229 1 81.31 129 THR B CA 1
ATOM 5353 C C . THR B 1 129 ? 0.587 21.844 2.066 1 81.31 129 THR B C 1
ATOM 5355 O O . THR B 1 129 ? 1.755 22.172 1.83 1 81.31 129 THR B O 1
ATOM 5358 N N . SER B 1 130 ? -0.039 21.047 1.395 1 77.88 130 SER B N 1
ATOM 5359 C CA . SER B 1 130 ? 0.603 20.391 0.259 1 77.88 130 SER B CA 1
ATOM 5360 C C . SER B 1 130 ? 0.958 21.391 -0.83 1 77.88 130 SER B C 1
ATOM 5362 O O . SER B 1 130 ? 2.014 21.297 -1.458 1 77.88 130 SER B O 1
ATOM 5364 N N . ILE B 1 131 ? 0.116 22.359 -1.002 1 79.06 131 ILE B N 1
ATOM 5365 C CA . ILE B 1 131 ? 0.334 23.375 -2.018 1 79.06 131 ILE B CA 1
ATOM 5366 C C . ILE B 1 131 ? 1.51 24.266 -1.614 1 79.06 131 ILE B C 1
ATOM 5368 O O . ILE B 1 131 ? 2.416 24.516 -2.414 1 79.06 131 ILE B O 1
ATOM 5372 N N . VAL B 1 132 ? 1.522 24.625 -0.426 1 82 132 VAL B N 1
ATOM 5373 C CA . VAL B 1 132 ? 2.545 25.547 0.067 1 82 132 VAL B CA 1
ATOM 5374 C C . VAL B 1 132 ? 3.898 24.844 0.099 1 82 132 VAL B C 1
ATOM 5376 O O . VAL B 1 132 ? 4.93 25.453 -0.204 1 82 132 VAL B O 1
ATOM 5379 N N . LYS B 1 133 ? 3.859 23.641 0.449 1 77.06 133 LYS B N 1
ATOM 5380 C CA . LYS B 1 133 ? 5.086 22.844 0.481 1 77.06 133 LYS B CA 1
ATOM 5381 C C . LYS B 1 133 ? 5.695 22.719 -0.912 1 77.06 133 LYS B C 1
ATOM 5383 O O . LYS B 1 133 ? 6.906 22.844 -1.079 1 77.06 133 LYS B O 1
ATOM 5388 N N . ARG B 1 134 ? 4.926 22.547 -1.779 1 73.38 134 ARG B N 1
ATOM 5389 C CA . ARG B 1 134 ? 5.383 22.391 -3.156 1 73.38 134 ARG B CA 1
ATOM 5390 C C . ARG B 1 134 ? 5.977 23.688 -3.689 1 73.38 134 ARG B C 1
ATOM 5392 O O . ARG B 1 134 ? 6.883 23.672 -4.523 1 73.38 134 ARG B O 1
ATOM 5399 N N . LEU B 1 135 ? 5.469 24.75 -3.209 1 76.06 135 LEU B N 1
ATOM 5400 C CA . LEU B 1 135 ? 5.914 26.062 -3.678 1 76.06 135 LEU B CA 1
ATOM 5401 C C . LEU B 1 135 ? 7.184 26.5 -2.953 1 76.06 135 LEU B C 1
ATOM 5403 O O . LEU B 1 135 ? 7.773 27.516 -3.289 1 76.06 135 LEU B O 1
ATOM 5407 N N . GLY B 1 136 ? 7.582 25.672 -1.993 1 73.44 136 GLY B N 1
ATOM 5408 C CA . GLY B 1 136 ? 8.836 25.922 -1.301 1 73.44 136 GLY B CA 1
ATOM 5409 C C . GLY B 1 136 ? 8.703 26.938 -0.183 1 73.44 136 GLY B C 1
ATOM 5410 O O . GLY B 1 136 ? 9.617 27.734 0.053 1 73.44 136 GLY B O 1
ATOM 5411 N N . ALA B 1 137 ? 7.629 26.953 0.437 1 77.44 137 ALA B N 1
ATOM 5412 C CA . ALA B 1 137 ? 7.461 27.859 1.578 1 77.44 137 ALA B CA 1
ATOM 5413 C C . ALA B 1 137 ? 8.352 27.438 2.744 1 77.44 137 ALA B C 1
ATOM 5415 O O . ALA B 1 137 ? 8.875 26.312 2.758 1 77.44 137 ALA B O 1
ATOM 5416 N N . SER B 1 138 ? 8.484 28.297 3.645 1 76.5 138 SER B N 1
ATOM 5417 C CA . SER B 1 138 ? 9.352 28.031 4.789 1 76.5 138 SER B CA 1
ATOM 5418 C C . SER B 1 138 ? 8.859 26.812 5.574 1 76.5 138 SER B C 1
ATOM 5420 O O . SER B 1 138 ? 7.656 26.625 5.738 1 76.5 138 SER B O 1
ATOM 5422 N N . PRO B 1 139 ? 9.766 26.031 5.996 1 75.12 139 PRO B N 1
ATOM 5423 C CA . PRO B 1 139 ? 9.398 24.828 6.77 1 75.12 139 PRO B CA 1
ATOM 5424 C C . PRO B 1 139 ? 8.578 25.172 8.016 1 75.12 139 PRO B C 1
ATOM 5426 O O . PRO B 1 139 ? 7.715 24.391 8.422 1 75.12 139 PRO B O 1
ATOM 5429 N N . ARG B 1 140 ? 8.844 26.281 8.547 1 77 140 ARG B N 1
ATOM 5430 C CA . ARG B 1 140 ? 8.109 26.672 9.75 1 77 140 ARG B CA 1
ATOM 5431 C C . ARG B 1 140 ? 6.637 26.906 9.438 1 77 140 ARG B C 1
ATOM 5433 O O . ARG B 1 140 ? 5.766 26.469 10.195 1 77 140 ARG B O 1
ATOM 5440 N N . SER B 1 141 ? 6.398 27.641 8.367 1 83.31 141 SER B N 1
ATOM 5441 C CA . SER B 1 141 ? 5.02 27.875 7.953 1 83.31 141 SER B CA 1
ATOM 5442 C C . SER B 1 141 ? 4.309 26.547 7.648 1 83.31 141 SER B C 1
ATOM 5444 O O . SER B 1 141 ? 3.137 26.375 7.992 1 83.31 141 SER B O 1
ATOM 5446 N N . VAL B 1 142 ? 5.012 25.672 7.051 1 82.94 142 VAL B N 1
ATOM 5447 C CA . VAL B 1 142 ? 4.449 24.375 6.691 1 82.94 142 VAL B CA 1
ATOM 5448 C C . VAL B 1 142 ? 4.121 23.594 7.957 1 82.94 142 VAL B C 1
ATOM 5450 O O . VAL B 1 142 ? 3.049 22.984 8.062 1 82.94 142 VAL B O 1
ATOM 5453 N N . THR B 1 143 ? 4.992 23.672 8.859 1 82.88 143 THR B N 1
ATOM 5454 C CA . THR B 1 143 ? 4.805 22.953 10.117 1 82.88 143 THR B CA 1
ATOM 5455 C C . THR B 1 143 ? 3.615 23.516 10.891 1 82.88 143 THR B C 1
ATOM 5457 O O . THR B 1 143 ? 2.838 22.766 11.484 1 82.88 143 THR B O 1
ATOM 5460 N N . MET B 1 144 ? 3.5 24.75 10.867 1 86.25 144 MET B N 1
ATOM 5461 C CA . MET B 1 144 ? 2.396 25.391 11.57 1 86.25 144 MET B CA 1
ATOM 5462 C C . MET B 1 144 ? 1.058 25.016 10.945 1 86.25 144 MET B C 1
ATOM 5464 O O . MET B 1 144 ? 0.103 24.703 11.656 1 86.25 144 MET B O 1
ATOM 5468 N N . LEU B 1 145 ? 1.035 25.078 9.672 1 87.75 145 LEU B N 1
ATOM 5469 C CA . LEU B 1 145 ? -0.193 24.734 8.961 1 87.75 145 LEU B CA 1
ATOM 5470 C C . LEU B 1 145 ? -0.55 23.266 9.148 1 87.75 145 LEU B C 1
ATOM 5472 O O . LEU B 1 145 ? -1.718 22.938 9.359 1 87.75 145 LEU B O 1
ATOM 5476 N N . GLU B 1 146 ? 0.414 22.469 9.039 1 87.56 146 GLU B N 1
ATOM 5477 C CA . GLU B 1 146 ? 0.19 21.031 9.211 1 87.56 146 GLU B CA 1
ATOM 5478 C C . GLU B 1 146 ? -0.24 20.719 10.641 1 87.56 146 GLU B C 1
ATOM 5480 O O . GLU B 1 146 ? -1.153 19.922 10.859 1 87.56 146 GLU B O 1
ATOM 5485 N N . GLY B 1 147 ? 0.5 21.297 11.539 1 87.38 147 GLY B N 1
ATOM 5486 C CA . GLY B 1 147 ? 0.148 21.094 12.938 1 87.38 147 GLY B CA 1
ATOM 5487 C C . GLY B 1 147 ? -1.255 21.562 13.266 1 87.38 147 GLY B C 1
ATOM 5488 O O . GLY B 1 147 ? -1.991 20.891 13.984 1 87.38 147 GLY B O 1
ATOM 5489 N N . GLU B 1 148 ? -1.553 22.688 12.758 1 90 148 GLU B N 1
ATOM 5490 C CA . GLU B 1 148 ? -2.895 23.219 12.961 1 90 148 GLU B CA 1
ATOM 5491 C C . GLU B 1 148 ? -3.959 22.266 12.43 1 90 148 GLU B C 1
ATOM 5493 O O . GLU B 1 148 ? -4.918 21.953 13.133 1 90 148 GLU B O 1
ATOM 5498 N N . SER B 1 149 ? -3.791 21.859 11.195 1 88.75 149 SER B N 1
ATOM 5499 C CA . SER B 1 149 ? -4.773 21 10.555 1 88.75 149 SER B CA 1
ATOM 5500 C C . SER B 1 149 ? -4.941 19.688 11.32 1 88.75 149 SER B C 1
ATOM 5502 O O . SER B 1 149 ? -6.051 19.156 11.422 1 88.75 149 SER B O 1
ATOM 5504 N N . LEU B 1 150 ? -3.893 19.188 11.844 1 86.31 150 LEU B N 1
ATOM 5505 C CA . LEU B 1 150 ? -3.908 17.922 12.57 1 86.31 150 LEU B CA 1
ATOM 5506 C C . LEU B 1 150 ? -4.75 18.031 13.836 1 86.31 150 LEU B C 1
ATOM 5508 O O . LEU B 1 150 ? -5.523 17.125 14.148 1 86.31 150 LEU B O 1
ATOM 5512 N N . LEU B 1 151 ? -4.625 19.141 14.516 1 86.19 151 LEU B N 1
ATOM 5513 C CA . LEU B 1 151 ? -5.23 19.25 15.836 1 86.19 151 LEU B CA 1
ATOM 5514 C C . LEU B 1 151 ? -6.602 19.922 15.75 1 86.19 151 LEU B C 1
ATOM 5516 O O . LEU B 1 151 ? -7.477 19.656 16.578 1 86.19 151 LEU B O 1
ATOM 5520 N N . ASN B 1 152 ? -6.758 20.734 14.797 1 90.69 152 ASN B N 1
ATOM 5521 C CA . ASN B 1 152 ? -8.008 21.484 14.75 1 90.69 152 ASN B CA 1
ATOM 5522 C C . ASN B 1 152 ? -9.188 20.578 14.398 1 90.69 152 ASN B C 1
ATOM 5524 O O . ASN B 1 152 ? -10.32 20.844 14.805 1 90.69 152 ASN B O 1
ATOM 5528 N N . ASP B 1 153 ? -8.93 19.484 13.648 1 86.81 153 ASP B N 1
ATOM 5529 C CA . ASP B 1 153 ? -9.977 18.516 13.352 1 86.81 153 ASP B CA 1
ATOM 5530 C C . ASP B 1 153 ? -10.547 17.922 14.641 1 86.81 153 ASP B C 1
ATOM 5532 O O . ASP B 1 153 ? -11.766 17.828 14.797 1 86.81 153 ASP B O 1
ATOM 5536 N N . ALA B 1 154 ? -9.695 17.594 15.461 1 81.12 154 ALA B N 1
ATOM 5537 C CA . ALA B 1 154 ? -10.094 17 16.734 1 81.12 154 ALA B CA 1
ATOM 5538 C C . ALA B 1 154 ? -10.883 18 17.578 1 81.12 154 ALA B C 1
ATOM 5540 O O . ALA B 1 154 ? -11.914 17.641 18.156 1 81.12 154 ALA B O 1
ATOM 5541 N N . SER B 1 155 ? -10.43 19.172 17.656 1 85.12 155 SER B N 1
ATOM 5542 C CA . SER B 1 155 ? -11.094 20.219 18.438 1 85.12 155 SER B CA 1
ATOM 5543 C C . SER B 1 155 ? -12.492 20.5 17.906 1 85.12 155 SER B C 1
ATOM 5545 O O . SER B 1 155 ? -13.438 20.641 18.688 1 85.12 155 SER B O 1
ATOM 5547 N N . ALA B 1 156 ? -12.539 20.562 16.656 1 89.75 156 ALA B N 1
ATOM 5548 C CA . ALA B 1 156 ? -13.828 20.875 16.031 1 89.75 156 ALA B CA 1
ATOM 5549 C C . ALA B 1 156 ? -14.844 19.766 16.297 1 89.75 156 ALA B C 1
ATOM 5551 O O . ALA B 1 156 ? -16.016 20.047 16.547 1 89.75 156 ALA B O 1
ATOM 5552 N N . LEU B 1 157 ? -14.453 18.578 16.234 1 85.88 157 LEU B N 1
ATOM 5553 C CA . LEU B 1 157 ? -15.359 17.438 16.406 1 85.88 157 LEU B CA 1
ATOM 5554 C C . LEU B 1 157 ? -15.805 17.328 17.859 1 85.88 157 LEU B C 1
ATOM 5556 O O . LEU B 1 157 ? -16.938 16.938 18.141 1 85.88 157 LEU B O 1
ATOM 5560 N N . VAL B 1 158 ? -14.93 17.609 18.75 1 81.25 158 VAL B N 1
ATOM 5561 C CA . VAL B 1 158 ? -15.305 17.625 20.172 1 81.25 158 VAL B CA 1
ATOM 5562 C C . VAL B 1 158 ? -16.328 18.719 20.422 1 81.25 158 VAL B C 1
ATOM 5564 O O . VAL B 1 158 ? -17.312 18.5 21.141 1 81.25 158 VAL B O 1
ATOM 5567 N N . LEU B 1 159 ? -16.094 19.844 19.906 1 85.38 159 LEU B N 1
ATOM 5568 C CA . LEU B 1 159 ? -17.016 20.953 20.047 1 85.38 159 LEU B CA 1
ATOM 5569 C C . LEU B 1 159 ? -18.359 20.625 19.422 1 85.38 159 LEU B C 1
ATOM 5571 O O . LEU B 1 159 ? -19.406 21.016 19.953 1 85.38 159 LEU B O 1
ATOM 5575 N N . LEU B 1 160 ? -18.266 19.984 18.312 1 89.38 160 LEU B N 1
ATOM 5576 C CA . LEU B 1 160 ? -19.484 19.594 17.625 1 89.38 160 LEU B CA 1
ATOM 5577 C C . LEU B 1 160 ? -20.312 18.641 18.484 1 89.38 160 LEU B C 1
ATOM 5579 O O . LEU B 1 160 ? -21.516 18.828 18.641 1 89.38 160 LEU B O 1
ATOM 5583 N N . ARG B 1 161 ? -19.703 17.688 19.016 1 84 161 ARG B N 1
ATOM 5584 C CA . ARG B 1 161 ? -20.391 16.734 19.859 1 84 161 ARG B CA 1
ATOM 5585 C C . ARG B 1 161 ? -21 17.422 21.078 1 84 161 ARG B C 1
ATOM 5587 O O . ARG B 1 161 ? -22.125 17.109 21.469 1 84 161 ARG B O 1
ATOM 5594 N N . SER B 1 162 ? -20.281 18.281 21.625 1 82.19 162 SER B N 1
ATOM 5595 C CA . SER B 1 162 ? -20.781 19.031 22.781 1 82.19 162 SER B CA 1
ATOM 5596 C C . SER B 1 162 ? -21.969 19.922 22.406 1 82.19 162 SER B C 1
ATOM 5598 O O . SER B 1 162 ? -22.922 20.047 23.188 1 82.19 162 SER B O 1
ATOM 5600 N N . ALA B 1 163 ? -21.859 20.531 21.297 1 85.44 163 ALA B N 1
ATOM 5601 C CA . ALA B 1 163 ? -22.938 21.391 20.828 1 85.44 163 ALA B CA 1
ATOM 5602 C C . ALA B 1 163 ? -24.203 20.578 20.562 1 85.44 163 ALA B C 1
ATOM 5604 O O . ALA B 1 163 ? -25.312 21.031 20.875 1 85.44 163 ALA B O 1
ATOM 5605 N N . ILE B 1 164 ? -24.016 19.453 20 1 86.5 164 ILE B N 1
ATOM 5606 C CA . ILE B 1 164 ? -25.156 18.578 19.734 1 86.5 164 ILE B CA 1
ATOM 5607 C C . ILE B 1 164 ? -25.766 18.125 21.062 1 86.5 164 ILE B C 1
ATOM 5609 O O . ILE B 1 164 ? -27 18.094 21.203 1 86.5 164 ILE B O 1
ATOM 5613 N N . ALA B 1 165 ? -24.922 17.781 21.984 1 80 165 ALA B N 1
ATOM 5614 C CA . ALA B 1 165 ? -25.391 17.375 23.312 1 80 165 ALA B CA 1
ATOM 5615 C C . ALA B 1 165 ? -26.172 18.5 23.984 1 80 165 ALA B C 1
ATOM 5617 O O . ALA B 1 165 ? -27.125 18.266 24.719 1 80 165 ALA B O 1
ATOM 5618 N N . ALA B 1 166 ? -25.797 19.688 23.719 1 81.12 166 ALA B N 1
ATOM 5619 C CA . ALA B 1 166 ? -26.391 20.875 24.328 1 81.12 166 ALA B CA 1
ATOM 5620 C C . ALA B 1 166 ? -27.781 21.141 23.75 1 81.12 166 ALA B C 1
ATOM 5622 O O . ALA B 1 166 ? -28.594 21.859 24.359 1 81.12 166 ALA B O 1
ATOM 5623 N N . THR B 1 167 ? -27.984 20.656 22.578 1 78.12 167 THR B N 1
ATOM 5624 C CA . THR B 1 167 ? -29.328 20.797 22.016 1 78.12 167 THR B CA 1
ATOM 5625 C C . THR B 1 167 ? -30.328 19.969 22.812 1 78.12 167 THR B C 1
ATOM 5627 O O . THR B 1 167 ? -31.5 20.297 22.875 1 78.12 167 THR B O 1
ATOM 5630 N N . ALA B 1 168 ? -29.844 18.891 23.344 1 73 168 ALA B N 1
ATOM 5631 C CA . ALA B 1 168 ? -30.719 17.984 24.094 1 73 168 ALA B CA 1
ATOM 5632 C C . ALA B 1 168 ? -30.828 18.406 25.547 1 73 168 ALA B C 1
ATOM 5634 O O . ALA B 1 168 ? -31.828 18.141 26.203 1 73 168 ALA B O 1
ATOM 5635 N N . ALA B 1 169 ? -29.688 18.875 26.156 1 72.19 169 ALA B N 1
ATOM 5636 C CA . ALA B 1 169 ? -29.672 19.25 27.578 1 72.19 169 ALA B CA 1
ATOM 5637 C C . ALA B 1 169 ? -28.875 20.547 27.781 1 72.19 169 ALA B C 1
ATOM 5639 O O . ALA B 1 169 ? -28.078 20.938 26.938 1 72.19 169 ALA B O 1
ATOM 5640 N N . SER B 1 170 ? -29.234 21.281 28.797 1 70 170 SER B N 1
ATOM 5641 C CA . SER B 1 170 ? -28.5 22.5 29.125 1 70 170 SER B CA 1
ATOM 5642 C C . SER B 1 170 ? -27.047 22.172 29.469 1 70 170 SER B C 1
ATOM 5644 O O . SER B 1 170 ? -26.781 21.312 30.297 1 70 170 SER B O 1
ATOM 5646 N N . VAL B 1 171 ? -26.172 22.547 28.609 1 67.69 171 VAL B N 1
ATOM 5647 C CA . VAL B 1 171 ? -24.766 22.281 28.844 1 67.69 171 VAL B CA 1
ATOM 5648 C C . VAL B 1 171 ? -24.047 23.578 29.25 1 67.69 171 VAL B C 1
ATOM 5650 O O . VAL B 1 171 ? -24.297 24.625 28.672 1 67.69 171 VAL B O 1
ATOM 5653 N N . SER B 1 172 ? -23.391 23.562 30.469 1 70.81 172 SER B N 1
ATOM 5654 C CA . SER B 1 172 ? -22.594 24.688 30.938 1 70.81 172 SER B CA 1
ATOM 5655 C C . SER B 1 172 ? -21.25 24.75 30.203 1 70.81 172 SER B C 1
ATOM 5657 O O . SER B 1 172 ? -20.781 23.75 29.672 1 70.81 172 SER B O 1
ATOM 5659 N N . LEU B 1 173 ? -20.688 25.938 29.969 1 71.62 173 LEU B N 1
ATOM 5660 C CA . LEU B 1 173 ? -19.375 26.156 29.359 1 71.62 173 LEU B CA 1
ATOM 5661 C C . LEU B 1 173 ? -18.312 25.328 30.047 1 71.62 173 LEU B C 1
ATOM 5663 O O . LEU B 1 173 ? -17.406 24.797 29.391 1 71.62 173 LEU B O 1
ATOM 5667 N N . TRP B 1 174 ? -18.469 25.234 31.297 1 75.19 174 TRP B N 1
ATOM 5668 C CA . TRP B 1 174 ? -17.484 24.484 32.062 1 75.19 174 TRP B CA 1
ATOM 5669 C C . TRP B 1 174 ? -17.547 23 31.75 1 75.19 174 TRP B C 1
ATOM 5671 O O . TRP B 1 174 ? -16.516 22.312 31.766 1 75.19 174 TRP B O 1
ATOM 5681 N N . GLU B 1 175 ? -18.703 22.594 31.484 1 75.62 175 GLU B N 1
ATOM 5682 C CA . GLU B 1 175 ? -18.875 21.188 31.109 1 75.62 175 GLU B CA 1
ATOM 5683 C C . GLU B 1 175 ? -18.234 20.906 29.75 1 75.62 175 GLU B C 1
ATOM 5685 O O . GLU B 1 175 ? -17.656 19.844 29.531 1 75.62 175 GLU B O 1
ATOM 5690 N N . VAL B 1 176 ? -18.297 21.891 28.953 1 72.88 176 VAL B N 1
ATOM 5691 C CA . VAL B 1 176 ? -17.719 21.75 27.609 1 72.88 176 VAL B CA 1
ATOM 5692 C C . VAL B 1 176 ? -16.203 21.719 27.688 1 72.88 176 VAL B C 1
ATOM 5694 O O . VAL B 1 176 ? -15.555 20.906 27.031 1 72.88 176 VAL B O 1
ATOM 5697 N N . VAL B 1 177 ? -15.703 22.594 28.438 1 76.38 177 VAL B N 1
ATOM 5698 C CA . VAL B 1 177 ? -14.258 22.672 28.609 1 76.38 177 VAL B CA 1
ATOM 5699 C C . VAL B 1 177 ? -13.75 21.391 29.266 1 76.38 177 VAL B C 1
ATOM 5701 O O . VAL B 1 177 ? -12.688 20.875 28.906 1 76.38 177 VAL B O 1
ATOM 5704 N N . GLY B 1 178 ? -14.461 20.984 30.281 1 77.69 178 GLY B N 1
ATOM 5705 C CA . GLY B 1 178 ? -14.109 19.719 30.938 1 77.69 178 GLY B CA 1
ATOM 5706 C C . GLY B 1 178 ? -14.141 18.531 30 1 77.69 178 GLY B C 1
ATOM 5707 O O . GLY B 1 178 ? -13.258 17.688 30.031 1 77.69 178 GLY B O 1
ATOM 5708 N N . ASP B 1 179 ? -15.125 18.5 29.172 1 75.69 179 ASP B N 1
ATOM 5709 C CA . ASP B 1 179 ? -15.258 17.422 28.188 1 75.69 179 ASP B CA 1
ATOM 5710 C C . ASP B 1 179 ? -14.102 17.438 27.203 1 75.69 179 ASP B C 1
ATOM 5712 O O . ASP B 1 179 ? -13.609 16.375 26.797 1 75.69 179 ASP B O 1
ATOM 5716 N N . PHE B 1 180 ? -13.719 18.609 26.859 1 76.31 180 PHE B N 1
ATOM 5717 C CA . PHE B 1 180 ? -12.609 18.75 25.938 1 76.31 180 PHE B CA 1
ATOM 5718 C C . PHE B 1 180 ? -11.305 18.281 26.562 1 76.31 180 PHE B C 1
ATOM 5720 O O . PHE B 1 180 ? -10.516 17.578 25.938 1 76.31 180 PHE B O 1
ATOM 5727 N N . ALA B 1 181 ? -11.102 18.75 27.75 1 82.56 181 ALA B N 1
ATOM 5728 C CA . ALA B 1 181 ? -9.891 18.344 28.453 1 82.56 181 ALA B CA 1
ATOM 5729 C C . ALA B 1 181 ? -9.836 16.828 28.625 1 82.56 181 ALA B C 1
ATOM 5731 O O . ALA B 1 181 ? -8.781 16.219 28.438 1 82.56 181 ALA B O 1
ATOM 5732 N N . TYR B 1 182 ? -10.938 16.266 28.953 1 85.81 182 TYR B N 1
ATOM 5733 C CA . TYR B 1 182 ? -11.008 14.82 29.078 1 85.81 182 TYR B CA 1
ATOM 5734 C C . TYR B 1 182 ? -10.711 14.141 27.75 1 85.81 182 TYR B C 1
ATOM 5736 O O . TYR B 1 182 ? -9.914 13.203 27.688 1 85.81 182 TYR B O 1
ATOM 5744 N N . ALA B 1 183 ? -11.359 14.609 26.766 1 83.94 183 ALA B N 1
ATOM 5745 C CA . ALA B 1 183 ? -11.203 14.023 25.438 1 83.94 183 ALA B CA 1
ATOM 5746 C C . ALA B 1 183 ? -9.75 14.086 24.984 1 83.94 183 ALA B C 1
ATOM 5748 O O . ALA B 1 183 ? -9.227 13.117 24.422 1 83.94 183 ALA B O 1
ATOM 5749 N N . ALA B 1 184 ? -9.133 15.18 25.25 1 84.69 184 ALA B N 1
ATOM 5750 C CA . ALA B 1 184 ? -7.754 15.375 24.797 1 84.69 184 ALA B CA 1
ATOM 5751 C C . ALA B 1 184 ? -6.781 14.562 25.656 1 84.69 184 ALA B C 1
ATOM 5753 O O . ALA B 1 184 ? -5.875 13.914 25.125 1 84.69 184 ALA B O 1
ATOM 5754 N N . LEU B 1 185 ? -6.945 14.602 26.938 1 90.69 185 LEU B N 1
ATOM 5755 C CA . LEU B 1 185 ? -6.023 13.938 27.859 1 90.69 185 LEU B CA 1
ATOM 5756 C C . LEU B 1 185 ? -6.098 12.422 27.688 1 90.69 185 LEU B C 1
ATOM 5758 O O . LEU B 1 185 ? -5.066 11.742 27.656 1 90.69 185 LEU B O 1
ATOM 5762 N N . VAL B 1 186 ? -7.301 11.945 27.641 1 92.94 186 VAL B N 1
ATOM 5763 C CA . VAL B 1 186 ? -7.477 10.508 27.484 1 92.94 186 VAL B CA 1
ATOM 5764 C C . VAL B 1 186 ? -6.949 10.078 26.109 1 92.94 186 VAL B C 1
ATOM 5766 O O . VAL B 1 186 ? -6.355 9.008 25.984 1 92.94 186 VAL B O 1
ATOM 5769 N N . ALA B 1 187 ? -7.203 10.852 25.156 1 92.25 187 ALA B N 1
ATOM 5770 C CA . ALA B 1 187 ? -6.723 10.555 23.797 1 92.25 187 ALA B CA 1
ATOM 5771 C C . ALA B 1 187 ? -5.199 10.461 23.781 1 92.25 187 ALA B C 1
ATOM 5773 O O . ALA B 1 187 ? -4.641 9.539 23.172 1 92.25 187 ALA B O 1
ATOM 5774 N N . VAL B 1 188 ? -4.539 11.359 24.438 1 92.5 188 VAL B N 1
ATOM 5775 C CA . VAL B 1 188 ? -3.082 11.375 24.484 1 92.5 188 VAL B CA 1
ATOM 5776 C C . VAL B 1 188 ? -2.584 10.172 25.281 1 92.5 188 VAL B C 1
ATOM 5778 O O . VAL B 1 188 ? -1.592 9.539 24.906 1 92.5 188 VAL B O 1
ATOM 5781 N N . ALA B 1 189 ? -3.254 9.867 26.344 1 96.44 189 ALA B N 1
ATOM 5782 C CA . ALA B 1 189 ? -2.879 8.75 27.203 1 96.44 189 ALA B CA 1
ATOM 5783 C C . ALA B 1 189 ? -2.961 7.426 26.438 1 96.44 189 ALA B C 1
ATOM 5785 O O . ALA B 1 189 ? -2.219 6.488 26.734 1 96.44 189 ALA B O 1
ATOM 5786 N N . ILE B 1 190 ? -3.779 7.398 25.484 1 96.25 190 ILE B N 1
ATOM 5787 C CA . ILE B 1 190 ? -3.938 6.188 24.688 1 96.25 190 ILE B CA 1
ATOM 5788 C C . ILE B 1 190 ? -2.998 6.238 23.484 1 96.25 190 ILE B C 1
ATOM 5790 O O . ILE B 1 190 ? -2.303 5.262 23.188 1 96.25 190 ILE B O 1
ATOM 5794 N N . GLY B 1 191 ? -2.977 7.344 22.812 1 96.38 191 GLY B N 1
ATOM 5795 C CA . GLY B 1 191 ? -2.209 7.496 21.594 1 96.38 191 GLY B CA 1
ATOM 5796 C C . GLY B 1 191 ? -0.716 7.316 21.797 1 96.38 191 GLY B C 1
ATOM 5797 O O . GLY B 1 191 ? -0.053 6.645 21 1 96.38 191 GLY B O 1
ATOM 5798 N N . VAL B 1 192 ? -0.175 7.848 22.844 1 95.56 192 VAL B N 1
ATOM 5799 C CA . VAL B 1 192 ? 1.262 7.828 23.094 1 95.56 192 VAL B CA 1
ATOM 5800 C C . VAL B 1 192 ? 1.729 6.395 23.328 1 95.56 192 VAL B C 1
ATOM 5802 O O . VAL B 1 192 ? 2.66 5.922 22.672 1 95.56 192 VAL B O 1
ATOM 5805 N N . PRO B 1 193 ? 1.055 5.66 24.25 1 97.19 193 PRO B N 1
ATOM 5806 C CA . PRO B 1 193 ? 1.481 4.27 24.422 1 97.19 193 PRO B CA 1
ATOM 5807 C C . PRO B 1 193 ? 1.323 3.434 23.156 1 97.19 193 PRO B C 1
ATOM 5809 O O . PRO B 1 193 ? 2.143 2.553 22.891 1 97.19 193 PRO B O 1
ATOM 5812 N N . VAL B 1 194 ? 0.329 3.654 22.438 1 96.25 194 VAL B N 1
ATOM 5813 C CA . VAL B 1 194 ? 0.092 2.895 21.219 1 96.25 194 VAL B CA 1
ATOM 5814 C C . VAL B 1 194 ? 1.206 3.176 20.219 1 96.25 194 VAL B C 1
ATOM 5816 O O . VAL B 1 194 ? 1.693 2.26 19.547 1 96.25 194 VAL B O 1
ATOM 5819 N N . GLY B 1 195 ? 1.525 4.488 20.078 1 95.19 195 GLY B N 1
ATOM 5820 C CA . GLY B 1 195 ? 2.645 4.832 19.203 1 95.19 195 GLY B CA 1
ATOM 5821 C C . GLY B 1 195 ? 3.947 4.18 19.641 1 95.19 195 GLY B C 1
ATOM 5822 O O . GLY B 1 195 ? 4.684 3.65 18.797 1 95.19 195 GLY B O 1
ATOM 5823 N N . TRP B 1 196 ? 4.172 4.188 20.875 1 94.69 196 TRP B N 1
ATOM 5824 C CA . TRP B 1 196 ? 5.391 3.611 21.438 1 94.69 196 TRP B CA 1
ATOM 5825 C C . TRP B 1 196 ? 5.402 2.096 21.266 1 94.69 196 TRP B C 1
ATOM 5827 O O . TRP B 1 196 ? 6.41 1.517 20.859 1 94.69 196 TRP B O 1
ATOM 5837 N N . LEU B 1 197 ? 4.324 1.483 21.609 1 95.12 197 LEU B N 1
ATOM 5838 C CA . LEU B 1 197 ? 4.207 0.036 21.469 1 95.12 197 LEU B CA 1
ATOM 5839 C C . LEU B 1 197 ? 4.32 -0.381 20.016 1 95.12 197 LEU B C 1
ATOM 5841 O O . LEU B 1 197 ? 4.914 -1.414 19.703 1 95.12 197 LEU B O 1
ATOM 5845 N N . GLY B 1 198 ? 3.689 0.368 19.188 1 94.06 198 GLY B N 1
ATOM 5846 C CA . GLY B 1 198 ? 3.803 0.095 17.766 1 94.06 198 GLY B CA 1
ATOM 5847 C C . GLY B 1 198 ? 5.238 0.071 17.266 1 94.06 198 GLY B C 1
ATOM 5848 O O . GLY B 1 198 ? 5.617 -0.803 16.484 1 94.06 198 GLY B O 1
ATOM 5849 N N . LEU B 1 199 ? 6.023 1.032 17.75 1 92.31 199 LEU B N 1
ATOM 5850 C CA . LEU B 1 199 ? 7.43 1.112 17.375 1 92.31 199 LEU B CA 1
ATOM 5851 C C . LEU B 1 199 ? 8.203 -0.09 17.906 1 92.31 199 LEU B C 1
ATOM 5853 O O . LEU B 1 199 ? 9.062 -0.638 17.203 1 92.31 199 LEU B O 1
ATOM 5857 N N . ARG B 1 200 ? 7.938 -0.471 19.094 1 91.69 200 ARG B N 1
ATOM 5858 C CA . ARG B 1 200 ? 8.633 -1.594 19.719 1 91.69 200 ARG B CA 1
ATOM 5859 C C . ARG B 1 200 ? 8.32 -2.898 19 1 91.69 200 ARG B C 1
ATOM 5861 O O . ARG B 1 200 ? 9.211 -3.725 18.781 1 91.69 200 ARG B O 1
ATOM 5868 N N . VAL B 1 201 ? 7.129 -3.084 18.656 1 92.31 201 VAL B N 1
ATOM 5869 C CA . VAL B 1 201 ? 6.711 -4.289 17.938 1 92.31 201 VAL B CA 1
ATOM 5870 C C . VAL B 1 201 ? 7.348 -4.316 16.547 1 92.31 201 VAL B C 1
ATOM 5872 O O . VAL B 1 201 ? 7.867 -5.352 16.125 1 92.31 201 VAL B O 1
ATOM 5875 N N . ARG B 1 202 ? 7.293 -3.254 15.914 1 91.38 202 ARG B N 1
ATOM 5876 C CA . ARG B 1 202 ? 7.812 -3.166 14.555 1 91.38 202 ARG B CA 1
ATOM 5877 C C . ARG B 1 202 ? 9.32 -3.377 14.531 1 91.38 202 ARG B C 1
ATOM 5879 O O . ARG B 1 202 ? 9.867 -3.91 13.562 1 91.38 202 ARG B O 1
ATOM 5886 N N . ARG B 1 203 ? 9.938 -2.9 15.547 1 85.94 203 ARG B N 1
ATOM 5887 C CA . ARG B 1 203 ? 11.375 -3.115 15.664 1 85.94 203 ARG B CA 1
ATOM 5888 C C . ARG B 1 203 ? 11.711 -4.602 15.664 1 85.94 203 ARG B C 1
ATOM 5890 O O . ARG B 1 203 ? 12.758 -5.012 15.164 1 85.94 203 ARG B O 1
ATOM 5897 N N . ARG B 1 204 ? 10.789 -5.387 16.125 1 86.75 204 ARG B N 1
ATOM 5898 C CA . ARG B 1 204 ? 11.047 -6.812 16.297 1 86.75 204 ARG B CA 1
ATOM 5899 C C . ARG B 1 204 ? 10.633 -7.598 15.062 1 86.75 204 ARG B C 1
ATOM 5901 O O . ARG B 1 204 ? 10.984 -8.773 14.922 1 86.75 204 ARG B O 1
ATOM 5908 N N . LEU B 1 205 ? 9.82 -7.145 14.109 1 85.25 205 LEU B N 1
ATOM 5909 C CA . LEU B 1 205 ? 9.281 -7.863 12.961 1 85.25 205 LEU B CA 1
ATOM 5910 C C . LEU B 1 205 ? 10.344 -8.055 11.883 1 85.25 205 LEU B C 1
ATOM 5912 O O . LEU B 1 205 ? 10.312 -9.039 11.141 1 85.25 205 LEU B O 1
ATOM 5916 N N . GLY B 1 206 ? 11.438 -7.434 11.852 1 73.5 206 GLY B N 1
ATOM 5917 C CA . GLY B 1 206 ? 12.602 -7.582 11 1 73.5 206 GLY B CA 1
ATOM 5918 C C . GLY B 1 206 ? 12.266 -7.578 9.516 1 73.5 206 GLY B C 1
ATOM 5919 O O . GLY B 1 206 ? 13.125 -7.836 8.68 1 73.5 206 GLY B O 1
ATOM 5920 N N . HIS B 1 207 ? 10.977 -7.543 9.008 1 84.06 207 HIS B N 1
ATOM 5921 C CA . HIS B 1 207 ? 10.547 -7.52 7.613 1 84.06 207 HIS B CA 1
ATOM 5922 C C . HIS B 1 207 ? 9.805 -6.23 7.285 1 84.06 207 HIS B C 1
ATOM 5924 O O . HIS B 1 207 ? 8.891 -5.832 8.016 1 84.06 207 HIS B O 1
ATOM 5930 N N . ALA B 1 208 ? 10.195 -5.641 6.191 1 86.25 208 ALA B N 1
ATOM 5931 C CA . ALA B 1 208 ? 9.664 -4.332 5.82 1 86.25 208 ALA B CA 1
ATOM 5932 C C . ALA B 1 208 ? 8.164 -4.398 5.562 1 86.25 208 ALA B C 1
ATOM 5934 O O . ALA B 1 208 ? 7.418 -3.494 5.945 1 86.25 208 ALA B O 1
ATOM 5935 N N . ALA B 1 209 ? 7.762 -5.453 4.992 1 88.31 209 ALA B N 1
ATOM 5936 C CA . ALA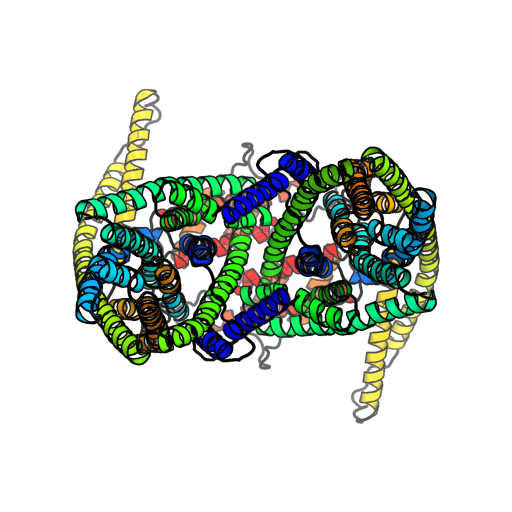 B 1 209 ? 6.344 -5.582 4.668 1 88.31 209 ALA B CA 1
ATOM 5937 C C . ALA B 1 209 ? 5.504 -5.711 5.938 1 88.31 209 ALA B C 1
ATOM 5939 O O . ALA B 1 209 ? 4.422 -5.125 6.031 1 88.31 209 ALA B O 1
ATOM 5940 N N . LEU B 1 210 ? 5.996 -6.5 6.879 1 89.75 210 LEU B N 1
ATOM 5941 C CA . LEU B 1 210 ? 5.301 -6.684 8.148 1 89.75 210 LEU B CA 1
ATOM 5942 C C . LEU B 1 210 ? 5.273 -5.379 8.945 1 89.75 210 LEU B C 1
ATOM 5944 O O . LEU B 1 210 ? 4.25 -5.031 9.539 1 89.75 210 LEU B O 1
ATOM 5948 N N . SER B 1 211 ? 6.41 -4.758 8.93 1 91.31 211 SER B N 1
ATOM 5949 C CA . SER B 1 211 ? 6.496 -3.473 9.617 1 91.31 211 SER B CA 1
ATOM 5950 C C . SER B 1 211 ? 5.52 -2.463 9.016 1 91.31 211 SER B C 1
ATOM 5952 O O . SER B 1 211 ? 4.84 -1.739 9.75 1 91.31 211 SER B O 1
ATOM 5954 N N . THR B 1 212 ? 5.512 -2.416 7.719 1 92.62 212 THR B N 1
ATOM 5955 C CA . THR B 1 212 ? 4.605 -1.505 7.023 1 92.62 212 THR B CA 1
ATOM 5956 C C . THR B 1 212 ? 3.152 -1.861 7.316 1 92.62 212 THR B C 1
ATOM 5958 O O . THR B 1 212 ? 2.332 -0.979 7.578 1 92.62 212 THR B O 1
ATOM 5961 N N . ALA B 1 213 ? 2.82 -3.115 7.246 1 92.75 213 ALA B N 1
ATOM 5962 C CA . ALA B 1 213 ? 1.465 -3.566 7.551 1 92.75 213 ALA B CA 1
ATOM 5963 C C . ALA B 1 213 ? 1.057 -3.16 8.961 1 92.75 213 ALA B C 1
ATOM 5965 O O . ALA B 1 213 ? -0.081 -2.74 9.188 1 92.75 213 ALA B O 1
ATOM 5966 N N . MET B 1 214 ? 1.969 -3.348 9.852 1 92.44 214 MET B N 1
ATOM 5967 C CA . MET B 1 214 ? 1.704 -2.957 11.227 1 92.44 214 MET B CA 1
ATOM 5968 C C . MET B 1 214 ? 1.452 -1.457 11.328 1 92.44 214 MET B C 1
ATOM 5970 O O . MET B 1 214 ? 0.625 -1.015 12.133 1 92.44 214 MET B O 1
ATOM 5974 N N . SER B 1 215 ? 2.213 -0.697 10.594 1 94.25 215 SER B N 1
ATOM 5975 C CA . SER B 1 215 ? 2.027 0.75 10.617 1 94.25 215 SER B CA 1
ATOM 5976 C C . SER B 1 215 ? 0.622 1.134 10.164 1 94.25 215 SER B C 1
ATOM 5978 O O . SER B 1 215 ? 0.095 2.17 10.57 1 94.25 215 SER B O 1
ATOM 5980 N N . PHE B 1 216 ? -0.014 0.353 9.289 1 93.75 216 PHE B N 1
ATOM 5981 C CA . PHE B 1 216 ? -1.373 0.61 8.828 1 93.75 216 PHE B CA 1
ATOM 5982 C C . PHE B 1 216 ? -2.381 0.356 9.945 1 93.75 216 PHE B C 1
ATOM 5984 O O . PHE B 1 216 ? -3.482 0.91 9.93 1 93.75 216 PHE B O 1
ATOM 5991 N N . VAL B 1 217 ? -2.053 -0.455 10.914 1 94 217 VAL B N 1
ATOM 5992 C CA . VAL B 1 217 ? -2.965 -0.875 11.969 1 94 217 VAL B CA 1
ATOM 5993 C C . VAL B 1 217 ? -2.898 0.111 13.133 1 94 217 VAL B C 1
ATOM 5995 O O . VAL B 1 217 ? -3.889 0.316 13.844 1 94 217 VAL B O 1
ATOM 5998 N N . VAL B 1 218 ? -1.828 0.8 13.32 1 94.88 218 VAL B N 1
ATOM 5999 C CA . VAL B 1 218 ? -1.538 1.641 14.477 1 94.88 218 VAL B CA 1
ATOM 6000 C C . VAL B 1 218 ? -2.604 2.727 14.609 1 94.88 218 VAL B C 1
ATOM 6002 O O . VAL B 1 218 ? -3.139 2.953 15.695 1 94.88 218 VAL B O 1
ATOM 6005 N N . PRO B 1 219 ? -2.965 3.412 13.516 1 95.38 219 PRO B N 1
ATOM 6006 C CA . PRO B 1 219 ? -3.971 4.465 13.672 1 95.38 219 PRO B CA 1
ATOM 6007 C C . PRO B 1 219 ? -5.305 3.936 14.188 1 95.38 219 PRO B C 1
ATOM 6009 O O . PRO B 1 219 ? -5.973 4.598 14.984 1 95.38 219 PRO B O 1
ATOM 6012 N N . PHE B 1 220 ? -5.645 2.799 13.859 1 95.25 220 PHE B N 1
ATOM 6013 C CA . PHE B 1 220 ? -6.934 2.246 14.266 1 95.25 220 PHE B CA 1
ATOM 6014 C C . PHE B 1 220 ? -6.871 1.711 15.688 1 95.25 220 PHE B C 1
ATOM 6016 O O . PHE B 1 220 ? -7.863 1.752 16.422 1 95.25 220 PHE B O 1
ATOM 6023 N N . VAL B 1 221 ? -5.734 1.162 16.047 1 95.19 221 VAL B N 1
ATOM 6024 C CA . VAL B 1 221 ? -5.559 0.682 17.422 1 95.19 221 VAL B CA 1
ATOM 6025 C C . VAL B 1 221 ? -5.605 1.859 18.391 1 95.19 221 VAL B C 1
ATOM 6027 O O . VAL B 1 221 ? -6.012 1.704 19.547 1 95.19 221 VAL B O 1
ATOM 6030 N N . ALA B 1 222 ? -5.191 2.979 17.906 1 95.88 222 ALA B N 1
ATOM 6031 C CA . ALA B 1 222 ? -5.277 4.191 18.719 1 95.88 222 ALA B CA 1
ATOM 6032 C C . ALA B 1 222 ? -6.691 4.77 18.688 1 95.88 222 ALA B C 1
ATOM 6034 O O . ALA B 1 222 ? -7.215 5.188 19.719 1 95.88 222 ALA B O 1
ATOM 6035 N N . TYR B 1 223 ? -7.344 4.773 17.594 1 94.56 223 TYR B N 1
ATOM 6036 C CA . TYR B 1 223 ? -8.633 5.41 17.359 1 94.56 223 TYR B CA 1
ATOM 6037 C C . TYR B 1 223 ? -9.742 4.699 18.125 1 94.56 223 TYR B C 1
ATOM 6039 O O . TYR B 1 223 ? -10.523 5.336 18.828 1 94.56 223 TYR B O 1
ATOM 6047 N N . ILE B 1 224 ? -9.828 3.389 18.047 1 93.94 224 ILE B N 1
ATOM 6048 C CA . ILE B 1 224 ? -10.977 2.607 18.469 1 93.94 224 ILE B CA 1
ATOM 6049 C C . ILE B 1 224 ? -11.117 2.688 20 1 93.94 224 ILE B C 1
ATOM 6051 O O . ILE B 1 224 ? -12.172 3.043 20.516 1 93.94 224 ILE B O 1
ATOM 6055 N N . PRO B 1 225 ? -10.078 2.367 20.766 1 93.94 225 PRO B N 1
ATOM 6056 C CA . PRO B 1 225 ? -10.227 2.455 22.219 1 93.94 225 PRO B CA 1
ATOM 6057 C C . PRO B 1 225 ? -10.547 3.871 22.688 1 93.94 225 PRO B C 1
ATOM 6059 O O . PRO B 1 225 ? -11.281 4.047 23.672 1 93.94 225 PRO B O 1
ATOM 6062 N N . ALA B 1 226 ? -9.953 4.895 22.062 1 93.06 226 ALA B N 1
ATOM 6063 C CA . ALA B 1 226 ? -10.242 6.277 22.438 1 93.06 226 ALA B CA 1
ATOM 6064 C C . ALA B 1 226 ? -11.719 6.609 22.219 1 93.06 226 ALA B C 1
ATOM 6066 O O . ALA B 1 226 ? -12.367 7.195 23.078 1 93.06 226 ALA B O 1
ATOM 6067 N N . GLU B 1 227 ? -12.242 6.238 21.094 1 89.44 227 GLU B N 1
ATOM 6068 C CA . GLU B 1 227 ? -13.641 6.496 20.797 1 89.44 227 GLU B CA 1
ATOM 6069 C C . GLU B 1 227 ? -14.562 5.727 21.734 1 89.44 227 GLU B C 1
ATOM 6071 O O . GLU B 1 227 ? -15.617 6.23 22.141 1 89.44 227 GLU B O 1
ATOM 6076 N N . GLU B 1 228 ? -14.211 4.508 22.094 1 90.12 228 GLU B N 1
ATOM 6077 C CA . GLU B 1 228 ? -15.023 3.686 22.984 1 90.12 228 GLU B CA 1
ATOM 6078 C C . GLU B 1 228 ? -15.07 4.281 24.391 1 90.12 228 GLU B C 1
ATOM 6080 O O . GLU B 1 228 ? -16.062 4.109 25.109 1 90.12 228 GLU B O 1
ATOM 6085 N N . LEU B 1 229 ? -14.07 5.012 24.781 1 91.94 229 LEU B N 1
ATOM 6086 C CA . LEU B 1 229 ? -14.016 5.625 26.109 1 91.94 229 LEU B CA 1
ATOM 6087 C C . LEU B 1 229 ? -14.578 7.043 26.078 1 91.94 229 LEU B C 1
ATOM 6089 O O . LEU B 1 229 ? -14.477 7.777 27.062 1 91.94 229 LEU B O 1
ATOM 6093 N N . GLY B 1 230 ? -15.039 7.402 24.953 1 85.56 230 GLY B N 1
ATOM 6094 C CA . GLY B 1 230 ? -15.664 8.711 24.812 1 85.56 230 GLY B CA 1
ATOM 6095 C C . GLY B 1 230 ? -14.656 9.828 24.578 1 85.56 230 GLY B C 1
ATOM 6096 O O . GLY B 1 230 ? -14.977 11 24.75 1 85.56 230 GLY B O 1
ATOM 6097 N N . ALA B 1 231 ? -13.469 9.508 24.297 1 89.44 231 ALA B N 1
ATOM 6098 C CA . ALA B 1 231 ? -12.445 10.5 23.984 1 89.44 231 ALA B CA 1
ATOM 6099 C C . ALA B 1 231 ? -12.359 10.727 22.484 1 89.44 231 ALA B C 1
ATOM 6101 O O . ALA B 1 231 ? -13.172 10.211 21.719 1 89.44 231 ALA B O 1
ATOM 6102 N N . SER B 1 232 ? -11.414 11.594 22.062 1 88.12 232 SER B N 1
ATOM 6103 C CA . SER B 1 232 ? -11.242 11.891 20.641 1 88.12 232 SER B CA 1
ATOM 6104 C C . SER B 1 232 ? -10.32 10.883 19.969 1 88.12 232 SER B C 1
ATOM 6106 O O . SER B 1 232 ? -9.102 10.922 20.156 1 88.12 232 SER B O 1
ATOM 6108 N N . GLY B 1 233 ? -10.859 10.016 19.156 1 91.06 233 GLY B N 1
ATOM 6109 C CA . GLY B 1 233 ? -10.047 9.047 18.438 1 91.06 233 GLY B CA 1
ATOM 6110 C C . GLY B 1 233 ? -9.016 9.688 17.531 1 91.06 233 GLY B C 1
ATOM 6111 O O . GLY B 1 233 ? -7.895 9.18 17.406 1 91.06 233 GLY B O 1
ATOM 6112 N N . LEU B 1 234 ? -9.336 10.781 16.969 1 90.06 234 LEU B N 1
ATOM 6113 C CA . LEU B 1 234 ? -8.445 11.445 16.016 1 90.06 234 LEU B CA 1
ATOM 6114 C C . LEU B 1 234 ? -7.234 12.039 16.719 1 90.06 234 LEU B C 1
ATOM 6116 O O . LEU B 1 234 ? -6.117 11.984 16.203 1 90.06 234 LEU B O 1
ATOM 6120 N N . VAL B 1 235 ? -7.461 12.594 17.891 1 90.12 235 VAL B N 1
ATOM 6121 C CA . VAL B 1 235 ? -6.344 13.125 18.672 1 90.12 235 VAL B CA 1
ATOM 6122 C C . VAL B 1 235 ? -5.41 11.984 19.062 1 90.12 235 VAL B C 1
ATOM 6124 O O . VAL B 1 235 ? -4.188 12.148 19.078 1 90.12 235 VAL B O 1
ATOM 6127 N N . ALA B 1 236 ? -5.98 10.906 19.422 1 94.81 236 ALA B N 1
ATOM 6128 C CA . ALA B 1 236 ? -5.176 9.734 19.781 1 94.81 236 ALA B CA 1
ATOM 6129 C C . ALA B 1 236 ? -4.309 9.297 18.609 1 94.81 236 ALA B C 1
ATOM 6131 O O . ALA B 1 236 ? -3.143 8.938 18.781 1 94.81 236 ALA B O 1
ATOM 6132 N N . VAL B 1 237 ? -4.867 9.297 17.438 1 94.81 237 VAL B N 1
ATOM 6133 C CA . VAL B 1 237 ? -4.152 8.914 16.234 1 94.81 237 VAL B CA 1
ATOM 6134 C C . VAL B 1 237 ? -2.99 9.875 15.992 1 94.81 237 VAL B C 1
ATOM 6136 O O . VAL B 1 237 ? -1.885 9.453 15.648 1 94.81 237 VAL B O 1
ATOM 6139 N N . VAL B 1 238 ? -3.227 11.125 16.156 1 90.56 238 VAL B N 1
ATOM 6140 C CA . VAL B 1 238 ? -2.191 12.141 15.969 1 90.56 238 VAL B CA 1
ATOM 6141 C C . VAL B 1 238 ? -1.068 11.922 16.984 1 90.56 238 VAL B C 1
ATOM 6143 O O . VAL B 1 238 ? 0.113 11.977 16.625 1 90.56 238 VAL B O 1
ATOM 6146 N N . ALA B 1 239 ? -1.419 11.695 18.203 1 93.19 239 ALA B N 1
ATOM 6147 C CA . ALA B 1 239 ? -0.424 11.438 19.25 1 93.19 239 ALA B CA 1
ATOM 6148 C C . ALA B 1 239 ? 0.426 10.219 18.906 1 93.19 239 ALA B C 1
ATOM 6150 O O . ALA B 1 239 ? 1.648 10.242 19.062 1 93.19 239 ALA B O 1
ATOM 6151 N N . ALA B 1 240 ? -0.215 9.211 18.469 1 95.69 240 ALA B N 1
ATOM 6152 C CA . ALA B 1 240 ? 0.506 8 18.078 1 95.69 240 ALA B CA 1
ATOM 6153 C C . ALA B 1 240 ? 1.444 8.289 16.906 1 95.69 240 ALA B C 1
ATOM 6155 O O . ALA B 1 240 ? 2.568 7.785 16.859 1 95.69 240 ALA B O 1
ATOM 6156 N N . GLY B 1 241 ? 0.94 9.023 15.984 1 93.94 241 GLY B N 1
ATOM 6157 C CA . GLY B 1 241 ? 1.75 9.391 14.836 1 93.94 241 GLY B CA 1
ATOM 6158 C C . GLY B 1 241 ? 2.973 10.211 15.203 1 93.94 241 GLY B C 1
ATOM 6159 O O . GLY B 1 241 ? 4.062 9.977 14.672 1 93.94 241 GLY B O 1
ATOM 6160 N N . LEU B 1 242 ? 2.824 11.148 16.062 1 89.38 242 LEU B N 1
ATOM 6161 C CA . LEU B 1 242 ? 3.932 11.984 16.5 1 89.38 242 LEU B CA 1
ATOM 6162 C C . LEU B 1 242 ? 5.004 11.148 17.203 1 89.38 242 LEU B C 1
ATOM 6164 O O . LEU B 1 242 ? 6.199 11.359 16.969 1 89.38 242 LEU B O 1
ATOM 6168 N N . VAL B 1 243 ? 4.598 10.266 18.016 1 92.38 243 VAL B N 1
ATOM 6169 C CA . VAL B 1 243 ? 5.531 9.383 18.703 1 92.38 243 VAL B CA 1
ATOM 6170 C C . VAL B 1 243 ? 6.266 8.508 17.672 1 92.38 243 VAL B C 1
ATOM 6172 O O . VAL B 1 243 ? 7.48 8.32 17.781 1 92.38 243 VAL B O 1
ATOM 6175 N N . THR B 1 244 ? 5.52 8.031 16.766 1 92.62 244 THR B N 1
ATOM 6176 C CA . THR B 1 244 ? 6.102 7.188 15.734 1 92.62 244 THR B CA 1
ATOM 6177 C C . THR B 1 244 ? 7.102 7.977 14.898 1 92.62 244 THR B C 1
ATOM 6179 O O . THR B 1 244 ? 8.195 7.488 14.602 1 92.62 244 THR B O 1
ATOM 6182 N N . GLY B 1 245 ? 6.676 9.133 14.508 1 87.69 245 GLY B N 1
ATOM 6183 C CA . GLY B 1 245 ? 7.562 9.977 13.711 1 87.69 245 GLY B CA 1
ATOM 6184 C C . GLY B 1 245 ? 8.859 10.305 14.422 1 87.69 245 GLY B C 1
ATOM 6185 O O . GLY B 1 245 ? 9.93 10.312 13.805 1 87.69 245 GLY B O 1
ATOM 6186 N N . ASN B 1 246 ? 8.805 10.531 15.617 1 82.44 246 ASN B N 1
ATOM 6187 C CA . ASN B 1 246 ? 9.977 10.883 16.406 1 82.44 246 ASN B CA 1
ATOM 6188 C C . ASN B 1 246 ? 10.875 9.68 16.656 1 82.44 246 ASN B C 1
ATOM 6190 O O . ASN B 1 246 ? 12.102 9.805 16.688 1 82.44 246 ASN B O 1
ATOM 6194 N N . GLY B 1 247 ? 10.375 8.531 16.781 1 85.56 247 GLY B N 1
ATOM 6195 C CA . GLY B 1 247 ? 11.133 7.344 17.156 1 85.56 247 GLY B CA 1
ATOM 6196 C C . GLY B 1 247 ? 11.547 6.504 15.961 1 85.56 247 GLY B C 1
ATOM 6197 O O . GLY B 1 247 ? 12.414 5.633 16.078 1 85.56 247 GLY B O 1
ATOM 6198 N N . SER B 1 248 ? 11.008 6.746 14.828 1 85.75 248 SER B N 1
ATOM 6199 C CA . SER B 1 248 ? 11.203 5.906 13.648 1 85.75 248 SER B CA 1
ATOM 6200 C C . SER B 1 248 ? 12.68 5.824 13.266 1 85.75 248 SER B C 1
ATOM 6202 O O . SER B 1 248 ? 13.203 4.734 13.023 1 85.75 248 SER B O 1
ATOM 6204 N N . PRO B 1 249 ? 13.422 6.988 13.273 1 71.94 249 PRO B N 1
ATOM 6205 C CA . PRO B 1 249 ? 14.828 6.914 12.867 1 71.94 249 PRO B CA 1
ATOM 6206 C C . PRO B 1 249 ? 15.688 6.133 13.859 1 71.94 249 PRO B C 1
ATOM 6208 O O . PRO B 1 249 ? 16.75 5.625 13.492 1 71.94 249 PRO B O 1
ATOM 6211 N N . ARG B 1 250 ? 15.25 6.047 15.023 1 71.56 250 ARG B N 1
ATOM 6212 C CA . ARG B 1 250 ? 16.016 5.391 16.078 1 71.56 250 ARG B CA 1
ATOM 6213 C C . ARG B 1 250 ? 15.711 3.9 16.141 1 71.56 250 ARG B C 1
ATOM 6215 O O . ARG B 1 250 ? 16.609 3.082 16.344 1 71.56 250 ARG B O 1
ATOM 6222 N N . TYR B 1 251 ? 14.539 3.549 15.914 1 77.56 251 TYR B N 1
ATOM 6223 C CA . TYR B 1 251 ? 14.125 2.193 16.25 1 77.56 251 TYR B CA 1
ATOM 6224 C C . TYR B 1 251 ? 13.922 1.353 15 1 77.56 251 TYR B C 1
ATOM 6226 O O . TYR B 1 251 ? 13.961 0.121 15.055 1 77.56 251 TYR B O 1
ATOM 6234 N N . LEU B 1 252 ? 13.734 1.921 13.867 1 82 252 LEU B N 1
ATOM 6235 C CA . LEU B 1 252 ? 13.406 1.171 12.656 1 82 252 LEU B CA 1
ATOM 6236 C C . LEU B 1 252 ? 14.594 1.146 11.695 1 82 252 LEU B C 1
ATOM 6238 O O . LEU B 1 252 ? 15.359 2.109 11.633 1 82 252 LEU B O 1
ATOM 6242 N N . ARG B 1 253 ? 14.703 0.149 10.945 1 78 253 ARG B N 1
ATOM 6243 C CA . ARG B 1 253 ? 15.727 0.008 9.922 1 78 253 ARG B CA 1
ATOM 6244 C C . ARG B 1 253 ? 15.438 0.924 8.734 1 78 253 ARG B C 1
ATOM 6246 O O . ARG B 1 253 ? 14.289 1.276 8.477 1 78 253 ARG B O 1
ATOM 6253 N N . PRO B 1 254 ? 16.5 1.352 8.07 1 73.56 254 PRO B N 1
ATOM 6254 C CA . PRO B 1 254 ? 16.297 2.211 6.902 1 73.56 254 PRO B CA 1
ATOM 6255 C C . PRO B 1 254 ? 15.352 1.596 5.871 1 73.56 254 PRO B C 1
ATOM 6257 O O . PRO B 1 254 ? 14.516 2.297 5.305 1 73.56 254 PRO B O 1
ATOM 6260 N N . GLN B 1 255 ? 15.422 0.286 5.672 1 75.38 255 GLN B N 1
ATOM 6261 C CA . GLN B 1 255 ? 14.562 -0.38 4.695 1 75.38 255 GLN B CA 1
ATOM 6262 C C . GLN B 1 255 ? 13.094 -0.303 5.109 1 75.38 255 GLN B C 1
ATOM 6264 O O . GLN B 1 255 ? 12.219 -0.149 4.262 1 75.38 255 GLN B O 1
ATOM 6269 N N . ASP B 1 256 ? 12.906 -0.407 6.449 1 83.81 256 ASP B N 1
ATOM 6270 C CA . ASP B 1 256 ? 11.539 -0.323 6.961 1 83.81 256 ASP B CA 1
ATOM 6271 C C . ASP B 1 256 ? 10.961 1.076 6.762 1 83.81 256 ASP B C 1
ATOM 6273 O O . ASP B 1 256 ? 9.805 1.224 6.367 1 83.81 256 ASP B O 1
ATOM 6277 N N . ARG B 1 257 ? 11.75 2.057 6.969 1 82.25 257 ARG B N 1
ATOM 6278 C CA . ARG B 1 257 ? 11.289 3.438 6.855 1 82.25 257 ARG B CA 1
ATOM 6279 C C . ARG B 1 257 ? 10.984 3.795 5.402 1 82.25 257 ARG B C 1
ATOM 6281 O O . ARG B 1 257 ? 10.008 4.484 5.121 1 82.25 257 ARG B O 1
ATOM 6288 N N . ILE B 1 258 ? 11.836 3.342 4.547 1 80.44 258 ILE B N 1
ATOM 6289 C CA . ILE B 1 258 ? 11.625 3.609 3.127 1 80.44 258 ILE B CA 1
ATOM 6290 C C . ILE B 1 258 ? 10.344 2.932 2.654 1 80.44 258 ILE B C 1
ATOM 6292 O O . ILE B 1 258 ? 9.531 3.545 1.956 1 80.44 258 ILE B O 1
ATOM 6296 N N . ALA B 1 259 ? 10.234 1.692 3.035 1 85.88 259 ALA B N 1
ATOM 6297 C CA . ALA B 1 259 ? 9.039 0.946 2.662 1 85.88 259 ALA B CA 1
ATOM 6298 C C . ALA B 1 259 ? 7.777 1.62 3.205 1 85.88 259 ALA B C 1
ATOM 6300 O O . ALA B 1 259 ? 6.785 1.768 2.488 1 85.88 259 ALA B O 1
ATOM 6301 N N . GLU B 1 260 ? 7.871 1.984 4.398 1 89.56 260 GLU B N 1
ATOM 6302 C CA . GLU B 1 260 ? 6.73 2.633 5.043 1 89.56 260 GLU B CA 1
ATOM 6303 C C . GLU B 1 260 ? 6.363 3.934 4.332 1 89.56 260 GLU B C 1
ATOM 6305 O O . GLU B 1 260 ? 5.188 4.195 4.074 1 89.56 260 GLU B O 1
ATOM 6310 N N . ARG B 1 261 ? 7.316 4.738 4.102 1 86.62 261 ARG B N 1
ATOM 6311 C CA . ARG B 1 261 ? 7.066 6.02 3.445 1 86.62 261 ARG B CA 1
ATOM 6312 C C . ARG B 1 261 ? 6.438 5.816 2.07 1 86.62 261 ARG B C 1
ATOM 6314 O O . ARG B 1 261 ? 5.496 6.516 1.703 1 86.62 261 ARG B O 1
ATOM 6321 N N . SER B 1 262 ? 7.012 4.898 1.405 1 88.5 262 SER B N 1
ATOM 6322 C CA . SER B 1 262 ? 6.512 4.613 0.064 1 88.5 262 SER B CA 1
ATOM 6323 C C . SER B 1 262 ? 5.066 4.121 0.105 1 88.5 262 SER B C 1
ATOM 6325 O O . SER B 1 262 ? 4.23 4.57 -0.684 1 88.5 262 SER B O 1
ATOM 6327 N N . ASN B 1 263 ? 4.801 3.207 0.929 1 91.56 263 ASN B N 1
ATOM 6328 C CA . ASN B 1 263 ? 3.459 2.65 1.053 1 91.56 263 ASN B CA 1
ATOM 6329 C C . ASN B 1 263 ? 2.455 3.705 1.508 1 91.56 263 ASN B C 1
ATOM 6331 O O . ASN B 1 263 ? 1.357 3.801 0.957 1 91.56 263 ASN B O 1
ATOM 6335 N N . TRP B 1 264 ? 2.797 4.445 2.471 1 91.56 264 TRP B N 1
ATOM 6336 C CA . TRP B 1 264 ? 1.891 5.461 3 1 91.56 264 TRP B CA 1
ATOM 6337 C C . TRP B 1 264 ? 1.618 6.539 1.958 1 91.56 264 TRP B C 1
ATOM 6339 O O . TRP B 1 264 ? 0.496 7.043 1.856 1 91.56 264 TRP B O 1
ATOM 6349 N N . HIS B 1 265 ? 2.607 6.941 1.188 1 89 265 HIS B N 1
ATOM 6350 C CA . HIS B 1 265 ? 2.389 7.926 0.134 1 89 265 HIS B CA 1
ATOM 6351 C C . HIS B 1 265 ? 1.342 7.441 -0.863 1 89 265 HIS B C 1
ATOM 6353 O O . HIS B 1 265 ? 0.481 8.211 -1.291 1 89 265 HIS B O 1
ATOM 6359 N N . THR B 1 266 ? 1.464 6.23 -1.197 1 91.12 266 THR B N 1
ATOM 6360 C CA . THR B 1 266 ? 0.516 5.652 -2.143 1 91.12 266 THR B CA 1
ATOM 6361 C C . THR B 1 266 ? -0.889 5.617 -1.546 1 91.12 266 THR B C 1
ATOM 6363 O O . THR B 1 266 ? -1.86 5.984 -2.209 1 91.12 266 THR B O 1
ATOM 6366 N N . VAL B 1 267 ? -0.987 5.18 -0.346 1 91.88 267 VAL B N 1
ATOM 6367 C CA . VAL B 1 267 ? -2.273 5.078 0.333 1 91.88 267 VAL B CA 1
ATOM 6368 C C . VAL B 1 267 ? -2.887 6.469 0.494 1 91.88 267 VAL B C 1
ATOM 6370 O O . VAL B 1 267 ? -4.09 6.652 0.286 1 91.88 267 VAL B O 1
ATOM 6373 N N . GLU B 1 268 ? -2.076 7.422 0.884 1 89.69 268 GLU B N 1
ATOM 6374 C CA . GLU B 1 268 ? -2.551 8.789 1.06 1 89.69 268 GLU B CA 1
ATOM 6375 C C . GLU B 1 268 ? -3.113 9.352 -0.243 1 89.69 268 GLU B C 1
ATOM 6377 O O . GLU B 1 268 ? -4.16 10 -0.243 1 89.69 268 GLU B O 1
ATOM 6382 N N . LEU B 1 269 ? -2.377 9.117 -1.271 1 88.44 269 LEU B N 1
ATOM 6383 C CA . LEU B 1 269 ? -2.791 9.609 -2.582 1 88.44 269 LEU B CA 1
ATOM 6384 C C . LEU B 1 269 ? -4.156 9.047 -2.967 1 88.44 269 LEU B C 1
ATOM 6386 O O . LEU B 1 269 ? -5.035 9.789 -3.404 1 88.44 269 LEU B O 1
ATOM 6390 N N . LEU B 1 270 ? -4.324 7.809 -2.734 1 91.38 270 LEU B N 1
ATOM 6391 C CA . LEU B 1 270 ? -5.566 7.152 -3.121 1 91.38 270 LEU B CA 1
ATOM 6392 C C . LEU B 1 270 ? -6.707 7.551 -2.188 1 91.38 270 LEU B C 1
ATOM 6394 O O . LEU B 1 270 ? -7.824 7.812 -2.639 1 91.38 270 LEU B O 1
ATOM 6398 N N . LEU B 1 271 ? -6.43 7.574 -0.895 1 89.94 271 LEU B N 1
ATOM 6399 C CA . LEU B 1 271 ? -7.461 7.926 0.073 1 89.94 271 LEU B CA 1
ATOM 6400 C C . LEU B 1 271 ? -7.914 9.367 -0.117 1 89.94 271 LEU B C 1
ATOM 6402 O O . LEU B 1 271 ? -9.117 9.648 -0.14 1 89.94 271 LEU B O 1
ATOM 6406 N N . GLU B 1 272 ? -6.941 10.281 -0.223 1 87.19 272 GLU B N 1
ATOM 6407 C CA . GLU B 1 272 ? -7.266 11.688 -0.423 1 87.19 272 GLU B CA 1
ATOM 6408 C C . GLU B 1 272 ? -8.023 11.898 -1.73 1 87.19 272 GLU B C 1
ATOM 6410 O O . GLU B 1 272 ? -9 12.656 -1.772 1 87.19 272 GLU B O 1
ATOM 6415 N N . GLY B 1 273 ? -7.52 11.281 -2.777 1 88.94 273 GLY B N 1
ATOM 6416 C CA . GLY B 1 273 ? -8.211 11.383 -4.055 1 88.94 273 GLY B CA 1
ATOM 6417 C C . GLY B 1 273 ? -9.641 10.875 -4.004 1 88.94 273 GLY B C 1
ATOM 6418 O O . GLY B 1 273 ? -10.539 11.484 -4.582 1 88.94 273 GLY B O 1
ATOM 6419 N N . THR B 1 274 ? -9.844 9.781 -3.303 1 89.81 274 THR B N 1
ATOM 6420 C CA . THR B 1 274 ? -11.164 9.18 -3.193 1 89.81 274 THR B CA 1
ATOM 6421 C C . THR B 1 274 ? -12.117 10.102 -2.428 1 89.81 274 THR B C 1
ATOM 6423 O O . THR B 1 274 ? -13.258 10.305 -2.84 1 89.81 274 THR B O 1
ATOM 6426 N N . VAL B 1 275 ? -11.633 10.656 -1.348 1 86.94 275 VAL B N 1
ATOM 6427 C CA . VAL B 1 275 ? -12.477 11.5 -0.498 1 86.94 275 VAL B CA 1
ATOM 6428 C C . VAL B 1 275 ? -12.891 12.75 -1.262 1 86.94 275 VAL B C 1
ATOM 6430 O O . VAL B 1 275 ? -14.055 13.156 -1.205 1 86.94 275 VAL B O 1
ATOM 6433 N N . PHE B 1 276 ? -12.016 13.383 -1.962 1 87.31 276 PHE B N 1
ATOM 6434 C CA . PHE B 1 276 ? -12.336 14.609 -2.688 1 87.31 276 PHE B CA 1
ATOM 6435 C C . PHE B 1 276 ? -13.234 14.312 -3.881 1 87.31 276 PHE B C 1
ATOM 6437 O O . PHE B 1 276 ? -14.109 15.117 -4.223 1 87.31 276 PHE B O 1
ATOM 6444 N N . LEU B 1 277 ? -12.992 13.172 -4.504 1 88.44 277 LEU B N 1
ATOM 6445 C CA . LEU B 1 277 ? -13.883 12.758 -5.586 1 88.44 277 LEU B CA 1
ATOM 6446 C C . LEU B 1 277 ? -15.297 12.539 -5.066 1 88.44 277 LEU B C 1
ATOM 6448 O O . LEU B 1 277 ? -16.266 12.977 -5.688 1 88.44 277 LEU B O 1
ATOM 6452 N N . ILE B 1 278 ? -15.414 11.883 -3.963 1 84.69 278 ILE B N 1
ATOM 6453 C CA . ILE B 1 278 ? -16.703 11.578 -3.357 1 84.69 278 ILE B CA 1
ATOM 6454 C C . ILE B 1 278 ? -17.391 12.883 -2.926 1 84.69 278 ILE B C 1
ATOM 6456 O O . ILE B 1 278 ? -18.609 13.023 -3.057 1 84.69 278 ILE B O 1
ATOM 6460 N N . MET B 1 279 ? -16.625 13.742 -2.352 1 81.31 279 MET B N 1
ATOM 6461 C CA . MET B 1 279 ? -17.141 15.055 -1.966 1 81.31 279 MET B CA 1
ATOM 6462 C C . MET B 1 279 ? -17.812 15.742 -3.15 1 81.31 279 MET B C 1
ATOM 6464 O O . MET B 1 279 ? -18.875 16.344 -3 1 81.31 279 MET B O 1
ATOM 6468 N N . GLY B 1 280 ? -17.156 15.688 -4.27 1 82.69 280 GLY B N 1
ATOM 6469 C CA . GLY B 1 280 ? -17.734 16.266 -5.469 1 82.69 280 GLY B CA 1
ATOM 6470 C C . GLY B 1 280 ? -19.016 15.586 -5.914 1 82.69 280 GLY B C 1
ATOM 6471 O O . GLY B 1 280 ? -19.984 16.25 -6.297 1 82.69 280 GLY B O 1
ATOM 6472 N N . ILE B 1 281 ? -19.047 14.289 -5.77 1 83.5 281 ILE B N 1
ATOM 6473 C CA . ILE B 1 281 ? -20.188 13.508 -6.207 1 83.5 281 ILE B CA 1
ATOM 6474 C C . ILE B 1 281 ? -21.375 13.773 -5.281 1 83.5 281 ILE B C 1
ATOM 6476 O O . ILE B 1 281 ? -22.531 13.805 -5.727 1 83.5 281 ILE B O 1
ATOM 6480 N N . GLU B 1 282 ? -21.109 13.945 -4.043 1 80.94 282 GLU B N 1
ATOM 6481 C CA . GLU B 1 282 ? -22.156 14.133 -3.047 1 80.94 282 GLU B CA 1
ATOM 6482 C C . GLU B 1 282 ? -22.797 15.516 -3.17 1 80.94 282 GLU B C 1
ATOM 6484 O O . GLU B 1 282 ? -23.922 15.727 -2.746 1 80.94 282 GLU B O 1
ATOM 6489 N N . LEU B 1 283 ? -22.078 16.484 -3.658 1 76.88 283 LEU B N 1
ATOM 6490 C CA . LEU B 1 283 ? -22.562 17.844 -3.773 1 76.88 283 LEU B CA 1
ATOM 6491 C C . LEU B 1 283 ? -23.844 17.906 -4.59 1 76.88 283 LEU B C 1
ATOM 6493 O O . LEU B 1 283 ? -24.797 18.609 -4.223 1 76.88 283 LEU B O 1
ATOM 6497 N N . PHE B 1 284 ? -23.938 17.125 -5.613 1 73.5 284 PHE B N 1
ATOM 6498 C CA . PHE B 1 284 ? -25.125 17.156 -6.473 1 73.5 284 PHE B CA 1
ATOM 6499 C C . PHE B 1 284 ? -26.328 16.547 -5.773 1 73.5 284 PHE B C 1
ATOM 6501 O O . PHE B 1 284 ? -27.438 17.047 -5.898 1 73.5 284 PHE B O 1
ATOM 6508 N N . ALA B 1 285 ? -26.031 15.508 -5.129 1 73.94 285 ALA B N 1
ATOM 6509 C CA . ALA B 1 285 ? -27.125 14.867 -4.398 1 73.94 285 ALA B CA 1
ATOM 6510 C C . ALA B 1 285 ? -27.734 15.82 -3.367 1 73.94 285 ALA B C 1
ATOM 6512 O O . ALA B 1 285 ? -28.953 15.844 -3.166 1 73.94 285 ALA B O 1
ATOM 6513 N N . LEU B 1 286 ? -26.906 16.609 -2.783 1 75.06 286 LEU B N 1
ATOM 6514 C CA . LEU B 1 286 ? -27.344 17.531 -1.749 1 75.06 286 LEU B CA 1
ATOM 6515 C C . LEU B 1 286 ? -28.109 18.719 -2.363 1 75.06 286 LEU B C 1
ATOM 6517 O O . LEU B 1 286 ? -29.062 19.203 -1.774 1 75.06 286 LEU B O 1
ATOM 6521 N N . ILE B 1 287 ? -27.703 19.094 -3.521 1 76.38 287 ILE B N 1
ATOM 6522 C CA . ILE B 1 287 ? -28.359 20.188 -4.227 1 76.38 287 ILE B CA 1
ATOM 6523 C C . ILE B 1 287 ? -29.766 19.766 -4.625 1 76.38 287 ILE B C 1
ATOM 6525 O O . ILE B 1 287 ? -30.734 20.531 -4.449 1 76.38 287 ILE B O 1
ATOM 6529 N N . GLU B 1 288 ? -29.859 18.562 -5.047 1 73.88 288 GLU B N 1
ATOM 6530 C CA . GLU B 1 288 ? -31.156 18.047 -5.461 1 73.88 288 GLU B CA 1
ATOM 6531 C C . GLU B 1 288 ? -32.094 17.906 -4.27 1 73.88 288 GLU B C 1
ATOM 6533 O O . GLU B 1 288 ? -33.281 18.203 -4.379 1 73.88 288 GLU B O 1
ATOM 6538 N N . ASP B 1 289 ? -31.531 17.5 -3.213 1 73.94 289 ASP B N 1
ATOM 6539 C CA . ASP B 1 289 ? -32.344 17.328 -2.004 1 73.94 289 ASP B CA 1
ATOM 6540 C C . ASP B 1 289 ? -32.812 18.688 -1.467 1 73.94 289 ASP B C 1
ATOM 6542 O O . ASP B 1 289 ? -33.938 18.797 -0.958 1 73.94 289 ASP B O 1
ATOM 6546 N N . ALA B 1 290 ? -31.938 19.625 -1.479 1 73.06 290 ALA B N 1
ATOM 6547 C CA . ALA B 1 290 ? -32.281 20.953 -0.978 1 73.06 290 ALA B CA 1
ATOM 6548 C C . ALA B 1 290 ? -33.344 21.625 -1.852 1 73.06 290 ALA B C 1
ATOM 6550 O O . ALA B 1 290 ? -34.188 22.375 -1.354 1 73.06 290 ALA B O 1
ATOM 6551 N N . GLU B 1 291 ? -33.25 21.406 -3.111 1 71.25 291 GLU B N 1
ATOM 6552 C CA . GLU B 1 291 ? -34.219 21.984 -4.031 1 71.25 291 GLU B CA 1
ATOM 6553 C C . GLU B 1 291 ? -35.594 21.391 -3.83 1 71.25 291 GLU B C 1
ATOM 6555 O O . GLU B 1 291 ? -36.625 22.078 -4.027 1 71.25 291 GLU B O 1
ATOM 6560 N N . SER B 1 292 ? -35.531 20.188 -3.479 1 66.56 292 SER B N 1
ATOM 6561 C CA . SER B 1 292 ? -36.812 19.531 -3.268 1 66.56 292 SER B CA 1
ATOM 6562 C C . SER B 1 292 ? -37.438 19.953 -1.937 1 66.56 292 SER B C 1
ATOM 6564 O O . SER B 1 292 ? -38.656 19.859 -1.759 1 66.56 292 SER B O 1
ATOM 6566 N N . GLY B 1 293 ? -36.531 20.328 -1.094 1 61.19 293 GLY B N 1
ATOM 6567 C CA . GLY B 1 293 ? -37.062 20.766 0.19 1 61.19 293 GLY B CA 1
ATOM 6568 C C . GLY B 1 293 ? -37.281 22.266 0.274 1 61.19 293 GLY B C 1
ATOM 6569 O O . GLY B 1 293 ? -37.531 22.906 -0.741 1 61.19 293 GLY B O 1
ATOM 6570 N N . THR B 1 294 ? -37.5 22.812 1.472 1 55.72 294 THR B N 1
ATOM 6571 C CA . THR B 1 294 ? -37.875 24.188 1.763 1 55.72 294 THR B CA 1
ATOM 6572 C C . THR B 1 294 ? -36.719 25.141 1.554 1 55.72 294 THR B C 1
ATOM 6574 O O . THR B 1 294 ? -36.875 26.359 1.512 1 55.72 294 THR B O 1
ATOM 6577 N N . GLY B 1 295 ? -35.5 24.672 1.399 1 62.44 295 GLY B N 1
ATOM 6578 C CA . GLY B 1 295 ? -34.406 25.641 1.391 1 62.44 295 GLY B CA 1
ATOM 6579 C C . GLY B 1 295 ? -33.875 25.922 0.002 1 62.44 295 GLY B C 1
ATOM 6580 O O . GLY B 1 295 ? -34.062 25.109 -0.914 1 62.44 295 GLY B O 1
ATOM 6581 N N . SER B 1 296 ? -33.812 27.141 -0.413 1 77.5 296 SER B N 1
ATOM 6582 C CA . SER B 1 296 ? -33.312 27.578 -1.71 1 77.5 296 SER B CA 1
ATOM 6583 C C . SER B 1 296 ? -31.781 27.422 -1.79 1 77.5 296 SER B C 1
ATOM 6585 O O . SER B 1 296 ? -31.078 27.734 -0.837 1 77.5 296 SER B O 1
ATOM 6587 N N . VAL B 1 297 ? -31.281 26.609 -2.781 1 83.81 297 VAL B N 1
ATOM 6588 C CA . VAL B 1 297 ? -29.859 26.438 -3.086 1 83.81 297 VAL B CA 1
ATOM 6589 C C . VAL B 1 297 ? -29.172 27.812 -3.096 1 83.81 297 VAL B C 1
ATOM 6591 O O . VAL B 1 297 ? -28.047 27.938 -2.625 1 83.81 297 VAL B O 1
ATOM 6594 N N . TRP B 1 298 ? -29.906 28.766 -3.449 1 86.44 298 TRP B N 1
ATOM 6595 C CA . TRP B 1 298 ? -29.344 30.109 -3.523 1 86.44 298 TRP B CA 1
ATOM 6596 C C . TRP B 1 298 ? -29.141 30.703 -2.127 1 86.44 298 TRP B C 1
ATOM 6598 O O . TRP B 1 298 ? -28.125 31.344 -1.86 1 86.44 298 TRP B O 1
ATOM 6608 N N . GLN B 1 299 ? -30.094 30.469 -1.297 1 88.19 299 GLN B N 1
ATOM 6609 C CA . GLN B 1 299 ? -29.969 30.938 0.078 1 88.19 299 GLN B CA 1
ATOM 6610 C C . GLN B 1 299 ? -28.797 30.266 0.78 1 88.19 299 GLN B C 1
ATOM 6612 O O . GLN B 1 299 ? -28.062 30.906 1.546 1 88.19 299 GLN B O 1
ATOM 6617 N N . ALA B 1 300 ? -28.703 29.016 0.511 1 90.06 300 ALA B N 1
ATOM 6618 C CA . ALA B 1 300 ? -27.594 28.266 1.107 1 90.06 300 ALA B CA 1
ATOM 6619 C C . ALA B 1 300 ? -26.25 28.797 0.61 1 90.06 300 ALA B C 1
ATOM 6621 O O . ALA B 1 300 ? -25.297 28.891 1.378 1 90.06 300 ALA B O 1
ATOM 6622 N N . ALA B 1 301 ? -26.172 29.141 -0.676 1 91.5 301 ALA B N 1
ATOM 6623 C CA . ALA B 1 301 ? -24.938 29.656 -1.274 1 91.5 301 ALA B CA 1
ATOM 6624 C C . ALA B 1 301 ? -24.562 31 -0.677 1 91.5 301 ALA B C 1
ATOM 6626 O O . ALA B 1 301 ? -23.391 31.281 -0.45 1 91.5 301 ALA B O 1
ATOM 6627 N N . VAL B 1 302 ? -25.547 31.797 -0.419 1 93.81 302 VAL B N 1
ATOM 6628 C CA . VAL B 1 302 ? -25.312 33.125 0.143 1 93.81 302 VAL B CA 1
ATOM 6629 C C . VAL B 1 302 ? -24.812 33 1.583 1 93.81 302 VAL B C 1
ATOM 6631 O O . VAL B 1 302 ? -23.859 33.656 1.98 1 93.81 302 VAL B O 1
ATOM 6634 N N . VAL B 1 303 ? -25.531 32.156 2.328 1 94.19 303 VAL B N 1
ATOM 6635 C CA . VAL B 1 303 ? -25.141 31.922 3.715 1 94.19 303 VAL B CA 1
ATOM 6636 C C . VAL B 1 303 ? -23.719 31.375 3.766 1 94.19 303 VAL B C 1
ATOM 6638 O O . VAL B 1 303 ? -22.922 31.766 4.609 1 94.19 303 VAL B O 1
ATOM 6641 N N . ALA B 1 304 ? -23.438 30.453 2.861 1 94.75 304 ALA B N 1
ATOM 6642 C CA . ALA B 1 304 ? -22.109 29.859 2.801 1 94.75 304 ALA B CA 1
ATOM 6643 C C . ALA B 1 304 ? -21.047 30.906 2.463 1 94.75 304 ALA B C 1
ATOM 6645 O O . ALA B 1 304 ? -19.953 30.891 3.023 1 94.75 304 ALA B O 1
ATOM 6646 N N . ALA B 1 305 ? -21.344 31.781 1.553 1 95.69 305 ALA B N 1
ATOM 6647 C CA . ALA B 1 305 ? -20.406 32.812 1.149 1 95.69 305 ALA B CA 1
ATOM 6648 C C . ALA B 1 305 ? -20.125 33.781 2.305 1 95.69 305 ALA B C 1
ATOM 6650 O O . ALA B 1 305 ? -18.969 34.188 2.523 1 95.69 305 ALA B O 1
ATOM 6651 N N . ILE B 1 306 ? -21.156 34.125 2.992 1 96.31 306 ILE B N 1
ATOM 6652 C CA . ILE B 1 306 ? -21.016 35.031 4.133 1 96.31 306 ILE B CA 1
ATOM 6653 C C . ILE B 1 306 ? -20.188 34.344 5.223 1 96.31 306 ILE B C 1
ATOM 6655 O O . ILE B 1 306 ? -19.312 34.938 5.82 1 96.31 306 ILE B O 1
ATOM 6659 N N . ALA B 1 307 ? -20.562 33.125 5.461 1 95.88 307 ALA B N 1
ATOM 6660 C CA . ALA B 1 307 ? -19.828 32.344 6.457 1 95.88 307 ALA B CA 1
ATOM 6661 C C . ALA B 1 307 ? -18.359 32.219 6.07 1 95.88 307 ALA B C 1
ATOM 6663 O O . ALA B 1 307 ? -17.469 32.312 6.93 1 95.88 307 ALA B O 1
ATOM 6664 N N . GLY B 1 308 ? -18.094 31.906 4.785 1 95.25 308 GLY B N 1
ATOM 6665 C CA . GLY B 1 308 ? -16.734 31.812 4.301 1 95.25 308 GLY B CA 1
ATOM 6666 C C . GLY B 1 308 ? -15.945 33.094 4.508 1 95.25 308 GLY B C 1
ATOM 6667 O O . GLY B 1 308 ? -14.781 33.062 4.926 1 95.25 308 GLY B O 1
ATOM 6668 N N . ALA B 1 309 ? -16.547 34.188 4.258 1 95.75 309 ALA B N 1
ATOM 6669 C CA . ALA B 1 309 ? -15.922 35.5 4.461 1 95.75 309 ALA B CA 1
ATOM 6670 C C . ALA B 1 309 ? -15.68 35.781 5.945 1 95.75 309 ALA B C 1
ATOM 6672 O O . ALA B 1 309 ? -14.641 36.312 6.324 1 95.75 309 ALA B O 1
ATOM 6673 N N . ALA B 1 310 ? -16.641 35.438 6.715 1 95.81 310 ALA B N 1
ATOM 6674 C CA . ALA B 1 310 ? -16.531 35.625 8.156 1 95.81 310 ALA B CA 1
ATOM 6675 C C . ALA B 1 310 ? -15.375 34.812 8.742 1 95.81 310 ALA B C 1
ATOM 6677 O O . ALA B 1 310 ? -14.656 35.281 9.617 1 95.81 310 ALA B O 1
ATOM 6678 N N . ILE B 1 311 ? -15.242 33.625 8.289 1 94.62 311 ILE B N 1
ATOM 6679 C CA . ILE B 1 311 ? -14.172 32.75 8.766 1 94.62 311 ILE B CA 1
ATOM 6680 C C . ILE B 1 311 ? -12.82 33.375 8.453 1 94.62 311 ILE B C 1
ATOM 6682 O O . ILE B 1 311 ? -11.898 33.344 9.273 1 94.62 311 ILE B O 1
ATOM 6686 N N . LEU B 1 312 ? -12.695 33.938 7.305 1 94.19 312 LEU B N 1
ATOM 6687 C CA . LEU B 1 312 ? -11.453 34.562 6.891 1 94.19 312 LEU B CA 1
ATOM 6688 C C . LEU B 1 312 ? -11.148 35.781 7.781 1 94.19 312 LEU B C 1
ATOM 6690 O O . LEU B 1 312 ? -9.992 36 8.148 1 94.19 312 LEU B O 1
ATOM 6694 N N . VAL B 1 313 ? -12.156 36.5 8.094 1 95.5 313 VAL B N 1
ATOM 6695 C CA . VAL B 1 313 ? -11.984 37.688 8.922 1 95.5 313 VAL B CA 1
ATOM 6696 C C . VAL B 1 313 ? -11.594 37.281 10.344 1 95.5 313 VAL B C 1
ATOM 6698 O O . VAL B 1 313 ? -10.695 37.875 10.938 1 95.5 313 VAL B O 1
ATOM 6701 N N . VAL B 1 314 ? -12.266 36.281 10.859 1 95.25 314 VAL B N 1
ATOM 6702 C CA . VAL B 1 314 ? -11.969 35.812 12.203 1 95.25 314 VAL B CA 1
ATOM 6703 C C . VAL B 1 314 ? -10.539 35.281 12.258 1 95.25 314 VAL B C 1
ATOM 6705 O O . VAL B 1 314 ? -9.805 35.531 13.219 1 95.25 314 VAL B O 1
ATOM 6708 N N . ARG B 1 315 ? -10.148 34.5 11.266 1 93.88 315 ARG B N 1
ATOM 6709 C CA . ARG B 1 315 ? -8.797 33.938 11.203 1 93.88 315 ARG B CA 1
ATOM 6710 C C . ARG B 1 315 ? -7.754 35.062 11.109 1 93.88 315 ARG B C 1
ATOM 6712 O O . ARG B 1 315 ? -6.715 35 11.766 1 93.88 315 ARG B O 1
ATOM 6719 N N . ALA B 1 316 ? -8.016 36.062 10.312 1 94.19 316 ALA B N 1
ATOM 6720 C CA . ALA B 1 316 ? -7.109 37.188 10.172 1 94.19 316 ALA B CA 1
ATOM 6721 C C . ALA B 1 316 ? -6.965 37.938 11.492 1 94.19 316 ALA B C 1
ATOM 6723 O O . ALA B 1 316 ? -5.863 38.344 11.867 1 94.19 316 ALA B O 1
ATOM 6724 N N . ALA B 1 317 ? -8.047 38.125 12.109 1 93.94 317 ALA B N 1
ATOM 6725 C CA . ALA B 1 317 ? -8.055 38.844 13.375 1 93.94 317 ALA B CA 1
ATOM 6726 C C . ALA B 1 317 ? -7.277 38.094 14.445 1 93.94 317 ALA B C 1
ATOM 6728 O O . ALA B 1 317 ? -6.719 38.688 15.367 1 93.94 317 ALA B O 1
ATOM 6729 N N . PHE B 1 318 ? -7.277 36.812 14.367 1 92.44 318 PHE B N 1
ATOM 6730 C CA . PHE B 1 318 ? -6.582 36 15.359 1 92.44 318 PHE B CA 1
ATOM 6731 C C . PHE B 1 318 ? -5.098 35.906 15.023 1 92.44 318 PHE B C 1
ATOM 6733 O O . PHE B 1 318 ? -4.25 35.969 15.906 1 92.44 318 PHE B O 1
ATOM 6740 N N . VAL B 1 319 ? -4.746 35.688 13.75 1 90.25 319 VAL B N 1
ATOM 6741 C CA . VAL B 1 319 ? -3.381 35.406 13.312 1 90.25 319 VAL B CA 1
ATOM 6742 C C . VAL B 1 319 ? -2.551 36.688 13.414 1 90.25 319 VAL B C 1
ATOM 6744 O O . VAL B 1 319 ? -1.364 36.656 13.75 1 90.25 319 VAL B O 1
ATOM 6747 N N . THR B 1 320 ? -3.08 37.875 13.188 1 87.12 320 THR B N 1
ATOM 6748 C CA . THR B 1 320 ? -2.355 39.125 13.188 1 87.12 320 THR B CA 1
ATOM 6749 C C . THR B 1 320 ? -1.758 39.406 14.562 1 87.12 320 THR B C 1
ATOM 6751 O O . THR B 1 320 ? -0.56 39.688 14.68 1 87.12 320 THR B O 1
ATOM 6754 N N . PRO B 1 321 ? -2.58 39.281 15.57 1 85.69 321 PRO B N 1
ATOM 6755 C CA . PRO B 1 321 ? -1.977 39.5 16.875 1 85.69 321 PRO B CA 1
ATOM 6756 C C . PRO B 1 321 ? -1 38.406 17.281 1 85.69 321 PRO B C 1
ATOM 6758 O O . PRO B 1 321 ? -0.028 38.656 18 1 85.69 321 PRO B O 1
ATOM 6761 N N . LEU B 1 322 ? -1.253 37.25 16.875 1 82.5 322 LEU B N 1
ATOM 6762 C CA . LEU B 1 322 ? -0.376 36.125 17.188 1 82.5 322 LEU B CA 1
ATOM 6763 C C . LEU B 1 322 ? 1.024 36.344 16.625 1 82.5 322 LEU B C 1
ATOM 6765 O O . LEU B 1 322 ? 2.02 36.094 17.297 1 82.5 322 LEU B O 1
ATOM 6769 N N . ILE B 1 323 ? 1.116 36.781 15.414 1 78 323 ILE B N 1
ATOM 6770 C CA . ILE B 1 323 ? 2.4 37.062 14.781 1 78 323 ILE B CA 1
ATOM 6771 C C . ILE B 1 323 ? 3.07 38.25 15.492 1 78 323 ILE B C 1
ATOM 6773 O O . ILE B 1 323 ? 4.293 38.25 15.68 1 78 323 ILE B O 1
ATOM 6777 N N . GLY B 1 324 ? 2.32 39.219 15.859 1 76.12 324 GLY B N 1
ATOM 6778 C CA . GLY B 1 324 ? 2.863 40.344 16.594 1 76.12 324 GLY B CA 1
ATOM 6779 C C . GLY B 1 324 ? 3.471 39.938 17.922 1 76.12 324 GLY B C 1
ATOM 6780 O O . GLY B 1 324 ? 4.547 40.438 18.297 1 76.12 324 GLY B O 1
ATOM 6781 N N . ILE B 1 325 ? 2.838 39.031 18.578 1 77.38 325 ILE B N 1
ATOM 6782 C CA . ILE B 1 325 ? 3.299 38.562 19.875 1 77.38 325 ILE B CA 1
ATOM 6783 C C . ILE B 1 325 ? 4.574 37.75 19.703 1 77.38 325 ILE B C 1
ATOM 6785 O O . ILE B 1 325 ? 5.508 37.875 20.5 1 77.38 325 ILE B O 1
ATOM 6789 N N . GLN B 1 326 ? 4.609 36.938 18.703 1 72.19 326 GLN B N 1
ATOM 6790 C CA . GLN B 1 326 ? 5.785 36.125 18.453 1 72.19 326 GLN B CA 1
ATOM 6791 C C . GLN B 1 326 ? 6.984 36.969 18.047 1 72.19 326 GLN B C 1
ATOM 6793 O O . GLN B 1 326 ? 8.117 36.688 18.438 1 72.19 326 GLN B O 1
ATOM 6798 N N . GLY B 1 327 ? 6.723 37.969 17.234 1 66.94 327 GLY B N 1
ATOM 6799 C CA . GLY B 1 327 ? 7.777 38.906 16.891 1 66.94 327 GLY B CA 1
ATOM 6800 C C . GLY B 1 327 ? 8.336 39.656 18.094 1 66.94 327 GLY B C 1
ATOM 6801 O O . GLY B 1 327 ? 9.547 39.844 18.203 1 66.94 327 GLY B O 1
ATOM 6802 N N . ARG B 1 328 ? 7.508 39.969 18.984 1 66.31 328 ARG B N 1
ATOM 6803 C CA . ARG B 1 328 ? 7.941 40.656 20.188 1 66.31 328 ARG B CA 1
ATOM 6804 C C . ARG B 1 328 ? 8.742 39.719 21.094 1 66.31 328 ARG B C 1
ATOM 6806 O O . ARG B 1 328 ? 9.734 40.125 21.688 1 66.31 328 ARG B O 1
ATOM 6813 N N . ARG B 1 329 ? 8.312 38.531 21.141 1 66.44 329 ARG B N 1
ATOM 6814 C CA . ARG B 1 329 ? 9.016 37.531 21.953 1 66.44 329 ARG B CA 1
ATOM 6815 C C . ARG B 1 329 ? 10.406 37.25 21.406 1 66.44 329 ARG B C 1
ATOM 6817 O O . ARG B 1 329 ? 11.359 37.062 22.156 1 66.44 329 ARG B O 1
ATOM 6824 N N . ALA B 1 330 ? 10.461 37.156 20.109 1 62.19 330 ALA B N 1
ATOM 6825 C CA . ALA B 1 330 ? 11.758 36.938 19.469 1 62.19 330 ALA B CA 1
ATOM 6826 C C . ALA B 1 330 ? 12.711 38.094 19.781 1 62.19 330 ALA B C 1
ATOM 6828 O O . ALA B 1 330 ? 13.898 37.875 20.031 1 62.19 330 ALA B O 1
ATOM 6829 N N . ARG B 1 331 ? 12.234 39.25 19.812 1 60.19 331 ARG B N 1
ATOM 6830 C CA . ARG B 1 331 ? 13.055 40.406 20.125 1 60.19 331 ARG B CA 1
ATOM 6831 C C . ARG B 1 331 ? 13.5 40.375 21.578 1 60.19 331 ARG B C 1
ATOM 6833 O O . ARG B 1 331 ? 14.641 40.719 21.891 1 60.19 331 ARG B O 1
ATOM 6840 N N . ARG B 1 332 ? 12.625 39.844 22.328 1 59.59 332 ARG B N 1
ATOM 6841 C CA . ARG B 1 332 ? 12.969 39.75 23.734 1 59.59 332 ARG B CA 1
ATOM 6842 C C . ARG B 1 332 ? 13.953 38.625 23.984 1 59.59 332 ARG B C 1
ATOM 6844 O O . ARG B 1 332 ? 14.773 38.688 24.906 1 59.59 332 ARG B O 1
ATOM 6851 N N . GLY B 1 333 ? 13.75 37.531 23.234 1 61.06 333 GLY B N 1
ATOM 6852 C CA . GLY B 1 333 ? 14.648 36.375 23.328 1 61.06 333 GLY B CA 1
ATOM 6853 C C . GLY B 1 333 ? 16.094 36.75 23.031 1 61.06 333 GLY B C 1
ATOM 6854 O O . GLY B 1 333 ? 17.016 36.156 23.625 1 61.06 333 GLY B O 1
ATOM 6855 N N . GLU B 1 334 ? 16.328 37.625 22.125 1 57.31 334 GLU B N 1
ATOM 6856 C CA . GLU B 1 334 ? 17.688 38.125 21.844 1 57.31 334 GLU B CA 1
ATOM 6857 C C . GLU B 1 334 ? 18.344 38.656 23.109 1 57.31 334 GLU B C 1
ATOM 6859 O O . GLU B 1 334 ? 19.531 38.438 23.344 1 57.31 334 GLU B O 1
ATOM 6864 N N . ALA B 1 335 ? 17.547 39.25 23.891 1 58.03 335 ALA B N 1
ATOM 6865 C CA . ALA B 1 335 ? 18.094 39.781 25.141 1 58.03 335 ALA B CA 1
ATOM 6866 C C . ALA B 1 335 ? 18.422 38.656 26.109 1 58.03 335 ALA B C 1
ATOM 6868 O O . ALA B 1 335 ? 19.453 38.688 26.781 1 58.03 335 ALA B O 1
ATOM 6869 N N . VAL B 1 336 ? 17.547 37.656 26.031 1 59.28 336 VAL B N 1
ATOM 6870 C CA . VAL B 1 336 ? 17.719 36.531 26.953 1 59.28 336 VAL B CA 1
ATOM 6871 C C . VAL B 1 336 ? 18.891 35.656 26.484 1 59.28 336 VAL B C 1
ATOM 6873 O O . VAL B 1 336 ? 19.594 35.062 27.297 1 59.28 336 VAL B O 1
ATOM 6876 N N . ARG B 1 337 ? 19.078 35.562 25.203 1 62.06 337 ARG B N 1
ATOM 6877 C CA . ARG B 1 337 ? 20.188 34.812 24.656 1 62.06 337 ARG B CA 1
ATOM 6878 C C . ARG B 1 337 ? 21.516 35.281 25.234 1 62.06 337 ARG B C 1
ATOM 6880 O O . ARG B 1 337 ? 22.375 34.469 25.578 1 62.06 337 ARG B O 1
ATOM 6887 N N . GLU B 1 338 ? 21.688 36.562 25.266 1 59 338 GLU B N 1
ATOM 6888 C CA . GLU B 1 338 ? 22.922 37.125 25.828 1 59 338 GLU B CA 1
ATOM 6889 C C . GLU B 1 338 ? 23.125 36.688 27.266 1 59 338 GLU B C 1
ATOM 6891 O O . GLU B 1 338 ? 24.234 36.344 27.688 1 59 338 GLU B O 1
ATOM 6896 N N . THR B 1 339 ? 21.969 36.562 27.875 1 58.34 339 THR B N 1
ATOM 6897 C CA . THR B 1 339 ? 22.062 36.156 29.281 1 58.34 339 THR B CA 1
ATOM 6898 C C . THR B 1 339 ? 22.328 34.656 29.422 1 58.34 339 THR B C 1
ATOM 6900 O O . THR B 1 339 ? 23.094 34.25 30.281 1 58.34 339 THR B O 1
ATOM 6903 N N . LEU B 1 340 ? 21.672 33.906 28.5 1 60.84 340 LEU B N 1
ATOM 6904 C CA . LEU B 1 340 ? 21.828 32.469 28.578 1 60.84 340 LEU B CA 1
ATOM 6905 C C . LEU B 1 340 ? 23.219 32.031 28.141 1 60.84 340 LEU B C 1
ATOM 6907 O O . LEU B 1 340 ? 23.812 31.125 28.719 1 60.84 340 LEU B O 1
ATOM 6911 N N . THR B 1 341 ? 23.766 32.656 27.125 1 60.12 341 THR B N 1
ATOM 6912 C CA . THR B 1 341 ? 25.125 32.375 26.688 1 60.12 341 THR B CA 1
ATOM 6913 C C . THR B 1 341 ? 26.125 32.75 27.797 1 60.12 341 THR B C 1
ATOM 6915 O O . THR B 1 341 ? 27.109 32.031 28.016 1 60.12 341 THR B O 1
ATOM 6918 N N . ALA B 1 342 ? 25.812 33.781 28.484 1 58.34 342 ALA B N 1
ATOM 6919 C CA . ALA B 1 342 ? 26.656 34.156 29.609 1 58.34 342 ALA B CA 1
ATOM 6920 C C . ALA B 1 342 ? 26.578 33.125 30.734 1 58.34 342 ALA B C 1
ATOM 6922 O O . ALA B 1 342 ? 27.594 32.781 31.359 1 58.34 342 ALA B O 1
ATOM 6923 N N . PHE B 1 343 ? 25.375 32.625 30.844 1 58.56 343 PHE B N 1
ATOM 6924 C CA . PHE B 1 343 ? 25.172 31.609 31.875 1 58.56 343 PHE B CA 1
ATOM 6925 C C . PHE B 1 343 ? 25.844 30.297 31.469 1 58.56 343 PHE B C 1
ATOM 6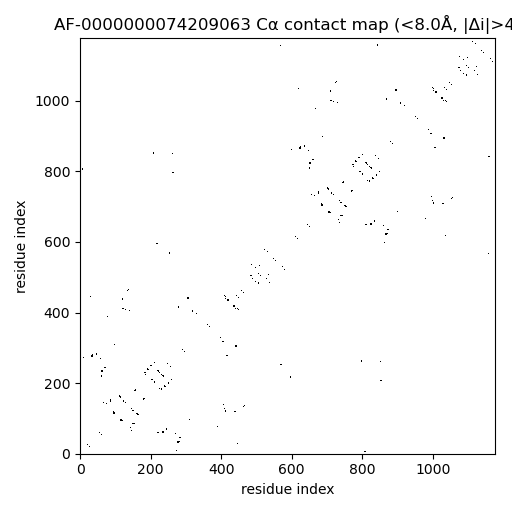927 O O . PHE B 1 343 ? 26.453 29.625 32.312 1 58.56 343 PHE B O 1
ATOM 6934 N N . GLN B 1 344 ? 25.719 29.891 30.25 1 60.53 344 GLN B N 1
ATOM 6935 C CA . GLN B 1 344 ? 26.375 28.703 29.719 1 60.53 344 GLN B CA 1
ATOM 6936 C C . GLN B 1 344 ? 27.891 28.828 29.844 1 60.53 344 GLN B C 1
ATOM 6938 O O . GLN B 1 344 ? 28.578 27.859 30.203 1 60.53 344 GLN B O 1
ATOM 6943 N N . ASP B 1 345 ? 28.438 29.969 29.516 1 59.38 345 ASP B N 1
ATOM 6944 C CA . ASP B 1 345 ? 29.859 30.219 29.672 1 59.38 345 ASP B CA 1
ATOM 6945 C C . ASP B 1 345 ? 30.297 30.094 31.125 1 59.38 345 ASP B C 1
ATOM 6947 O O . ASP B 1 345 ? 31.359 29.547 31.406 1 59.38 345 ASP B O 1
ATOM 6951 N N . ARG B 1 346 ? 29.422 30.375 32 1 59.69 346 ARG B N 1
ATOM 6952 C CA . ARG B 1 346 ? 29.734 30.266 33.438 1 59.69 346 ARG B CA 1
ATOM 6953 C C . ARG B 1 346 ? 29.703 28.812 33.875 1 59.69 346 ARG B C 1
ATOM 6955 O O . ARG B 1 346 ? 30.547 28.391 34.688 1 59.69 346 ARG B O 1
ATOM 6962 N N . ILE B 1 347 ? 28.719 28.109 33.406 1 60.62 347 ILE B N 1
ATOM 6963 C CA . ILE B 1 347 ? 28.609 26.703 33.781 1 60.62 347 ILE B CA 1
ATOM 6964 C C . ILE B 1 347 ? 29.766 25.906 33.156 1 60.62 347 ILE B C 1
ATOM 6966 O O . ILE B 1 347 ? 30.344 25.047 33.844 1 60.62 347 ILE B O 1
ATOM 6970 N N . ASP B 1 348 ? 30.094 26.203 31.938 1 59.81 348 ASP B N 1
ATOM 6971 C CA . ASP B 1 348 ? 31.234 25.562 31.297 1 59.81 348 ASP B CA 1
ATOM 6972 C C . ASP B 1 348 ? 32.531 25.906 32.031 1 59.81 348 ASP B C 1
ATOM 6974 O O . ASP B 1 348 ? 33.406 25.047 32.188 1 59.81 348 ASP B O 1
ATOM 6978 N N . GLN B 1 349 ? 32.656 27.078 32.5 1 59.03 349 GLN B N 1
ATOM 6979 C CA . GLN B 1 349 ? 33.844 27.516 33.281 1 59.03 349 GLN B CA 1
ATOM 6980 C C . GLN B 1 349 ? 33.875 26.828 34.625 1 59.03 349 GLN B C 1
ATOM 6982 O O . GLN B 1 349 ? 34.938 26.438 35.125 1 59.03 349 GLN B O 1
ATOM 6987 N N . ARG B 1 350 ? 32.688 26.641 35.188 1 57.22 350 ARG B N 1
ATOM 6988 C CA . ARG B 1 350 ? 32.625 25.953 36.469 1 57.22 350 ARG B CA 1
ATOM 6989 C C . ARG B 1 350 ? 32.906 24.469 36.312 1 57.22 350 ARG B C 1
ATOM 6991 O O . ARG B 1 350 ? 33.531 23.844 37.188 1 57.22 350 ARG B O 1
ATOM 6998 N N . ALA B 1 351 ? 32.344 23.969 35.219 1 57.62 351 ALA B N 1
ATOM 6999 C CA . ALA B 1 351 ? 32.562 22.547 34.938 1 57.62 351 ALA B CA 1
ATOM 7000 C C . ALA B 1 351 ? 34.031 22.297 34.594 1 57.62 351 ALA B C 1
ATOM 7002 O O . ALA B 1 351 ? 34.594 21.266 35 1 57.62 351 ALA B O 1
ATOM 7003 N N . ALA B 1 352 ? 34.688 23.141 33.875 1 56.44 352 ALA B N 1
ATOM 7004 C CA . ALA B 1 352 ? 36.125 23.062 33.562 1 56.44 352 ALA B CA 1
ATOM 7005 C C . ALA B 1 352 ? 36.969 23.297 34.812 1 56.44 352 ALA B C 1
ATOM 7007 O O . ALA B 1 352 ? 38.094 22.766 34.938 1 56.44 352 ALA B O 1
ATOM 7008 N N . ALA B 1 353 ? 36.562 24.062 35.656 1 54.88 353 ALA B N 1
ATOM 7009 C CA . ALA B 1 353 ? 37.312 24.375 36.875 1 54.88 353 ALA B CA 1
ATOM 7010 C C . ALA B 1 353 ? 37.156 23.266 37.906 1 54.88 353 ALA B C 1
ATOM 7012 O O . ALA B 1 353 ? 37.844 23.281 38.938 1 54.88 353 ALA B O 1
ATOM 7013 N N . ALA B 1 354 ? 36.219 22.406 37.719 1 52.5 354 ALA B N 1
ATOM 7014 C CA . ALA B 1 354 ? 36.156 21.312 38.656 1 52.5 354 ALA B CA 1
ATOM 7015 C C . ALA B 1 354 ? 37.344 20.375 38.562 1 52.5 354 ALA B C 1
ATOM 7017 O O . ALA B 1 354 ? 37.75 20.016 37.438 1 52.5 354 ALA B O 1
ATOM 7018 N N . PRO B 1 355 ? 38.188 20.219 39.438 1 51.38 355 PRO B N 1
ATOM 7019 C CA . PRO B 1 355 ? 39.438 19.406 39.406 1 51.38 355 PRO B CA 1
ATOM 7020 C C . PRO B 1 355 ? 39.188 18 38.906 1 51.38 355 PRO B C 1
ATOM 7022 O O . PRO B 1 355 ? 38.094 17.438 39.094 1 51.38 355 PRO B O 1
ATOM 7025 N N . PRO B 1 356 ? 39.844 17.578 37.781 1 49.28 356 PRO B N 1
ATOM 7026 C CA . PRO B 1 356 ? 39.75 16.203 37.312 1 49.28 356 PRO B CA 1
ATOM 7027 C C . PRO B 1 356 ? 39.688 15.188 38.438 1 49.28 356 PRO B C 1
ATOM 7029 O O . PRO B 1 356 ? 40.25 15.422 39.531 1 49.28 356 PRO B O 1
ATOM 7032 N N . PRO B 1 357 ? 38.719 14.289 38.375 1 44.91 357 PRO B N 1
ATOM 7033 C CA . PRO B 1 357 ? 38.719 13.32 39.5 1 44.91 357 PRO B CA 1
ATOM 7034 C C . PRO B 1 357 ? 40.125 12.75 39.75 1 44.91 357 PRO B C 1
ATOM 7036 O O . PRO B 1 357 ? 40.844 12.438 38.812 1 44.91 357 PRO B O 1
ATOM 7039 N N . THR B 1 358 ? 40.844 13.195 40.656 1 44.34 358 THR B N 1
ATOM 7040 C CA . THR B 1 358 ? 42.031 12.477 41.062 1 44.34 358 THR B CA 1
ATOM 7041 C C . THR B 1 358 ? 41.719 11.008 41.375 1 44.34 358 THR B C 1
ATOM 7043 O O . THR B 1 358 ? 40.594 10.688 41.75 1 44.34 358 THR B O 1
ATOM 7046 N N . GLU B 1 359 ? 42.5 10 40.75 1 44.72 359 GLU B N 1
ATOM 7047 C CA . GLU B 1 359 ? 42.469 8.555 40.938 1 44.72 359 GLU B CA 1
ATOM 7048 C C . GLU B 1 359 ? 42.094 8.18 42.344 1 44.72 359 GLU B C 1
ATOM 7050 O O . GLU B 1 359 ? 41.656 7.051 42.625 1 44.72 359 GLU B O 1
ATOM 7055 N N . THR B 1 360 ? 42.625 8.93 43.312 1 44.34 360 THR B N 1
ATOM 7056 C CA . THR B 1 360 ? 42.531 8.406 44.688 1 44.34 360 THR B CA 1
ATOM 7057 C C . THR B 1 360 ? 41.094 8.469 45.219 1 44.34 360 THR B C 1
ATOM 7059 O O . THR B 1 360 ? 40.844 8.109 46.344 1 44.34 360 THR B O 1
ATOM 7062 N N . ASP B 1 361 ? 40.344 9.25 44.625 1 45.25 361 ASP B N 1
ATOM 7063 C CA . ASP B 1 361 ? 39.031 9.375 45.25 1 45.25 361 ASP B CA 1
ATOM 7064 C C . ASP B 1 361 ? 38.188 8.125 45.031 1 45.25 361 ASP B C 1
ATOM 7066 O O . ASP B 1 361 ? 37.312 8.117 44.156 1 45.25 361 ASP B O 1
ATOM 7070 N N . GLU B 1 362 ? 38.781 6.934 45.094 1 42.81 362 GLU B N 1
ATOM 7071 C CA . GLU B 1 362 ? 38.25 5.578 45.031 1 42.81 362 GLU B CA 1
ATOM 7072 C C . GLU B 1 362 ? 37.031 5.414 45.938 1 42.81 362 GLU B C 1
ATOM 7074 O O . GLU B 1 362 ? 36.469 4.32 46.031 1 42.81 362 GLU B O 1
ATOM 7079 N N . GLY B 1 363 ? 36.812 6.301 46.906 1 43.16 363 GLY B N 1
ATOM 7080 C CA . GLY B 1 363 ? 35.75 5.836 47.781 1 43.16 363 GLY B CA 1
ATOM 7081 C C . GLY B 1 363 ? 34.375 5.906 47.094 1 43.16 363 GLY B C 1
ATOM 7082 O O . GLY B 1 363 ? 34.219 6.637 46.125 1 43.16 363 GLY B O 1
ATOM 7083 N N . THR B 1 364 ? 33.5 4.859 47.25 1 47.19 364 THR B N 1
ATOM 7084 C CA . THR B 1 364 ? 32.25 4.383 46.688 1 47.19 364 THR B CA 1
ATOM 7085 C C . THR B 1 364 ? 31.234 5.516 46.594 1 47.19 364 THR B C 1
ATOM 7087 O O . THR B 1 364 ? 30.5 5.609 45.594 1 47.19 364 THR B O 1
ATOM 7090 N N . GLY B 1 365 ? 31.125 6.332 47.531 1 43.12 365 GLY B N 1
ATOM 7091 C CA . GLY B 1 365 ? 30.016 7.25 47.656 1 43.12 365 GLY B CA 1
ATOM 7092 C C . GLY B 1 365 ? 30.141 8.477 46.75 1 43.12 365 GLY B C 1
ATOM 7093 O O . GLY B 1 365 ? 29.141 9.008 46.281 1 43.12 365 GLY B O 1
ATOM 7094 N N . ARG B 1 366 ? 31.297 9.125 46.75 1 42.75 366 ARG B N 1
ATOM 7095 C CA . ARG B 1 366 ? 31.5 10.406 46.062 1 42.75 366 ARG B CA 1
ATOM 7096 C C . ARG B 1 366 ? 31.469 10.234 44.562 1 42.75 366 ARG B C 1
ATOM 7098 O O . ARG B 1 366 ? 31.312 11.211 43.812 1 42.75 366 ARG B O 1
ATOM 7105 N N . ARG B 1 367 ? 31.703 9.07 44.062 1 47.12 367 ARG B N 1
ATOM 7106 C CA . ARG B 1 367 ? 31.578 8.797 42.625 1 47.12 367 ARG B CA 1
ATOM 7107 C C . ARG B 1 367 ? 30.109 8.898 42.188 1 47.12 367 ARG B C 1
ATOM 7109 O O . ARG B 1 367 ? 29.828 9.375 41.094 1 47.12 367 ARG B O 1
ATOM 7116 N N . LYS B 1 368 ? 29.375 8.375 43.094 1 49.25 368 LYS B N 1
ATOM 7117 C CA . LYS B 1 368 ? 27.938 8.406 42.781 1 49.25 368 LYS B CA 1
ATOM 7118 C C . LYS B 1 368 ? 27.422 9.844 42.719 1 49.25 368 LYS B C 1
ATOM 7120 O O . LYS B 1 368 ? 26.578 10.18 41.906 1 49.25 368 LYS B O 1
ATOM 7125 N N . GLY B 1 369 ? 27.922 10.555 43.688 1 43.94 369 GLY B N 1
ATOM 7126 C CA . GLY B 1 369 ? 27.5 11.945 43.75 1 43.94 369 GLY B CA 1
ATOM 7127 C C . GLY B 1 369 ? 27.969 12.781 42.594 1 43.94 369 GLY B C 1
ATOM 7128 O O . GLY B 1 369 ? 27.219 13.602 42.062 1 43.94 369 GLY B O 1
ATOM 7129 N N . ARG B 1 370 ? 29.125 12.633 42.156 1 49.25 370 ARG B N 1
ATOM 7130 C CA . ARG B 1 370 ? 29.719 13.406 41.094 1 49.25 370 ARG B CA 1
ATOM 7131 C C . ARG B 1 370 ? 29.141 12.992 39.719 1 49.25 370 ARG B C 1
ATOM 7133 O O . ARG B 1 370 ? 28.953 13.836 38.844 1 49.25 370 ARG B O 1
ATOM 7140 N N . ARG B 1 371 ? 28.969 11.695 39.531 1 51.25 371 ARG B N 1
ATOM 7141 C CA . ARG B 1 371 ? 28.281 11.242 38.344 1 51.25 371 ARG B CA 1
ATOM 7142 C C . ARG B 1 371 ? 26.875 11.828 38.25 1 51.25 371 ARG B C 1
ATOM 7144 O O . ARG B 1 371 ? 26.422 12.195 37.156 1 51.25 371 ARG B O 1
ATOM 7151 N N . SER B 1 372 ? 26.406 11.93 39.5 1 55.03 372 SER B N 1
ATOM 7152 C CA . SER B 1 372 ? 25.062 12.516 39.531 1 55.03 372 SER B CA 1
ATOM 7153 C C . SER B 1 372 ? 25.094 13.992 39.156 1 55.03 372 SER B C 1
ATOM 7155 O O . SER B 1 372 ? 24.234 14.469 38.406 1 55.03 372 SER B O 1
ATOM 7157 N N . THR B 1 373 ? 26.078 14.656 39.625 1 54.66 373 THR B N 1
ATOM 7158 C CA . THR B 1 373 ? 26.188 16.078 39.281 1 54.66 373 THR B CA 1
ATOM 7159 C C . THR B 1 373 ? 26.531 16.266 37.812 1 54.66 373 THR B C 1
ATOM 7161 O O . THR B 1 373 ? 26 17.172 37.156 1 54.66 373 THR B O 1
ATOM 7164 N N . ALA B 1 374 ? 27.375 15.43 37.281 1 56.38 374 ALA B N 1
ATOM 7165 C CA . ALA B 1 374 ? 27.75 15.5 35.875 1 56.38 374 ALA B CA 1
ATOM 7166 C C . ALA B 1 374 ? 26.562 15.211 34.969 1 56.38 374 ALA B C 1
ATOM 7168 O O . ALA B 1 374 ? 26.375 15.875 33.938 1 56.38 374 ALA B O 1
ATOM 7169 N N . GLN B 1 375 ? 25.781 14.266 35.312 1 59.22 375 GLN B N 1
ATOM 7170 C CA . GLN B 1 375 ? 24.594 13.938 34.531 1 59.22 375 GLN B CA 1
ATOM 7171 C C . GLN B 1 375 ? 23.578 15.07 34.594 1 59.22 375 GLN B C 1
ATOM 7173 O O . GLN B 1 375 ? 22.938 15.383 33.594 1 59.22 375 GLN B O 1
ATOM 7178 N N . ARG B 1 376 ? 23.516 15.688 35.844 1 57.28 376 ARG B N 1
ATOM 7179 C CA . ARG B 1 376 ? 22.609 16.812 36 1 57.28 376 ARG B CA 1
ATOM 7180 C C . ARG B 1 376 ? 23.078 18 35.156 1 57.28 376 ARG B C 1
ATOM 7182 O O . ARG B 1 376 ? 22.266 18.688 34.531 1 57.28 376 ARG B O 1
ATOM 7189 N N . LEU B 1 377 ? 24.328 18.188 35.25 1 58.09 377 LEU B N 1
ATOM 7190 C CA . LEU B 1 377 ? 24.891 19.281 34.469 1 58.09 377 LEU B CA 1
ATOM 7191 C C . LEU B 1 377 ? 24.719 19.047 32.969 1 58.09 377 LEU B C 1
ATOM 7193 O O . LEU B 1 377 ? 24.422 19.969 32.219 1 58.09 377 LEU B O 1
ATOM 7197 N N . GLU B 1 378 ? 24.859 17.812 32.594 1 59.09 378 GLU B N 1
ATOM 7198 C CA . GLU B 1 378 ? 24.656 17.469 31.188 1 59.09 378 GLU B CA 1
ATOM 7199 C C . GLU B 1 378 ? 23.219 17.688 30.766 1 59.09 378 GLU B C 1
ATOM 7201 O O . GLU B 1 378 ? 22.953 18.156 29.656 1 59.09 378 GLU B O 1
ATOM 7206 N N . ARG B 1 379 ? 22.422 17.531 31.656 1 57.59 379 ARG B N 1
ATOM 7207 C CA . ARG B 1 379 ? 21.016 17.75 31.375 1 57.59 379 ARG B CA 1
ATOM 7208 C C . ARG B 1 379 ? 20.703 19.234 31.266 1 57.59 379 ARG B C 1
ATOM 7210 O O . ARG B 1 379 ? 19.922 19.641 30.391 1 57.59 379 ARG B O 1
ATOM 7217 N N . ILE B 1 380 ? 21.234 19.922 32.281 1 58 380 ILE B N 1
ATOM 7218 C CA . ILE B 1 380 ? 21.016 21.375 32.25 1 58 380 ILE B CA 1
ATOM 7219 C C . ILE B 1 380 ? 21.625 21.969 31 1 58 380 ILE B C 1
ATOM 7221 O O . ILE B 1 380 ? 21.031 22.844 30.375 1 58 380 ILE B O 1
ATOM 7225 N N . GLN B 1 381 ? 22.766 21.422 30.641 1 58.09 381 GLN B N 1
ATOM 7226 C CA . GLN B 1 381 ? 23.406 21.875 29.406 1 58.09 381 GLN B CA 1
ATOM 7227 C C . GLN B 1 381 ? 22.562 21.531 28.188 1 58.09 381 GLN B C 1
ATOM 7229 O O . GLN B 1 381 ? 22.453 22.344 27.25 1 58.09 381 GLN B O 1
ATOM 7234 N N . GLY B 1 382 ? 21.969 20.438 28.25 1 58.78 382 GLY B N 1
ATOM 7235 C CA . GLY B 1 382 ? 21.094 20.047 27.156 1 58.78 382 GLY B CA 1
ATOM 7236 C C . GLY B 1 382 ? 19.875 20.938 27.031 1 58.78 382 GLY B C 1
ATOM 7237 O O . GLY B 1 382 ? 19.516 21.344 25.922 1 58.78 382 GLY B O 1
ATOM 7238 N N . THR B 1 383 ? 19.359 21.234 28.172 1 62.22 383 THR B N 1
ATOM 7239 C CA . THR B 1 383 ? 18.172 22.094 28.172 1 62.22 383 THR B CA 1
ATOM 7240 C C . THR B 1 383 ? 18.531 23.5 27.719 1 62.22 383 THR B C 1
ATOM 7242 O O . THR B 1 383 ? 17.781 24.125 26.969 1 62.22 383 THR B O 1
ATOM 7245 N N . LEU B 1 384 ? 19.688 23.922 28.188 1 58.97 384 LEU B N 1
ATOM 7246 C CA . LEU B 1 384 ? 20.125 25.266 27.812 1 58.97 384 LEU B CA 1
ATOM 7247 C C . LEU B 1 384 ? 20.438 25.328 26.312 1 58.97 384 LEU B C 1
ATOM 7249 O O . LEU B 1 384 ? 20.094 26.312 25.656 1 58.97 384 LEU B O 1
ATOM 7253 N N . ARG B 1 385 ? 21 24.297 25.859 1 57.72 385 ARG B N 1
ATOM 7254 C CA . ARG B 1 385 ? 21.297 24.234 24.422 1 57.72 385 ARG B CA 1
ATOM 7255 C C . ARG B 1 385 ? 20 24.25 23.594 1 57.72 385 ARG B C 1
ATOM 7257 O O . ARG B 1 385 ? 19.938 24.875 22.547 1 57.72 385 ARG B O 1
ATOM 7264 N N . ARG B 1 386 ? 19.156 23.625 24.125 1 60.31 386 ARG B N 1
ATOM 7265 C CA . ARG B 1 386 ? 17.875 23.562 23.438 1 60.31 386 ARG B CA 1
ATOM 7266 C C . ARG B 1 386 ? 17.203 24.938 23.438 1 60.31 386 ARG B C 1
ATOM 7268 O O . ARG B 1 386 ? 16.656 25.359 22.406 1 60.31 386 ARG B O 1
ATOM 7275 N N . ARG B 1 387 ? 17.219 25.547 24.562 1 60.75 387 ARG B N 1
ATOM 7276 C CA . ARG B 1 387 ? 16.578 26.859 24.672 1 60.75 387 ARG B CA 1
ATOM 7277 C C . ARG B 1 387 ? 17.281 27.875 23.781 1 60.75 387 ARG B C 1
ATOM 7279 O O . ARG B 1 387 ? 16.625 28.719 23.156 1 60.75 387 ARG B O 1
ATOM 7286 N N . THR B 1 388 ? 18.562 27.766 23.781 1 57.94 388 THR B N 1
ATOM 7287 C CA . THR B 1 388 ? 19.312 28.688 22.938 1 57.94 388 THR B CA 1
ATOM 7288 C C . THR B 1 388 ? 19.062 28.422 21.453 1 57.94 388 THR B C 1
ATOM 7290 O O . THR B 1 388 ? 18.953 29.344 20.656 1 57.94 388 THR B O 1
ATOM 7293 N N . ALA B 1 389 ? 18.938 27.203 21.234 1 58.41 389 ALA B N 1
ATOM 7294 C CA . ALA B 1 389 ? 18.656 26.828 19.844 1 58.41 389 ALA B CA 1
ATOM 7295 C C . ALA B 1 389 ? 17.281 27.297 19.406 1 58.41 389 ALA B C 1
ATOM 7297 O O . ALA B 1 389 ? 17.094 27.719 18.266 1 58.41 389 ALA B O 1
ATOM 7298 N N . ASP B 1 390 ? 16.438 27.219 20.312 1 61.59 390 ASP B N 1
ATOM 7299 C CA . ASP B 1 390 ? 15.078 27.672 20.031 1 61.59 390 ASP B CA 1
ATOM 7300 C C . ASP B 1 390 ? 15.039 29.172 19.766 1 61.59 390 ASP B C 1
ATOM 7302 O O . ASP B 1 390 ? 14.359 29.625 18.844 1 61.59 390 ASP B O 1
ATOM 7306 N N . ILE B 1 391 ? 15.75 29.812 20.609 1 55.03 391 ILE B N 1
ATOM 7307 C CA . ILE B 1 391 ? 15.812 31.266 20.469 1 55.03 391 ILE B CA 1
ATOM 7308 C C . ILE B 1 391 ? 16.484 31.625 19.141 1 55.03 391 ILE B C 1
ATOM 7310 O O . ILE B 1 391 ? 16.016 32.531 18.438 1 55.03 391 ILE B O 1
ATOM 7314 N N . ASP B 1 392 ? 17.469 30.891 18.828 1 56.72 392 ASP B N 1
ATOM 7315 C CA . ASP B 1 392 ? 18.172 31.156 17.578 1 56.72 392 ASP B CA 1
ATOM 7316 C C . ASP B 1 392 ? 17.297 30.859 16.375 1 56.72 392 ASP B C 1
ATOM 7318 O O . ASP B 1 392 ? 17.344 31.578 15.367 1 56.72 392 ASP B O 1
ATOM 7322 N N . TYR B 1 393 ? 16.562 29.906 16.578 1 57.78 393 TYR B N 1
ATOM 7323 C CA . TYR B 1 393 ? 15.656 29.516 15.5 1 57.78 393 TYR B CA 1
ATOM 7324 C C . TYR B 1 393 ? 14.586 30.578 15.281 1 57.78 393 TYR B C 1
ATOM 7326 O O . TYR B 1 393 ? 14.297 30.953 14.148 1 57.78 393 TYR B O 1
ATOM 7334 N N . ASP B 1 394 ? 14.047 31.062 16.359 1 60.16 394 ASP B N 1
ATOM 7335 C CA . ASP B 1 394 ? 13.008 32.094 16.297 1 60.16 394 ASP B CA 1
ATOM 7336 C C . ASP B 1 394 ? 13.539 33.375 15.688 1 60.16 394 ASP B C 1
ATOM 7338 O O . ASP B 1 394 ? 12.82 34.062 14.969 1 60.16 394 ASP B O 1
ATOM 7342 N N . LEU B 1 395 ? 14.789 33.562 16.047 1 52.19 395 LEU B N 1
ATOM 7343 C CA . LEU B 1 395 ? 15.414 34.781 15.555 1 52.19 395 LEU B CA 1
ATOM 7344 C C . LEU B 1 395 ? 15.812 34.656 14.086 1 52.19 395 LEU B C 1
ATOM 7346 O O . LEU B 1 395 ? 15.766 35.625 13.328 1 52.19 395 LEU B O 1
ATOM 7350 N N . ALA B 1 396 ? 16.141 33.5 13.711 1 54.06 396 ALA B N 1
ATOM 7351 C CA . ALA B 1 396 ? 16.641 33.25 12.359 1 54.06 396 ALA B CA 1
ATOM 7352 C C . ALA B 1 396 ? 15.492 33.156 11.359 1 54.06 396 ALA B C 1
ATOM 7354 O O . ALA B 1 396 ? 15.656 33.469 10.18 1 54.06 396 ALA B O 1
ATOM 7355 N N . ARG B 1 397 ? 14.344 32.812 11.914 1 59.84 397 ARG B N 1
ATOM 7356 C CA . ARG B 1 397 ? 13.211 32.656 11.008 1 59.84 397 ARG B CA 1
ATOM 7357 C C . ARG B 1 397 ? 11.953 33.281 11.578 1 59.84 397 ARG B C 1
ATOM 7359 O O . ARG B 1 397 ? 11.031 32.594 12.008 1 59.84 397 ARG B O 1
ATOM 7366 N N . PRO B 1 398 ? 12.055 34.594 11.578 1 60.5 398 PRO B N 1
ATOM 7367 C CA . PRO B 1 398 ? 10.891 35.281 12.148 1 60.5 398 PRO B CA 1
ATOM 7368 C C . PRO B 1 398 ? 9.641 35.125 11.281 1 60.5 398 PRO B C 1
ATOM 7370 O O . PRO B 1 398 ? 9.742 35 10.055 1 60.5 398 PRO B O 1
ATOM 7373 N N . LEU B 1 399 ? 8.477 34.844 11.961 1 71.12 399 LEU B N 1
ATOM 7374 C CA . LEU B 1 399 ? 7.207 34.906 11.25 1 71.12 399 LEU B CA 1
ATOM 7375 C C . LEU B 1 399 ? 6.801 36.344 10.969 1 71.12 399 LEU B C 1
ATOM 7377 O O . LEU B 1 399 ? 6.465 37.094 11.891 1 71.12 399 LEU B O 1
ATOM 7381 N N . GLY B 1 400 ? 6.969 36.844 9.758 1 77.56 400 GLY B N 1
ATOM 7382 C CA . GLY B 1 400 ? 6.594 38.188 9.359 1 77.56 400 GLY B CA 1
ATOM 7383 C C . GLY B 1 400 ? 5.172 38.281 8.836 1 77.56 400 GLY B C 1
ATOM 7384 O O . GLY B 1 400 ? 4.387 37.344 8.992 1 77.56 400 GLY B O 1
ATOM 7385 N N . TRP B 1 401 ? 4.812 39.469 8.414 1 82.81 401 TRP B N 1
ATOM 7386 C CA . TRP B 1 401 ? 3.463 39.719 7.918 1 82.81 401 TRP B CA 1
ATOM 7387 C C . TRP B 1 401 ? 3.174 38.875 6.688 1 82.81 401 TRP B C 1
ATOM 7389 O O . TRP B 1 401 ? 2.02 38.5 6.422 1 82.81 401 TRP B O 1
ATOM 7399 N N . ARG B 1 402 ? 4.188 38.531 5.992 1 86.56 402 ARG B N 1
ATOM 7400 C CA . ARG B 1 402 ? 4.02 37.688 4.805 1 86.56 402 ARG B CA 1
ATOM 7401 C C . ARG B 1 402 ? 3.592 36.281 5.18 1 86.56 402 ARG B C 1
ATOM 7403 O O . ARG B 1 402 ? 2.682 35.719 4.57 1 86.56 402 ARG B O 1
ATOM 7410 N N . GLU B 1 403 ? 4.301 35.781 6.137 1 85.62 403 GLU B N 1
ATOM 7411 C CA . GLU B 1 403 ? 3.941 34.469 6.617 1 85.62 403 GLU B CA 1
ATOM 7412 C C . GLU B 1 403 ? 2.553 34.469 7.254 1 85.62 403 GLU B C 1
ATOM 7414 O O . GLU B 1 403 ? 1.812 33.469 7.137 1 85.62 403 GLU B O 1
ATOM 7419 N N . GLY B 1 404 ? 2.26 35.562 7.891 1 88.38 404 GLY B N 1
ATOM 7420 C CA . GLY B 1 404 ? 0.93 35.688 8.469 1 88.38 404 GLY B CA 1
ATOM 7421 C C . GLY B 1 404 ? -0.174 35.688 7.426 1 88.38 404 GLY B C 1
ATOM 7422 O O . GLY B 1 404 ? -1.205 35.031 7.613 1 88.38 404 GLY B O 1
ATOM 7423 N N . THR B 1 405 ? -0.003 36.406 6.367 1 90.5 405 THR B N 1
ATOM 7424 C CA . THR B 1 405 ? -0.971 36.438 5.277 1 90.5 405 THR B CA 1
ATOM 7425 C C . THR B 1 405 ? -1.139 35.062 4.66 1 90.5 405 THR B C 1
ATOM 7427 O O . THR B 1 405 ? -2.248 34.656 4.297 1 90.5 405 THR B O 1
ATOM 7430 N N . LEU B 1 406 ? -0.032 34.375 4.598 1 90.25 406 LEU B N 1
ATOM 7431 C CA . LEU B 1 406 ? -0.075 33 4.082 1 90.25 406 LEU B CA 1
ATOM 7432 C C . LEU B 1 406 ? -0.896 32.125 5 1 90.25 406 LEU B C 1
ATOM 7434 O O . LEU B 1 406 ? -1.703 31.312 4.527 1 90.25 406 LEU B O 1
ATOM 7438 N N . LEU B 1 407 ? -0.7 32.281 6.258 1 90.25 407 LEU B N 1
ATOM 7439 C CA . LEU B 1 407 ? -1.41 31.453 7.234 1 90.25 407 LEU B CA 1
ATOM 7440 C C . LEU B 1 407 ? -2.912 31.719 7.176 1 90.25 407 LEU B C 1
ATOM 7442 O O . LEU B 1 407 ? -3.715 30.797 7.367 1 90.25 407 LEU B O 1
ATOM 7446 N N . VAL B 1 408 ? -3.229 32.875 6.941 1 91.81 408 VAL B N 1
ATOM 7447 C CA . VAL B 1 408 ? -4.637 33.25 6.867 1 91.81 408 VAL B CA 1
ATOM 7448 C C . VAL B 1 408 ? -5.258 32.688 5.594 1 91.81 408 VAL B C 1
ATOM 7450 O O . VAL B 1 408 ? -6.344 32.125 5.633 1 91.81 408 VAL B O 1
ATOM 7453 N N . TRP B 1 409 ? -4.602 32.781 4.523 1 92.06 409 TRP B N 1
ATOM 7454 C CA . TRP B 1 409 ? -5.145 32.406 3.227 1 92.06 409 TRP B CA 1
ATOM 7455 C C . TRP B 1 409 ? -5.133 30.875 3.072 1 92.06 409 TRP B C 1
ATOM 7457 O O . TRP B 1 409 ? -5.914 30.312 2.297 1 92.06 409 TRP B O 1
ATOM 7467 N N . ALA B 1 410 ? -4.297 30.234 3.82 1 90.69 410 ALA B N 1
ATOM 7468 C CA . ALA B 1 410 ? -4.156 28.781 3.717 1 90.69 410 ALA B CA 1
ATOM 7469 C C . ALA B 1 410 ? -5.207 28.062 4.562 1 90.69 410 ALA B C 1
ATOM 7471 O O . ALA B 1 410 ? -5.219 26.828 4.641 1 90.69 410 ALA B O 1
ATOM 7472 N N . GLY B 1 411 ? -6.133 28.766 5.109 1 89.19 411 GLY B N 1
ATOM 7473 C CA . GLY B 1 411 ? -7.137 28.188 5.984 1 89.19 411 GLY B CA 1
ATOM 7474 C C . GLY B 1 411 ? -8.336 27.641 5.234 1 89.19 411 GLY B C 1
ATOM 7475 O O . GLY B 1 411 ? -9.484 27.953 5.57 1 89.19 411 GLY B O 1
ATOM 7476 N N . MET B 1 412 ? -8.125 26.812 4.266 1 88.5 412 MET B N 1
ATOM 7477 C CA . MET B 1 412 ? -9.234 26.234 3.508 1 88.5 412 MET B CA 1
ATOM 7478 C C . MET B 1 412 ? -9.836 25.047 4.246 1 88.5 412 MET B C 1
ATOM 7480 O O . MET B 1 412 ? -9.172 24.406 5.062 1 88.5 412 MET B O 1
ATOM 7484 N N . ARG B 1 413 ? -11.094 24.859 3.922 1 88.44 413 ARG B N 1
ATOM 7485 C CA . ARG B 1 413 ? -11.82 23.766 4.559 1 88.44 413 ARG B CA 1
ATOM 7486 C C . ARG B 1 413 ? -11.82 22.531 3.67 1 88.44 413 ARG B C 1
ATOM 7488 O O . ARG B 1 413 ? -11.43 22.594 2.502 1 88.44 413 ARG B O 1
ATOM 7495 N N . GLY B 1 414 ? -12.133 21.359 4.297 1 82.75 414 GLY B N 1
ATOM 7496 C CA . GLY B 1 414 ? -12.008 20.172 3.48 1 82.75 414 GLY B CA 1
ATOM 7497 C C . GLY B 1 414 ? -12.859 19.016 3.979 1 82.75 414 GLY B C 1
ATOM 7498 O O . GLY B 1 414 ? -14.047 19.188 4.266 1 82.75 414 GLY B O 1
ATOM 7499 N N . VAL B 1 415 ? -12.219 17.875 4.062 1 79.38 415 VAL B N 1
ATOM 7500 C CA . VAL B 1 415 ? -12.875 16.594 4.203 1 79.38 415 VAL B CA 1
ATOM 7501 C C . VAL B 1 415 ? -13.562 16.5 5.562 1 79.38 415 VAL B C 1
ATOM 7503 O O . VAL B 1 415 ? -14.664 15.953 5.672 1 79.38 415 VAL B O 1
ATOM 7506 N N . VAL B 1 416 ? -13.008 17.047 6.555 1 84.25 416 VAL B N 1
ATOM 7507 C CA . VAL B 1 416 ? -13.562 16.938 7.902 1 84.25 416 VAL B CA 1
ATOM 7508 C C . VAL B 1 416 ? -14.867 17.719 7.988 1 84.25 416 VAL B C 1
ATOM 7510 O O . VAL B 1 416 ? -15.82 17.281 8.648 1 84.25 416 VAL B O 1
ATOM 7513 N N . THR B 1 417 ? -14.875 18.844 7.348 1 88.19 417 THR B N 1
ATOM 7514 C CA . THR B 1 417 ? -16.094 19.656 7.32 1 88.19 417 THR B CA 1
ATOM 7515 C C . THR B 1 417 ? -17.25 18.875 6.711 1 88.19 417 THR B C 1
ATOM 7517 O O . THR B 1 417 ? -18.359 18.891 7.242 1 88.19 417 THR B O 1
ATOM 7520 N N . LEU B 1 418 ? -16.984 18.188 5.734 1 83.5 418 LEU B N 1
ATOM 7521 C CA . LEU B 1 418 ? -18.016 17.422 5.031 1 83.5 418 LEU B CA 1
ATOM 7522 C C . LEU B 1 418 ? -18.5 16.25 5.875 1 83.5 418 LEU B C 1
ATOM 7524 O O . LEU B 1 418 ? -19.703 16.031 6 1 83.5 418 LEU B O 1
ATOM 7528 N N . ALA B 1 419 ? -17.625 15.547 6.391 1 83.56 419 ALA B N 1
ATOM 7529 C CA . ALA B 1 419 ? -17.984 14.383 7.199 1 83.56 419 ALA B CA 1
ATOM 7530 C C . ALA B 1 419 ? -18.719 14.797 8.469 1 83.56 419 ALA B C 1
ATOM 7532 O O . ALA B 1 419 ? -19.688 14.164 8.867 1 83.56 419 ALA B O 1
ATOM 7533 N N . ALA B 1 420 ? -18.25 15.852 9.055 1 88.06 420 ALA B N 1
ATOM 7534 C CA . ALA B 1 420 ? -18.828 16.344 10.297 1 88.06 420 ALA B CA 1
ATOM 7535 C C . ALA B 1 420 ? -20.266 16.812 10.07 1 88.06 420 ALA B C 1
ATOM 7537 O O . ALA B 1 420 ? -21.141 16.594 10.922 1 88.06 420 ALA B O 1
ATOM 7538 N N . ALA B 1 421 ? -20.453 17.438 8.953 1 88.94 421 ALA B N 1
ATOM 7539 C CA . ALA B 1 421 ? -21.797 17.938 8.641 1 88.94 421 ALA B CA 1
ATOM 7540 C C . ALA B 1 421 ? -22.812 16.781 8.586 1 88.94 421 ALA B C 1
ATOM 7542 O O . ALA B 1 421 ? -23.953 16.938 9.016 1 88.94 421 ALA B O 1
ATOM 7543 N N . GLN B 1 422 ? -22.344 15.695 8.188 1 85.75 422 GLN B N 1
ATOM 7544 C CA . GLN B 1 422 ? -23.234 14.555 7.984 1 85.75 422 GLN B CA 1
ATOM 7545 C C . GLN B 1 422 ? -23.484 13.812 9.289 1 85.75 422 GLN B C 1
ATOM 7547 O O . GLN B 1 422 ? -24.328 12.914 9.352 1 85.75 422 GLN B O 1
ATOM 7552 N N . THR B 1 423 ? -22.844 14.203 10.289 1 83.81 423 THR B N 1
ATOM 7553 C CA . THR B 1 423 ? -23.047 13.578 11.594 1 83.81 423 THR B CA 1
ATOM 7554 C C . THR B 1 423 ? -24.172 14.273 12.352 1 83.81 423 THR B C 1
ATOM 7556 O O . THR B 1 423 ? -24.594 13.805 13.414 1 83.81 423 THR B O 1
ATOM 7559 N N . LEU B 1 424 ? -24.688 15.32 11.805 1 87.44 424 LEU B N 1
ATOM 7560 C CA . LEU B 1 424 ? -25.828 15.992 12.422 1 87.44 424 LEU B CA 1
ATOM 7561 C C . LEU B 1 424 ? -27 15.039 12.562 1 87.44 424 LEU B C 1
ATOM 7563 O O . LEU B 1 424 ? -27.328 14.297 11.633 1 87.44 424 LEU B O 1
ATOM 7567 N N . PRO B 1 425 ? -27.547 15.062 13.75 1 85.94 425 PRO B N 1
ATOM 7568 C CA . PRO B 1 425 ? -28.672 14.148 13.969 1 85.94 425 PRO B CA 1
ATOM 7569 C C . PRO B 1 425 ? -29.797 14.336 12.945 1 85.94 425 PRO B C 1
ATOM 7571 O O . PRO B 1 425 ? -30.016 15.453 12.469 1 85.94 425 PRO B O 1
ATOM 7574 N N . ALA B 1 426 ? -30.531 13.25 12.688 1 81.88 426 ALA B N 1
ATOM 7575 C CA . ALA B 1 426 ? -31.609 13.242 11.688 1 81.88 426 ALA B CA 1
ATOM 7576 C C . ALA B 1 426 ? -32.75 14.156 12.109 1 81.88 426 ALA B C 1
ATOM 7578 O O . ALA B 1 426 ? -33.469 14.688 11.258 1 81.88 426 ALA B O 1
ATOM 7579 N N . ASP B 1 427 ? -32.844 14.398 13.328 1 81.69 427 ASP B N 1
ATOM 7580 C CA . ASP B 1 427 ? -33.969 15.172 13.844 1 81.69 427 ASP B CA 1
ATOM 7581 C C . ASP B 1 427 ? -33.625 16.672 13.875 1 81.69 427 ASP B C 1
ATOM 7583 O O . ASP B 1 427 ? -34.469 17.484 14.281 1 81.69 427 ASP B O 1
ATOM 7587 N N . THR B 1 428 ? -32.5 17.062 13.336 1 85.56 428 THR B N 1
ATOM 7588 C CA . THR B 1 428 ? -32.125 18.469 13.297 1 85.56 428 THR B CA 1
ATOM 7589 C C . THR B 1 428 ? -33 19.234 12.305 1 85.56 428 THR B C 1
ATOM 7591 O O . THR B 1 428 ? -33.156 18.812 11.156 1 85.56 428 THR B O 1
ATOM 7594 N N . PRO B 1 429 ? -33.562 20.25 12.805 1 82.5 429 PRO B N 1
ATOM 7595 C CA . PRO B 1 429 ? -34.375 21.062 11.875 1 82.5 429 PRO B CA 1
ATOM 7596 C C . PRO B 1 429 ? -33.531 21.594 10.711 1 82.5 429 PRO B C 1
ATOM 7598 O O . PRO B 1 429 ? -32.406 22.047 10.898 1 82.5 429 PRO B O 1
ATOM 7601 N N . ASN B 1 430 ? -34.031 21.5 9.477 1 82.62 430 ASN B N 1
ATOM 7602 C CA . ASN B 1 430 ? -33.375 21.984 8.273 1 82.62 430 ASN B CA 1
ATOM 7603 C C . ASN B 1 430 ? -32.031 21.297 8.07 1 82.62 430 ASN B C 1
ATOM 7605 O O . ASN B 1 430 ? -31.031 21.953 7.715 1 82.62 430 ASN B O 1
ATOM 7609 N N . ARG B 1 431 ? -31.906 20.125 8.414 1 85.75 431 ARG B N 1
ATOM 7610 C CA . ARG B 1 431 ? -30.656 19.375 8.375 1 85.75 431 ARG B CA 1
ATOM 7611 C C . ARG B 1 431 ? -30.016 19.453 6.996 1 85.75 431 ARG B C 1
ATOM 7613 O O . ARG B 1 431 ? -28.812 19.719 6.883 1 85.75 431 ARG B O 1
ATOM 7620 N N . SER B 1 432 ? -30.844 19.234 5.953 1 82.81 432 SER B N 1
ATOM 7621 C CA . SER B 1 432 ? -30.297 19.234 4.598 1 82.81 432 SER B CA 1
ATOM 7622 C C . SER B 1 432 ? -29.734 20.594 4.219 1 82.81 432 SER B C 1
ATOM 7624 O O . SER B 1 432 ? -28.734 20.688 3.512 1 82.81 432 SER B O 1
ATOM 7626 N N . PHE B 1 433 ? -30.391 21.578 4.723 1 86.44 433 PHE B N 1
ATOM 7627 C CA . PHE B 1 433 ? -29.938 22.953 4.457 1 86.44 433 PHE B CA 1
ATOM 7628 C C . PHE B 1 433 ? -28.609 23.219 5.148 1 86.44 433 PHE B C 1
ATOM 7630 O O . PHE B 1 433 ? -27.703 23.812 4.551 1 86.44 433 PHE B O 1
ATOM 7637 N N . LEU B 1 434 ? -28.531 22.844 6.363 1 89.62 434 LEU B N 1
ATOM 7638 C CA . LEU B 1 434 ? -27.312 23.047 7.133 1 89.62 434 LEU B CA 1
ATOM 7639 C C . LEU B 1 434 ? -26.125 22.312 6.5 1 89.62 434 LEU B C 1
ATOM 7641 O O . LEU B 1 434 ? -25.016 22.828 6.434 1 89.62 434 LEU B O 1
ATOM 7645 N N . ILE B 1 435 ? -26.406 21.141 6.004 1 88.88 435 ILE B N 1
ATOM 7646 C CA . ILE B 1 435 ? -25.375 20.344 5.359 1 88.88 435 ILE B CA 1
ATOM 7647 C C . ILE B 1 435 ? -24.938 21.016 4.062 1 88.88 435 ILE B C 1
ATOM 7649 O O . ILE B 1 435 ? -23.734 21.062 3.752 1 88.88 435 ILE B O 1
ATOM 7653 N N . LEU B 1 436 ? -25.828 21.516 3.393 1 88.69 436 LEU B N 1
ATOM 7654 C CA . LEU B 1 436 ? -25.516 22.203 2.143 1 88.69 436 LEU B CA 1
ATOM 7655 C C . LEU B 1 436 ? -24.672 23.438 2.398 1 88.69 436 LEU B C 1
ATOM 7657 O O . LEU B 1 436 ? -23.766 23.75 1.625 1 88.69 436 LEU B O 1
ATOM 7661 N N . VAL B 1 437 ? -24.969 24.141 3.434 1 91.44 437 VAL B N 1
ATOM 7662 C CA . VAL B 1 437 ? -24.203 25.328 3.803 1 91.44 437 VAL B CA 1
ATOM 7663 C C . VAL B 1 437 ? -22.766 24.922 4.125 1 91.44 437 VAL B C 1
ATOM 7665 O O . VAL B 1 437 ? -21.812 25.562 3.662 1 91.44 437 VAL B O 1
ATOM 7668 N N . ALA B 1 438 ? -22.641 23.891 4.938 1 92 438 ALA B N 1
ATOM 7669 C CA . ALA B 1 438 ? -21.312 23.406 5.289 1 92 438 ALA B CA 1
ATOM 7670 C C . ALA B 1 438 ? -20.531 23 4.043 1 92 438 ALA B C 1
ATOM 7672 O O . ALA B 1 438 ? -19.344 23.312 3.914 1 92 438 ALA B O 1
ATOM 7673 N N . PHE B 1 439 ? -21.203 22.344 3.17 1 88.69 439 PHE B N 1
ATOM 7674 C CA . PHE B 1 439 ? -20.578 21.938 1.918 1 88.69 439 PHE B CA 1
ATOM 7675 C C . PHE B 1 439 ? -20.188 23.141 1.076 1 88.69 439 PHE B C 1
ATOM 7677 O O . PHE B 1 439 ? -19.141 23.141 0.43 1 88.69 439 PHE B O 1
ATOM 7684 N N . GLY B 1 440 ? -21.062 24.062 1.078 1 90.12 440 GLY B N 1
ATOM 7685 C CA . GLY B 1 440 ? -20.781 25.297 0.354 1 90.12 440 GLY B CA 1
ATOM 7686 C C . GLY B 1 440 ? -19.562 26.016 0.867 1 90.12 440 GLY B C 1
ATOM 7687 O O . GLY B 1 440 ? -18.75 26.516 0.08 1 90.12 440 GLY B O 1
ATOM 7688 N N . VAL B 1 441 ? -19.438 26.094 2.145 1 92.69 441 VAL B N 1
ATOM 7689 C CA . VAL B 1 441 ? -18.281 26.734 2.75 1 92.69 441 VAL B CA 1
ATOM 7690 C C . VAL B 1 441 ? -17.016 25.969 2.385 1 92.69 441 VAL B C 1
ATOM 7692 O O . VAL B 1 441 ? -16 26.578 1.998 1 92.69 441 VAL B O 1
ATOM 7695 N N . ALA B 1 442 ? -17.094 24.672 2.525 1 90.5 442 ALA B N 1
ATOM 7696 C CA . ALA B 1 442 ? -15.93 23.828 2.238 1 90.5 442 ALA B CA 1
ATOM 7697 C C . ALA B 1 442 ? -15.531 23.922 0.769 1 90.5 442 ALA B C 1
ATOM 7699 O O . ALA B 1 442 ? -14.359 24.141 0.449 1 90.5 442 ALA B O 1
ATOM 7700 N N . PHE B 1 443 ? -16.484 23.812 -0.065 1 88.12 443 PHE B N 1
ATOM 7701 C CA . PHE B 1 443 ? -16.234 23.844 -1.502 1 88.12 443 PHE B CA 1
ATOM 7702 C C . PHE B 1 443 ? -15.781 25.234 -1.932 1 88.12 443 PHE B C 1
ATOM 7704 O O . PHE B 1 443 ? -14.852 25.359 -2.729 1 88.12 443 PHE B O 1
ATOM 7711 N N . GLY B 1 444 ? -16.422 26.188 -1.412 1 89.5 444 GLY B N 1
ATOM 7712 C CA . GLY B 1 444 ? -16.078 27.562 -1.754 1 89.5 444 GLY B CA 1
ATOM 7713 C C . GLY B 1 444 ? -14.68 27.953 -1.328 1 89.5 444 GLY B C 1
ATOM 7714 O O . GLY B 1 444 ? -13.93 28.531 -2.111 1 89.5 444 GLY B O 1
ATOM 7715 N N . THR B 1 445 ? -14.344 27.625 -0.14 1 91 445 THR B N 1
ATOM 7716 C CA . THR B 1 445 ? -13.016 27.969 0.359 1 91 445 THR B CA 1
ATOM 7717 C C . THR B 1 445 ? -11.945 27.156 -0.362 1 91 445 THR B C 1
ATOM 7719 O O . THR B 1 445 ? -10.875 27.688 -0.674 1 91 445 THR B O 1
ATOM 7722 N N . LEU B 1 446 ? -12.273 25.953 -0.625 1 87.5 446 LEU B N 1
ATOM 7723 C CA . LEU B 1 446 ? -11.32 25.109 -1.322 1 87.5 446 LEU B CA 1
ATOM 7724 C C . LEU B 1 446 ? -11.047 25.625 -2.73 1 87.5 446 LEU B C 1
ATOM 7726 O O . LEU B 1 446 ? -9.898 25.688 -3.162 1 87.5 446 LEU B O 1
ATOM 7730 N N . LEU B 1 447 ? -12.086 25.953 -3.406 1 87.5 447 LEU B N 1
ATOM 7731 C CA . LEU B 1 447 ? -11.938 26.375 -4.793 1 87.5 447 LEU B CA 1
ATOM 7732 C C . LEU B 1 447 ? -11.328 27.766 -4.871 1 87.5 447 LEU B C 1
ATOM 7734 O O . LEU B 1 447 ? -10.453 28.031 -5.699 1 87.5 447 LEU B O 1
ATOM 7738 N N . LEU B 1 448 ? -11.789 28.641 -4.02 1 89.81 448 LEU B N 1
ATOM 7739 C CA . LEU B 1 448 ? -11.312 30.031 -4.066 1 89.81 448 LEU B CA 1
ATOM 7740 C C . LEU B 1 448 ? -9.898 30.125 -3.498 1 89.81 448 LEU B C 1
ATOM 7742 O O . LEU B 1 448 ? -8.992 30.625 -4.168 1 89.81 448 LEU B O 1
ATOM 7746 N N . GLN B 1 449 ? -9.719 29.672 -2.338 1 90.94 449 GLN B N 1
ATOM 7747 C CA . GLN B 1 449 ? -8.414 29.781 -1.694 1 90.94 449 GLN B CA 1
ATOM 7748 C C . GLN B 1 449 ? -7.426 28.781 -2.291 1 90.94 449 GLN B C 1
ATOM 7750 O O . GLN B 1 449 ? -6.238 29.094 -2.434 1 90.94 449 GLN B O 1
ATOM 7755 N N . GLY B 1 450 ? -7.898 27.609 -2.609 1 86.69 450 GLY B N 1
ATOM 7756 C CA . GLY B 1 450 ? -7.012 26.625 -3.189 1 86.69 450 GLY B CA 1
ATOM 7757 C C . GLY B 1 450 ? -6.465 27.031 -4.543 1 86.69 450 GLY B C 1
ATOM 7758 O O . GLY B 1 450 ? -5.285 26.812 -4.836 1 86.69 450 GLY B O 1
ATOM 7759 N N . SER B 1 451 ? -7.254 27.609 -5.355 1 87.88 451 SER B N 1
ATOM 7760 C CA . SER B 1 451 ? -6.84 28.016 -6.695 1 87.88 451 SER B CA 1
ATOM 7761 C C . SER B 1 451 ? -5.992 29.281 -6.652 1 87.88 451 SER B C 1
ATOM 7763 O O . SER B 1 451 ? -5.148 29.5 -7.523 1 87.88 451 SER B O 1
ATOM 7765 N N . THR B 1 452 ? -6.07 30.016 -5.613 1 91.25 452 THR B N 1
ATOM 7766 C CA . THR B 1 452 ? -5.371 31.297 -5.562 1 91.25 452 THR B CA 1
ATOM 7767 C C . THR B 1 452 ? -4.152 31.219 -4.648 1 91.25 452 THR B C 1
ATOM 7769 O O . THR B 1 452 ? -3.293 32.094 -4.668 1 91.25 452 THR B O 1
ATOM 7772 N N . LEU B 1 453 ? -4.055 30.266 -3.947 1 88.69 453 LEU B N 1
ATOM 7773 C CA . LEU B 1 453 ? -2.988 30.141 -2.963 1 88.69 453 LEU B CA 1
ATOM 7774 C C . LEU B 1 453 ? -1.619 30.188 -3.635 1 88.69 453 LEU B C 1
ATOM 7776 O O . LEU B 1 453 ? -0.705 30.859 -3.146 1 88.69 453 LEU B O 1
ATOM 7780 N N . PRO B 1 454 ? -1.446 29.484 -4.754 1 86.19 454 PRO B N 1
ATOM 7781 C CA . PRO B 1 454 ? -0.141 29.594 -5.41 1 86.19 454 PRO B CA 1
ATOM 7782 C C . PRO B 1 454 ? 0.189 31.016 -5.844 1 86.19 454 PRO B C 1
ATOM 7784 O O . PRO B 1 454 ? 1.339 31.453 -5.73 1 86.19 454 PRO B O 1
ATOM 7787 N N . TRP B 1 455 ? -0.792 31.688 -6.262 1 87.44 455 TRP B N 1
ATOM 7788 C CA . TRP B 1 455 ? -0.61 33.062 -6.684 1 87.44 455 TRP B CA 1
ATOM 7789 C C . TRP B 1 455 ? -0.25 33.969 -5.496 1 87.44 455 TRP B C 1
ATOM 7791 O O . TRP B 1 455 ? 0.652 34.781 -5.59 1 87.44 455 TRP B O 1
ATOM 7801 N N . VAL B 1 456 ? -0.887 33.781 -4.418 1 90 456 VAL B N 1
ATOM 7802 C CA . VAL B 1 456 ? -0.638 34.562 -3.215 1 90 456 VAL B CA 1
ATOM 7803 C C . VAL B 1 456 ? 0.762 34.25 -2.684 1 90 456 VAL B C 1
ATOM 7805 O O . VAL B 1 456 ? 1.49 35.156 -2.289 1 90 456 VAL B O 1
ATOM 7808 N N . THR B 1 457 ? 1.113 33.062 -2.682 1 87 457 THR B N 1
ATOM 7809 C CA . THR B 1 457 ? 2.42 32.656 -2.176 1 87 457 THR B CA 1
ATOM 7810 C C . THR B 1 457 ? 3.539 33.281 -3.021 1 87 457 THR B C 1
ATOM 7812 O O . THR B 1 457 ? 4.566 33.688 -2.488 1 87 457 THR B O 1
ATOM 7815 N N . ARG B 1 458 ? 3.338 33.312 -4.273 1 85.19 458 ARG B N 1
ATOM 7816 C CA . ARG B 1 458 ? 4.328 33.875 -5.184 1 85.19 458 ARG B CA 1
ATOM 7817 C C . ARG B 1 458 ? 4.422 35.375 -5.012 1 85.19 458 ARG B C 1
ATOM 7819 O O . ARG B 1 458 ? 5.516 35.938 -5.035 1 85.19 458 ARG B O 1
ATOM 7826 N N . ARG B 1 459 ? 3.324 35.969 -4.891 1 88 459 ARG B N 1
ATOM 7827 C CA . ARG B 1 459 ? 3.277 37.406 -4.762 1 88 459 ARG B CA 1
ATOM 7828 C C . ARG B 1 459 ? 3.912 37.875 -3.451 1 88 459 ARG B C 1
ATOM 7830 O O . ARG B 1 459 ? 4.469 38.969 -3.371 1 88 459 ARG B O 1
ATOM 7837 N N . LEU B 1 460 ? 3.846 37.031 -2.475 1 88.81 460 LEU B N 1
ATOM 7838 C CA . LEU B 1 460 ? 4.41 37.344 -1.168 1 88.81 460 LEU B CA 1
ATOM 7839 C C . LEU B 1 460 ? 5.902 37.062 -1.132 1 88.81 460 LEU B C 1
ATOM 7841 O O . LEU B 1 460 ? 6.59 37.406 -0.169 1 88.81 460 LEU B O 1
ATOM 7845 N N . GLY B 1 461 ? 6.473 36.375 -2.145 1 78.06 461 GLY B N 1
ATOM 7846 C CA . GLY B 1 461 ? 7.895 36.094 -2.256 1 78.06 461 GLY B CA 1
ATOM 7847 C C . GLY B 1 461 ? 8.352 34.969 -1.348 1 78.06 461 GLY B C 1
ATOM 7848 O O . GLY B 1 461 ? 9.484 34.969 -0.864 1 78.06 461 GLY B O 1
ATOM 7849 N N . LEU B 1 462 ? 7.562 34.156 -1.021 1 76.12 462 LEU B N 1
ATOM 7850 C CA . LEU B 1 462 ? 7.887 33.094 -0.063 1 76.12 462 LEU B CA 1
ATOM 7851 C C . LEU B 1 462 ? 8.305 31.828 -0.78 1 76.12 462 LEU B C 1
ATOM 7853 O O . LEU B 1 462 ? 8.281 30.734 -0.192 1 76.12 462 LEU B O 1
ATOM 7857 N N . ILE B 1 463 ? 8.734 31.859 -2.004 1 70.06 463 ILE B N 1
ATOM 7858 C CA . ILE B 1 463 ? 9.102 30.672 -2.787 1 70.06 463 ILE B CA 1
ATOM 7859 C C . ILE B 1 463 ? 10.594 30.375 -2.596 1 70.06 463 ILE B C 1
ATOM 7861 O O . ILE B 1 463 ? 11.414 31.297 -2.568 1 70.06 463 ILE B O 1
ATOM 7865 N N . GLY B 1 464 ? 10.906 28.984 -2.555 1 60.66 464 GLY B N 1
ATOM 7866 C CA . GLY B 1 464 ? 12.273 28.5 -2.688 1 60.66 464 GLY B CA 1
ATOM 7867 C C . GLY B 1 464 ? 13.141 28.828 -1.488 1 60.66 464 GLY B C 1
ATOM 7868 O O . GLY B 1 464 ? 14.328 29.141 -1.64 1 60.66 464 GLY B O 1
ATOM 7869 N N . GLN B 1 465 ? 12.672 29.156 -0.332 1 53.97 465 GLN B N 1
ATOM 7870 C CA . GLN B 1 465 ? 13.516 29.469 0.812 1 53.97 465 GLN B CA 1
ATOM 7871 C C . GLN B 1 465 ? 14.297 28.234 1.275 1 53.97 465 GLN B C 1
ATOM 7873 O O . GLN B 1 465 ? 13.82 27.484 2.123 1 53.97 465 GLN B O 1
ATOM 7878 N N . ASP B 1 466 ? 14.953 27.5 0.31 1 51 466 ASP B N 1
ATOM 7879 C CA . ASP B 1 466 ? 15.742 26.297 0.53 1 51 466 ASP B CA 1
ATOM 7880 C C . ASP B 1 466 ? 16.875 26.562 1.518 1 51 466 ASP B C 1
ATOM 7882 O O . ASP B 1 466 ? 17.609 27.531 1.382 1 51 466 ASP B O 1
ATOM 7886 N N . THR B 1 467 ? 16.797 26.234 2.711 1 49.88 467 THR B N 1
ATOM 7887 C CA . THR B 1 467 ? 17.766 26.422 3.793 1 49.88 467 THR B CA 1
ATOM 7888 C C . THR B 1 467 ? 19.016 25.578 3.543 1 49.88 467 THR B C 1
ATOM 7890 O O . THR B 1 467 ? 19.109 24.438 3.99 1 49.88 467 THR B O 1
ATOM 7893 N N . THR B 1 468 ? 19.703 25.672 2.363 1 46.38 468 THR B N 1
ATOM 7894 C CA . THR B 1 468 ? 20.922 24.922 2.051 1 46.38 468 THR B CA 1
ATOM 7895 C C . THR B 1 468 ? 22.047 25.297 3.016 1 46.38 468 THR B C 1
ATOM 7897 O O . THR B 1 468 ? 23.062 24.594 3.096 1 46.38 468 THR B O 1
ATOM 7900 N N . GLY B 1 469 ? 22.016 26.297 3.824 1 45.28 469 GLY B N 1
ATOM 7901 C CA . GLY B 1 469 ? 23.188 26.891 4.453 1 45.28 469 GLY B CA 1
ATOM 7902 C C . GLY B 1 469 ? 23.812 25.984 5.504 1 45.28 469 GLY B C 1
ATOM 7903 O O . GLY B 1 469 ? 25.016 26.047 5.742 1 45.28 469 GLY B O 1
ATOM 7904 N N . ASP B 1 470 ? 23.031 25.016 6.133 1 53.31 470 ASP B N 1
ATOM 7905 C CA . ASP B 1 470 ? 23.625 24.406 7.324 1 53.31 470 ASP B CA 1
ATOM 7906 C C . ASP B 1 470 ? 24.047 22.953 7.047 1 53.31 470 ASP B C 1
ATOM 7908 O O . ASP B 1 470 ? 24.391 22.219 7.973 1 53.31 470 ASP B O 1
ATOM 7912 N N . LEU B 1 471 ? 24.141 22.531 5.82 1 57 471 LEU B N 1
ATOM 7913 C CA . LEU B 1 471 ? 24.453 21.141 5.508 1 57 471 LEU B CA 1
ATOM 7914 C C . LEU B 1 471 ? 25.906 20.828 5.809 1 57 471 LEU B C 1
ATOM 7916 O O . LEU B 1 471 ? 26.219 19.766 6.367 1 57 471 LEU B O 1
ATOM 7920 N N . PRO B 1 472 ? 26.781 21.781 5.582 1 52.03 472 PRO B N 1
ATOM 7921 C CA . PRO B 1 472 ? 28.172 21.484 5.91 1 52.03 472 PRO B CA 1
ATOM 7922 C C . PRO B 1 472 ? 28.406 21.297 7.406 1 52.03 472 PRO B C 1
ATOM 7924 O O . PRO B 1 472 ? 29.188 20.422 7.812 1 52.03 472 PRO B O 1
ATOM 7927 N N . ALA B 1 473 ? 27.688 22.062 8.172 1 56.72 473 ALA B N 1
ATOM 7928 C CA . ALA B 1 473 ? 27.828 21.922 9.617 1 56.72 473 ALA B CA 1
ATOM 7929 C C . ALA B 1 473 ? 27.344 20.562 10.086 1 56.72 473 ALA B C 1
ATOM 7931 O O . ALA B 1 473 ? 27.953 19.938 10.969 1 56.72 473 ALA B O 1
ATOM 7932 N N . LEU B 1 474 ? 26.375 20.125 9.516 1 61.56 474 LEU B N 1
ATOM 7933 C CA . LEU B 1 474 ? 25.828 18.828 9.875 1 61.56 474 LEU B CA 1
ATOM 7934 C C . LEU B 1 474 ? 26.781 17.703 9.469 1 61.56 474 LEU B C 1
ATOM 7936 O O . LEU B 1 474 ? 26.938 16.719 10.203 1 61.56 474 LEU B O 1
ATOM 7940 N N . ARG B 1 475 ? 27.328 17.891 8.422 1 61.22 475 ARG B N 1
ATOM 7941 C CA . ARG B 1 475 ? 28.281 16.891 7.949 1 61.22 475 ARG B CA 1
ATOM 7942 C C . ARG B 1 475 ? 29.5 16.812 8.867 1 61.22 475 ARG B C 1
ATOM 7944 O O . ARG B 1 475 ? 30 15.734 9.141 1 61.22 475 ARG B O 1
ATOM 7951 N N . ARG B 1 476 ? 29.891 17.953 9.227 1 59.44 476 ARG B N 1
ATOM 7952 C CA . ARG B 1 476 ? 31.031 18 10.141 1 59.44 476 ARG B CA 1
ATOM 7953 C C . ARG B 1 476 ? 30.703 17.281 11.445 1 59.44 476 ARG B C 1
ATOM 7955 O O . ARG B 1 476 ? 31.547 16.562 11.992 1 59.44 476 ARG B O 1
ATOM 7962 N N . GLU B 1 477 ? 29.516 17.5 11.875 1 65.06 477 GLU B N 1
ATOM 7963 C CA . GLU B 1 477 ? 29.094 16.844 13.117 1 65.06 477 GLU B CA 1
ATOM 7964 C C . GLU B 1 477 ? 29.047 15.328 12.961 1 65.06 477 GLU B C 1
ATOM 7966 O O . GLU B 1 477 ? 29.453 14.594 13.867 1 65.06 477 GLU B O 1
ATOM 7971 N N . THR B 1 478 ? 28.609 14.93 11.867 1 70.19 478 THR B N 1
ATOM 7972 C CA . THR B 1 478 ? 28.5 13.5 11.625 1 70.19 478 THR B CA 1
ATOM 7973 C C . THR B 1 478 ? 29.891 12.875 11.453 1 70.19 478 THR B C 1
ATOM 7975 O O . THR B 1 478 ? 30.125 11.75 11.898 1 70.19 478 THR B O 1
ATOM 7978 N N . GLU B 1 479 ? 30.672 13.594 10.781 1 65.12 479 GLU B N 1
ATOM 7979 C CA . GLU B 1 479 ? 32.031 13.117 10.609 1 65.12 479 GLU B CA 1
ATOM 7980 C C . GLU B 1 479 ? 32.781 13.039 11.945 1 65.12 479 GLU B C 1
ATOM 7982 O O . GLU B 1 479 ? 33.562 12.109 12.172 1 65.12 479 GLU B O 1
ATOM 7987 N N . GLN B 1 480 ? 32.562 14.039 12.711 1 65.06 480 GLN B N 1
ATOM 7988 C CA . GLN B 1 480 ? 33.188 14.031 14.031 1 65.06 480 GLN B CA 1
ATOM 7989 C C . GLN B 1 480 ? 32.719 12.844 14.859 1 65.06 480 GLN B C 1
ATOM 7991 O O . GLN B 1 480 ? 33.5 12.219 15.562 1 65.06 480 GLN B O 1
ATOM 7996 N N . ALA B 1 481 ? 31.516 12.594 14.75 1 67.25 481 ALA B N 1
ATOM 7997 C CA . ALA B 1 481 ? 30.969 11.43 15.453 1 67.25 481 ALA B CA 1
ATOM 7998 C C . ALA B 1 481 ? 31.609 10.141 14.953 1 67.25 481 ALA B C 1
ATOM 8000 O O . ALA B 1 481 ? 31.906 9.242 15.742 1 67.25 481 ALA B O 1
ATOM 8001 N N . ALA B 1 482 ? 31.672 10.062 13.703 1 67.06 482 ALA B N 1
ATOM 8002 C CA . ALA B 1 482 ? 32.312 8.891 13.102 1 67.06 482 ALA B CA 1
ATOM 8003 C C . ALA B 1 482 ? 33.781 8.766 13.555 1 67.06 482 ALA B C 1
ATOM 8005 O O . ALA B 1 482 ? 34.25 7.66 13.844 1 67.06 482 ALA B O 1
ATOM 8006 N N . ARG B 1 483 ? 34.469 9.898 13.523 1 65.56 483 ARG B N 1
ATOM 8007 C CA . ARG B 1 483 ? 35.875 9.914 13.945 1 65.56 483 ARG B CA 1
ATOM 8008 C C . ARG B 1 483 ? 36 9.453 15.391 1 65.56 483 ARG B C 1
ATOM 8010 O O . ARG B 1 483 ? 36.906 8.695 15.727 1 65.56 483 ARG B O 1
ATOM 8017 N N . GLN B 1 484 ? 35.219 9.961 16.219 1 68.44 484 GLN B N 1
ATOM 8018 C CA . GLN B 1 484 ? 35.25 9.594 17.625 1 68.44 484 GLN B CA 1
ATOM 8019 C C . GLN B 1 484 ? 34.969 8.109 17.812 1 68.44 484 GLN B C 1
ATOM 8021 O O . GLN B 1 484 ? 35.594 7.449 18.641 1 68.44 484 GLN B O 1
ATOM 8026 N N . PHE B 1 485 ? 34.094 7.613 17.062 1 67.94 485 PHE B N 1
ATOM 8027 C CA . PHE B 1 485 ? 33.75 6.207 17.172 1 67.94 485 PHE B CA 1
ATOM 8028 C C . PHE B 1 485 ? 34.875 5.316 16.656 1 67.94 485 PHE B C 1
ATOM 8030 O O . PHE B 1 485 ? 35.156 4.277 17.25 1 67.94 485 PHE B O 1
ATOM 8037 N N . LEU B 1 486 ? 35.406 5.711 15.562 1 69.56 486 LEU B N 1
ATOM 8038 C CA . LEU B 1 486 ? 36.406 4.891 14.906 1 69.56 486 LEU B CA 1
ATOM 8039 C C . LEU B 1 486 ? 37.75 5.016 15.617 1 69.56 486 LEU B C 1
ATOM 8041 O O . LEU B 1 486 ? 38.688 4.285 15.305 1 69.56 486 LEU B O 1
ATOM 8045 N N . ALA B 1 487 ? 37.875 5.934 16.484 1 71.31 487 ALA B N 1
ATOM 8046 C CA . ALA B 1 487 ? 39.125 6.07 17.25 1 71.31 487 ALA B CA 1
ATOM 8047 C C . ALA B 1 487 ? 39.344 4.84 18.125 1 71.31 487 ALA B C 1
ATOM 8049 O O . ALA B 1 487 ? 40.5 4.379 18.25 1 71.31 487 ALA B O 1
ATOM 8050 N N . GLU B 1 488 ? 38.312 4.246 18.75 1 71.38 488 GLU B N 1
ATOM 8051 C CA . GLU B 1 488 ? 38.438 3.033 19.562 1 71.38 488 GLU B CA 1
ATOM 8052 C C . GLU B 1 488 ? 37.25 2.096 19.297 1 71.38 488 GLU B C 1
ATOM 8054 O O . GLU B 1 488 ? 36.469 1.814 20.219 1 71.38 488 GLU B O 1
ATOM 8059 N N . PRO B 1 489 ? 37.344 1.493 18.016 1 69.62 489 PRO B N 1
ATOM 8060 C CA . PRO B 1 489 ? 36.219 0.616 17.703 1 69.62 489 PRO B CA 1
ATOM 8061 C C . PRO B 1 489 ? 36.312 -0.752 18.375 1 69.62 489 PRO B C 1
ATOM 8063 O O . PRO B 1 489 ? 37.406 -1.331 18.422 1 69.62 489 PRO B O 1
ATOM 8066 N N . GLN B 1 490 ? 35.406 -1.126 19.188 1 65.94 490 GLN B N 1
ATOM 8067 C CA . GLN B 1 490 ? 35.375 -2.441 19.812 1 65.94 490 GLN B CA 1
ATOM 8068 C C . GLN B 1 490 ? 34.219 -3.275 19.281 1 65.94 490 GLN B C 1
ATOM 8070 O O . GLN B 1 490 ? 33.125 -2.754 19.062 1 65.94 490 GLN B O 1
ATOM 8075 N N . ARG B 1 491 ? 34.562 -4.492 18.875 1 62.31 491 ARG B N 1
ATOM 8076 C CA . ARG B 1 491 ? 33.5 -5.406 18.469 1 62.31 491 ARG B CA 1
ATOM 8077 C C . ARG B 1 491 ? 32.562 -5.68 19.641 1 62.31 491 ARG B C 1
ATOM 8079 O O . ARG B 1 491 ? 32.938 -5.496 20.797 1 62.31 491 ARG B O 1
ATOM 8086 N N . PRO B 1 492 ? 31.328 -5.996 19.375 1 61.66 492 PRO B N 1
ATOM 8087 C CA . PRO B 1 492 ? 30.391 -6.301 20.453 1 61.66 492 PRO B CA 1
ATOM 8088 C C . PRO B 1 492 ? 30.906 -7.387 21.406 1 61.66 492 PRO B C 1
ATOM 8090 O O . PRO B 1 492 ? 30.562 -7.387 22.594 1 61.66 492 PRO B O 1
ATOM 8093 N N . ASP B 1 493 ? 31.766 -8.234 20.906 1 61 493 ASP B N 1
ATOM 8094 C CA . ASP B 1 493 ? 32.312 -9.312 21.734 1 61 493 ASP B CA 1
ATOM 8095 C C . ASP B 1 493 ? 33.562 -8.859 22.484 1 61 493 ASP B C 1
ATOM 8097 O O . ASP B 1 493 ? 34.125 -9.609 23.297 1 61 493 ASP B O 1
ATOM 8101 N N . GLY B 1 494 ? 33.938 -7.578 22.375 1 65.31 494 GLY B N 1
ATOM 8102 C CA . GLY B 1 494 ? 35.062 -7.027 23.094 1 65.31 494 GLY B CA 1
ATOM 8103 C C . GLY B 1 494 ? 36.375 -7.148 22.344 1 65.31 494 GLY B C 1
ATOM 8104 O O . GLY B 1 494 ? 37.406 -6.578 22.75 1 65.31 494 GLY B O 1
ATOM 8105 N N . THR B 1 495 ? 36.375 -7.965 21.312 1 69.81 495 THR B N 1
ATOM 8106 C CA . THR B 1 495 ? 37.594 -8.156 20.531 1 69.81 495 THR B CA 1
ATOM 8107 C C . THR B 1 495 ? 37.812 -6.977 19.578 1 69.81 495 THR B C 1
ATOM 8109 O O . THR B 1 495 ? 36.875 -6.32 19.156 1 69.81 495 THR B O 1
ATOM 8112 N N . PRO B 1 496 ? 39.125 -6.652 19.406 1 69 496 PRO B N 1
ATOM 8113 C CA . PRO B 1 496 ? 39.438 -5.531 18.516 1 69 496 PRO B CA 1
ATOM 8114 C C . PRO B 1 496 ? 39.219 -5.879 17.047 1 69 496 PRO B C 1
ATOM 8116 O O . PRO B 1 496 ? 39.281 -7.051 16.672 1 69 496 PRO B O 1
ATOM 8119 N N . TYR B 1 497 ? 38.75 -4.965 16.312 1 71 497 TYR B N 1
ATOM 8120 C CA . TYR B 1 497 ? 38.625 -5.113 14.859 1 71 497 TYR B CA 1
ATOM 8121 C C . TYR B 1 497 ? 40 -5.211 14.211 1 71 497 TYR B C 1
ATOM 8123 O O . TYR B 1 497 ? 40.969 -4.688 14.742 1 71 497 TYR B O 1
ATOM 8131 N N . ASP B 1 498 ? 40.062 -5.988 13.102 1 71.5 498 ASP B N 1
ATOM 8132 C CA . ASP B 1 498 ? 41.281 -6.023 12.312 1 71.5 498 ASP B CA 1
ATOM 8133 C C . ASP B 1 498 ? 41.719 -4.621 11.875 1 71.5 498 ASP B C 1
ATOM 8135 O O . ASP B 1 498 ? 40.875 -3.814 11.477 1 71.5 498 ASP B O 1
ATOM 8139 N N . ALA B 1 499 ? 43 -4.266 12.117 1 68.81 499 ALA B N 1
ATOM 8140 C CA . ALA B 1 499 ? 43.5 -2.938 11.812 1 68.81 499 ALA B CA 1
ATOM 8141 C C . ALA B 1 499 ? 43.25 -2.568 10.352 1 68.81 499 ALA B C 1
ATOM 8143 O O . ALA B 1 499 ? 42.969 -1.41 10.039 1 68.81 499 ALA B O 1
ATOM 8144 N N . GLY B 1 500 ? 43.344 -3.594 9.484 1 64.75 500 GLY B N 1
ATOM 8145 C CA . GLY B 1 500 ? 43.062 -3.344 8.078 1 64.75 500 GLY B CA 1
ATOM 8146 C C . GLY B 1 500 ? 41.625 -2.977 7.812 1 64.75 500 GLY B C 1
ATOM 8147 O O . GLY B 1 500 ? 41.344 -2.113 6.98 1 64.75 500 GLY B O 1
ATOM 8148 N N . VAL B 1 501 ? 40.781 -3.553 8.594 1 66.25 501 VAL B N 1
ATOM 8149 C CA . VAL B 1 501 ? 39.375 -3.285 8.445 1 66.25 501 VAL B CA 1
ATOM 8150 C C . VAL B 1 501 ? 39.062 -1.882 8.961 1 66.25 501 VAL B C 1
ATOM 8152 O O . VAL B 1 501 ? 38.281 -1.151 8.344 1 66.25 501 VAL B O 1
ATOM 8155 N N . VAL B 1 502 ? 39.688 -1.516 10.023 1 69.31 502 VAL B N 1
ATOM 8156 C CA . VAL B 1 502 ? 39.469 -0.192 10.594 1 69.31 502 VAL B CA 1
ATOM 8157 C C . VAL B 1 502 ? 39.938 0.881 9.617 1 69.31 502 VAL B C 1
ATOM 8159 O O . VAL B 1 502 ? 39.25 1.893 9.414 1 69.31 502 VAL B O 1
ATOM 8162 N N . ALA B 1 503 ? 41.031 0.625 9.008 1 64.62 503 ALA B N 1
ATOM 8163 C CA . ALA B 1 503 ? 41.562 1.576 8.047 1 64.62 503 ALA B CA 1
ATOM 8164 C C . ALA B 1 503 ? 40.656 1.717 6.832 1 64.62 503 ALA B C 1
ATOM 8166 O O . ALA B 1 503 ? 40.469 2.82 6.316 1 64.62 503 ALA B O 1
ATOM 8167 N N . ARG B 1 504 ? 40.156 0.638 6.477 1 63.28 504 ARG B N 1
ATOM 8168 C CA . ARG B 1 504 ? 39.281 0.658 5.316 1 63.28 504 ARG B CA 1
ATOM 8169 C C . ARG B 1 504 ? 37.969 1.406 5.621 1 63.28 504 ARG B C 1
ATOM 8171 O O . ARG B 1 504 ? 37.5 2.184 4.797 1 63.28 504 ARG B O 1
ATOM 8178 N N . VAL B 1 505 ? 37.469 1.147 6.738 1 63.75 505 VAL B N 1
ATOM 8179 C CA . VAL B 1 505 ? 36.25 1.812 7.133 1 63.75 505 VAL B CA 1
ATOM 8180 C C . VAL B 1 505 ? 36.469 3.311 7.297 1 63.75 505 VAL B C 1
ATOM 8182 O O . VAL B 1 505 ? 35.625 4.129 6.934 1 63.75 505 VAL B O 1
ATOM 8185 N N . ARG B 1 506 ? 37.594 3.646 7.852 1 63.22 506 ARG B N 1
ATOM 8186 C CA . ARG B 1 506 ? 37.938 5.055 7.988 1 63.22 506 ARG B CA 1
ATOM 8187 C C . ARG B 1 506 ? 38.031 5.734 6.625 1 63.22 506 ARG B C 1
ATOM 8189 O O . ARG B 1 506 ? 37.531 6.848 6.445 1 63.22 506 ARG B O 1
ATOM 8196 N N . LYS B 1 507 ? 38.531 4.965 5.785 1 61.28 507 LYS B N 1
ATOM 8197 C CA . LYS B 1 507 ? 38.688 5.496 4.43 1 61.28 507 LYS B CA 1
ATOM 8198 C C . LYS B 1 507 ? 37.344 5.684 3.754 1 61.28 507 LYS B C 1
ATOM 8200 O O . LYS B 1 507 ? 37.094 6.711 3.119 1 61.28 507 LYS B O 1
ATOM 8205 N N . ASP B 1 508 ? 36.594 4.711 3.9 1 59.94 508 ASP B N 1
ATOM 8206 C CA . ASP B 1 508 ? 35.281 4.73 3.244 1 59.94 508 ASP B CA 1
ATOM 8207 C C . ASP B 1 508 ? 34.375 5.773 3.879 1 59.94 508 ASP B C 1
ATOM 8209 O O . ASP B 1 508 ? 33.5 6.328 3.211 1 59.94 508 ASP B O 1
ATOM 8213 N N . THR B 1 509 ? 34.594 6.016 5.148 1 58.38 509 THR B N 1
ATOM 8214 C CA . THR B 1 509 ? 33.75 6.949 5.879 1 58.38 509 THR B CA 1
ATOM 8215 C C . THR B 1 509 ? 34.156 8.391 5.609 1 58.38 509 THR B C 1
ATOM 8217 O O . THR B 1 509 ? 33.312 9.273 5.461 1 58.38 509 THR B O 1
ATOM 8220 N N . PHE B 1 510 ? 35.531 8.617 5.672 1 52.5 510 PHE B N 1
ATOM 8221 C CA . PHE B 1 510 ? 36 9.992 5.574 1 52.5 510 PHE B CA 1
ATOM 8222 C C . PHE B 1 510 ? 36.469 10.297 4.16 1 52.5 510 PHE B C 1
ATOM 8224 O O . PHE B 1 510 ? 36.906 11.414 3.871 1 52.5 510 PHE B O 1
ATOM 8231 N N . ARG B 1 511 ? 36.062 9.453 3.295 1 48.75 511 ARG B N 1
ATOM 8232 C CA . ARG B 1 511 ? 36.5 9.609 1.912 1 48.75 511 ARG B CA 1
ATOM 8233 C C . ARG B 1 511 ? 37.938 10.07 1.851 1 48.75 511 ARG B C 1
ATOM 8235 O O . ARG B 1 511 ? 38.281 10.984 1.088 1 48.75 511 ARG B O 1
ATOM 8242 N N . GLU B 1 512 ? 38.688 9.867 2.928 1 42.88 512 GLU B N 1
ATOM 8243 C CA . GLU B 1 512 ? 40.094 10.242 2.947 1 42.88 512 GLU B CA 1
ATOM 8244 C C . GLU B 1 512 ? 40.906 9.508 1.866 1 42.88 512 GLU B C 1
ATOM 8246 O O . GLU B 1 512 ? 40.594 8.352 1.559 1 42.88 512 GLU B O 1
ATOM 8251 N N . HIS B 1 513 ? 41.281 10.25 0.912 1 34.38 513 HIS B N 1
ATOM 8252 C CA . HIS B 1 513 ? 42.125 9.891 -0.219 1 34.38 513 HIS B CA 1
ATOM 8253 C C . HIS B 1 513 ? 43.312 9.062 0.232 1 34.38 513 HIS B C 1
ATOM 8255 O O . HIS B 1 513 ? 44.312 8.961 -0.488 1 34.38 513 HIS B O 1
ATOM 8261 N N . GLU B 1 514 ? 43.562 8.781 1.524 1 32.44 514 GLU B N 1
ATOM 8262 C CA . GLU B 1 514 ? 44.906 8.297 1.66 1 32.44 514 GLU B CA 1
ATOM 8263 C C . GLU B 1 514 ? 45.156 7.055 0.801 1 32.44 514 GLU B C 1
ATOM 8265 O O . GLU B 1 514 ? 44.281 6.648 0.037 1 32.44 514 GLU B O 1
ATOM 8270 N N . SER B 1 515 ? 45.875 5.926 1.646 1 29.19 515 SER B N 1
ATOM 8271 C CA . SER B 1 515 ? 46.719 4.855 1.167 1 29.19 515 SER B CA 1
ATOM 8272 C C . SER B 1 515 ? 45.969 3.916 0.229 1 29.19 515 SER B C 1
ATOM 8274 O O . SER B 1 515 ? 44.781 3.711 0.38 1 29.19 515 SER B O 1
ATOM 8276 N N . GLN B 1 516 ? 46.469 3.734 -0.966 1 31.27 516 GLN B N 1
ATOM 8277 C CA . GLN B 1 516 ? 46.406 2.852 -2.125 1 31.27 516 GLN B CA 1
ATOM 8278 C C . GLN B 1 516 ? 45.969 1.44 -1.721 1 31.27 516 GLN B C 1
ATOM 8280 O O . GLN B 1 516 ? 46.062 0.507 -2.52 1 31.27 516 GLN B O 1
ATOM 8285 N N . ASP B 1 517 ? 46.188 1.005 -0.471 1 31.67 517 ASP B N 1
ATOM 8286 C CA . ASP B 1 517 ? 46.469 -0.421 -0.381 1 31.67 517 ASP B CA 1
ATOM 8287 C C . ASP B 1 517 ? 45.406 -1.252 -1.089 1 31.67 517 ASP B C 1
ATOM 8289 O O . ASP B 1 517 ? 44.312 -0.751 -1.389 1 31.67 517 ASP B O 1
ATOM 8293 N N . GLU B 1 518 ? 45.344 -2.65 -0.594 1 31.19 518 GLU B N 1
ATOM 8294 C CA . GLU B 1 518 ? 45.094 -4.008 -1.076 1 31.19 518 GLU B CA 1
ATOM 8295 C C . GLU B 1 518 ? 43.625 -4.27 -1.266 1 31.19 518 GLU B C 1
ATOM 8297 O O . GLU B 1 518 ? 42.844 -4.234 -0.303 1 31.19 518 GLU B O 1
ATOM 8302 N N . ASP B 1 519 ? 42.906 -3.654 -2.121 1 37.53 519 ASP B N 1
ATOM 8303 C CA . ASP B 1 519 ? 41.781 -4.375 -2.701 1 37.53 519 ASP B CA 1
ATOM 8304 C C . ASP B 1 519 ? 41.906 -5.875 -2.443 1 37.53 519 ASP B C 1
ATOM 8306 O O . ASP B 1 519 ? 42.094 -6.652 -3.373 1 37.53 519 ASP B O 1
ATOM 8310 N N . ALA B 1 520 ? 42.688 -6.25 -1.571 1 36.34 520 ALA B N 1
ATOM 8311 C CA . ALA B 1 520 ? 42.875 -7.664 -1.269 1 36.34 520 ALA B CA 1
ATOM 8312 C C . ALA B 1 520 ? 41.562 -8.359 -0.995 1 36.34 520 ALA B C 1
ATOM 8314 O O . ALA B 1 520 ? 40.656 -7.789 -0.355 1 36.34 520 ALA B O 1
ATOM 8315 N N . VAL B 1 521 ? 41.094 -9.094 -1.859 1 42.47 521 VAL B N 1
ATOM 8316 C CA . VAL B 1 521 ? 40.125 -10.172 -1.597 1 42.47 521 VAL B CA 1
ATOM 8317 C C . VAL B 1 521 ? 40 -10.383 -0.091 1 42.47 521 VAL B C 1
ATOM 8319 O O . VAL B 1 521 ? 40.969 -10.727 0.589 1 42.47 521 VAL B O 1
ATOM 8322 N N . LEU B 1 522 ? 39.281 -9.398 0.547 1 47.84 522 LEU B N 1
ATOM 8323 C CA . LEU B 1 522 ? 39.031 -9.633 1.964 1 47.84 522 LEU B CA 1
ATOM 8324 C C . LEU B 1 522 ? 38.656 -11.086 2.209 1 47.84 522 LEU B C 1
ATOM 8326 O O . LEU B 1 522 ? 37.969 -11.703 1.385 1 47.84 522 LEU B O 1
ATOM 8330 N N . THR B 1 523 ? 39.344 -11.648 2.994 1 55.75 523 THR B N 1
ATOM 8331 C CA . THR B 1 523 ? 38.875 -12.938 3.486 1 55.75 523 THR B CA 1
ATOM 8332 C C . THR B 1 523 ? 37.438 -12.828 4.031 1 55.75 523 THR B C 1
ATOM 8334 O O . THR B 1 523 ? 36.969 -11.734 4.309 1 55.75 523 THR B O 1
ATOM 8337 N N . LYS B 1 524 ? 36.719 -13.773 3.953 1 61.5 524 LYS B N 1
ATOM 8338 C CA . LYS B 1 524 ? 35.344 -13.844 4.477 1 61.5 524 LYS B CA 1
ATOM 8339 C C . LYS B 1 524 ? 35.25 -13.148 5.832 1 61.5 524 LYS B C 1
ATOM 8341 O O . LYS B 1 524 ? 34.344 -12.375 6.074 1 61.5 524 LYS B O 1
ATOM 8346 N N . ASP B 1 525 ? 36.375 -13.328 6.684 1 62.5 525 ASP B N 1
ATOM 8347 C CA . ASP B 1 525 ? 36.344 -12.781 8.031 1 62.5 525 ASP B CA 1
ATOM 8348 C C . ASP B 1 525 ? 36.5 -11.258 8.016 1 62.5 525 ASP B C 1
ATOM 8350 O O . ASP B 1 525 ? 35.844 -10.539 8.75 1 62.5 525 ASP B O 1
ATOM 8354 N N . ARG B 1 526 ? 37.406 -10.781 7.18 1 62.12 526 ARG B N 1
ATOM 8355 C CA . ARG B 1 526 ? 37.656 -9.352 7.109 1 62.12 526 ARG B CA 1
ATOM 8356 C C . ARG B 1 526 ? 36.438 -8.609 6.566 1 62.12 526 ARG B C 1
ATOM 8358 O O . ARG B 1 526 ? 36.156 -7.492 6.992 1 62.12 526 ARG B O 1
ATOM 8365 N N . PHE B 1 527 ? 35.75 -9.328 5.703 1 64.69 527 PHE B N 1
ATOM 8366 C CA . PHE B 1 527 ? 34.562 -8.695 5.156 1 64.69 527 PHE B CA 1
ATOM 8367 C C . PHE B 1 527 ? 33.469 -8.57 6.223 1 64.69 527 PHE B C 1
ATOM 8369 O O . PHE B 1 527 ? 32.781 -7.555 6.285 1 64.69 527 PHE B O 1
ATOM 8376 N N . ILE B 1 528 ? 33.406 -9.617 7.008 1 67.19 528 ILE B N 1
ATOM 8377 C CA . ILE B 1 528 ? 32.438 -9.578 8.086 1 67.19 528 ILE B CA 1
ATOM 8378 C C . ILE B 1 528 ? 32.781 -8.438 9.047 1 67.19 528 ILE B C 1
ATOM 8380 O O . ILE B 1 528 ? 31.891 -7.695 9.477 1 67.19 528 ILE B O 1
ATOM 8384 N N . GLN B 1 529 ? 34.062 -8.242 9.359 1 67.56 529 GLN B N 1
ATOM 8385 C CA . GLN B 1 529 ? 34.469 -7.184 10.266 1 67.56 529 GLN B CA 1
ATOM 8386 C C . GLN B 1 529 ? 34.25 -5.809 9.648 1 67.56 529 GLN B C 1
ATOM 8388 O O . GLN B 1 529 ? 33.875 -4.859 10.344 1 67.56 529 GLN B O 1
ATOM 8393 N N . TYR B 1 530 ? 34.5 -5.734 8.406 1 67.75 530 TYR B N 1
ATOM 8394 C CA . TYR B 1 530 ? 34.281 -4.473 7.707 1 67.75 530 TYR B CA 1
ATOM 8395 C C . TYR B 1 530 ? 32.844 -4.055 7.789 1 67.75 530 TYR B C 1
ATOM 8397 O O . TYR B 1 530 ? 32.531 -2.91 8.125 1 67.75 530 TYR B O 1
ATOM 8405 N N . ARG B 1 531 ? 32 -5.035 7.453 1 68.25 531 ARG B N 1
ATOM 8406 C CA . ARG B 1 531 ? 30.578 -4.746 7.488 1 68.25 531 ARG B CA 1
ATOM 8407 C C . ARG B 1 531 ? 30.141 -4.355 8.891 1 68.25 531 ARG B C 1
ATOM 8409 O O . ARG B 1 531 ? 29.375 -3.402 9.062 1 68.25 531 ARG B O 1
ATOM 8416 N N . GLU B 1 532 ? 30.672 -5.055 9.805 1 71.94 532 GLU B N 1
ATOM 8417 C CA . GLU B 1 532 ? 30.312 -4.789 11.195 1 71.94 532 GLU B CA 1
ATOM 8418 C C . GLU B 1 532 ? 30.766 -3.395 11.625 1 71.94 532 GLU B C 1
ATOM 8420 O O . GLU B 1 532 ? 30 -2.641 12.219 1 71.94 532 GLU B O 1
ATOM 8425 N N . LEU B 1 533 ? 31.953 -3.059 11.359 1 70.5 533 LEU B N 1
ATOM 8426 C CA . LEU B 1 533 ? 32.531 -1.78 11.781 1 70.5 533 LEU B CA 1
ATOM 8427 C C . LEU B 1 533 ? 31.875 -0.625 11.023 1 70.5 533 LEU B C 1
ATOM 8429 O O . LEU B 1 533 ? 31.609 0.431 11.602 1 70.5 533 LEU B O 1
ATOM 8433 N N . ARG B 1 534 ? 31.656 -0.865 9.781 1 71.81 534 ARG B N 1
ATOM 8434 C CA . ARG B 1 534 ? 31.031 0.183 8.977 1 71.81 534 ARG B CA 1
ATOM 8435 C C . ARG B 1 534 ? 29.609 0.474 9.461 1 71.81 534 ARG B C 1
ATOM 8437 O O . ARG B 1 534 ? 29.219 1.636 9.562 1 71.81 534 ARG B O 1
ATOM 8444 N N . LEU B 1 535 ? 28.906 -0.549 9.711 1 72.06 535 LEU B N 1
ATOM 8445 C CA . LEU B 1 535 ? 27.547 -0.376 10.203 1 72.06 535 LEU B CA 1
ATOM 8446 C C . LEU B 1 535 ? 27.547 0.283 11.578 1 72.06 535 LEU B C 1
ATOM 8448 O O . LEU B 1 535 ? 26.672 1.102 11.883 1 72.06 535 LEU B O 1
ATOM 8452 N N . ALA B 1 536 ? 28.5 -0.051 12.359 1 74.25 536 ALA B N 1
ATOM 8453 C CA . ALA B 1 536 ? 28.625 0.583 13.672 1 74.25 536 ALA B CA 1
ATOM 8454 C C . ALA B 1 536 ? 28.953 2.064 13.531 1 74.25 536 ALA B C 1
ATOM 8456 O O . ALA B 1 536 ? 28.484 2.889 14.32 1 74.25 536 ALA B O 1
ATOM 8457 N N . THR B 1 537 ? 29.781 2.352 12.594 1 73.06 537 THR B N 1
ATOM 8458 C CA . THR B 1 537 ? 30.141 3.746 12.344 1 73.06 537 THR B CA 1
ATOM 8459 C C . THR B 1 537 ? 28.906 4.539 11.898 1 73.06 537 THR B C 1
ATOM 8461 O O . THR B 1 537 ? 28.688 5.656 12.367 1 73.06 537 THR B O 1
ATOM 8464 N N . ILE B 1 538 ? 28.109 3.961 11.023 1 72.94 538 ILE B N 1
ATOM 8465 C CA . ILE B 1 538 ? 26.891 4.602 10.547 1 72.94 538 ILE B CA 1
ATOM 8466 C C . ILE B 1 538 ? 25.922 4.797 11.711 1 72.94 538 ILE B C 1
ATOM 8468 O O . ILE B 1 538 ? 25.266 5.832 11.805 1 72.94 538 ILE B O 1
ATOM 8472 N N . ALA B 1 539 ? 25.906 3.842 12.57 1 74.12 539 ALA B N 1
ATOM 8473 C CA . ALA B 1 539 ? 25.047 3.947 13.742 1 74.12 539 ALA B CA 1
ATOM 8474 C C . ALA B 1 539 ? 25.484 5.105 14.641 1 74.12 539 ALA B C 1
ATOM 8476 O O . ALA B 1 539 ? 24.641 5.82 15.188 1 74.12 539 ALA B O 1
ATOM 8477 N N . ALA B 1 540 ? 26.75 5.27 14.797 1 73 540 ALA B N 1
ATOM 8478 C CA . ALA B 1 540 ? 27.266 6.379 15.602 1 73 540 ALA B CA 1
ATOM 8479 C C . ALA B 1 540 ? 26.922 7.723 14.969 1 73 540 ALA B C 1
ATOM 8481 O O . ALA B 1 540 ? 26.578 8.672 15.664 1 73 540 ALA B O 1
ATOM 8482 N N . GLN B 1 541 ? 27 7.766 13.734 1 73.88 541 GLN B N 1
ATOM 8483 C CA . GLN B 1 541 ? 26.656 8.977 13.008 1 73.88 541 GLN B CA 1
ATOM 8484 C C . GLN B 1 541 ? 25.156 9.297 13.148 1 73.88 541 GLN B C 1
ATOM 8486 O O . GLN B 1 541 ? 24.781 10.453 13.32 1 73.88 541 GLN B O 1
ATOM 8491 N N . ARG B 1 542 ? 24.406 8.25 13.023 1 74.44 542 ARG B N 1
ATOM 8492 C CA . ARG B 1 542 ? 22.953 8.414 13.164 1 74.44 542 ARG B CA 1
ATOM 8493 C C . ARG B 1 542 ? 22.609 8.953 14.547 1 74.44 542 ARG B C 1
ATOM 8495 O O . ARG B 1 542 ? 21.75 9.844 14.68 1 74.44 542 ARG B O 1
ATOM 8502 N N . GLU B 1 543 ? 23.203 8.453 15.531 1 75.69 543 GLU B N 1
ATOM 8503 C CA . GLU B 1 543 ? 22.938 8.898 16.891 1 75.69 543 GLU B CA 1
ATOM 8504 C C . GLU B 1 543 ? 23.297 10.375 17.062 1 75.69 543 GLU B C 1
ATOM 8506 O O . GLU B 1 543 ? 22.609 11.102 17.781 1 75.69 543 GLU B O 1
ATOM 8511 N N . GLU B 1 544 ? 24.328 10.727 16.438 1 73.06 544 GLU B N 1
ATOM 8512 C CA . GLU B 1 544 ? 24.734 12.133 16.5 1 73.06 544 GLU B CA 1
ATOM 8513 C C . GLU B 1 544 ? 23.688 13.023 15.836 1 73.06 544 GLU B C 1
ATOM 8515 O O . GLU B 1 544 ? 23.391 14.117 16.328 1 73.06 544 GLU B O 1
ATOM 8520 N N . LEU B 1 545 ? 23.203 12.633 14.75 1 73.75 545 LEU B N 1
ATOM 8521 C CA . LEU B 1 545 ? 22.188 13.398 14.031 1 73.75 545 LEU B CA 1
ATOM 8522 C C . LEU B 1 545 ? 20.891 13.469 14.836 1 73.75 545 LEU B C 1
ATOM 8524 O O . LEU B 1 545 ? 20.219 14.5 14.852 1 73.75 545 LEU B O 1
ATOM 8528 N N . LEU B 1 546 ? 20.625 12.383 15.5 1 72.06 546 LEU B N 1
ATOM 8529 C CA . LEU B 1 546 ? 19.422 12.359 16.312 1 72.06 546 LEU B CA 1
ATOM 8530 C C . LEU B 1 546 ? 19.578 13.234 17.547 1 72.06 546 LEU B C 1
ATOM 8532 O O . LEU B 1 546 ? 18.609 13.859 18 1 72.06 546 LEU B O 1
ATOM 8536 N N . ALA B 1 547 ? 20.719 13.25 18.078 1 72.94 547 ALA B N 1
ATOM 8537 C CA . ALA B 1 547 ? 21 14.164 19.188 1 72.94 547 ALA B CA 1
ATOM 8538 C C . ALA B 1 547 ? 20.844 15.617 18.734 1 72.94 547 ALA B C 1
ATOM 8540 O O . ALA B 1 547 ? 20.266 16.438 19.469 1 72.94 547 ALA B O 1
ATOM 8541 N N . ALA B 1 548 ? 21.359 15.891 17.594 1 69.31 548 ALA B N 1
ATOM 8542 C CA . ALA B 1 548 ? 21.219 17.234 17.031 1 69.31 548 ALA B CA 1
ATOM 8543 C C . ALA B 1 548 ? 19.75 17.594 16.844 1 69.31 548 ALA B C 1
ATOM 8545 O O . ALA B 1 548 ? 19.359 18.75 17.047 1 69.31 548 ALA B O 1
ATOM 8546 N N . ARG B 1 549 ? 19 16.641 16.438 1 69.5 549 ARG B N 1
ATOM 8547 C CA . ARG B 1 549 ? 17.562 16.828 16.25 1 69.5 549 ARG B CA 1
ATOM 8548 C C . ARG B 1 549 ? 16.875 17.109 17.578 1 69.5 549 ARG B C 1
ATOM 8550 O O . ARG B 1 549 ? 15.984 17.953 17.672 1 69.5 549 ARG B O 1
ATOM 8557 N N . SER B 1 550 ? 17.266 16.359 18.625 1 70.19 550 SER B N 1
ATOM 8558 C CA . SER B 1 550 ? 16.656 16.547 19.938 1 70.19 550 SER B CA 1
ATOM 8559 C C . SER B 1 550 ? 17 17.922 20.516 1 70.19 550 SER B C 1
ATOM 8561 O O . SER B 1 550 ? 16.172 18.531 21.203 1 70.19 550 SER B O 1
ATOM 8563 N N . HIS B 1 551 ? 18.219 18.422 20.141 1 63.94 551 HIS B N 1
ATOM 8564 C CA . HIS B 1 551 ? 18.672 19.719 20.641 1 63.94 551 HIS B CA 1
ATOM 8565 C C . HIS B 1 551 ? 18.172 20.859 19.75 1 63.94 551 HIS B C 1
ATOM 8567 O O . HIS B 1 551 ? 18.141 22.016 20.172 1 63.94 551 HIS B O 1
ATOM 8573 N N . GLY B 1 552 ? 17.688 20.438 18.594 1 57.56 552 GLY B N 1
ATOM 8574 C CA . GLY B 1 552 ? 17.141 21.422 17.688 1 57.56 552 GLY B CA 1
ATOM 8575 C C . GLY B 1 552 ? 18.188 22.391 17.156 1 57.56 552 GLY B C 1
ATOM 8576 O O . GLY B 1 552 ? 17.906 23.578 16.953 1 57.56 552 GLY B O 1
ATOM 8577 N N . THR B 1 553 ? 19.422 22 16.984 1 55.56 553 THR B N 1
ATOM 8578 C CA . THR B 1 553 ? 20.516 22.891 16.609 1 55.56 553 THR B CA 1
ATOM 8579 C C . THR B 1 553 ? 20.516 23.141 15.102 1 55.56 553 THR B C 1
ATOM 8581 O O . THR B 1 553 ? 21.094 24.141 14.641 1 55.56 553 THR B O 1
ATOM 8584 N N . PHE B 1 554 ? 19.875 22.141 14.312 1 61.12 554 PHE B N 1
ATOM 8585 C CA . PHE B 1 554 ? 19.875 22.266 12.859 1 61.12 554 PHE B CA 1
ATOM 8586 C C . PHE B 1 554 ? 18.453 22.219 12.32 1 61.12 554 PHE B C 1
ATOM 8588 O O . PHE B 1 554 ? 17.516 21.844 13.039 1 61.12 554 PHE B O 1
ATOM 8595 N N . ASP B 1 555 ? 18.359 22.703 11.172 1 65.06 555 ASP B N 1
ATOM 8596 C CA . ASP B 1 555 ? 17.062 22.688 10.492 1 65.06 555 ASP B CA 1
ATOM 8597 C C . ASP B 1 555 ? 16.594 21.25 10.25 1 65.06 555 ASP B C 1
ATOM 8599 O O . ASP B 1 555 ? 17.391 20.375 9.93 1 65.06 555 ASP B O 1
ATOM 8603 N N . SER B 1 556 ? 15.32 21.047 10.523 1 68.44 556 SER B N 1
ATOM 8604 C CA . SER B 1 556 ? 14.742 19.719 10.43 1 68.44 556 SER B CA 1
ATOM 8605 C C . SER B 1 556 ? 14.898 19.141 9.023 1 68.44 556 SER B C 1
ATOM 8607 O O . SER B 1 556 ? 15.148 17.938 8.859 1 68.44 556 SER B O 1
ATOM 8609 N N . ALA B 1 557 ? 14.734 19.938 8.016 1 64.69 557 ALA B N 1
ATOM 8610 C CA . ALA B 1 557 ? 14.852 19.469 6.641 1 64.69 557 ALA B CA 1
ATOM 8611 C C . ALA B 1 557 ? 16.266 18.969 6.344 1 64.69 557 ALA B C 1
ATOM 8613 O O . ALA B 1 557 ? 16.438 17.938 5.684 1 64.69 557 ALA B O 1
ATOM 8614 N N . GLN B 1 558 ? 17.203 19.734 6.887 1 64.06 558 GLN B N 1
ATOM 8615 C CA . GLN B 1 558 ? 18.609 19.344 6.68 1 64.06 558 GLN B CA 1
ATOM 8616 C C . GLN B 1 558 ? 18.938 18.047 7.414 1 64.06 558 GLN B C 1
ATOM 8618 O O . GLN B 1 558 ? 19.641 17.188 6.887 1 64.06 558 GLN B O 1
ATOM 8623 N N . LEU B 1 559 ? 18.422 18 8.602 1 67.56 559 LEU B N 1
ATOM 8624 C CA . LEU B 1 559 ? 18.625 16.797 9.383 1 67.56 559 LEU B CA 1
ATOM 8625 C C . LEU B 1 559 ? 18 15.586 8.695 1 67.56 559 LEU B C 1
ATOM 8627 O O . LEU B 1 559 ? 18.578 14.5 8.664 1 67.56 559 LEU B O 1
ATOM 8631 N N . GLY B 1 560 ? 16.797 15.797 8.141 1 67.5 560 GLY B N 1
ATOM 8632 C CA . GLY B 1 560 ? 16.141 14.742 7.387 1 67.5 560 GLY B CA 1
ATOM 8633 C C . GLY B 1 560 ? 16.938 14.266 6.188 1 67.5 560 GLY B C 1
ATOM 8634 O O . GLY B 1 560 ? 17.078 13.062 5.961 1 67.5 560 GLY B O 1
ATOM 8635 N N . ASN B 1 561 ? 17.453 15.18 5.473 1 66.19 561 ASN B N 1
ATOM 8636 C CA . ASN B 1 561 ? 18.281 14.859 4.309 1 66.19 561 ASN B CA 1
ATOM 8637 C C . ASN B 1 561 ? 19.531 14.078 4.711 1 66.19 561 ASN B C 1
ATOM 8639 O O . ASN B 1 561 ? 19.922 13.133 4.02 1 66.19 561 ASN B O 1
ATOM 8643 N N . ALA B 1 562 ? 20.188 14.539 5.75 1 66.75 562 ALA B N 1
ATOM 8644 C CA . ALA B 1 562 ? 21.391 13.859 6.234 1 66.75 562 ALA B CA 1
ATOM 8645 C C . ALA B 1 562 ? 21.078 12.422 6.645 1 66.75 562 ALA B C 1
ATOM 8647 O O . ALA B 1 562 ? 21.844 11.508 6.363 1 66.75 562 ALA B O 1
ATOM 8648 N N . LEU B 1 563 ? 19.953 12.258 7.27 1 69.62 563 LEU B N 1
ATOM 8649 C CA . LEU B 1 563 ? 19.531 10.93 7.699 1 69.62 563 LEU B CA 1
ATOM 8650 C C . LEU B 1 563 ? 19.219 10.047 6.496 1 69.62 563 LEU B C 1
ATOM 8652 O O . LEU B 1 563 ? 19.547 8.859 6.488 1 69.62 563 LEU B O 1
ATOM 8656 N N . ASP B 1 564 ? 18.625 10.633 5.531 1 67.5 564 ASP B N 1
ATOM 8657 C CA . ASP B 1 564 ? 18.312 9.891 4.312 1 67.5 564 ASP B CA 1
ATOM 8658 C C . ASP B 1 564 ? 19.594 9.43 3.609 1 67.5 564 ASP B C 1
ATOM 8660 O O . ASP B 1 564 ? 19.641 8.32 3.082 1 67.5 564 ASP B O 1
ATOM 8664 N N . LEU B 1 565 ? 20.531 10.266 3.512 1 64.31 565 LEU B N 1
ATOM 8665 C CA . LEU B 1 565 ? 21.812 9.906 2.912 1 64.31 565 LEU B CA 1
ATOM 8666 C C . LEU B 1 565 ? 22.469 8.766 3.676 1 64.31 565 LEU B C 1
ATOM 8668 O O . LEU B 1 565 ? 23.031 7.852 3.068 1 64.31 565 LEU B O 1
ATOM 8672 N N . LEU B 1 566 ? 22.438 8.875 5.008 1 68.19 566 LEU B N 1
ATOM 8673 C CA . LEU B 1 566 ? 22.984 7.809 5.848 1 68.19 566 LEU B CA 1
ATOM 8674 C C . LEU B 1 566 ? 22.25 6.492 5.598 1 68.19 566 LEU B C 1
ATOM 8676 O O . LEU B 1 566 ? 22.859 5.426 5.602 1 68.19 566 LEU B O 1
ATOM 8680 N N . ASP B 1 567 ? 20.984 6.562 5.426 1 71.25 567 ASP B N 1
ATOM 8681 C CA . ASP B 1 567 ? 20.188 5.375 5.129 1 71.25 567 ASP B CA 1
ATOM 8682 C C . ASP B 1 567 ? 20.625 4.738 3.809 1 71.25 567 ASP B C 1
ATOM 8684 O O . ASP B 1 567 ? 20.734 3.518 3.711 1 71.25 567 ASP B O 1
ATOM 8688 N N . ALA B 1 568 ? 20.734 5.539 2.793 1 64.81 568 ALA B N 1
ATOM 8689 C CA . ALA B 1 568 ? 21.188 5.047 1.492 1 64.81 568 ALA B CA 1
ATOM 8690 C C . ALA B 1 568 ? 22.531 4.348 1.608 1 64.81 568 ALA B C 1
ATOM 8692 O O . ALA B 1 568 ? 22.75 3.297 0.997 1 64.81 568 ALA B O 1
ATOM 8693 N N . GLU B 1 569 ? 23.438 4.926 2.365 1 65.56 569 GLU B N 1
ATOM 8694 C CA . GLU B 1 569 ? 24.75 4.324 2.592 1 65.56 569 GLU B CA 1
ATOM 8695 C C . GLU B 1 569 ? 24.625 2.984 3.311 1 65.56 569 GLU B C 1
ATOM 8697 O O . GLU B 1 569 ? 25.312 2.025 2.969 1 65.56 569 GLU B O 1
ATOM 8702 N N . GLN B 1 570 ? 23.828 2.986 4.309 1 69.5 570 GLN B N 1
ATOM 8703 C CA . GLN B 1 570 ? 23.625 1.758 5.066 1 69.5 570 GLN B CA 1
ATOM 8704 C C . GLN B 1 570 ? 23.094 0.641 4.18 1 69.5 570 GLN B C 1
ATOM 8706 O O . GLN B 1 570 ? 23.578 -0.493 4.238 1 69.5 570 GLN B O 1
ATOM 8711 N N . ILE B 1 571 ? 22.141 0.94 3.361 1 66.12 571 ILE B N 1
ATOM 8712 C CA . ILE B 1 571 ? 21.562 -0.043 2.459 1 66.12 571 ILE B CA 1
ATOM 8713 C C . ILE B 1 571 ? 22.625 -0.556 1.489 1 66.12 571 ILE B C 1
ATOM 8715 O O . ILE B 1 571 ? 22.703 -1.758 1.226 1 66.12 571 ILE B O 1
ATOM 8719 N N . ALA B 1 572 ? 23.344 0.329 0.956 1 63.16 572 ALA B N 1
ATOM 8720 C CA . ALA B 1 572 ? 24.422 -0.048 0.044 1 63.16 572 ALA B CA 1
ATOM 8721 C C . ALA B 1 572 ? 25.391 -1.028 0.708 1 63.16 572 ALA B C 1
ATOM 8723 O O . ALA B 1 572 ? 25.812 -2.008 0.09 1 63.16 572 ALA B O 1
ATOM 8724 N N . VAL B 1 573 ? 25.781 -0.783 2.006 1 65.12 573 VAL B N 1
ATOM 8725 C CA . VAL B 1 573 ? 26.703 -1.638 2.752 1 65.12 573 VAL B CA 1
ATOM 8726 C C . VAL B 1 573 ? 26.062 -3.004 2.984 1 65.12 573 VAL B C 1
ATOM 8728 O O . VAL B 1 573 ? 26.734 -4.035 2.873 1 65.12 573 VAL B O 1
ATOM 8731 N N . GLU B 1 574 ? 24.859 -3.025 3.268 1 68.81 574 GLU B N 1
ATOM 8732 C CA . GLU B 1 574 ? 24.156 -4.27 3.568 1 68.81 574 GLU B CA 1
ATOM 8733 C C . GLU B 1 574 ? 23.984 -5.129 2.32 1 68.81 574 GLU B C 1
ATOM 8735 O O . GLU B 1 574 ? 23.938 -6.359 2.408 1 68.81 574 GLU B O 1
ATOM 8740 N N . MET B 1 575 ? 23.859 -4.492 1.22 1 60 575 MET B N 1
ATOM 8741 C CA . MET B 1 575 ? 23.656 -5.227 -0.026 1 60 575 MET B CA 1
ATOM 8742 C C . MET B 1 575 ? 24.969 -5.75 -0.576 1 60 575 MET B C 1
ATOM 8744 O O . MET B 1 575 ? 24.984 -6.672 -1.394 1 60 575 MET B O 1
ATOM 8748 N N . ARG B 1 576 ? 26.125 -5.168 -0.198 1 56.16 576 ARG B N 1
ATOM 8749 C CA . ARG B 1 576 ? 27.438 -5.594 -0.695 1 56.16 576 ARG B CA 1
ATOM 8750 C C . ARG B 1 576 ? 27.766 -7 -0.21 1 56.16 576 ARG B C 1
ATOM 8752 O O . ARG B 1 576 ? 27.656 -7.297 0.98 1 56.16 576 ARG B O 1
ATOM 8759 N N . LYS B 1 577 ? 27.844 -8.047 -1.152 1 54.53 577 LYS B N 1
ATOM 8760 C CA . LYS B 1 577 ? 28.281 -9.398 -0.823 1 54.53 577 LYS B CA 1
ATOM 8761 C C . LYS B 1 577 ? 29.797 -9.516 -0.94 1 54.53 577 LYS B C 1
ATOM 8763 O O . LYS B 1 577 ? 30.422 -8.836 -1.755 1 54.53 577 LYS B O 1
ATOM 8768 N N . GLY B 1 578 ? 30.672 -10.102 0.105 1 45.69 578 GLY B N 1
ATOM 8769 C CA . GLY B 1 578 ? 32.125 -10.25 0.143 1 45.69 578 GLY B CA 1
ATOM 8770 C C . GLY B 1 578 ? 32.656 -11.109 -0.988 1 45.69 578 GLY B C 1
ATOM 8771 O O . GLY B 1 578 ? 31.969 -12.008 -1.47 1 45.69 578 GLY B O 1
ATOM 8772 N N . LYS B 1 579 ? 33.625 -10.703 -1.88 1 46.09 579 LYS B N 1
ATOM 8773 C CA . LYS B 1 579 ? 34.438 -11.555 -2.734 1 46.09 579 LYS B CA 1
ATOM 8774 C C . LYS B 1 579 ? 35.25 -12.531 -1.904 1 46.09 579 LYS B C 1
ATOM 8776 O O . LYS B 1 579 ? 36.031 -12.109 -1.042 1 46.09 579 LYS B O 1
ATOM 8781 N N . PHE B 1 580 ? 34.75 -13.773 -1.64 1 39.34 580 PHE B N 1
ATOM 8782 C CA . PHE B 1 580 ? 35.625 -14.68 -0.903 1 39.34 580 PHE B CA 1
ATOM 8783 C C . PHE B 1 580 ? 36.594 -15.398 -1.849 1 39.34 580 PHE B C 1
ATOM 8785 O O . PHE B 1 580 ? 36.219 -15.781 -2.953 1 39.34 580 PHE B O 1
ATOM 8792 N N . SER B 1 581 ? 37.812 -15.141 -1.871 1 34.84 581 SER B N 1
ATOM 8793 C CA . SER B 1 581 ? 38.812 -15.969 -2.527 1 34.84 581 SER B CA 1
ATOM 8794 C C . SER B 1 581 ? 38.781 -17.406 -2.025 1 34.84 581 SER B C 1
ATOM 8796 O O . SER B 1 581 ? 38.812 -17.641 -0.816 1 34.84 581 SER B O 1
ATOM 8798 N N . MET B 1 582 ? 38.25 -18.359 -2.713 1 33.84 582 MET B N 1
ATOM 8799 C CA . MET B 1 582 ? 38.375 -19.797 -2.445 1 33.84 582 MET B CA 1
ATOM 8800 C C . MET B 1 582 ? 39.844 -20.203 -2.369 1 33.84 582 MET B C 1
ATOM 8802 O O . MET B 1 582 ? 40.156 -21.391 -2.205 1 33.84 582 MET B O 1
ATOM 8806 N N . HIS B 1 583 ? 40.906 -19.562 -2.703 1 32.47 583 HIS B N 1
ATOM 8807 C CA . HIS B 1 583 ? 42.188 -20.234 -2.807 1 32.47 583 HIS B CA 1
ATOM 8808 C C . HIS B 1 583 ? 42.594 -20.875 -1.482 1 32.47 583 HIS B C 1
ATOM 8810 O O . HIS B 1 583 ? 43.562 -21.625 -1.414 1 32.47 583 HIS B O 1
ATOM 8816 N N . GLU B 1 584 ? 42.375 -20.547 -0.296 1 32.5 584 GLU B N 1
ATOM 8817 C CA . GLU B 1 584 ? 43.406 -21.016 0.62 1 32.5 584 GLU B CA 1
ATOM 8818 C C . GLU B 1 584 ? 43.188 -22.484 0.975 1 32.5 584 GLU B C 1
ATOM 8820 O O . GLU B 1 584 ? 44 -23.078 1.711 1 32.5 584 GLU B O 1
ATOM 8825 N N . GLU B 1 585 ? 42.094 -23.281 0.879 1 31.38 585 GLU B N 1
ATOM 8826 C CA . GLU B 1 585 ? 42.312 -24.5 1.646 1 31.38 585 GLU B CA 1
ATOM 8827 C C . GLU B 1 585 ? 43 -25.562 0.804 1 31.38 585 GLU B C 1
ATOM 8829 O O . GLU B 1 585 ? 42.562 -26.719 0.743 1 31.38 585 GLU B O 1
ATOM 8834 N N . ASP B 1 586 ? 43.688 -25.406 -0.329 1 28.53 586 ASP B N 1
ATOM 8835 C CA . ASP B 1 586 ? 44.438 -26.625 -0.666 1 28.53 586 ASP B CA 1
ATOM 8836 C C . ASP B 1 586 ? 45.562 -26.875 0.339 1 28.53 586 ASP B C 1
ATOM 8838 O O . ASP B 1 586 ? 46.531 -26.125 0.392 1 28.53 586 ASP B O 1
ATOM 8842 N N . PRO B 1 587 ? 45.312 -27.406 1.55 1 30.03 587 PRO B N 1
ATOM 8843 C CA . PRO B 1 587 ? 46.469 -28.062 2.166 1 30.03 587 PRO B CA 1
ATOM 8844 C C . PRO B 1 587 ? 47.094 -29.141 1.278 1 30.03 587 PRO B C 1
ATOM 8846 O O . PRO B 1 587 ? 46.344 -29.859 0.592 1 30.03 587 PRO B O 1
ATOM 8849 N N . GLU B 1 588 ? 48.25 -29.062 0.681 1 22.7 588 GLU B N 1
ATOM 8850 C CA . GLU B 1 588 ? 49.219 -30.109 0.331 1 22.7 588 GLU B CA 1
ATOM 8851 C C . GLU B 1 588 ? 49.438 -31.062 1.499 1 22.7 588 GLU B C 1
ATOM 8853 O O . GLU B 1 588 ? 49.938 -32.188 1.308 1 22.7 588 GLU B O 1
ATOM 8858 N N . ARG B 1 589 ? 49.375 -31 2.799 1 19.86 589 ARG B N 1
ATOM 8859 C CA . ARG B 1 589 ? 49.719 -32.312 3.332 1 19.86 589 ARG B CA 1
ATOM 8860 C C . ARG B 1 589 ? 48.531 -33.281 3.281 1 19.86 589 ARG B C 1
ATOM 8862 O O . ARG B 1 589 ? 47.406 -32.844 3.518 1 19.86 589 ARG B O 1
#

pLDDT: mean 76.46, std 15.8, range [18.77, 97.25]